Protein AF-0000000069191352 (afdb_homodimer)

Solvent-accessible surface area (backbone atoms only — not comparable to full-atom values): 46003 Å² total; per-residue (Å²): 134,83,78,73,75,72,73,71,71,72,74,67,69,62,39,78,64,33,40,38,35,41,29,18,27,32,41,30,40,26,79,56,65,76,61,71,48,66,62,44,46,73,69,69,47,54,69,43,33,56,36,33,32,7,31,19,14,20,19,50,44,14,37,54,47,25,45,49,37,32,68,68,60,55,70,42,68,84,43,92,49,77,64,37,48,47,40,39,20,44,74,44,62,28,20,36,32,21,47,52,27,17,47,41,25,46,36,31,74,66,47,24,52,56,31,57,81,83,41,64,68,75,58,40,45,30,69,40,91,68,84,87,71,89,67,74,42,38,18,38,80,64,18,43,47,79,73,56,60,43,26,35,40,68,77,70,25,40,44,65,36,22,76,34,45,72,48,16,49,44,39,54,57,49,34,55,49,31,68,66,27,72,65,42,52,48,52,42,61,72,36,44,66,57,46,45,52,53,18,61,61,71,73,48,67,43,91,76,55,52,63,69,50,50,37,42,46,50,48,16,48,50,27,30,56,53,63,57,42,85,70,81,82,65,55,69,69,56,53,54,51,50,54,45,46,35,38,35,50,54,38,29,38,73,26,66,45,67,67,48,19,16,54,38,31,26,50,35,53,49,48,54,51,48,52,51,52,32,47,76,66,65,71,48,65,57,34,34,38,41,37,27,29,37,50,68,44,53,50,32,47,37,34,55,63,64,34,26,49,41,66,49,31,46,20,55,68,69,71,44,82,58,83,60,87,68,52,57,71,69,62,72,49,54,38,24,35,40,34,46,34,36,29,38,43,59,97,42,86,93,39,46,30,34,37,41,24,53,36,79,40,78,39,54,74,49,92,70,26,54,71,18,44,40,69,58,47,52,49,54,50,55,68,48,31,53,90,55,49,51,68,73,22,59,61,63,54,66,56,58,51,44,48,48,48,46,48,51,49,52,50,51,51,50,51,50,52,52,51,52,49,52,50,49,52,49,50,51,51,52,51,49,50,52,50,50,52,49,53,53,53,52,55,55,68,75,97,136,84,80,74,74,72,72,70,72,71,73,68,70,63,40,78,64,34,39,36,36,40,30,19,28,31,40,30,40,28,79,53,66,76,60,69,49,65,63,44,46,74,70,69,46,54,68,44,34,55,37,34,34,6,32,19,12,22,20,49,44,13,38,53,48,25,46,50,37,31,68,69,61,56,70,45,68,85,43,92,49,78,64,36,46,47,40,39,19,44,74,43,61,29,19,36,31,20,47,52,26,16,47,40,26,46,36,33,74,67,48,24,51,56,32,59,80,85,41,64,68,74,57,40,44,31,70,39,91,68,86,87,71,88,67,74,43,39,19,36,79,64,19,42,48,79,72,55,60,43,28,35,39,69,78,71,26,40,45,66,36,21,76,35,46,71,48,16,51,44,38,54,57,47,34,55,48,31,69,67,27,71,63,42,52,49,52,42,61,73,36,43,66,58,46,46,52,51,17,61,62,71,72,48,68,44,90,78,52,52,62,69,51,50,38,41,45,49,48,16,49,50,27,30,58,51,63,57,43,86,71,79,83,67,54,68,67,56,52,54,51,49,54,43,46,34,37,35,49,55,36,28,39,75,25,65,42,68,67,49,19,17,54,37,31,25,49,35,54,50,49,55,52,49,52,51,50,32,49,75,67,65,72,49,64,56,33,35,37,40,38,26,30,38,51,67,43,52,49,31,47,36,34,54,62,65,35,26,47,42,64,48,34,47,20,56,67,71,71,44,83,57,84,60,86,67,51,56,69,68,61,73,48,53,38,25,35,40,35,46,34,36,30,38,44,58,96,41,87,92,38,44,30,34,37,41,25,52,37,80,39,78,38,55,72,48,93,69,26,54,71,18,45,39,69,57,47,53,48,54,51,55,68,48,32,54,87,56,48,52,67,72,21,57,61,63,53,64,57,59,50,44,49,48,48,45,49,50,48,52,50,52,51,50,51,49,51,51,50,52,49,51,50,49,51,50,52,52,50,52,51,49,50,52,50,51,53,48,54,53,53,53,56,55,68,77,96

Organism: Paramecium tetraurelia (NCBI:txid5888)

Nearest PDB structures (fold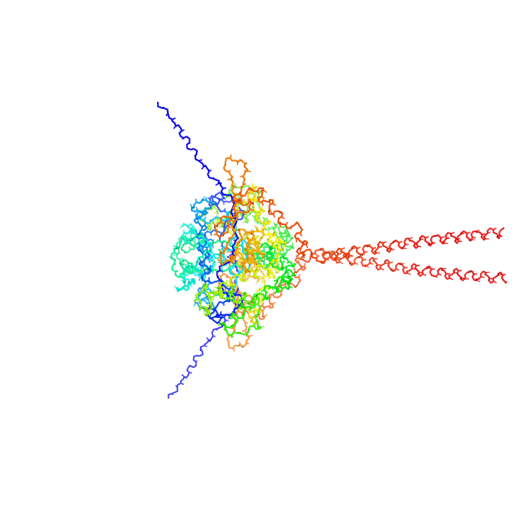seek):
  4e3w-assembly1_B  TM=8.559E-01  e=1.160E-23  Francisella tularensis subsp. holarctica LVS
  3it1-assembly1_A  TM=8.514E-01  e=1.098E-23  Francisella tularensis subsp. holarctica LVS
  3it2-assembly1_B  TM=8.575E-01  e=5.123E-23  Francisella tularensis subsp. holarctica LVS
  7doq-assembly2_D  TM=8.453E-01  e=2.372E-23  Legionella pneumophila
  7d2f-assembly1_B  TM=8.261E-01  e=2.141E-22  Legionella pneumophila subsp. pneumophila str. Philadelphia 1

Secondary structure (DSSP, 8-state):
--------------EEEEEEEEEE---B--SS--SSHHHHHHTTPPTT-B-HHHHHHHHHHHHHHIIIIIIIS--S-SS--TTTEEEEEESSHHHHHHHHHHHHHHS-TT-S-B--TTS-GGGGS-SS-------TTBSSTTT------EEE-GGG-TTT-TTSTTT-THHHHHHHHHHTSHHHHHHHHHTHHHHHHHHHHHT--GGG--HHHHHHHHHHHHHHHHTTPPPP---HHHHHHHHHHHHHHHHHHH-SSHHHHHHHHHHHHHHHHHHHHHHHTTS----EEEEEE-HHHHHHHHHHTTS--HHHHHHHHTTPPPS-TT---S---TT-EEEEEEEEPTTSTT-EEEEEEETTEEE-TBTTBSSEEHHHHHHHHHHHS-TTHHHHTT-S-HHHHHHHHHHHHHHHHHHHHHHHHHHHHHHHHHHHHHHHHHHHHHHHHH-/--------------EEEEEEEEEE---B--SS--SSHHHHHHTTPPTT-B-HHHHHHHHHHHHHHIIIIIIIS--S-SS--TTTEEEEEESSHHHHHHHHHHHHHHS-TT-S-B--TTS-GGGGS-SS-------TTBSSTTT------EEE-GGG-TTT-TTSTTT-THHHHHHHHHHTSHHHHHHHHHTHHHHHHHHHHHT--GGG--HHHHHHHHHHHHHHHHTTPPPP---HHHHHHHHHHHHHHHHHHH-SSHHHHHHHHHHHHHHHHHHHHHHHTTS----EEEEEE-HHHHHHHHHHTTS--HHHHHHHHTTPPPS-TT---S---TT-EEEEEEEEPTTSTT-EEEEEEETTEEE-TBTTBSSEEHHHHHHHHHHHS-TTHHHHTT-S-HHHHHHHHHHHHHHHHHHHHHHHHHHHHHHHHHHHHHHHHHHHHHHHH--

InterPro domains:
  IPR000560 Histidine phosphatase superfamily, clade-2 [PF00328] (20-359)
  IPR000560 Histidine phosphatase superfamily, clade-2 [cd07061] (15-359)
  IPR029033 Histidine phosphatase superfamily [G3DSA:3.40.50.1240] (11-392)
  IPR029033 Histidine phosphatase superfamily [SSF53254] (15-395)
  IPR033379 Histidine acid phosphatase active site [PS00778] (288-304)
  IPR050645 Histidine Acid Phosphatase [PTHR11567] (11-397)

Radius of gyration: 35.64 Å; Cα contacts (8 Å, |Δi|>4): 1510; chains: 2; bounding box: 113×83×125 Å

pLDDT: mean 89.22, std 13.15, range [33.28, 98.88]

Foldseek 3Di:
DPPPPPPPVPVPDWAFLFKEKEWAFFFFAAQDADPCVVVCVVVVGDHRHADPLRLVLLLVVLLVVLCPCCVPRVVDDLADDPQAEAAEEEPDNRLVSSVQSNVCNNQPQPRADWADQPDDCVVLDDPDDDDDDDPGGQNDPSNGHGDDYHYDYPLGPCAQPLLDCSNFVCNVVQLVDLCVDPVVVVVQVVCLVLLVQVCVQVVHDSVPDTLVNLLSVVSNVLSCVSVVHDDGDHDPVSNVLSQLSNQLVLQSSRPQDLLSLLLSNQVNLVVVVVVVVCSLVVVGNHRYYYYRHHLSSVSSVCVLLVLAHSVQSVCVSVVHDRPDPNHDRGRQHHGWMKMWIKTHDPPDPPWIWIWIDTNRHTAQRQVRDRTGTPVSVVVSSVVSHDPPSCVVSVVPPPVVVVVVVVVVVVVVVVVVVVVVVVVVVVVVVVVVVVVVVVVVVVVVVVD/DPPPPPPPPPVPDWAFLFKEKEWAFFFFAAQDADPCVVVCVVVVGDHRHADPLRLVLLLVVLLVCLCPCCVPRVVDDLADDPQAEAAEEEPDNRLVSSVQSNVCNNQPQPRADWADQPDDCVVLDDPDDDDDDDQGGQNDPSNGHGDDYHYDYPLGPCAQPLLDCSNFVCNVVQLVCLCVDPVVVVVQVVCLVLLVQVCVQVVHDSVVDTLVNLLSVVSNVLSCVSVVHDDGDHDPVSNVLSQLSNQLVLQSSRPQDLLSLLLSNQVNLVVVVVVVVCSLVVVGNHRYYYYRHHLSSVSSVCVLLVLAHSVQSVCVSVVHDRPDPNHDRGRQHHGWMKMWIKTHDPPDPPWIWIWIDTNRHTAQRQVRDRTGTPVSVVVSSVVSHDPPSCVVSVVPPPVVVVVVVVVVVVVVVVVVVVVVVVVVVVVVVVVVVVVVVVVVVVVVVVD

Structure (mmCIF, N/CA/C/O backbone):
data_AF-0000000069191352-model_v1
#
loop_
_entity.id
_entity.type
_entity.pdbx_description
1 polymer 'Chromosome undetermined scaffold_88, whole genome shotgun sequence'
#
loop_
_atom_site.group_PDB
_atom_site.id
_atom_site.type_symbol
_atom_site.label_atom_id
_atom_site.label_alt_id
_atom_site.label_comp_id
_atom_site.label_asym_id
_atom_site.label_entity_id
_atom_site.label_seq_id
_atom_site.pdbx_PDB_ins_code
_atom_site.Cartn_x
_atom_site.Cartn_y
_atom_site.Cartn_z
_atom_site.occupancy
_atom_site.B_iso_or_equiv
_atom_site.auth_seq_id
_atom_site.auth_comp_id
_atom_site.auth_asym_id
_atom_site.auth_atom_id
_atom_site.pdbx_PDB_model_num
ATOM 1 N N . MET A 1 1 ? -61.438 -8.773 -28.188 1 33.28 1 MET A N 1
ATOM 2 C CA . MET A 1 1 ? -60.031 -8.352 -28.188 1 33.28 1 MET A CA 1
ATOM 3 C C . MET A 1 1 ? -59.344 -8.711 -26.875 1 33.28 1 MET A C 1
ATOM 5 O O . MET A 1 1 ? -59.562 -8.047 -25.859 1 33.28 1 MET A O 1
ATOM 9 N N . LEU A 1 2 ? -59.062 -9.977 -26.562 1 36.97 2 LEU A N 1
ATOM 10 C CA . LEU A 1 2 ? -58.375 -10.57 -25.422 1 36.97 2 LEU A CA 1
ATOM 11 C C . LEU A 1 2 ? -56.938 -10.094 -25.344 1 36.97 2 LEU A C 1
ATOM 13 O O . LEU A 1 2 ? -56.156 -10.367 -26.25 1 36.97 2 LEU A O 1
ATOM 17 N N . PHE A 1 3 ? -56.688 -8.906 -24.781 1 38.25 3 PHE A N 1
ATOM 18 C CA . PHE A 1 3 ? -55.344 -8.461 -24.438 1 38.25 3 PHE A CA 1
ATOM 19 C C . PHE A 1 3 ? -54.594 -9.539 -23.656 1 38.25 3 PHE A C 1
ATOM 21 O O . PHE A 1 3 ? -54.938 -9.844 -22.516 1 38.25 3 PHE A O 1
ATOM 28 N N . LEU A 1 4 ? -54.062 -10.547 -24.312 1 37.28 4 LEU A N 1
ATOM 29 C CA . LEU A 1 4 ? -53.062 -11.406 -23.703 1 37.28 4 LEU A CA 1
ATOM 30 C C . LEU A 1 4 ? -51.969 -10.586 -23.047 1 37.28 4 LEU A C 1
ATOM 32 O O . LEU A 1 4 ? -51.219 -9.867 -23.719 1 37.28 4 LEU A O 1
ATOM 36 N N . LEU A 1 5 ? -52.188 -10.164 -21.828 1 36.25 5 LEU A N 1
ATOM 37 C CA . LEU A 1 5 ? -51.094 -9.703 -20.969 1 36.25 5 LEU A CA 1
ATOM 38 C C . LEU A 1 5 ? -49.906 -10.688 -21 1 36.25 5 LEU A C 1
ATOM 40 O O . LEU A 1 5 ? -50.031 -11.805 -20.484 1 36.25 5 LEU A O 1
ATOM 44 N N . ILE A 1 6 ? -49.219 -10.766 -22.125 1 38.78 6 ILE A N 1
ATOM 45 C CA . ILE A 1 6 ? -47.938 -11.422 -22.062 1 38.78 6 ILE A CA 1
ATOM 46 C C . ILE A 1 6 ? -47.156 -10.914 -20.844 1 38.78 6 ILE A C 1
ATOM 48 O O . ILE A 1 6 ? -46.781 -9.742 -20.781 1 38.78 6 ILE A O 1
ATOM 52 N N . LEU A 1 7 ? -47.531 -11.359 -19.672 1 36.91 7 LEU A N 1
ATOM 53 C CA . LEU A 1 7 ? -46.594 -11.242 -18.562 1 36.91 7 LEU A CA 1
ATOM 54 C C . LEU A 1 7 ? -45.188 -11.648 -19 1 36.91 7 LEU A C 1
ATOM 56 O O . LEU A 1 7 ? -44.938 -12.828 -19.266 1 36.91 7 LEU A O 1
ATOM 60 N N . ILE A 1 8 ? -44.562 -10.93 -19.875 1 38.09 8 ILE A N 1
ATOM 61 C CA . ILE A 1 8 ? -43.125 -11.102 -19.984 1 38.09 8 ILE A CA 1
ATOM 62 C C . ILE A 1 8 ? -42.531 -11.219 -18.594 1 38.09 8 ILE A C 1
ATOM 64 O O . ILE A 1 8 ? -42.562 -10.266 -17.812 1 38.09 8 ILE A O 1
ATOM 68 N N . SER A 1 9 ? -42.688 -12.328 -17.984 1 38.81 9 SER A N 1
ATOM 69 C CA . SER A 1 9 ? -41.812 -12.617 -16.844 1 38.81 9 SER A CA 1
ATOM 70 C C . SER A 1 9 ? -40.406 -12.109 -17.094 1 38.81 9 SER A C 1
ATOM 72 O O . SER A 1 9 ? -39.719 -12.602 -18 1 38.81 9 SER A O 1
ATOM 74 N N . GLN A 1 10 ? -40.156 -10.898 -17.156 1 39.78 10 GLN A N 1
ATOM 75 C CA . GLN A 1 10 ? -38.781 -10.453 -17.047 1 39.78 10 GLN A CA 1
ATOM 76 C C . GLN A 1 10 ? -38 -11.359 -16.094 1 39.78 10 GLN A C 1
ATOM 78 O O . GLN A 1 10 ? -38.281 -11.391 -14.891 1 39.78 10 GLN A O 1
ATOM 83 N N . ALA A 1 11 ? -37.688 -12.523 -16.344 1 43.91 11 ALA A N 1
ATOM 84 C CA . ALA A 1 11 ? -36.75 -13.375 -15.609 1 43.91 11 ALA A CA 1
ATOM 85 C C . ALA A 1 11 ? -35.656 -12.555 -14.953 1 43.91 11 ALA A C 1
ATOM 87 O O . ALA A 1 11 ? -34.844 -11.953 -15.648 1 43.91 11 ALA A O 1
ATOM 88 N N . PHE A 1 12 ? -35.938 -11.867 -13.984 1 59.47 12 PHE A N 1
ATOM 89 C CA . PHE A 1 12 ? -34.938 -11.141 -13.219 1 59.47 12 PHE A CA 1
ATOM 90 C C . PHE A 1 12 ? -33.75 -12.031 -12.906 1 59.47 12 PHE A C 1
ATOM 92 O O . PHE A 1 12 ? -33.906 -13.188 -12.516 1 59.47 12 PHE A O 1
ATOM 99 N N . ALA A 1 13 ? -32.5 -11.938 -13.57 1 78.62 13 ALA A N 1
ATOM 100 C CA . ALA A 1 13 ? -31.25 -12.641 -13.414 1 78.62 13 ALA A CA 1
ATOM 101 C C . ALA A 1 13 ? -30.734 -12.539 -11.984 1 78.62 13 ALA A C 1
ATOM 103 O O . ALA A 1 13 ? -31.062 -11.586 -11.266 1 78.62 13 ALA A O 1
ATOM 104 N N . ASP A 1 14 ? -30.203 -13.609 -11.398 1 92.44 14 ASP A N 1
ATOM 105 C CA . ASP A 1 14 ? -29.531 -13.602 -10.102 1 92.44 14 ASP A CA 1
ATOM 106 C C . ASP A 1 14 ? -28.625 -12.383 -9.953 1 92.44 14 ASP A C 1
ATOM 108 O O . ASP A 1 14 ? -28.125 -11.852 -10.945 1 92.44 14 ASP A O 1
ATOM 112 N N . GLN A 1 15 ? -28.656 -11.93 -8.812 1 94.25 15 GLN A N 1
ATOM 113 C CA . GLN A 1 15 ? -27.922 -10.688 -8.57 1 94.25 15 GLN A CA 1
ATOM 114 C C . GLN A 1 15 ? -26.578 -10.961 -7.898 1 94.25 15 GLN A C 1
ATOM 116 O O . GLN A 1 15 ? -26.516 -11.633 -6.863 1 94.25 15 GLN A O 1
ATOM 121 N N . LEU A 1 16 ? -25.5 -10.477 -8.484 1 97.38 16 LEU A N 1
ATOM 122 C CA . LEU A 1 16 ? -24.188 -10.547 -7.852 1 97.38 16 LEU A CA 1
ATOM 123 C C . LEU A 1 16 ? -24.109 -9.578 -6.68 1 97.38 16 LEU A C 1
ATOM 125 O O . LEU A 1 16 ? -24.359 -8.383 -6.836 1 97.38 16 LEU A O 1
ATOM 129 N N . VAL A 1 17 ? -23.703 -10.047 -5.449 1 97.12 17 VAL A N 1
ATOM 130 C CA . VAL A 1 17 ? -23.719 -9.156 -4.293 1 97.12 17 VAL A CA 1
ATOM 131 C C . VAL A 1 17 ? -22.312 -8.977 -3.754 1 97.12 17 VAL A C 1
ATOM 133 O O . VAL A 1 17 ? -22.031 -8.008 -3.045 1 97.12 17 VAL A O 1
ATOM 136 N N . LEU A 1 18 ? -21.406 -9.938 -4.078 1 98.62 18 LEU A N 1
ATOM 137 C CA . LEU A 1 18 ? -20.016 -9.844 -3.674 1 98.62 18 LEU A CA 1
ATOM 138 C C . LEU A 1 18 ? -19.109 -10.586 -4.652 1 98.62 18 LEU A C 1
ATOM 140 O O . LEU A 1 18 ? -19.453 -11.68 -5.105 1 98.62 18 LEU A O 1
ATOM 144 N N . SER A 1 19 ? -18.047 -9.977 -5 1 98.81 19 SER A N 1
ATOM 145 C CA . SER A 1 19 ? -17 -10.641 -5.758 1 98.81 19 SER A CA 1
ATOM 146 C C . SER A 1 19 ? -15.633 -10.422 -5.113 1 98.81 19 SER A C 1
ATOM 148 O O . SER A 1 19 ? -15.281 -9.297 -4.75 1 98.81 19 SER A O 1
ATOM 150 N N . GLN A 1 20 ? -14.922 -11.5 -4.887 1 98.69 20 GLN A N 1
ATOM 151 C CA . GLN A 1 20 ? -13.57 -11.469 -4.328 1 98.69 20 GLN A CA 1
ATOM 152 C C . GLN A 1 20 ? -12.578 -12.156 -5.258 1 98.69 20 GLN A C 1
ATOM 154 O O . GLN A 1 20 ? -12.727 -13.336 -5.574 1 98.69 20 GLN A O 1
ATOM 159 N N . ILE A 1 21 ? -11.562 -11.453 -5.641 1 98.88 21 ILE A N 1
ATOM 160 C CA . ILE A 1 21 ? -10.602 -12.031 -6.574 1 98.88 21 ILE A CA 1
ATOM 161 C C . ILE A 1 21 ? -9.227 -12.109 -5.914 1 98.88 21 ILE A C 1
ATOM 163 O O . ILE A 1 21 ? -8.773 -11.141 -5.289 1 98.88 21 ILE A O 1
ATOM 167 N N . LEU A 1 22 ? -8.602 -13.234 -5.949 1 98.81 22 LEU A N 1
ATOM 168 C CA . LEU A 1 22 ? -7.203 -13.484 -5.617 1 98.81 22 LEU A CA 1
ATOM 169 C C . LEU A 1 22 ? -6.379 -13.727 -6.879 1 98.81 22 LEU A C 1
ATOM 171 O O . LEU A 1 22 ? -6.754 -14.539 -7.727 1 98.81 22 LEU A O 1
ATOM 175 N N . TRP A 1 23 ? -5.273 -12.992 -7.02 1 98.88 23 TRP A N 1
ATOM 176 C CA . TRP A 1 23 ? -4.488 -13.266 -8.219 1 98.88 23 TRP A CA 1
ATOM 177 C C . TRP A 1 23 ? -3 -13.344 -7.887 1 98.88 23 TRP A C 1
ATOM 179 O O . TRP A 1 23 ? -2.564 -12.859 -6.84 1 98.88 23 TRP A O 1
ATOM 189 N N . ARG A 1 24 ? -2.262 -14.023 -8.766 1 98.81 24 ARG A N 1
ATOM 190 C CA . ARG A 1 24 ? -0.803 -13.992 -8.797 1 98.81 24 ARG A CA 1
ATOM 191 C C . ARG A 1 24 ? -0.297 -12.75 -9.516 1 98.81 24 ARG A C 1
ATOM 193 O O . ARG A 1 24 ? -0.925 -12.273 -10.469 1 98.81 24 ARG A O 1
ATOM 200 N N . HIS A 1 25 ? 0.764 -12.219 -9.117 1 98.88 25 HIS A N 1
ATOM 201 C CA . HIS A 1 25 ? 1.41 -11.117 -9.812 1 98.88 25 HIS A CA 1
ATOM 202 C C . HIS A 1 25 ? 1.716 -11.477 -11.266 1 98.88 25 HIS A C 1
ATOM 204 O O . HIS A 1 25 ? 1.586 -12.641 -11.656 1 98.88 25 HIS A O 1
ATOM 210 N N . GLY A 1 26 ? 2.088 -10.477 -12.094 1 98.75 26 GLY A N 1
ATOM 211 C CA . GLY A 1 26 ? 2.445 -10.664 -13.484 1 98.75 26 GLY A CA 1
ATOM 212 C C . GLY A 1 26 ? 3.877 -11.133 -13.68 1 98.75 26 GLY A C 1
ATOM 213 O O . GLY A 1 26 ? 4.574 -11.422 -12.703 1 98.75 26 GLY A O 1
ATOM 214 N N . ALA A 1 27 ? 4.254 -11.125 -14.93 1 98.56 27 ALA A N 1
ATOM 215 C CA . ALA A 1 27 ? 5.586 -11.594 -15.297 1 98.56 27 ALA A CA 1
ATOM 216 C C . ALA A 1 27 ? 6.668 -10.781 -14.594 1 98.56 27 ALA A C 1
ATOM 218 O O . ALA A 1 27 ? 6.551 -9.555 -14.477 1 98.56 27 ALA A O 1
ATOM 219 N N . ARG A 1 28 ? 7.668 -11.445 -14.18 1 97.69 28 ARG A N 1
ATOM 220 C CA . ARG A 1 28 ? 8.766 -10.844 -13.422 1 97.69 28 ARG A CA 1
ATOM 221 C C . ARG A 1 28 ? 10.109 -11.406 -13.875 1 97.69 28 ARG A C 1
ATOM 223 O O . ARG A 1 28 ? 10.164 -12.344 -14.672 1 97.69 28 ARG A O 1
ATOM 230 N N . THR A 1 29 ? 11.172 -10.797 -13.422 1 96.19 29 THR A N 1
ATOM 231 C CA . THR A 1 29 ? 12.508 -11.375 -13.57 1 96.19 29 THR A CA 1
ATOM 232 C C . THR A 1 29 ? 12.672 -12.602 -12.68 1 96.19 29 THR A C 1
ATOM 234 O O . THR A 1 29 ? 11.867 -12.82 -11.766 1 96.19 29 THR A O 1
ATOM 237 N N . PRO A 1 30 ? 13.664 -13.445 -12.992 1 95.06 30 PRO A N 1
ATOM 238 C CA . PRO A 1 30 ? 13.852 -14.656 -12.18 1 95.06 30 PRO A CA 1
ATOM 239 C C . PRO A 1 30 ? 14.141 -14.344 -10.719 1 95.06 30 PRO A C 1
ATOM 241 O O . PRO A 1 30 ? 14.789 -13.344 -10.414 1 95.06 30 PRO A O 1
ATOM 244 N N . LEU A 1 31 ? 13.625 -15.188 -9.836 1 93.25 31 LEU A N 1
ATOM 245 C CA . LEU A 1 31 ? 13.992 -15.07 -8.43 1 93.25 31 LEU A CA 1
ATOM 246 C C . LEU A 1 31 ? 15.445 -15.477 -8.211 1 93.25 31 LEU A C 1
ATOM 248 O O . LEU A 1 31 ? 16.172 -14.828 -7.449 1 93.25 31 LEU A O 1
ATOM 252 N N . HIS A 1 32 ? 15.758 -16.609 -8.766 1 91.44 32 HIS A N 1
ATOM 253 C CA . HIS A 1 32 ? 17.125 -17.094 -8.922 1 91.44 32 HIS A CA 1
ATOM 254 C C . HIS A 1 32 ? 17.5 -17.234 -10.391 1 91.44 32 HIS A C 1
ATOM 256 O O . HIS A 1 32 ? 16.969 -18.094 -11.094 1 91.44 32 HIS A O 1
ATOM 262 N N . CYS A 1 33 ? 18.469 -16.469 -10.812 1 91.75 33 CYS A N 1
ATOM 263 C CA . CYS A 1 33 ? 18.719 -16.375 -12.25 1 91.75 33 CYS A CA 1
ATOM 264 C C . CYS A 1 33 ? 19.812 -17.359 -12.672 1 91.75 33 CYS A C 1
ATOM 266 O O . CYS A 1 33 ? 20.922 -17.328 -12.156 1 91.75 33 CYS A O 1
ATOM 268 N N . ASN A 1 34 ? 19.484 -18.219 -13.617 1 91.62 34 ASN A N 1
ATOM 269 C CA . ASN A 1 34 ? 20.406 -19.234 -14.102 1 91.62 34 ASN A CA 1
ATOM 270 C C . ASN A 1 34 ? 20.688 -19.078 -15.594 1 91.62 34 ASN A C 1
ATOM 272 O O . ASN A 1 34 ? 21.547 -19.766 -16.141 1 91.62 34 ASN A O 1
ATOM 276 N N . TRP A 1 35 ? 20 -18.312 -16.219 1 89.25 35 TRP A N 1
ATOM 277 C CA . TRP A 1 35 ? 20.109 -18.094 -17.656 1 89.25 35 TRP A CA 1
ATOM 278 C C . TRP A 1 35 ? 19.812 -16.641 -18.016 1 89.25 35 TRP A C 1
ATOM 280 O O . TRP A 1 35 ? 18.812 -16.078 -17.562 1 89.25 35 TRP A O 1
ATOM 290 N N . LYS A 1 36 ? 20.703 -15.93 -18.844 1 90.19 36 LYS A N 1
ATOM 291 C CA . LYS A 1 36 ? 20.531 -14.555 -19.312 1 90.19 36 LYS A CA 1
ATOM 292 C C . LYS A 1 36 ? 20.516 -13.57 -18.141 1 90.19 36 LYS A C 1
ATOM 294 O O . LYS A 1 36 ? 19.75 -12.617 -18.141 1 90.19 36 LYS A O 1
ATOM 299 N N . CYS A 1 37 ? 21.172 -13.844 -17.109 1 88.75 37 CYS A N 1
ATOM 300 C CA . CYS A 1 37 ? 21.203 -13.047 -15.883 1 88.75 37 CYS A CA 1
ATOM 301 C C . CYS A 1 37 ? 21.766 -11.656 -16.156 1 88.75 37 CYS A C 1
ATOM 303 O O . CYS A 1 37 ? 21.25 -10.664 -15.633 1 88.75 37 CYS A O 1
ATOM 305 N N . GLU A 1 38 ? 22.781 -11.578 -16.984 1 89.69 38 GLU A N 1
ATOM 306 C CA . GLU A 1 38 ? 23.422 -10.312 -17.312 1 89.69 38 GLU A CA 1
ATOM 307 C C . GLU A 1 38 ? 22.469 -9.398 -18.078 1 89.69 38 GLU A C 1
ATOM 309 O O . GLU A 1 38 ? 22.5 -8.18 -17.906 1 89.69 38 GLU A O 1
ATOM 314 N N . GLU A 1 39 ? 21.719 -10.047 -18.969 1 88.44 39 GLU A N 1
ATOM 315 C CA . GLU A 1 39 ? 20.766 -9.266 -19.75 1 88.44 39 GLU A CA 1
ATOM 316 C C . GLU A 1 39 ? 19.734 -8.594 -18.828 1 88.44 39 GLU A C 1
ATOM 318 O O . GLU A 1 39 ? 19.406 -7.418 -19.016 1 88.44 39 GLU A O 1
ATOM 323 N N . PHE A 1 40 ? 19.234 -9.266 -17.844 1 87.5 40 PHE A N 1
ATOM 324 C CA . PHE A 1 40 ? 18.297 -8.688 -16.891 1 87.5 40 PHE A CA 1
ATOM 325 C C . PHE A 1 40 ? 18.969 -7.582 -16.078 1 87.5 40 PHE A C 1
ATOM 327 O O . PHE A 1 40 ? 18.375 -6.52 -15.867 1 87.5 40 PHE A O 1
ATOM 334 N N . LYS A 1 41 ? 20.141 -7.789 -15.688 1 85.19 41 LYS A N 1
ATOM 335 C CA . LYS A 1 41 ? 20.891 -6.828 -14.875 1 85.19 41 LYS A CA 1
ATOM 336 C C . LYS A 1 41 ? 21.156 -5.543 -15.656 1 85.19 41 LYS A C 1
ATOM 338 O O . LYS A 1 41 ? 21.062 -4.445 -15.102 1 85.19 41 LYS A O 1
ATOM 343 N N . GLN A 1 42 ? 21.469 -5.695 -16.891 1 84.56 42 GLN A N 1
ATOM 344 C CA . GLN A 1 42 ? 21.781 -4.551 -17.734 1 84.56 42 GLN A CA 1
ATOM 345 C C . GLN A 1 42 ? 20.562 -3.65 -17.906 1 84.56 42 GLN A C 1
ATOM 347 O O . GLN A 1 42 ? 20.688 -2.443 -18.125 1 84.56 42 GLN A O 1
ATOM 352 N N . GLN A 1 43 ? 19.469 -4.273 -17.812 1 80.56 43 GLN A N 1
ATOM 353 C CA . GLN A 1 43 ? 18.25 -3.492 -17.906 1 80.56 43 GLN A CA 1
ATOM 354 C C . GLN A 1 43 ? 17.859 -2.875 -16.578 1 80.56 43 GLN A C 1
ATOM 356 O O . GLN A 1 43 ? 16.812 -2.238 -16.453 1 80.56 43 GLN A O 1
ATOM 361 N N . GLY A 1 44 ? 18.719 -3.047 -15.602 1 76.25 44 GLY A N 1
ATOM 362 C CA . GLY A 1 44 ? 18.516 -2.451 -14.289 1 76.25 44 GLY A CA 1
ATOM 363 C C . GLY A 1 44 ? 17.422 -3.15 -13.492 1 76.25 44 GLY A C 1
ATOM 364 O O . GLY A 1 44 ? 16.844 -2.562 -12.578 1 76.25 44 GLY A O 1
ATOM 365 N N . MET A 1 45 ? 17.141 -4.316 -13.82 1 78.94 45 MET A N 1
ATOM 366 C CA . MET A 1 45 ? 1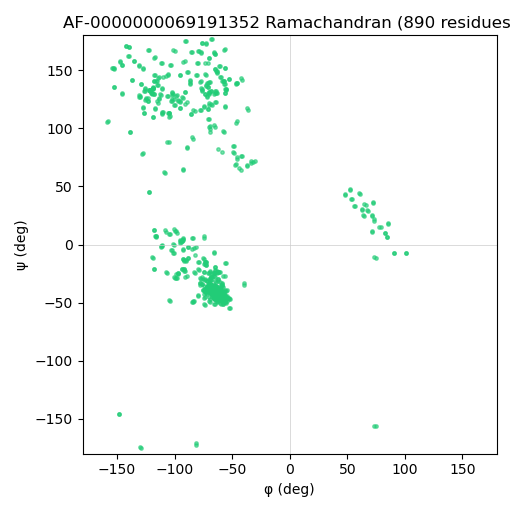6.062 -5.027 -13.148 1 78.94 45 MET A CA 1
ATOM 367 C C . MET A 1 45 ? 16.609 -5.949 -12.062 1 78.94 45 MET A C 1
ATOM 369 O O . MET A 1 45 ? 17.516 -6.742 -12.32 1 78.94 45 MET A O 1
ATOM 373 N N . LEU A 1 46 ? 16.047 -5.785 -10.914 1 80.69 46 LEU A N 1
ATOM 374 C CA . LEU A 1 46 ? 16.406 -6.66 -9.797 1 80.69 46 LEU A CA 1
ATOM 375 C C . LEU A 1 46 ? 15.688 -8 -9.914 1 80.69 46 LEU A C 1
ATOM 377 O O . LEU A 1 46 ? 14.734 -8.141 -10.688 1 80.69 46 LEU A O 1
ATOM 381 N N . ASN A 1 47 ? 16.125 -8.961 -9.141 1 88.19 47 ASN A N 1
ATOM 382 C CA . ASN A 1 47 ? 15.438 -10.25 -9.117 1 88.19 47 ASN A CA 1
ATOM 383 C C . ASN A 1 47 ? 14.008 -10.117 -8.594 1 88.19 47 ASN A C 1
ATOM 385 O O . ASN A 1 47 ? 13.773 -9.43 -7.602 1 88.19 47 ASN A O 1
ATOM 389 N N . GLY A 1 48 ? 13.102 -10.703 -9.359 1 92.56 48 GLY A N 1
ATOM 390 C CA . GLY A 1 48 ? 11.703 -10.695 -8.969 1 92.56 48 GLY A CA 1
ATOM 391 C C . GLY A 1 48 ? 10.977 -9.422 -9.352 1 92.56 48 GLY A C 1
ATOM 392 O O . GLY A 1 48 ? 9.836 -9.195 -8.938 1 92.56 48 GLY A O 1
ATOM 393 N N . TYR A 1 49 ? 11.602 -8.617 -10.125 1 92.19 49 TYR A N 1
ATOM 394 C CA . TYR A 1 49 ? 11.047 -7.344 -10.562 1 92.19 49 TYR A CA 1
ATOM 395 C C . TYR A 1 49 ? 9.898 -7.555 -11.547 1 92.19 49 TYR A C 1
ATOM 397 O O . TYR A 1 49 ? 10.023 -8.344 -12.492 1 92.19 49 TYR A O 1
ATOM 405 N N . LEU A 1 50 ? 8.75 -6.859 -11.258 1 97.62 50 LEU A N 1
ATOM 406 C CA . LEU A 1 50 ? 7.66 -6.906 -12.227 1 97.62 50 LEU A CA 1
ATOM 407 C C . LEU A 1 50 ? 8.078 -6.25 -13.539 1 97.62 50 LEU A C 1
ATOM 409 O O . LEU A 1 50 ? 8.383 -5.055 -13.57 1 97.62 50 LEU A O 1
ATOM 413 N N . THR A 1 51 ? 8.031 -6.934 -14.648 1 97.12 51 THR A N 1
ATOM 414 C CA . THR A 1 51 ? 8.477 -6.402 -15.938 1 97.12 51 THR A CA 1
ATOM 415 C C . THR A 1 51 ? 7.32 -5.723 -16.672 1 97.12 51 THR A C 1
ATOM 417 O O . THR A 1 51 ? 6.168 -5.805 -16.234 1 97.12 51 THR A O 1
ATOM 420 N N . ALA A 1 52 ? 7.645 -5.098 -17.828 1 97.31 52 ALA A N 1
ATOM 421 C CA . ALA A 1 52 ? 6.629 -4.469 -18.672 1 97.31 52 ALA A CA 1
ATOM 422 C C . ALA A 1 52 ? 5.566 -5.477 -19.094 1 97.31 52 ALA A C 1
ATOM 424 O O . ALA A 1 52 ? 4.383 -5.148 -19.172 1 97.31 52 ALA A O 1
ATOM 425 N N . THR A 1 53 ? 6.004 -6.691 -19.328 1 98 53 THR A N 1
ATOM 426 C CA . THR A 1 53 ? 5.082 -7.754 -19.703 1 98 53 THR A CA 1
ATOM 427 C C . THR A 1 53 ? 4.086 -8.031 -18.578 1 98 53 THR A C 1
ATOM 429 O O . THR A 1 53 ? 2.891 -8.195 -18.828 1 98 53 THR A O 1
ATOM 432 N N . GLY A 1 54 ? 4.609 -8.109 -17.391 1 98.62 54 GLY A N 1
ATOM 433 C CA . GLY A 1 54 ? 3.738 -8.32 -16.234 1 98.62 54 GLY A CA 1
ATOM 434 C C . GLY A 1 54 ? 2.727 -7.211 -16.047 1 98.62 54 GLY A C 1
ATOM 435 O O . GLY A 1 54 ? 1.569 -7.469 -15.703 1 98.62 54 GLY A O 1
ATOM 436 N N . MET A 1 55 ? 3.145 -5.992 -16.234 1 98.69 55 MET A N 1
ATOM 437 C CA . MET A 1 55 ? 2.234 -4.852 -16.156 1 98.69 55 MET A CA 1
ATOM 438 C C . MET A 1 55 ? 1.125 -4.973 -17.203 1 98.69 55 MET A C 1
ATOM 440 O O . MET A 1 55 ? -0.049 -4.766 -16.891 1 98.69 55 MET A O 1
ATOM 444 N N . ARG A 1 56 ? 1.516 -5.379 -18.391 1 98.31 56 ARG A N 1
ATOM 445 C CA . ARG A 1 56 ? 0.557 -5.523 -19.469 1 98.31 56 ARG A CA 1
ATOM 446 C C . ARG A 1 56 ? -0.452 -6.625 -19.172 1 98.31 56 ARG A C 1
ATOM 448 O O . ARG A 1 56 ? -1.65 -6.461 -19.406 1 98.31 56 ARG A O 1
ATOM 455 N N . GLN A 1 57 ? 0.031 -7.727 -18.719 1 98.38 57 GLN A N 1
ATOM 456 C CA . GLN A 1 57 ? -0.855 -8.828 -18.359 1 98.38 57 GLN A CA 1
ATOM 457 C C . GLN A 1 57 ? -1.944 -8.367 -17.391 1 98.38 57 GLN A C 1
ATOM 459 O O . GLN A 1 57 ? -3.119 -8.695 -17.578 1 98.38 57 GLN A O 1
ATOM 464 N N . HIS A 1 58 ? -1.549 -7.629 -16.406 1 98.81 58 HIS A N 1
ATOM 465 C CA . HIS A 1 58 ? -2.516 -7.199 -15.398 1 98.81 58 HIS A CA 1
ATOM 466 C C . HIS A 1 58 ? -3.391 -6.066 -15.922 1 98.81 58 HIS A C 1
ATOM 468 O O . HIS A 1 58 ? -4.562 -5.961 -15.562 1 98.81 58 HIS A O 1
ATOM 474 N N . PHE A 1 59 ? -2.836 -5.203 -16.75 1 98.62 59 PHE A N 1
ATOM 475 C CA . PHE A 1 59 ? -3.693 -4.219 -17.406 1 98.62 59 PHE A CA 1
ATOM 476 C C . PHE A 1 59 ? -4.824 -4.902 -18.156 1 98.62 59 PHE A C 1
ATOM 478 O O . PHE A 1 59 ? -5.988 -4.523 -18.031 1 98.62 59 PHE A O 1
ATOM 485 N N . VAL A 1 60 ? -4.477 -5.91 -18.906 1 98.25 60 VAL A N 1
ATOM 486 C CA . VAL A 1 60 ? -5.457 -6.629 -19.719 1 98.25 60 VAL A CA 1
ATOM 487 C C . VAL A 1 60 ? -6.438 -7.367 -18.812 1 98.25 60 VAL A C 1
ATOM 489 O O . VAL A 1 60 ? -7.637 -7.406 -19.078 1 98.25 60 VAL A O 1
ATOM 492 N N . LEU A 1 61 ? -5.914 -8 -17.75 1 98.56 61 LEU A N 1
ATOM 493 C CA . LEU A 1 61 ? -6.82 -8.617 -16.781 1 98.56 61 LEU A CA 1
ATOM 494 C C . LEU A 1 61 ? -7.785 -7.582 -16.219 1 98.56 61 LEU A C 1
ATOM 496 O O . LEU A 1 61 ? -8.961 -7.883 -15.977 1 98.56 61 LEU A O 1
ATOM 500 N N . GLY A 1 62 ? -7.27 -6.363 -15.938 1 98.5 62 GLY A N 1
ATOM 501 C CA . GLY A 1 62 ? -8.141 -5.281 -15.508 1 98.5 62 GLY A CA 1
ATOM 502 C C . GLY A 1 62 ? -9.234 -4.961 -16.5 1 98.5 62 GLY A C 1
ATOM 503 O O . GLY A 1 62 ? -10.383 -4.723 -16.125 1 98.5 62 GLY A O 1
ATOM 504 N N . GLN A 1 63 ? -8.891 -4.969 -17.781 1 97.81 63 GLN A N 1
ATOM 505 C CA . GLN A 1 63 ? -9.883 -4.746 -18.812 1 97.81 63 GLN A CA 1
ATOM 506 C C . GLN A 1 63 ? -10.945 -5.84 -18.812 1 97.81 63 GLN A C 1
ATOM 508 O O . GLN A 1 63 ? -12.133 -5.57 -19.016 1 97.81 63 GLN A O 1
ATOM 513 N N . TRP A 1 64 ? -10.469 -7.035 -18.609 1 97.94 64 TRP A N 1
ATOM 514 C CA . TRP A 1 64 ? -11.398 -8.156 -18.516 1 97.94 64 TRP A CA 1
ATOM 515 C C . TRP A 1 64 ? -12.375 -7.957 -17.359 1 97.94 64 TRP A C 1
ATOM 517 O O . TRP A 1 64 ? -13.57 -8.203 -17.5 1 97.94 64 TRP A O 1
ATOM 527 N N . LEU A 1 65 ? -11.883 -7.547 -16.25 1 98.25 65 LEU A N 1
ATOM 528 C CA . LEU A 1 65 ? -12.711 -7.293 -15.07 1 98.25 65 LEU A CA 1
ATOM 529 C C . LEU A 1 65 ? -13.68 -6.145 -15.328 1 98.25 65 LEU A C 1
ATOM 531 O O . LEU A 1 65 ? -14.828 -6.188 -14.891 1 98.25 65 LEU A O 1
ATOM 535 N N . ARG A 1 66 ? -13.188 -5.074 -15.938 1 97.88 66 ARG A N 1
ATOM 536 C CA . ARG A 1 66 ? -14.062 -3.953 -16.281 1 97.88 66 ARG A CA 1
ATOM 537 C C . ARG A 1 66 ? -15.234 -4.414 -17.141 1 97.88 66 ARG A C 1
ATOM 539 O O . ARG A 1 66 ? -16.391 -4.062 -16.859 1 97.88 66 ARG A O 1
ATOM 546 N N . LYS A 1 67 ? -14.945 -5.152 -18.172 1 96.88 67 LYS A N 1
ATOM 547 C CA . LYS A 1 67 ? -15.992 -5.656 -19.047 1 96.88 67 LYS A CA 1
ATOM 548 C C . LYS A 1 67 ? -17.016 -6.473 -18.281 1 96.88 67 LYS A C 1
ATOM 550 O O . LYS A 1 67 ? -18.234 -6.277 -18.438 1 96.88 67 LYS A O 1
ATOM 555 N N . ARG A 1 68 ? -16.594 -7.285 -17.438 1 96.75 68 ARG A N 1
ATOM 556 C CA . ARG A 1 68 ? -17.469 -8.211 -16.719 1 96.75 68 ARG A CA 1
ATOM 557 C C . ARG A 1 68 ? -18.281 -7.473 -15.664 1 96.75 68 ARG A C 1
ATOM 559 O O . ARG A 1 68 ? -19.516 -7.562 -15.648 1 96.75 68 ARG A O 1
ATOM 566 N N . TYR A 1 69 ? -17.641 -6.695 -14.797 1 98.12 69 TYR A N 1
ATOM 567 C CA . TYR A 1 69 ? -18.281 -6.23 -13.57 1 98.12 69 TYR A CA 1
ATOM 568 C C . TYR A 1 69 ? -18.844 -4.828 -13.75 1 98.12 69 TYR A C 1
ATOM 570 O O . TYR A 1 69 ? -19.719 -4.406 -13 1 98.12 69 TYR A O 1
ATOM 578 N N . ILE A 1 70 ? -18.297 -4.047 -14.695 1 97.69 70 ILE A N 1
ATOM 579 C CA . ILE A 1 70 ? -18.734 -2.666 -14.867 1 97.69 70 ILE A CA 1
ATOM 580 C C . ILE A 1 70 ? -19.625 -2.557 -16.094 1 97.69 70 ILE A C 1
ATOM 582 O O . ILE A 1 70 ? -20.75 -2.062 -16.016 1 97.69 70 ILE A O 1
ATOM 586 N N . GLU A 1 71 ? -19.234 -3.096 -17.219 1 96.75 71 GLU A N 1
ATOM 587 C CA . GLU A 1 71 ? -19.953 -2.918 -18.469 1 96.75 71 GLU A CA 1
ATOM 588 C C . GLU A 1 71 ? -21.094 -3.92 -18.594 1 96.75 71 GLU A C 1
ATOM 590 O O . GLU A 1 71 ? -22.234 -3.539 -18.875 1 96.75 71 GLU A O 1
ATOM 595 N N . ASP A 1 72 ? -20.812 -5.211 -18.344 1 95.38 72 ASP A N 1
ATOM 596 C CA . ASP A 1 72 ? -21.812 -6.258 -18.594 1 95.38 72 ASP A CA 1
ATOM 597 C C . ASP A 1 72 ? -22.766 -6.398 -17.422 1 95.38 72 ASP A C 1
ATOM 599 O O . ASP A 1 72 ? -23.984 -6.332 -17.594 1 95.38 72 ASP A O 1
ATOM 603 N N . GLN A 1 73 ? -22.234 -6.5 -16.219 1 95.56 73 GLN A N 1
ATOM 604 C CA . GLN A 1 73 ? -23.062 -6.824 -15.07 1 95.56 73 GLN A CA 1
ATOM 605 C C . GLN A 1 73 ? -23.547 -5.562 -14.367 1 95.56 73 GLN A C 1
ATOM 607 O O . GLN A 1 73 ? -24.484 -5.613 -13.562 1 95.56 73 GLN A O 1
ATOM 612 N N . LYS A 1 74 ? -22.844 -4.461 -14.594 1 96.38 74 LYS A N 1
ATOM 613 C CA . LYS A 1 74 ? -23.156 -3.199 -13.922 1 96.38 74 LYS A CA 1
ATOM 614 C C . LYS A 1 74 ? -23.141 -3.357 -12.406 1 96.38 74 LYS A C 1
ATOM 616 O O . LYS A 1 74 ? -24 -2.83 -11.711 1 96.38 74 LYS A O 1
ATOM 621 N N . PHE A 1 75 ? -22.297 -4.191 -11.992 1 97.56 75 PHE A N 1
ATOM 622 C CA . PHE A 1 75 ? -22.078 -4.504 -10.586 1 97.56 75 PHE A CA 1
ATOM 623 C C . PHE A 1 75 ? -21.344 -3.371 -9.883 1 97.56 75 PHE A C 1
ATOM 625 O O . PHE A 1 75 ? -21.672 -3.018 -8.75 1 97.56 75 PHE A O 1
ATOM 632 N N . LEU A 1 76 ? -20.359 -2.781 -10.539 1 97.94 76 LEU A N 1
ATOM 633 C CA . LEU A 1 76 ? -19.562 -1.671 -10.047 1 97.94 76 LEU A CA 1
ATOM 634 C C . LEU A 1 76 ? -19.859 -0.393 -10.82 1 97.94 76 LEU A C 1
ATOM 636 O O . LEU A 1 76 ? -20.312 -0.45 -11.961 1 97.94 76 LEU A O 1
ATOM 640 N N . SER A 1 77 ? -19.578 0.785 -10.164 1 95.75 77 SER A N 1
ATOM 641 C CA . SER A 1 77 ? -19.734 2.088 -10.805 1 95.75 77 SER A CA 1
ATOM 642 C C . SER A 1 77 ? -18.766 2.254 -11.969 1 95.75 77 SER A C 1
ATOM 644 O O . SER A 1 77 ? -17.672 1.677 -11.961 1 95.75 77 SER A O 1
ATOM 646 N N . GLN A 1 78 ? -19.156 3.029 -12.914 1 96.75 78 GLN A N 1
ATOM 647 C CA . GLN A 1 78 ? -18.344 3.281 -14.102 1 96.75 78 GLN A CA 1
ATOM 648 C C . GLN A 1 78 ? -17.016 3.953 -13.727 1 96.75 78 GLN A C 1
ATOM 650 O O . GLN A 1 78 ? -15.992 3.699 -14.352 1 96.75 78 GLN A O 1
ATOM 655 N N . ASN A 1 79 ? -17.109 4.883 -12.766 1 95.88 79 ASN A N 1
ATOM 656 C CA . ASN A 1 79 ? -15.922 5.512 -12.195 1 95.88 79 ASN A CA 1
ATOM 657 C C . ASN A 1 79 ? -15.594 4.945 -10.812 1 95.88 79 ASN A C 1
ATOM 659 O O . ASN A 1 79 ? -16.484 4.422 -10.133 1 95.88 79 ASN A O 1
ATOM 663 N N . TYR A 1 80 ? -14.375 5.043 -10.477 1 95.5 80 TYR A N 1
ATOM 664 C CA . TYR A 1 80 ? -13.922 4.477 -9.203 1 95.5 80 TYR A CA 1
ATOM 665 C C . TYR A 1 80 ? -14.727 5.047 -8.039 1 95.5 80 TYR A C 1
ATOM 667 O O . TYR A 1 80 ? -14.906 6.262 -7.941 1 95.5 80 TYR A O 1
ATOM 675 N N . ASN A 1 81 ? -15.211 4.199 -7.227 1 93.19 81 ASN A N 1
ATOM 676 C CA . ASN A 1 81 ? -15.906 4.5 -5.98 1 93.19 81 ASN A CA 1
ATOM 677 C C . ASN A 1 81 ? -15.289 3.758 -4.797 1 93.19 81 ASN A C 1
ATOM 679 O O . ASN A 1 81 ? -15.406 2.535 -4.699 1 93.19 81 ASN A O 1
ATOM 683 N N . GLU A 1 82 ? -14.695 4.5 -3.891 1 90.88 82 GLU A N 1
ATOM 684 C CA . GLU A 1 82 ? -13.938 3.9 -2.799 1 90.88 82 GLU A CA 1
ATOM 685 C C . GLU A 1 82 ? -14.844 3.094 -1.873 1 90.88 82 GLU A C 1
ATOM 687 O O . GLU A 1 82 ? -14.375 2.217 -1.146 1 90.88 82 GLU A O 1
ATOM 692 N N . ALA A 1 83 ? -16.094 3.357 -1.854 1 91.12 83 ALA A N 1
ATOM 693 C CA . ALA A 1 83 ? -17.031 2.648 -0.987 1 91.12 83 ALA A CA 1
ATOM 694 C C . ALA A 1 83 ? -17.297 1.24 -1.51 1 91.12 83 ALA A C 1
ATOM 696 O O . ALA A 1 83 ? -17.797 0.383 -0.773 1 91.12 83 ALA A O 1
ATOM 697 N N . GLU A 1 84 ? -16.969 0.946 -2.771 1 95.19 84 GLU A N 1
ATOM 698 C CA . GLU A 1 84 ? -17.344 -0.317 -3.398 1 95.19 84 GLU A CA 1
ATOM 699 C C . GLU A 1 84 ? -16.188 -1.305 -3.398 1 95.19 84 GLU A C 1
ATOM 701 O O . GLU A 1 84 ? -16.391 -2.52 -3.412 1 95.19 84 GLU A O 1
ATOM 706 N N . ILE A 1 85 ? -15 -0.805 -3.416 1 96.5 85 ILE A N 1
ATOM 707 C CA . ILE A 1 85 ? -13.852 -1.638 -3.754 1 96.5 85 ILE A CA 1
ATOM 708 C C . ILE A 1 85 ? -12.812 -1.552 -2.643 1 96.5 85 ILE A C 1
ATOM 710 O O . ILE A 1 85 ? -12.539 -0.468 -2.119 1 96.5 85 ILE A O 1
ATOM 714 N N . TYR A 1 86 ? -12.289 -2.641 -2.232 1 97 86 TYR A N 1
ATOM 715 C CA . TYR A 1 86 ? -11.172 -2.703 -1.292 1 97 86 TYR A CA 1
ATOM 716 C C . TYR A 1 86 ? -10.078 -3.623 -1.808 1 97 86 TYR A C 1
ATOM 718 O O . TYR A 1 86 ? -10.344 -4.773 -2.172 1 97 86 TYR A O 1
ATOM 726 N N . ILE A 1 87 ? -8.891 -3.131 -1.855 1 98 87 ILE A N 1
ATOM 727 C CA . ILE A 1 87 ? -7.777 -3.857 -2.461 1 98 87 ILE A CA 1
ATOM 728 C C . ILE A 1 87 ? -6.668 -4.055 -1.431 1 98 87 ILE A C 1
ATOM 730 O O . ILE A 1 87 ? -6.262 -3.105 -0.757 1 98 87 ILE A O 1
ATOM 734 N N . GLU A 1 88 ? -6.172 -5.242 -1.35 1 97.12 88 GLU A N 1
ATOM 735 C CA . GLU A 1 88 ? -5.047 -5.578 -0.48 1 97.12 88 GLU A CA 1
ATOM 736 C C . GLU A 1 88 ? -3.957 -6.316 -1.251 1 97.12 88 GLU A C 1
ATOM 738 O O . GLU A 1 88 ? -4.25 -7.18 -2.082 1 97.12 88 GLU A O 1
ATOM 743 N N . SER A 1 89 ? -2.725 -5.988 -1.011 1 97.88 89 SER A N 1
ATOM 744 C CA . SER A 1 89 ? -1.577 -6.645 -1.63 1 97.88 89 SER A CA 1
ATOM 745 C C . SER A 1 89 ? -0.579 -7.121 -0.579 1 97.88 89 SER A C 1
ATOM 747 O O . SER A 1 89 ? -0.516 -6.566 0.521 1 97.88 89 SER A O 1
ATOM 749 N N . THR A 1 90 ? 0.139 -8.172 -0.914 1 96.81 90 THR A N 1
ATOM 750 C CA . THR A 1 90 ? 1.327 -8.461 -0.12 1 96.81 90 THR A CA 1
ATOM 751 C C . THR A 1 90 ? 2.365 -7.355 -0.27 1 96.81 90 THR A C 1
ATOM 753 O O . THR A 1 90 ? 2.273 -6.531 -1.183 1 96.81 90 THR A O 1
ATOM 756 N N . ASP A 1 91 ? 3.318 -7.316 0.61 1 94.31 91 ASP A N 1
ATOM 757 C CA . ASP A 1 91 ? 4.273 -6.215 0.662 1 94.31 91 ASP A CA 1
ATOM 758 C C . ASP A 1 91 ? 5.516 -6.527 -0.171 1 94.31 91 ASP A C 1
ATOM 760 O O . ASP A 1 91 ? 6.621 -6.629 0.367 1 94.31 91 ASP A O 1
ATOM 764 N N . VAL A 1 92 ? 5.328 -6.648 -1.423 1 95.31 92 VAL A N 1
ATOM 765 C CA . VAL A 1 92 ? 6.367 -6.852 -2.43 1 95.31 92 VAL A CA 1
ATOM 766 C C . VAL A 1 92 ? 6.082 -5.969 -3.645 1 95.31 92 VAL A C 1
ATOM 768 O O . VAL A 1 92 ? 4.93 -5.828 -4.062 1 95.31 92 VAL A O 1
ATOM 771 N N . ASN A 1 93 ? 7.102 -5.383 -4.277 1 96.12 93 ASN A N 1
ATOM 772 C CA . ASN A 1 93 ? 6.934 -4.453 -5.391 1 96.12 93 ASN A CA 1
ATOM 773 C C . ASN A 1 93 ? 6.109 -5.07 -6.516 1 96.12 93 ASN A C 1
ATOM 775 O O . ASN A 1 93 ? 5.188 -4.438 -7.035 1 96.12 93 ASN A O 1
ATOM 779 N N . ARG A 1 94 ? 6.383 -6.293 -6.875 1 97.62 94 ARG A N 1
ATOM 780 C CA . ARG A 1 94 ? 5.746 -6.891 -8.047 1 97.62 94 ARG A CA 1
ATOM 781 C C . ARG A 1 94 ? 4.254 -7.102 -7.809 1 97.62 94 ARG A C 1
ATOM 783 O O . ARG A 1 94 ? 3.449 -6.977 -8.734 1 97.62 94 ARG A O 1
ATOM 790 N N . THR A 1 95 ? 3.834 -7.441 -6.539 1 98.5 95 THR A N 1
ATOM 791 C CA . THR A 1 95 ? 2.416 -7.629 -6.262 1 98.5 95 THR A CA 1
ATOM 792 C C . THR A 1 95 ? 1.693 -6.285 -6.207 1 98.5 95 THR A C 1
ATOM 794 O O . THR A 1 95 ? 0.576 -6.156 -6.711 1 98.5 95 THR A O 1
ATOM 797 N N . ILE A 1 96 ? 2.334 -5.281 -5.637 1 98.56 96 ILE A N 1
ATOM 798 C CA . ILE A 1 96 ? 1.758 -3.941 -5.57 1 98.56 96 ILE A CA 1
ATOM 799 C C . ILE A 1 96 ? 1.606 -3.373 -6.98 1 98.56 96 ILE A C 1
ATOM 801 O O . ILE A 1 96 ? 0.535 -2.887 -7.348 1 98.56 96 ILE A O 1
ATOM 805 N N . MET A 1 97 ? 2.637 -3.494 -7.758 1 98.56 97 MET A N 1
ATOM 806 C CA . MET A 1 97 ? 2.635 -2.955 -9.117 1 98.56 97 MET A CA 1
ATOM 807 C C . MET A 1 97 ? 1.633 -3.697 -9.992 1 98.56 97 MET A C 1
ATOM 809 O O . MET A 1 97 ? 1.021 -3.104 -10.883 1 98.56 97 MET A O 1
ATOM 813 N N . SER A 1 98 ? 1.507 -5 -9.758 1 98.88 98 SER A N 1
ATOM 814 C CA . SER A 1 98 ? 0.491 -5.762 -10.477 1 98.88 98 SER A CA 1
ATOM 815 C C . SER A 1 98 ? -0.909 -5.234 -10.18 1 98.88 98 SER A C 1
ATOM 817 O O . SER A 1 98 ? -1.72 -5.066 -11.094 1 98.88 98 SER A O 1
ATOM 819 N N . ALA A 1 99 ? -1.169 -4.98 -8.938 1 98.88 99 ALA A N 1
ATOM 820 C CA . ALA A 1 99 ? -2.467 -4.434 -8.555 1 98.88 99 ALA A CA 1
ATOM 821 C C . ALA A 1 99 ? -2.697 -3.07 -9.211 1 98.88 99 ALA A C 1
ATOM 823 O O . ALA A 1 99 ? -3.773 -2.811 -9.758 1 98.88 99 ALA A O 1
ATOM 824 N N . LEU A 1 100 ? -1.702 -2.234 -9.133 1 98.81 100 LEU A N 1
ATOM 825 C CA . LEU A 1 100 ? -1.813 -0.899 -9.711 1 98.81 100 LEU A CA 1
ATOM 826 C C . LEU A 1 100 ? -2.037 -0.978 -11.219 1 98.81 100 LEU A C 1
ATOM 828 O O . LEU A 1 100 ? -2.834 -0.216 -11.773 1 98.81 100 LEU A O 1
ATOM 832 N N . SER A 1 101 ? -1.328 -1.887 -11.883 1 98.88 101 SER A N 1
ATOM 833 C CA . SER A 1 101 ? -1.49 -2.078 -13.32 1 98.88 101 SER A CA 1
ATOM 834 C C . SER A 1 101 ? -2.898 -2.555 -13.664 1 98.88 101 SER A C 1
ATOM 836 O O . SER A 1 101 ? -3.506 -2.08 -14.625 1 98.88 101 SER A O 1
ATOM 838 N N . ASN A 1 102 ? -3.357 -3.488 -12.898 1 98.88 102 ASN A N 1
ATOM 839 C CA . ASN A 1 102 ? -4.703 -4.016 -13.086 1 98.88 102 ASN A CA 1
ATOM 840 C C . ASN A 1 102 ? -5.758 -2.916 -12.984 1 98.88 102 ASN A C 1
ATOM 842 O O . ASN A 1 102 ? -6.668 -2.846 -13.812 1 98.88 102 ASN A O 1
ATOM 846 N N . LEU A 1 103 ? -5.586 -2.066 -12.008 1 98.75 103 LEU A N 1
ATOM 847 C CA . LEU A 1 103 ? -6.566 -1.026 -11.711 1 98.75 103 LEU A CA 1
ATOM 848 C C . LEU A 1 103 ? -6.59 0.025 -12.812 1 98.75 103 LEU A C 1
ATOM 850 O O . LEU A 1 103 ? -7.605 0.688 -13.031 1 98.75 103 LEU A O 1
ATOM 854 N N . GLN A 1 104 ? -5.492 0.151 -13.562 1 98.5 104 GLN A N 1
ATOM 855 C CA . GLN A 1 104 ? -5.496 1.021 -14.734 1 98.5 104 GLN A CA 1
ATOM 856 C C . GLN A 1 104 ? -6.277 0.394 -15.891 1 98.5 104 GLN A C 1
ATOM 858 O O . GLN A 1 104 ? -6.711 1.094 -16.812 1 98.5 104 GLN A O 1
ATOM 863 N N . GLY A 1 105 ? -6.383 -0.917 -15.875 1 98.31 105 GLY A N 1
ATOM 864 C CA . GLY A 1 105 ? -7.277 -1.578 -16.812 1 98.31 105 GLY A CA 1
ATOM 865 C C . GLY A 1 105 ? -8.742 -1.446 -16.438 1 98.31 105 GLY A C 1
ATOM 866 O O . GLY A 1 105 ? -9.594 -1.239 -17.297 1 98.31 105 GLY A O 1
ATOM 867 N N . MET A 1 106 ? -9.047 -1.524 -15.164 1 98.44 106 MET A N 1
ATOM 868 C CA . MET A 1 106 ? -10.422 -1.424 -14.672 1 98.44 106 MET A CA 1
ATOM 869 C C . MET A 1 106 ? -10.945 0.001 -14.812 1 98.44 106 MET A C 1
ATOM 871 O O . MET A 1 106 ? -12.117 0.206 -15.117 1 98.44 106 MET A O 1
ATOM 875 N N . TYR A 1 107 ? -10.109 0.939 -14.531 1 98.5 107 TYR A N 1
ATOM 876 C CA . TYR A 1 107 ? -10.414 2.361 -14.633 1 98.5 107 TYR A CA 1
ATOM 877 C C . TYR A 1 107 ? -9.367 3.088 -15.469 1 98.5 107 TYR A C 1
ATOM 879 O O . TYR A 1 107 ? -8.523 3.809 -14.93 1 98.5 107 TYR A O 1
ATOM 887 N N . PRO A 1 108 ? -9.492 2.949 -16.766 1 97.88 108 PRO A N 1
ATOM 888 C CA . PRO A 1 108 ? -8.469 3.467 -17.672 1 97.88 108 PRO A CA 1
ATOM 889 C C . PRO A 1 108 ? -8.492 4.988 -17.781 1 97.88 108 PRO A C 1
ATOM 891 O O . PRO A 1 108 ? -9.352 5.641 -17.188 1 97.88 108 PRO A O 1
ATOM 894 N N . LEU A 1 109 ? -7.449 5.508 -18.5 1 97.94 109 LEU A N 1
ATOM 895 C CA . LEU A 1 109 ? -7.414 6.934 -18.812 1 97.94 109 LEU A CA 1
ATOM 896 C C . LEU A 1 109 ? -8.773 7.41 -19.312 1 97.94 109 LEU A C 1
ATOM 898 O O . LEU A 1 109 ? -9.453 6.699 -20.062 1 97.94 109 LEU A O 1
ATOM 902 N N . GLY A 1 110 ? -9.156 8.562 -18.859 1 97.75 110 GLY A N 1
ATOM 903 C CA . GLY A 1 110 ? -10.453 9.102 -19.234 1 97.75 110 GLY A CA 1
ATOM 904 C C . GLY A 1 110 ? -11.516 8.922 -18.156 1 97.75 110 GLY A C 1
ATOM 905 O O . GLY A 1 110 ? -12.57 9.562 -18.203 1 97.75 110 GLY A O 1
ATOM 906 N N . THR A 1 111 ? -11.203 8.195 -17.125 1 98 111 THR A N 1
ATOM 907 C CA . THR A 1 111 ? -12.234 7.879 -16.141 1 98 111 THR A CA 1
ATOM 908 C C . THR A 1 111 ? -11.969 8.602 -14.82 1 98 111 THR A C 1
ATOM 910 O O . THR A 1 111 ? -12.727 8.453 -13.859 1 98 111 THR A O 1
ATOM 913 N N . GLY A 1 112 ? -10.898 9.352 -14.727 1 97.31 112 GLY A N 1
ATOM 914 C CA . GLY A 1 112 ? -10.531 10.031 -13.492 1 97.31 112 GLY A CA 1
ATOM 915 C C . GLY A 1 112 ? -11.375 11.258 -13.211 1 97.31 112 GLY A C 1
ATOM 916 O O . GLY A 1 112 ? -12.156 11.688 -14.07 1 97.31 112 GLY A O 1
ATOM 917 N N . PRO A 1 113 ? -11.172 11.812 -12.07 1 96.5 113 PRO A N 1
ATOM 918 C CA . PRO A 1 113 ? -12.031 12.922 -11.656 1 96.5 113 PRO A CA 1
ATOM 919 C C . PRO A 1 113 ? -11.547 14.273 -12.188 1 96.5 113 PRO A C 1
ATOM 921 O O . PRO A 1 113 ? -10.422 14.383 -12.672 1 96.5 113 PRO A O 1
ATOM 924 N N . LYS A 1 114 ? -12.445 15.25 -12.094 1 96.5 114 LYS A N 1
ATOM 925 C CA . LYS A 1 114 ? -12.164 16.641 -12.469 1 96.5 114 LYS A CA 1
ATOM 926 C C . LYS A 1 114 ? -12.281 17.562 -11.266 1 96.5 114 LYS A C 1
ATOM 928 O O . LYS A 1 114 ? -13.086 17.328 -10.367 1 96.5 114 LYS A O 1
ATOM 933 N N . VAL A 1 115 ? -11.445 18.562 -11.273 1 95.88 115 VAL A N 1
ATOM 934 C CA . VAL A 1 115 ? -11.562 19.594 -10.25 1 95.88 115 VAL A CA 1
ATOM 935 C C . VAL A 1 115 ? -12.68 20.578 -10.617 1 95.88 115 VAL A C 1
ATOM 937 O O . VAL A 1 115 ? -13.086 20.656 -11.781 1 95.88 115 VAL A O 1
ATOM 940 N N . ASN A 1 116 ? -13.227 21.25 -9.594 1 93.12 116 ASN A N 1
ATOM 941 C CA . ASN A 1 116 ? -14.203 22.297 -9.844 1 93.12 116 ASN A CA 1
ATOM 942 C C . ASN A 1 116 ? -13.648 23.375 -10.781 1 93.12 116 ASN A C 1
ATOM 944 O O . ASN A 1 116 ? -12.664 24.047 -10.453 1 93.12 116 ASN A O 1
ATOM 948 N N . PRO A 1 117 ? -14.289 23.547 -11.938 1 92.5 117 PRO A N 1
ATOM 949 C CA . PRO A 1 117 ? -13.734 24.484 -12.914 1 92.5 117 PRO A CA 1
ATOM 950 C C . PRO A 1 117 ? -13.742 25.938 -12.414 1 92.5 117 PRO A C 1
ATOM 952 O O . PRO A 1 117 ? -13.008 26.781 -12.945 1 92.5 117 PRO A O 1
ATOM 955 N N . ASN A 1 118 ? -14.539 26.25 -11.422 1 91 118 ASN A N 1
ATOM 956 C CA . ASN A 1 118 ? -14.641 27.609 -10.906 1 91 118 ASN A CA 1
ATOM 957 C C . ASN A 1 118 ? -13.703 27.828 -9.719 1 91 118 ASN A C 1
ATOM 959 O O . ASN A 1 118 ? -13.672 28.922 -9.148 1 91 118 ASN A O 1
ATOM 963 N N . LEU A 1 119 ? -12.992 26.828 -9.461 1 93.75 119 LEU A N 1
ATOM 964 C CA . LEU A 1 119 ? -12.078 26.938 -8.328 1 93.75 119 LEU A CA 1
ATOM 965 C C . LEU A 1 119 ? -10.852 27.766 -8.695 1 93.75 119 LEU A C 1
ATOM 967 O O . LEU A 1 119 ? -10.305 27.625 -9.789 1 93.75 119 LEU A O 1
ATOM 971 N N . ASP A 1 120 ? -10.531 28.688 -7.746 1 92.5 120 ASP A N 1
ATOM 972 C CA . ASP A 1 120 ? -9.289 29.422 -7.938 1 92.5 120 ASP A CA 1
ATOM 973 C C . ASP A 1 120 ? -8.094 28.484 -8.062 1 92.5 120 ASP A C 1
ATOM 975 O O . ASP A 1 120 ? -7.977 27.516 -7.297 1 92.5 120 ASP A O 1
ATOM 979 N N . HIS A 1 121 ? -7.176 28.781 -8.938 1 91.81 121 HIS A N 1
ATOM 980 C CA . HIS A 1 121 ? -6.047 27.906 -9.242 1 91.81 121 HIS A CA 1
ATOM 981 C C . HIS A 1 121 ? -5.113 27.766 -8.047 1 91.81 121 HIS A C 1
ATOM 983 O O . HIS A 1 121 ? -4.395 26.781 -7.922 1 91.81 121 HIS A O 1
ATOM 989 N N . SER A 1 122 ? -5.117 28.734 -7.184 1 93.06 122 SER A N 1
ATOM 990 C CA . SER A 1 122 ? -4.219 28.703 -6.035 1 93.06 122 SER A CA 1
ATOM 991 C C . SER A 1 122 ? -4.527 27.516 -5.125 1 93.06 122 SER A C 1
ATOM 993 O O . SER A 1 122 ? -3.631 27 -4.453 1 93.06 122 SER A O 1
ATOM 995 N N . TYR A 1 123 ? -5.773 27 -5.164 1 94.94 123 TYR A N 1
ATOM 996 C CA . TYR A 1 123 ? -6.18 25.891 -4.312 1 94.94 123 TYR A CA 1
ATOM 997 C C . TYR A 1 123 ? -5.676 24.562 -4.867 1 94.94 123 TYR A C 1
ATOM 999 O O . TYR A 1 123 ? -5.68 23.547 -4.168 1 94.94 123 TYR A O 1
ATOM 1007 N N . LEU A 1 124 ? -5.266 24.625 -6.137 1 95.81 124 LEU A N 1
ATOM 1008 C CA . LEU A 1 124 ? -4.859 23.422 -6.836 1 95.81 124 LEU A CA 1
ATOM 1009 C C . LEU A 1 124 ? -3.354 23.203 -6.723 1 95.81 124 LEU A C 1
ATOM 1011 O O . LEU A 1 124 ? -2.811 22.25 -7.293 1 95.81 124 LEU A O 1
ATOM 1015 N N . LEU A 1 125 ? -2.654 24.047 -5.938 1 96.5 125 LEU A N 1
ATOM 1016 C CA . LEU A 1 125 ? -1.197 24.031 -5.855 1 96.5 125 LEU A CA 1
ATOM 1017 C C . LEU A 1 125 ? -0.737 23.594 -4.465 1 96.5 125 LEU A C 1
ATOM 1019 O O . LEU A 1 125 ? -1.416 23.875 -3.471 1 96.5 125 LEU A O 1
ATOM 1023 N N . PRO A 1 126 ? 0.397 22.828 -4.422 1 97 126 PRO A N 1
ATOM 1024 C CA . PRO A 1 126 ? 1.049 22.672 -3.121 1 97 126 PRO A CA 1
ATOM 1025 C C . PRO A 1 126 ? 1.627 23.984 -2.592 1 97 126 PRO A C 1
ATOM 1027 O O . PRO A 1 126 ? 1.7 24.969 -3.326 1 97 126 PRO A O 1
ATOM 1030 N N . PRO A 1 127 ? 1.965 24.047 -1.338 1 96.56 127 PRO A N 1
ATOM 1031 C CA . PRO A 1 127 ? 2.459 25.297 -0.783 1 96.56 127 PRO A CA 1
ATOM 1032 C C . PRO A 1 127 ? 3.893 25.609 -1.211 1 96.56 127 PRO A C 1
ATOM 1034 O O . PRO A 1 127 ? 4.434 26.672 -0.858 1 96.56 127 PRO A O 1
ATOM 1037 N N . ASN A 1 128 ? 4.512 24.938 -2.068 1 95.19 128 ASN A N 1
ATOM 1038 C CA . ASN A 1 128 ? 5.812 25.219 -2.666 1 95.19 128 ASN A CA 1
ATOM 1039 C C . ASN A 1 128 ? 5.723 26.375 -3.662 1 95.19 128 ASN A C 1
ATOM 1041 O O . ASN A 1 128 ? 4.633 26.719 -4.125 1 95.19 128 ASN A O 1
ATOM 1045 N N . GLU A 1 129 ? 6.848 27 -3.877 1 90.88 129 GLU A N 1
ATOM 1046 C CA . GLU A 1 129 ? 6.887 27.984 -4.953 1 90.88 129 GLU A CA 1
ATOM 1047 C C . GLU A 1 129 ? 6.82 27.312 -6.32 1 90.88 129 GLU A C 1
ATOM 1049 O O . GLU A 1 129 ? 7.781 26.672 -6.754 1 90.88 129 GLU A O 1
ATOM 1054 N N . ILE A 1 130 ? 5.711 27.469 -6.938 1 88.5 130 ILE A N 1
ATOM 1055 C CA . ILE A 1 130 ? 5.441 26.781 -8.195 1 88.5 130 ILE A CA 1
ATOM 1056 C C . ILE A 1 130 ? 5.129 27.812 -9.281 1 88.5 130 ILE A C 1
ATOM 1058 O O . ILE A 1 130 ? 4.426 28.797 -9.031 1 88.5 130 ILE A O 1
ATOM 1062 N N . THR A 1 131 ? 5.793 27.578 -10.406 1 83.31 131 THR A N 1
ATOM 1063 C CA . THR A 1 131 ? 5.305 28.312 -11.57 1 83.31 131 THR A CA 1
ATOM 1064 C C . THR A 1 131 ? 4.031 27.672 -12.117 1 83.31 131 THR A C 1
ATOM 1066 O O . THR A 1 131 ? 4.035 26.516 -12.523 1 83.31 131 THR A O 1
ATOM 1069 N N . PHE A 1 132 ? 2.998 28.422 -12.031 1 76.94 132 PHE A N 1
ATOM 1070 C CA . PHE A 1 132 ? 1.685 27.891 -12.375 1 76.94 132 PHE A CA 1
ATOM 1071 C C . PHE A 1 132 ? 1.618 27.516 -13.844 1 76.94 132 PHE A C 1
ATOM 1073 O O . PHE A 1 132 ? 2.068 28.281 -14.703 1 76.94 132 PHE A O 1
ATOM 1080 N N . GLU A 1 133 ? 1.152 26.422 -14.133 1 85.88 133 GLU A N 1
ATOM 1081 C CA . GLU A 1 133 ? 0.749 25.953 -15.453 1 85.88 133 GLU A CA 1
ATOM 1082 C C . GLU A 1 133 ? -0.702 25.469 -15.453 1 85.88 133 GLU A C 1
ATOM 1084 O O . GLU A 1 133 ? -1.116 24.719 -14.562 1 85.88 133 GLU A O 1
ATOM 1089 N N . ASP A 1 134 ? -1.46 26 -16.328 1 86.44 134 ASP A N 1
ATOM 1090 C CA . ASP A 1 134 ? -2.859 25.594 -16.406 1 86.44 134 ASP A CA 1
ATOM 1091 C C . ASP A 1 134 ? -2.986 24.172 -16.953 1 86.44 134 ASP A C 1
ATOM 1093 O O . ASP A 1 134 ? -2.717 23.938 -18.141 1 86.44 134 ASP A O 1
ATOM 1097 N N . LEU A 1 135 ? -3.451 23.375 -16.219 1 90.44 135 LEU A N 1
ATOM 1098 C CA . LEU A 1 135 ? -3.598 21.984 -16.609 1 90.44 135 LEU A CA 1
ATOM 1099 C C . LEU A 1 135 ? -5.062 21.641 -16.859 1 90.44 135 LEU A C 1
ATOM 1101 O O . LEU A 1 135 ? -5.434 20.453 -16.875 1 90.44 135 LEU A O 1
ATOM 1105 N N . GLY A 1 136 ? -5.859 22.672 -16.906 1 92.56 136 GLY A N 1
ATOM 1106 C CA . GLY A 1 136 ? -7.281 22.422 -17.094 1 92.56 136 GLY A CA 1
ATOM 1107 C C . GLY A 1 136 ? -7.965 21.906 -15.844 1 92.56 136 GLY A C 1
ATOM 1108 O O . GLY A 1 136 ? -7.547 22.219 -14.734 1 92.56 136 GLY A O 1
ATOM 1109 N N . ASN A 1 137 ? -9.133 21.188 -16.078 1 95 137 ASN A N 1
ATOM 1110 C CA . ASN A 1 137 ? -9.906 20.797 -14.898 1 95 137 ASN A CA 1
ATOM 1111 C C . ASN A 1 137 ? -9.742 19.312 -14.578 1 95 137 ASN A C 1
ATOM 1113 O O . ASN A 1 137 ? -10.461 18.781 -13.75 1 95 137 ASN A O 1
ATOM 1117 N N . GLU A 1 138 ? -8.805 18.703 -15.297 1 97.38 138 GLU A N 1
ATOM 1118 C CA . GLU A 1 138 ? -8.484 17.328 -14.938 1 97.38 138 GLU A CA 1
ATOM 1119 C C . GLU A 1 138 ? -7.676 17.266 -13.648 1 97.38 138 GLU A C 1
ATOM 1121 O O . GLU A 1 138 ? -6.703 18 -13.484 1 97.38 138 GLU A O 1
ATOM 1126 N N . ALA A 1 139 ? -8.055 16.453 -12.68 1 97.81 139 ALA A N 1
ATOM 1127 C CA . ALA A 1 139 ? -7.266 16.328 -11.461 1 97.81 139 ALA A CA 1
ATOM 1128 C C . ALA A 1 139 ? -5.832 15.914 -11.773 1 97.81 139 ALA A C 1
ATOM 1130 O O . ALA A 1 139 ? -4.879 16.5 -11.258 1 97.81 139 ALA A O 1
ATOM 1131 N N . ILE A 1 140 ? -5.711 14.891 -12.562 1 98.25 140 ILE A N 1
ATOM 1132 C CA . ILE A 1 140 ? -4.445 14.438 -13.133 1 98.25 140 ILE A CA 1
ATOM 1133 C C . ILE A 1 140 ? -4.57 14.336 -14.648 1 98.25 140 ILE A C 1
ATOM 1135 O O . ILE A 1 140 ? -5.566 13.82 -15.164 1 98.25 140 ILE A O 1
ATOM 1139 N N . PRO A 1 141 ? -3.637 14.867 -15.453 1 97.38 141 PRO A N 1
ATOM 1140 C CA . PRO A 1 141 ? -3.709 14.836 -16.906 1 97.38 141 PRO A CA 1
ATOM 1141 C C . PRO A 1 141 ? -4.09 13.461 -17.453 1 97.38 141 PRO A C 1
ATOM 1143 O O . PRO A 1 141 ? -3.629 12.438 -16.953 1 97.38 141 PRO A O 1
ATOM 1146 N N . GLY A 1 142 ? -5 13.438 -18.531 1 97.44 142 GLY A N 1
ATOM 1147 C CA . GLY A 1 142 ? -5.512 12.211 -19.109 1 97.44 142 GLY A CA 1
ATOM 1148 C C . GLY A 1 142 ? -6.703 11.641 -18.375 1 97.44 142 GLY A C 1
ATOM 1149 O O . GLY A 1 142 ? -7.133 10.523 -18.641 1 97.44 142 GLY A O 1
ATOM 1150 N N . LEU A 1 143 ? -7.172 12.469 -17.359 1 98.12 143 LEU A N 1
ATOM 1151 C CA . LEU A 1 143 ? -8.211 11.961 -16.469 1 98.12 143 LEU A CA 1
ATOM 1152 C C . LEU A 1 143 ? -7.805 10.609 -15.883 1 98.12 143 LEU A C 1
ATOM 1154 O O . LEU A 1 143 ? -8.562 9.641 -15.945 1 98.12 143 LEU A O 1
ATOM 1158 N N . LEU A 1 144 ? -6.586 10.602 -15.414 1 98.44 144 LEU A N 1
ATOM 1159 C CA . LEU A 1 144 ? -6.039 9.406 -14.797 1 98.44 144 LEU A CA 1
ATOM 1160 C C . LEU A 1 144 ? -6.684 9.148 -13.438 1 98.44 144 LEU A C 1
ATOM 1162 O O . LEU A 1 144 ? -6.883 10.086 -12.656 1 98.44 144 LEU A O 1
ATOM 1166 N N . GLN A 1 145 ? -7.043 7.949 -13.156 1 98 145 GLN A N 1
ATOM 1167 C CA . GLN A 1 145 ? -7.637 7.539 -11.883 1 98 145 GLN A CA 1
ATOM 1168 C C . GLN A 1 145 ? -6.633 6.773 -11.031 1 98 145 GLN A C 1
ATOM 1170 O O . GLN A 1 145 ? -6.191 5.684 -11.406 1 98 145 GLN A O 1
ATOM 1175 N N . VAL A 1 146 ? -6.238 7.344 -9.922 1 97.88 146 VAL A N 1
ATOM 1176 C CA . VAL A 1 146 ? -5.453 6.578 -8.961 1 97.88 146 VAL A CA 1
ATOM 1177 C C . VAL A 1 146 ? -6.387 5.816 -8.023 1 97.88 146 VAL A C 1
ATOM 1179 O O . VAL A 1 146 ? -7.438 6.332 -7.625 1 97.88 146 VAL A O 1
ATOM 1182 N N . VAL A 1 147 ? -6.059 4.594 -7.711 1 97.81 147 VAL A N 1
ATOM 1183 C CA . VAL A 1 147 ? -6.836 3.736 -6.824 1 97.81 147 VAL A CA 1
ATOM 1184 C C . VAL A 1 147 ? -5.945 3.221 -5.695 1 97.81 147 VAL A C 1
ATOM 1186 O O . VAL A 1 147 ? -4.871 2.666 -5.945 1 97.81 147 VAL A O 1
ATOM 1189 N N . PRO A 1 148 ? -6.34 3.453 -4.477 1 97.75 148 PRO A N 1
ATOM 1190 C CA . PRO A 1 148 ? -5.48 3.051 -3.359 1 97.75 148 PRO A CA 1
ATOM 1191 C C . PRO A 1 148 ? -5.367 1.535 -3.217 1 97.75 148 PRO A C 1
ATOM 1193 O O . PRO A 1 148 ? -6.379 0.828 -3.279 1 97.75 148 PRO A O 1
ATOM 1196 N N . VAL A 1 149 ? -4.164 1.057 -3.07 1 98.19 149 VAL A N 1
ATOM 1197 C CA . VAL A 1 149 ? -3.854 -0.338 -2.771 1 98.19 149 VAL A CA 1
ATOM 1198 C C . VAL A 1 149 ? -3.299 -0.45 -1.353 1 98.19 149 VAL A C 1
ATOM 1200 O O . VAL A 1 149 ? -2.217 0.065 -1.06 1 98.19 149 VAL A O 1
ATOM 1203 N N . HIS A 1 150 ? -4.031 -1.072 -0.517 1 96.88 150 HIS A N 1
ATOM 1204 C CA . HIS A 1 150 ? -3.539 -1.325 0.833 1 96.88 150 HIS A CA 1
ATOM 1205 C C . HIS A 1 150 ? -2.551 -2.486 0.849 1 96.88 150 HIS A C 1
ATOM 1207 O O . HIS A 1 150 ? -2.689 -3.438 0.074 1 96.88 150 HIS A O 1
ATOM 1213 N N . VAL A 1 151 ? -1.521 -2.363 1.61 1 95.38 151 VAL A N 1
ATOM 1214 C CA . VAL A 1 151 ? -0.439 -3.342 1.636 1 95.38 151 VAL A CA 1
ATOM 1215 C C . VAL A 1 151 ? -0.321 -3.945 3.033 1 95.38 151 VAL A C 1
ATOM 1217 O O . VAL A 1 151 ? -0.339 -3.225 4.031 1 95.38 151 VAL A O 1
ATOM 1220 N N . ARG A 1 152 ? -0.214 -5.18 3.074 1 88.81 152 ARG A N 1
ATOM 1221 C CA . ARG A 1 152 ? -0.06 -5.871 4.348 1 88.81 152 ARG A CA 1
ATOM 1222 C C . ARG A 1 152 ? 1.408 -6.172 4.633 1 88.81 152 ARG A C 1
ATOM 1224 O O . ARG A 1 152 ? 2.084 -6.812 3.828 1 88.81 152 ARG A O 1
ATOM 1231 N N . GLU A 1 153 ? 1.769 -5.676 5.77 1 84.56 153 GLU A N 1
ATOM 1232 C CA . GLU A 1 153 ? 3.145 -5.961 6.164 1 84.56 153 GLU A CA 1
ATOM 1233 C C . GLU A 1 153 ? 3.361 -7.457 6.367 1 84.56 153 GLU A C 1
ATOM 1235 O O . GLU A 1 153 ? 2.459 -8.164 6.82 1 84.56 153 GLU A O 1
ATOM 1240 N N . LYS A 1 154 ? 4.582 -7.867 6.102 1 76.62 154 LYS A N 1
ATOM 1241 C CA . LYS A 1 154 ? 4.91 -9.289 6.125 1 76.62 154 LYS A CA 1
ATOM 1242 C C . LYS A 1 154 ? 4.535 -9.922 7.465 1 76.62 154 LYS A C 1
ATOM 1244 O O . LYS A 1 154 ? 3.957 -11.008 7.504 1 76.62 154 LYS A O 1
ATOM 1249 N N . LYS A 1 155 ? 4.762 -9.219 8.508 1 74.19 155 LYS A N 1
ATOM 1250 C CA . LYS A 1 155 ? 4.555 -9.773 9.836 1 74.19 155 LYS A CA 1
ATOM 1251 C C . LYS A 1 155 ? 3.066 -9.906 10.156 1 74.19 155 LYS A C 1
ATOM 1253 O O . LYS A 1 155 ? 2.674 -10.719 10.992 1 74.19 155 LYS A O 1
ATOM 1258 N N . ALA A 1 156 ? 2.264 -9.219 9.406 1 74.88 156 ALA A N 1
ATOM 1259 C CA . ALA A 1 156 ? 0.832 -9.188 9.688 1 74.88 156 ALA A CA 1
ATOM 1260 C C . ALA A 1 156 ? 0.045 -9.906 8.594 1 74.88 156 ALA A C 1
ATOM 1262 O O . ALA A 1 156 ? -1.174 -10.07 8.703 1 74.88 156 ALA A O 1
ATOM 1263 N N . ASP A 1 157 ? 0.718 -10.359 7.629 1 80.75 157 ASP A N 1
ATOM 1264 C CA . ASP A 1 157 ? 0.047 -10.906 6.457 1 80.75 157 ASP A CA 1
ATOM 1265 C C . ASP A 1 157 ? -0.217 -12.406 6.625 1 80.75 157 ASP A C 1
ATOM 1267 O O . ASP A 1 157 ? 0.396 -13.227 5.945 1 80.75 157 ASP A O 1
ATOM 1271 N N . ILE A 1 158 ? -1.258 -12.766 7.273 1 83.75 158 ILE A N 1
ATOM 1272 C CA . ILE A 1 158 ? -1.503 -14.156 7.645 1 83.75 158 ILE A CA 1
ATOM 1273 C C . ILE A 1 158 ? -2.32 -14.844 6.551 1 83.75 158 ILE A C 1
ATOM 1275 O O . ILE A 1 158 ? -2.262 -16.062 6.398 1 83.75 158 ILE A O 1
ATOM 1279 N N . TYR A 1 159 ? -3.021 -14.047 5.785 1 89.62 159 TYR A N 1
ATOM 1280 C CA . TYR A 1 159 ? -3.916 -14.773 4.891 1 89.62 159 TYR A CA 1
ATOM 1281 C C . TYR A 1 159 ? -3.404 -14.742 3.459 1 89.62 159 TYR A C 1
ATOM 1283 O O . TYR A 1 159 ? -3.752 -15.602 2.645 1 89.62 159 TYR A O 1
ATOM 1291 N N . LEU A 1 160 ? -2.588 -13.742 3.072 1 94 160 LEU A N 1
ATOM 1292 C CA . LEU A 1 160 ? -2.064 -13.758 1.711 1 94 160 LEU A CA 1
ATOM 1293 C C . LEU A 1 160 ? -0.72 -14.477 1.653 1 94 160 LEU A C 1
ATOM 1295 O O . LEU A 1 160 ? -0.278 -14.891 0.579 1 94 160 LEU A O 1
ATOM 1299 N N . ARG A 1 161 ? -0.107 -14.539 2.826 1 92.5 161 ARG A N 1
ATOM 1300 C CA . ARG A 1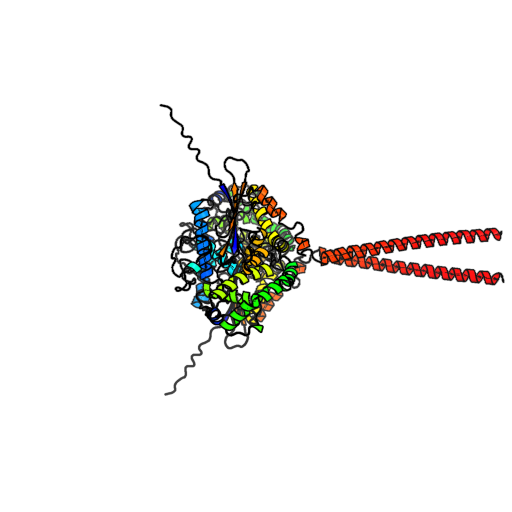 161 ? 1.167 -15.242 2.922 1 92.5 161 ARG A CA 1
ATOM 1301 C C . ARG A 1 161 ? 1.096 -16.359 3.953 1 92.5 161 ARG A C 1
ATOM 1303 O O . ARG A 1 161 ? 1.977 -16.484 4.805 1 92.5 161 ARG A O 1
ATOM 1310 N N . GLY A 1 162 ? 0.051 -17.109 3.904 1 87 162 GLY A N 1
ATOM 1311 C CA . GLY A 1 162 ? -0.134 -18.203 4.836 1 87 162 GLY A CA 1
ATOM 1312 C C . GLY A 1 162 ? 1.013 -19.203 4.824 1 87 162 GLY A C 1
ATOM 1313 O O . GLY A 1 162 ? 1.216 -19.938 5.789 1 87 162 GLY A O 1
ATOM 1314 N N . TYR A 1 163 ? 1.834 -19.156 3.814 1 88.19 163 TYR A N 1
ATOM 1315 C CA . TYR A 1 163 ? 2.947 -20.078 3.621 1 88.19 163 TYR A CA 1
ATOM 1316 C C . TYR A 1 163 ? 4.227 -19.516 4.234 1 88.19 163 TYR A C 1
ATOM 1318 O O . TYR A 1 163 ? 5.27 -20.172 4.211 1 88.19 163 TYR A O 1
ATOM 1326 N N . ASP A 1 164 ? 4.18 -18.359 4.719 1 87.75 164 ASP A N 1
ATOM 1327 C CA . ASP A 1 164 ? 5.359 -17.75 5.309 1 87.75 164 ASP A CA 1
ATOM 1328 C C . ASP A 1 164 ? 5.508 -18.125 6.777 1 87.75 164 ASP A C 1
ATOM 1330 O O . ASP A 1 164 ? 4.523 -18.172 7.52 1 87.75 164 ASP A O 1
ATOM 1334 N N . PRO A 1 165 ? 6.73 -18.359 7.219 1 85.5 165 PRO A N 1
ATOM 1335 C CA . PRO A 1 165 ? 6.945 -18.734 8.625 1 85.5 165 PRO A CA 1
ATOM 1336 C C . PRO A 1 165 ? 6.48 -17.641 9.594 1 85.5 165 PRO A C 1
ATOM 1338 O O . PRO A 1 165 ? 6.145 -17.953 10.742 1 85.5 165 PRO A O 1
ATOM 1341 N N . VAL A 1 166 ? 6.43 -16.484 9.156 1 80.38 166 VAL A N 1
ATOM 1342 C CA . VAL A 1 166 ? 5.965 -15.406 10.023 1 80.38 166 VAL A CA 1
ATOM 1343 C C . VAL A 1 166 ? 4.473 -15.578 10.312 1 80.38 166 VAL A C 1
ATOM 1345 O O . VAL A 1 166 ? 4.008 -15.297 11.414 1 80.38 166 VAL A O 1
ATOM 1348 N N . ALA A 1 167 ? 3.768 -16.031 9.367 1 81.31 167 ALA A N 1
ATOM 1349 C CA . ALA A 1 167 ? 2.336 -16.281 9.523 1 81.31 167 ALA A CA 1
ATOM 1350 C C . ALA A 1 167 ? 2.088 -17.594 10.25 1 81.31 167 ALA A C 1
ATOM 1352 O O . ALA A 1 167 ? 1.223 -17.688 11.125 1 81.31 167 ALA A O 1
ATOM 1353 N N . CYS A 1 168 ? 2.842 -18.562 9.828 1 88.38 168 CYS A N 1
ATOM 1354 C CA . CYS A 1 168 ? 2.744 -19.906 10.422 1 88.38 168 CYS A CA 1
ATOM 1355 C C . CYS A 1 168 ? 4.125 -20.516 10.617 1 88.38 168 CYS A C 1
ATOM 1357 O O . CYS A 1 168 ? 4.668 -21.141 9.711 1 88.38 168 CYS A O 1
ATOM 1359 N N . PRO A 1 169 ? 4.633 -20.391 11.773 1 88.38 169 PRO A N 1
ATOM 1360 C CA . PRO A 1 169 ? 5.992 -20.875 12.047 1 88.38 169 PRO A CA 1
ATOM 1361 C C . PRO A 1 169 ? 6.164 -22.359 11.727 1 88.38 169 PRO A C 1
ATOM 1363 O O . PRO A 1 169 ? 7.266 -22.797 11.375 1 88.38 169 PRO A O 1
ATOM 1366 N N . ARG A 1 170 ? 5.164 -23.109 11.789 1 90.19 170 ARG A N 1
ATOM 1367 C CA . ARG A 1 170 ? 5.223 -24.531 11.477 1 90.19 170 ARG A CA 1
ATOM 1368 C C . ARG A 1 170 ? 5.609 -24.766 10.023 1 90.19 170 ARG A C 1
ATOM 1370 O O . ARG A 1 170 ? 6.066 -25.844 9.656 1 90.19 170 ARG A O 1
ATOM 1377 N N . ASN A 1 171 ? 5.371 -23.797 9.234 1 90.88 171 ASN A N 1
ATOM 1378 C CA . ASN A 1 171 ? 5.621 -23.953 7.801 1 90.88 171 ASN A CA 1
ATOM 1379 C C . ASN A 1 171 ? 7.078 -24.297 7.52 1 90.88 171 ASN A C 1
ATOM 1381 O O . ASN A 1 171 ? 7.375 -25.016 6.562 1 90.88 171 ASN A O 1
ATOM 1385 N N . GLU A 1 172 ? 7.941 -23.797 8.273 1 89.94 172 GLU A N 1
ATOM 1386 C CA . GLU A 1 172 ? 9.352 -24.125 8.094 1 89.94 172 GLU A CA 1
ATOM 1387 C C . GLU A 1 172 ? 9.578 -25.625 8.234 1 89.94 172 GLU A C 1
ATOM 1389 O O . GLU A 1 172 ? 10.312 -26.234 7.445 1 89.94 172 GLU A O 1
ATOM 1394 N N . GLU A 1 173 ? 9.008 -26.109 9.234 1 90.75 173 GLU A N 1
ATOM 1395 C CA . GLU A 1 173 ? 9.094 -27.547 9.438 1 90.75 173 GLU A CA 1
ATOM 1396 C C . GLU A 1 173 ? 8.422 -28.297 8.297 1 90.75 173 GLU A C 1
ATOM 1398 O O . GLU A 1 173 ? 8.906 -29.359 7.867 1 90.75 173 GLU A O 1
ATOM 1403 N N . ILE A 1 174 ? 7.324 -27.859 7.836 1 92.06 174 ILE A N 1
ATOM 1404 C CA . ILE A 1 174 ? 6.559 -28.484 6.758 1 92.06 174 ILE A CA 1
ATOM 1405 C C . ILE A 1 174 ? 7.41 -28.547 5.492 1 92.06 174 ILE A C 1
ATOM 1407 O O . ILE A 1 174 ? 7.57 -29.609 4.895 1 92.06 174 ILE A O 1
ATOM 1411 N N . ILE A 1 175 ? 7.977 -27.438 5.109 1 92.88 175 ILE A N 1
ATOM 1412 C CA . ILE A 1 175 ? 8.773 -27.359 3.893 1 92.88 175 ILE A CA 1
ATOM 1413 C C . ILE A 1 175 ? 9.977 -28.297 4.012 1 92.88 175 ILE A C 1
ATOM 1415 O O . ILE A 1 175 ? 10.273 -29.062 3.088 1 92.88 175 ILE A O 1
ATOM 1419 N N . ASN A 1 176 ? 10.609 -28.25 5.145 1 92.5 176 ASN A N 1
ATOM 1420 C CA . ASN A 1 176 ? 11.781 -29.094 5.363 1 92.5 176 ASN A CA 1
ATOM 1421 C C . ASN A 1 176 ? 11.422 -30.578 5.297 1 92.5 176 ASN A C 1
ATOM 1423 O O . ASN A 1 176 ? 12.164 -31.375 4.727 1 92.5 176 ASN A O 1
ATOM 1427 N N . SER A 1 177 ? 10.383 -30.891 5.883 1 93.94 177 SER A N 1
ATOM 1428 C CA . SER A 1 177 ? 9.93 -32.281 5.863 1 93.94 177 SER A CA 1
ATOM 1429 C C . SER A 1 177 ? 9.555 -32.719 4.449 1 93.94 177 SER A C 1
ATOM 1431 O O . SER A 1 177 ? 9.859 -33.844 4.047 1 93.94 177 SER A O 1
ATOM 1433 N N . ASN A 1 178 ? 8.883 -31.859 3.721 1 95.69 178 ASN A N 1
ATOM 1434 C CA . ASN A 1 178 ? 8.422 -32.188 2.375 1 95.69 178 ASN A CA 1
ATOM 1435 C C . ASN A 1 178 ? 9.586 -32.438 1.423 1 95.69 178 ASN A C 1
ATOM 1437 O O . ASN A 1 178 ? 9.578 -33.406 0.652 1 95.69 178 ASN A O 1
ATOM 1441 N N . VAL A 1 179 ? 10.641 -31.641 1.496 1 94.56 179 VAL A N 1
ATOM 1442 C CA . VAL A 1 179 ? 11.75 -31.75 0.555 1 94.56 179 VAL A CA 1
ATOM 1443 C C . VAL A 1 179 ? 12.688 -32.875 0.997 1 94.56 179 VAL A C 1
ATOM 1445 O O . VAL A 1 179 ? 13.633 -33.219 0.285 1 94.56 179 VAL A O 1
ATOM 1448 N N . ASN A 1 180 ? 12.414 -33.5 2.1 1 94.31 180 ASN A N 1
ATOM 1449 C CA . ASN A 1 180 ? 13.164 -34.656 2.562 1 94.31 180 ASN A CA 1
ATOM 1450 C C . ASN A 1 180 ? 12.273 -35.906 2.654 1 94.31 180 ASN A C 1
ATOM 1452 O O . ASN A 1 180 ? 12.664 -36.906 3.244 1 94.31 180 ASN A O 1
ATOM 1456 N N . SER A 1 181 ? 11.195 -35.781 2.117 1 96.25 181 SER A N 1
ATOM 1457 C CA . SER A 1 181 ? 10.211 -36.875 2.195 1 96.25 181 SER A CA 1
ATOM 1458 C C . SER A 1 181 ? 10.57 -38 1.241 1 96.25 181 SER A C 1
ATOM 1460 O O . SER A 1 181 ? 11.375 -37.812 0.329 1 96.25 181 SER A O 1
ATOM 1462 N N . LYS A 1 182 ? 9.922 -39.125 1.472 1 95.69 182 LYS A N 1
ATOM 1463 C CA . LYS A 1 182 ? 10.062 -40.281 0.568 1 95.69 182 LYS A CA 1
ATOM 1464 C C . LYS A 1 182 ? 9.578 -39.938 -0.836 1 95.69 182 LYS A C 1
ATOM 1466 O O . LYS A 1 182 ? 10.188 -40.344 -1.827 1 95.69 182 LYS A O 1
ATOM 1471 N N . LEU A 1 183 ? 8.555 -39.188 -0.857 1 95.44 183 LEU A N 1
ATOM 1472 C CA . LEU A 1 183 ? 7.988 -38.812 -2.145 1 95.44 183 LEU A CA 1
ATOM 1473 C C . LEU A 1 183 ? 8.961 -37.938 -2.926 1 95.44 183 LEU A C 1
ATOM 1475 O O . LEU A 1 183 ? 9.133 -38.125 -4.133 1 95.44 183 LEU A O 1
ATOM 1479 N N . TYR A 1 184 ? 9.539 -36.938 -2.277 1 96.56 184 TYR A N 1
ATOM 1480 C CA . TYR A 1 184 ? 10.547 -36.094 -2.918 1 96.56 184 TYR A CA 1
ATOM 1481 C C . TYR A 1 184 ? 11.656 -36.938 -3.537 1 96.56 184 TYR A C 1
ATOM 1483 O O . TYR A 1 184 ? 12.023 -36.75 -4.695 1 96.56 184 TYR A O 1
ATOM 1491 N N . HIS A 1 185 ? 12.156 -37.906 -2.77 1 96.38 185 HIS A N 1
ATOM 1492 C CA . HIS A 1 185 ? 13.258 -38.75 -3.23 1 96.38 185 HIS A CA 1
ATOM 1493 C C . HIS A 1 185 ? 12.812 -39.656 -4.383 1 96.38 185 HIS A C 1
ATOM 1495 O O . HIS A 1 185 ? 13.586 -39.906 -5.312 1 96.38 185 HIS A O 1
ATOM 1501 N N . GLU A 1 186 ? 11.648 -40.062 -4.293 1 96.38 186 GLU A N 1
ATOM 1502 C CA . GLU A 1 186 ? 11.102 -40.875 -5.379 1 96.38 186 GLU A CA 1
ATOM 1503 C C . GLU A 1 186 ? 11.031 -40.094 -6.68 1 96.38 186 GLU A C 1
ATOM 1505 O O . GLU A 1 186 ? 11.445 -40.562 -7.734 1 96.38 186 GLU A O 1
ATOM 1510 N N . ILE A 1 187 ? 10.508 -38.875 -6.617 1 96.69 187 ILE A N 1
ATOM 1511 C CA . ILE A 1 187 ? 10.391 -38.031 -7.797 1 96.69 187 ILE A CA 1
ATOM 1512 C C . ILE A 1 187 ? 11.781 -37.688 -8.328 1 96.69 187 ILE A C 1
ATOM 1514 O O . ILE A 1 187 ? 12.008 -37.688 -9.539 1 96.69 187 ILE A O 1
ATOM 1518 N N . ASN A 1 188 ? 12.664 -37.375 -7.406 1 96.5 188 ASN A N 1
ATOM 1519 C CA . ASN A 1 188 ? 14.031 -37.062 -7.801 1 96.5 188 ASN A CA 1
ATOM 1520 C C . ASN A 1 188 ? 14.68 -38.25 -8.539 1 96.5 188 ASN A C 1
ATOM 1522 O O . ASN A 1 188 ? 15.344 -38.062 -9.555 1 96.5 188 ASN A O 1
ATOM 1526 N N . LEU A 1 189 ? 14.492 -39.406 -8.023 1 95.5 189 LEU A N 1
ATOM 1527 C CA . LEU A 1 189 ? 15.039 -40.625 -8.641 1 95.5 189 LEU A CA 1
ATOM 1528 C C . LEU A 1 189 ? 14.422 -40.844 -10.008 1 95.5 189 LEU A C 1
ATOM 1530 O O . LEU A 1 189 ? 15.125 -41.156 -10.969 1 95.5 189 LEU A O 1
ATOM 1534 N N . LYS A 1 190 ? 13.188 -40.688 -10.117 1 94.75 190 LYS A N 1
ATOM 1535 C CA . LYS A 1 190 ? 12.461 -40.938 -11.359 1 94.75 190 LYS A CA 1
ATOM 1536 C C . LYS A 1 190 ? 12.727 -39.844 -12.383 1 94.75 190 LYS A C 1
ATOM 1538 O O . LYS A 1 190 ? 12.453 -40.031 -13.57 1 94.75 190 LYS A O 1
ATOM 1543 N N . SER A 1 191 ? 13.266 -38.75 -11.945 1 96.75 191 SER A N 1
ATOM 1544 C CA . SER A 1 191 ? 13.523 -37.625 -12.828 1 96.75 191 SER A CA 1
ATOM 1545 C C . SER A 1 191 ? 14.984 -37.625 -13.281 1 96.75 191 SER A C 1
ATOM 1547 O O . SER A 1 191 ? 15.438 -36.625 -13.883 1 96.75 191 SER A O 1
ATOM 1549 N N . GLN A 1 192 ? 15.711 -38.625 -13.023 1 96.25 192 GLN A N 1
ATOM 1550 C CA . GLN A 1 192 ? 17.125 -38.688 -13.352 1 96.25 192 GLN A CA 1
ATOM 1551 C C . GLN A 1 192 ? 17.359 -38.531 -14.852 1 96.25 192 GLN A C 1
ATOM 1553 O O . GLN A 1 192 ? 18.312 -37.906 -15.281 1 96.25 192 GLN A O 1
ATOM 1558 N N . SER A 1 193 ? 16.562 -39.188 -15.609 1 95.75 193 SER A N 1
ATOM 1559 C CA . SER A 1 193 ? 16.688 -39.062 -17.062 1 95.75 193 SER A CA 1
ATOM 1560 C C . SER A 1 193 ? 16.5 -37.625 -17.5 1 95.75 193 SER A C 1
ATOM 1562 O O . SER A 1 193 ? 17.219 -37.156 -18.391 1 95.75 193 SER A O 1
ATOM 1564 N N . LEU A 1 194 ? 15.516 -36.969 -16.922 1 97.19 194 LEU A N 1
ATOM 1565 C CA . LEU A 1 194 ? 15.266 -35.562 -17.25 1 97.19 194 LEU A CA 1
ATOM 1566 C C . LEU A 1 194 ? 16.453 -34.688 -16.812 1 97.19 194 LEU A C 1
ATOM 1568 O O . LEU A 1 194 ? 16.844 -33.781 -17.547 1 97.19 194 LEU A O 1
ATOM 1572 N N . ILE A 1 195 ? 16.984 -34.969 -15.641 1 97.5 195 ILE A N 1
ATOM 1573 C CA . ILE A 1 195 ? 18.141 -34.219 -15.109 1 97.5 195 ILE A CA 1
ATOM 1574 C C . ILE A 1 195 ? 19.328 -34.375 -16.062 1 97.5 195 ILE A C 1
ATOM 1576 O O . ILE A 1 195 ? 19.969 -33.375 -16.422 1 97.5 195 ILE A O 1
ATOM 1580 N N . LEU A 1 196 ? 19.562 -35.562 -16.516 1 96.12 196 LEU A N 1
ATOM 1581 C CA . LEU A 1 196 ? 20.656 -35.844 -17.438 1 96.12 196 LEU A CA 1
ATOM 1582 C C . LEU A 1 196 ? 20.438 -35.125 -18.766 1 96.12 196 LEU A C 1
ATOM 1584 O O . LEU A 1 196 ? 21.359 -34.531 -19.328 1 96.12 196 LEU A O 1
ATOM 1588 N N . ASP A 1 197 ? 19.234 -35.25 -19.266 1 95.75 197 ASP A N 1
ATOM 1589 C CA . ASP A 1 197 ? 18.891 -34.625 -20.531 1 95.75 197 ASP A CA 1
ATOM 1590 C C . ASP A 1 197 ? 19.125 -33.094 -20.469 1 95.75 197 ASP A C 1
ATOM 1592 O O . ASP A 1 197 ? 19.734 -32.531 -21.375 1 95.75 197 ASP A O 1
ATOM 1596 N N . LEU A 1 198 ? 18.578 -32.438 -19.438 1 96.44 198 LEU A N 1
ATOM 1597 C CA . LEU A 1 198 ? 18.719 -31 -19.281 1 96.44 198 LEU A CA 1
ATOM 1598 C C . LEU A 1 198 ? 20.188 -30.609 -19.141 1 96.44 198 LEU A C 1
ATOM 1600 O O . LEU A 1 198 ? 20.641 -29.656 -19.766 1 96.44 198 LEU A O 1
ATOM 1604 N N . ALA A 1 199 ? 20.891 -31.312 -18.328 1 96.12 199 ALA A N 1
ATOM 1605 C CA . ALA A 1 199 ? 22.312 -31.047 -18.094 1 96.12 199 ALA A CA 1
ATOM 1606 C C . ALA A 1 199 ? 23.109 -31.109 -19.391 1 96.12 199 ALA A C 1
ATOM 1608 O O . ALA A 1 199 ? 23.953 -30.25 -19.656 1 96.12 199 ALA A O 1
ATOM 1609 N N . GLU A 1 200 ? 22.875 -32.094 -20.156 1 95.31 200 GLU A N 1
ATOM 1610 C CA . GLU A 1 200 ? 23.562 -32.25 -21.438 1 95.31 200 GLU A CA 1
ATOM 1611 C C . GLU A 1 200 ? 23.266 -31.109 -22.391 1 95.31 200 GLU A C 1
ATOM 1613 O O . GLU A 1 200 ? 24.172 -30.562 -23.016 1 95.31 200 GLU A O 1
ATOM 1618 N N . GLN A 1 201 ? 22.047 -30.797 -22.422 1 93.94 201 GLN A N 1
ATOM 1619 C CA . GLN A 1 201 ? 21.625 -29.75 -23.344 1 93.94 201 GLN A CA 1
ATOM 1620 C C . GLN A 1 201 ? 22.141 -28.391 -22.922 1 93.94 201 GLN A C 1
ATOM 1622 O O . GLN A 1 201 ? 22.375 -27.516 -23.766 1 93.94 201 GLN A O 1
ATOM 1627 N N . LEU A 1 202 ? 22.344 -28.125 -21.625 1 94.62 202 LEU A N 1
ATOM 1628 C CA . LEU A 1 202 ? 22.828 -26.859 -21.109 1 94.62 202 LEU A CA 1
ATOM 1629 C C . LEU A 1 202 ? 24.344 -26.875 -20.969 1 94.62 202 LEU A C 1
ATOM 1631 O O . LEU A 1 202 ? 24.969 -25.828 -20.75 1 94.62 202 LEU A O 1
ATOM 1635 N N . GLY A 1 203 ? 24.969 -28.031 -21.078 1 93.31 203 GLY A N 1
ATOM 1636 C CA . GLY A 1 203 ? 26.406 -28.156 -20.891 1 93.31 203 GLY A CA 1
ATOM 1637 C C . GLY A 1 203 ? 26.844 -28.016 -19.453 1 93.31 203 GLY A C 1
ATOM 1638 O O . GLY A 1 203 ? 27.844 -27.375 -19.156 1 93.31 203 GLY A O 1
ATOM 1639 N N . ILE A 1 204 ? 26.016 -28.516 -18.562 1 93.06 204 ILE A N 1
ATOM 1640 C CA . ILE A 1 204 ? 26.344 -28.453 -17.141 1 93.06 204 ILE A CA 1
ATOM 1641 C C . ILE A 1 204 ? 26.484 -29.859 -16.578 1 93.06 204 ILE A C 1
ATOM 1643 O O . ILE A 1 204 ? 26.031 -30.828 -17.188 1 93.06 204 ILE A O 1
ATOM 1647 N N . ASP A 1 205 ? 27.156 -29.938 -15.414 1 93.88 205 ASP A N 1
ATOM 1648 C CA . ASP A 1 205 ? 27.328 -31.219 -14.734 1 93.88 205 ASP A CA 1
ATOM 1649 C C . ASP A 1 205 ? 26.031 -31.672 -14.062 1 93.88 205 ASP A C 1
ATOM 1651 O O . ASP A 1 205 ? 25.547 -31 -13.148 1 93.88 205 ASP A O 1
ATOM 1655 N N . ALA A 1 206 ? 25.578 -32.781 -14.484 1 92.19 206 ALA A N 1
ATOM 1656 C CA . ALA A 1 206 ? 24.312 -33.312 -13.977 1 92.19 206 ALA A CA 1
ATOM 1657 C C . ALA A 1 206 ? 24.391 -33.594 -12.477 1 92.19 206 ALA A C 1
ATOM 1659 O O . ALA A 1 206 ? 23.375 -33.531 -11.781 1 92.19 206 ALA A O 1
ATOM 1660 N N . SER A 1 207 ? 25.531 -33.906 -11.992 1 92.31 207 SER A N 1
ATOM 1661 C CA . SER A 1 207 ? 25.719 -34.25 -10.586 1 92.31 207 SER A CA 1
ATOM 1662 C C . SER A 1 207 ? 25.438 -33.062 -9.688 1 92.31 207 SER A C 1
ATOM 1664 O O . SER A 1 207 ? 25.234 -33.219 -8.484 1 92.31 207 SER A O 1
ATOM 1666 N N . LEU A 1 208 ? 25.234 -31.969 -10.289 1 89.81 208 LEU A N 1
ATOM 1667 C CA . LEU A 1 208 ? 25.016 -30.734 -9.539 1 89.81 208 LEU A CA 1
ATOM 1668 C C . LEU A 1 208 ? 23.531 -30.391 -9.484 1 89.81 208 LEU A C 1
ATOM 1670 O O . LEU A 1 208 ? 23.141 -29.422 -8.844 1 89.81 208 LEU A O 1
ATOM 1674 N N . LEU A 1 209 ? 22.812 -31.266 -10.102 1 94.94 209 LEU A N 1
ATOM 1675 C CA . LEU A 1 209 ? 21.406 -30.891 -10.25 1 94.94 209 LEU A CA 1
ATOM 1676 C C . LEU A 1 209 ? 20.5 -31.891 -9.531 1 94.94 209 LEU A C 1
ATOM 1678 O O . LEU A 1 209 ? 20.781 -33.094 -9.484 1 94.94 209 LEU A O 1
ATOM 1682 N N . ASN A 1 210 ? 19.5 -31.438 -8.914 1 95.38 210 ASN A N 1
ATOM 1683 C CA . ASN A 1 210 ? 18.328 -32.188 -8.438 1 95.38 210 ASN A CA 1
ATOM 1684 C C . ASN A 1 210 ? 17.031 -31.516 -8.875 1 95.38 210 ASN A C 1
ATOM 1686 O O . ASN A 1 210 ? 17.047 -30.562 -9.664 1 95.38 210 ASN A O 1
ATOM 1690 N N . ILE A 1 211 ? 15.898 -32 -8.438 1 96.19 211 ILE A N 1
ATOM 1691 C CA . ILE A 1 211 ? 14.617 -31.516 -8.945 1 96.19 211 ILE A CA 1
ATOM 1692 C C . ILE A 1 211 ? 14.367 -30.094 -8.438 1 96.19 211 ILE A C 1
ATOM 1694 O O . ILE A 1 211 ? 13.656 -29.312 -9.078 1 96.19 211 ILE A O 1
ATOM 1698 N N . THR A 1 212 ? 14.969 -29.672 -7.297 1 95.5 212 THR A N 1
ATOM 1699 C CA . THR A 1 212 ? 14.891 -28.297 -6.824 1 95.5 212 THR A CA 1
ATOM 1700 C C . THR A 1 212 ? 15.586 -27.359 -7.805 1 95.5 212 THR A C 1
ATOM 1702 O O . THR A 1 212 ? 15.055 -26.297 -8.133 1 95.5 212 THR A O 1
ATOM 1705 N N . ASP A 1 213 ? 16.719 -27.781 -8.242 1 95.75 213 ASP A N 1
ATOM 1706 C CA . ASP A 1 213 ? 17.453 -26.984 -9.227 1 95.75 213 ASP A CA 1
ATOM 1707 C C . ASP A 1 213 ? 16.672 -26.859 -10.531 1 95.75 213 ASP A C 1
ATOM 1709 O O . ASP A 1 213 ? 16.672 -25.812 -11.172 1 95.75 213 ASP A O 1
ATOM 1713 N N . LEU A 1 214 ? 16.094 -27.984 -10.906 1 96.69 214 LEU A N 1
ATOM 1714 C CA . LEU A 1 214 ? 15.336 -27.969 -12.156 1 96.69 214 LEU A CA 1
ATOM 1715 C C . LEU A 1 214 ? 14.188 -26.969 -12.07 1 96.69 214 LEU A C 1
ATOM 1717 O O . LEU A 1 214 ? 13.875 -26.281 -13.055 1 96.69 214 LEU A O 1
ATOM 1721 N N . TYR A 1 215 ? 13.562 -26.906 -10.945 1 96.44 215 TYR A N 1
ATOM 1722 C CA . TYR A 1 215 ? 12.508 -25.906 -10.734 1 96.44 215 TYR A CA 1
ATOM 1723 C C . TYR A 1 215 ? 13.039 -24.5 -10.93 1 96.44 215 TYR A C 1
ATOM 1725 O O . TYR A 1 215 ? 12.398 -23.672 -11.57 1 96.44 215 TYR A O 1
ATOM 1733 N N . GLU A 1 216 ? 14.195 -24.188 -10.391 1 95.44 216 GLU A N 1
ATOM 1734 C CA . GLU A 1 216 ? 14.797 -22.875 -10.5 1 95.44 216 GLU A CA 1
ATOM 1735 C C . GLU A 1 216 ? 15.148 -22.531 -11.945 1 95.44 216 GLU A C 1
ATOM 1737 O O . GLU A 1 216 ? 14.977 -21.391 -12.383 1 95.44 216 GLU A O 1
ATOM 1742 N N . TYR A 1 217 ? 15.617 -23.547 -12.633 1 96.06 217 TYR A N 1
ATOM 1743 C CA . TYR A 1 217 ? 15.883 -23.344 -14.047 1 96.06 217 TYR A CA 1
ATOM 1744 C C . TYR A 1 217 ? 14.602 -23.047 -14.812 1 96.06 217 TYR A C 1
ATOM 1746 O O . TYR A 1 217 ? 14.57 -22.156 -15.664 1 96.06 217 TYR A O 1
ATOM 1754 N N . GLN A 1 218 ? 13.602 -23.812 -14.516 1 96.81 218 GLN A N 1
ATOM 1755 C CA . GLN A 1 218 ? 12.344 -23.594 -15.227 1 96.81 218 GLN A CA 1
ATOM 1756 C C . GLN A 1 218 ? 11.789 -22.203 -14.938 1 96.81 218 GLN A C 1
ATOM 1758 O O . GLN A 1 218 ? 11.242 -21.547 -15.828 1 96.81 218 GLN A O 1
ATOM 1763 N N . ASP A 1 219 ? 11.875 -21.766 -13.672 1 96.56 219 ASP A N 1
ATOM 1764 C CA . ASP A 1 219 ? 11.477 -20.406 -13.328 1 96.56 219 ASP A CA 1
ATOM 1765 C C . ASP A 1 219 ? 12.227 -19.375 -14.164 1 96.56 219 ASP A C 1
ATOM 1767 O O . ASP A 1 219 ? 11.641 -18.406 -14.648 1 96.56 219 ASP A O 1
ATOM 1771 N N . THR A 1 220 ? 13.516 -19.594 -14.281 1 96.5 220 THR A N 1
ATOM 1772 C CA . THR A 1 220 ? 14.352 -18.703 -15.086 1 96.5 220 THR A CA 1
ATOM 1773 C C . THR A 1 220 ? 13.922 -18.719 -16.547 1 96.5 220 THR A C 1
ATOM 1775 O O . THR A 1 220 ? 13.82 -17.672 -17.188 1 96.5 220 THR A O 1
ATOM 1778 N N . PHE A 1 221 ? 13.648 -19.922 -17.062 1 96.75 221 PHE A N 1
ATOM 1779 C CA . PHE A 1 221 ? 13.227 -20.062 -18.453 1 96.75 221 PHE A CA 1
ATOM 1780 C C . PHE A 1 221 ? 11.891 -19.359 -18.688 1 96.75 221 PHE A C 1
ATOM 1782 O O . PHE A 1 221 ? 11.719 -18.672 -19.688 1 96.75 221 PHE A O 1
ATOM 1789 N N . ASP A 1 222 ? 10.953 -19.531 -17.781 1 96.5 222 ASP A N 1
ATOM 1790 C CA . ASP A 1 222 ? 9.68 -18.828 -17.891 1 96.5 222 ASP A CA 1
ATOM 1791 C C . ASP A 1 222 ? 9.883 -17.328 -17.953 1 96.5 222 ASP A C 1
ATOM 1793 O O . ASP A 1 222 ? 9.305 -16.641 -18.812 1 96.5 222 ASP A O 1
ATOM 1797 N N . SER A 1 223 ? 10.68 -16.797 -17.016 1 96.44 223 SER A N 1
ATOM 1798 C CA . SER A 1 223 ? 10.961 -15.359 -16.984 1 96.44 223 SER A CA 1
ATOM 1799 C C . SER A 1 223 ? 11.555 -14.883 -18.312 1 96.44 223 SER A C 1
ATOM 1801 O O . SER A 1 223 ? 11.18 -13.828 -18.828 1 96.44 223 SER A O 1
ATOM 1803 N N . CYS A 1 224 ? 12.484 -15.664 -18.844 1 95.06 224 CYS A N 1
ATOM 1804 C CA . CYS A 1 224 ? 13.117 -15.328 -20.109 1 95.06 224 CYS A CA 1
ATOM 1805 C C . CYS A 1 224 ? 12.102 -15.32 -21.25 1 95.06 224 CYS A C 1
ATOM 1807 O O . CYS A 1 224 ? 12.031 -14.359 -22.016 1 95.06 224 CYS A O 1
ATOM 1809 N N . GLU A 1 225 ? 11.305 -16.359 -21.328 1 95.25 225 GLU A N 1
ATOM 1810 C CA . GLU A 1 225 ? 10.305 -16.469 -22.375 1 95.25 225 GLU A CA 1
ATOM 1811 C C . GLU A 1 225 ? 9.32 -15.312 -22.328 1 95.25 225 GLU A C 1
ATOM 1813 O O . GLU A 1 225 ? 9.008 -14.711 -23.359 1 95.25 225 GLU A O 1
ATOM 1818 N N . PHE A 1 226 ? 8.898 -14.977 -21.203 1 96.56 226 PHE A N 1
ATOM 1819 C CA . PHE A 1 226 ? 7.875 -13.953 -21.031 1 96.56 226 PHE A CA 1
ATOM 1820 C C . PHE A 1 226 ? 8.461 -12.562 -21.266 1 96.56 226 PHE A C 1
ATOM 1822 O O . PHE A 1 226 ? 7.723 -11.594 -21.406 1 96.56 226 PHE A O 1
ATOM 1829 N N . ASN A 1 227 ? 9.734 -12.43 -21.328 1 93.38 227 ASN A N 1
ATOM 1830 C CA . ASN A 1 227 ? 10.352 -11.125 -21.531 1 93.38 227 ASN A CA 1
ATOM 1831 C C . ASN A 1 227 ? 11.125 -11.07 -22.844 1 93.38 227 ASN A C 1
ATOM 1833 O O . ASN A 1 227 ? 11.875 -10.125 -23.094 1 93.38 227 ASN A O 1
ATOM 1837 N N . GLY A 1 228 ? 11.008 -12.109 -23.641 1 92.75 228 GLY A N 1
ATOM 1838 C CA . GLY A 1 228 ? 11.508 -12.102 -25 1 92.75 228 GLY A CA 1
ATOM 1839 C C . GLY A 1 228 ? 12.977 -12.469 -25.094 1 92.75 228 GLY A C 1
ATOM 1840 O O . GLY A 1 228 ? 13.641 -12.141 -26.078 1 92.75 228 GLY A O 1
ATOM 1841 N N . TYR A 1 229 ? 13.5 -13.055 -24.109 1 92.5 229 TYR A N 1
ATOM 1842 C CA . TYR A 1 229 ? 14.883 -13.516 -24.172 1 92.5 229 TYR A CA 1
ATOM 1843 C C . TYR A 1 229 ? 14.961 -14.93 -24.734 1 92.5 229 TYR A C 1
ATOM 1845 O O . TYR A 1 229 ? 14.055 -15.734 -24.547 1 92.5 229 TYR A O 1
ATOM 1853 N N . SER A 1 230 ? 16 -15.219 -25.406 1 92 230 SER A N 1
ATOM 1854 C CA . SER A 1 230 ? 16.188 -16.531 -26.031 1 92 230 SER A CA 1
ATOM 1855 C C . SER A 1 230 ? 16.438 -17.609 -24.984 1 92 230 SER A C 1
ATOM 1857 O O . SER A 1 230 ? 17.156 -17.375 -24 1 92 230 SER A O 1
ATOM 1859 N N . LEU A 1 231 ? 15.828 -18.734 -25.219 1 93 231 LEU A N 1
ATOM 1860 C CA . LEU A 1 231 ? 16.062 -19.906 -24.391 1 93 231 LEU A CA 1
ATOM 1861 C C . LEU A 1 231 ? 17.172 -20.781 -24.969 1 93 231 LEU A C 1
ATOM 1863 O O . LEU A 1 231 ? 17.484 -20.672 -26.156 1 93 231 LEU A O 1
ATOM 1867 N N . PRO A 1 232 ? 17.766 -21.562 -24.078 1 93.12 232 PRO A N 1
ATOM 1868 C CA . PRO A 1 232 ? 18.641 -22.578 -24.672 1 93.12 232 PRO A CA 1
ATOM 1869 C C . PRO A 1 232 ? 17.891 -23.531 -25.594 1 93.12 232 PRO A C 1
ATOM 1871 O O . PRO A 1 232 ? 16.672 -23.688 -25.484 1 93.12 232 PRO A O 1
ATOM 1874 N N . LYS A 1 233 ? 18.609 -24.094 -26.547 1 92.62 233 LYS A N 1
ATOM 1875 C CA . LYS A 1 233 ? 17.984 -25.078 -27.438 1 92.62 233 LYS A CA 1
ATOM 1876 C C . LYS A 1 233 ? 17.656 -26.359 -26.672 1 92.62 233 LYS A C 1
ATOM 1878 O O . LYS A 1 233 ? 18.531 -27.203 -26.469 1 92.62 233 LYS A O 1
ATOM 1883 N N . LEU A 1 234 ? 16.453 -26.531 -26.266 1 95.12 234 LEU A N 1
ATOM 1884 C CA . LEU A 1 234 ? 15.977 -27.719 -25.547 1 95.12 234 LEU A CA 1
ATOM 1885 C C . LEU A 1 234 ? 15.047 -28.547 -26.438 1 95.12 234 LEU A C 1
ATOM 1887 O O . LEU A 1 234 ? 14.25 -28 -27.188 1 95.12 234 LEU A O 1
ATOM 1891 N N . LYS A 1 235 ? 15.125 -29.797 -26.297 1 95.88 235 LYS A N 1
ATOM 1892 C CA . LYS A 1 235 ? 14.164 -30.688 -26.953 1 95.88 235 LYS A CA 1
ATOM 1893 C C . LYS A 1 235 ? 12.75 -30.453 -26.438 1 95.88 235 LYS A C 1
ATOM 1895 O O . LYS A 1 235 ? 12.555 -30.109 -25.266 1 95.88 235 LYS A O 1
ATOM 1900 N N . GLU A 1 236 ? 11.797 -30.656 -27.312 1 94.88 236 GLU A N 1
ATOM 1901 C CA . GLU A 1 236 ? 10.406 -30.438 -26.938 1 94.88 236 GLU A CA 1
ATOM 1902 C C . GLU A 1 236 ? 9.992 -31.359 -25.797 1 94.88 236 GLU A C 1
ATOM 1904 O O . GLU A 1 236 ? 9.211 -30.969 -24.922 1 94.88 236 GLU A O 1
ATOM 1909 N N . SER A 1 237 ? 10.523 -32.531 -25.859 1 94.31 237 SER A N 1
ATOM 1910 C CA . SER A 1 237 ? 10.211 -33.5 -24.797 1 94.31 237 SER A CA 1
ATOM 1911 C C . SER A 1 237 ? 10.742 -33.031 -23.453 1 94.31 237 SER A C 1
ATOM 1913 O O . SER A 1 237 ? 10.078 -33.188 -22.422 1 94.31 237 SER A O 1
ATOM 1915 N N . THR A 1 238 ? 11.898 -32.438 -23.469 1 95.94 238 THR A N 1
ATOM 1916 C CA . THR A 1 238 ? 12.5 -31.922 -22.25 1 95.94 238 THR A CA 1
ATOM 1917 C C . THR A 1 238 ? 11.688 -30.75 -21.719 1 95.94 238 THR A C 1
ATOM 1919 O O . THR A 1 238 ? 11.414 -30.688 -20.516 1 95.94 238 THR A O 1
ATOM 1922 N N . LYS A 1 239 ? 11.25 -29.906 -22.594 1 95.88 239 LYS A N 1
ATOM 1923 C CA . LYS A 1 239 ? 10.453 -28.75 -22.203 1 95.88 239 LYS A CA 1
ATOM 1924 C C . LYS A 1 239 ? 9.156 -29.188 -21.531 1 95.88 239 LYS A C 1
ATOM 1926 O O . LYS A 1 239 ? 8.773 -28.641 -20.484 1 95.88 239 LYS A O 1
ATOM 1931 N N . ALA A 1 240 ? 8.531 -30.125 -22.141 1 95.12 240 ALA A N 1
ATOM 1932 C CA . ALA A 1 240 ? 7.25 -30.609 -21.625 1 95.12 240 ALA A CA 1
ATOM 1933 C C . ALA A 1 240 ? 7.41 -31.219 -20.234 1 95.12 240 ALA A C 1
ATOM 1935 O O . ALA A 1 240 ? 6.598 -30.984 -19.344 1 95.12 240 ALA A O 1
ATOM 1936 N N . GLN A 1 241 ? 8.414 -32.031 -20.078 1 95.88 241 GLN A N 1
ATOM 1937 C CA . GLN A 1 241 ? 8.633 -32.688 -18.797 1 95.88 241 GLN A CA 1
ATOM 1938 C C . GLN A 1 241 ? 9.023 -31.672 -17.719 1 95.88 241 GLN A C 1
ATOM 1940 O O . GLN A 1 241 ? 8.656 -31.844 -16.547 1 95.88 241 GLN A O 1
ATOM 1945 N N . MET A 1 242 ? 9.766 -30.688 -18.125 1 97.31 242 MET A N 1
ATOM 1946 C CA . MET A 1 242 ? 10.164 -29.641 -17.188 1 97.31 242 MET A CA 1
ATOM 1947 C C . MET A 1 242 ? 8.938 -28.922 -16.641 1 97.31 242 MET A C 1
ATOM 1949 O O . MET A 1 242 ? 8.883 -28.625 -15.438 1 97.31 242 MET A O 1
ATOM 1953 N N . LYS A 1 243 ? 7.977 -28.641 -17.453 1 96.44 243 LYS A N 1
ATOM 1954 C CA . LYS A 1 243 ? 6.766 -27.938 -17.016 1 96.44 243 LYS A CA 1
ATOM 1955 C C . LYS A 1 243 ? 5.957 -28.797 -16.047 1 96.44 243 LYS A C 1
ATOM 1957 O O . LYS A 1 243 ? 5.434 -28.281 -15.055 1 96.44 243 LYS A O 1
ATOM 1962 N N . LEU A 1 244 ? 5.859 -30.062 -16.312 1 96.25 244 LEU A N 1
ATOM 1963 C CA . LEU A 1 244 ? 5.137 -30.969 -15.43 1 96.25 244 LEU A CA 1
ATOM 1964 C C . LEU A 1 244 ? 5.848 -31.109 -14.086 1 96.25 244 LEU A C 1
ATOM 1966 O O . LEU A 1 244 ? 5.203 -31.094 -13.039 1 96.25 244 LEU A O 1
ATOM 1970 N N . LEU A 1 245 ? 7.168 -31.188 -14.148 1 97.75 245 LEU A N 1
ATOM 1971 C CA . LEU A 1 245 ? 7.941 -31.297 -12.914 1 97.75 245 LEU A CA 1
ATOM 1972 C C . LEU A 1 245 ? 7.832 -30.031 -12.086 1 97.75 245 LEU A C 1
ATOM 1974 O O . LEU A 1 245 ? 7.809 -30.094 -10.852 1 97.75 245 LEU A O 1
ATOM 1978 N N . GLN A 1 246 ? 7.82 -28.906 -12.773 1 97.19 246 GLN A N 1
ATOM 1979 C CA . GLN A 1 246 ? 7.719 -27.625 -12.094 1 97.19 246 GLN A CA 1
ATOM 1980 C C . GLN A 1 246 ? 6.535 -27.609 -11.133 1 97.19 246 GLN A C 1
ATOM 1982 O O . GLN A 1 246 ? 6.688 -27.266 -9.953 1 97.19 246 GLN A O 1
ATOM 1987 N N . TYR A 1 247 ? 5.395 -27.906 -11.656 1 96.88 247 TYR A N 1
ATOM 1988 C CA . TYR A 1 247 ? 4.203 -27.812 -10.828 1 96.88 247 TYR A CA 1
ATOM 1989 C C . TYR A 1 247 ? 4.223 -28.875 -9.727 1 96.88 247 TYR A C 1
ATOM 1991 O O . TYR A 1 247 ? 3.855 -28.594 -8.586 1 96.88 247 TYR A O 1
ATOM 1999 N N . LEU A 1 248 ? 4.633 -30.078 -10.07 1 97.06 248 LEU A N 1
ATOM 2000 C CA . LEU A 1 248 ? 4.68 -31.172 -9.102 1 97.06 248 LEU A CA 1
ATOM 2001 C C . LEU A 1 248 ? 5.609 -30.812 -7.945 1 97.06 248 LEU A C 1
ATOM 2003 O O . LEU A 1 248 ? 5.234 -30.953 -6.777 1 97.06 248 LEU A O 1
ATOM 2007 N N . TYR A 1 249 ? 6.77 -30.359 -8.297 1 97 249 TYR A N 1
ATOM 2008 C CA . TYR A 1 249 ? 7.73 -30 -7.266 1 97 249 TYR A CA 1
ATOM 2009 C C . TYR A 1 249 ? 7.207 -28.844 -6.418 1 97 249 TYR A C 1
ATOM 2011 O O . TYR A 1 249 ? 7.316 -28.875 -5.188 1 97 249 TYR A O 1
ATOM 2019 N N . PHE A 1 250 ? 6.688 -27.844 -7.105 1 95.69 250 PHE A N 1
ATOM 2020 C CA . PHE A 1 250 ? 6.188 -26.641 -6.434 1 95.69 250 PHE A CA 1
ATOM 2021 C C . PHE A 1 250 ? 5.117 -27.016 -5.414 1 95.69 250 PHE A C 1
ATOM 2023 O O . PHE A 1 250 ? 5.16 -26.547 -4.27 1 95.69 250 PHE A O 1
ATOM 2030 N N . SER A 1 251 ? 4.23 -27.812 -5.809 1 95.56 251 SER A N 1
ATOM 2031 C CA . SER A 1 251 ? 3.16 -28.266 -4.922 1 95.56 251 SER A CA 1
ATOM 2032 C C . SER A 1 251 ? 3.711 -29.109 -3.773 1 95.56 251 SER A C 1
ATOM 2034 O O . SER A 1 251 ? 3.318 -28.922 -2.619 1 95.56 251 SER A O 1
ATOM 2036 N N . LEU A 1 252 ? 4.582 -30.016 -4.086 1 95.38 252 LEU A N 1
ATOM 2037 C CA . LEU A 1 252 ? 5.18 -30.891 -3.084 1 95.38 252 LEU A CA 1
ATOM 2038 C C . LEU A 1 252 ? 5.91 -30.078 -2.021 1 95.38 252 LEU A C 1
ATOM 2040 O O . LEU A 1 252 ? 5.801 -30.359 -0.827 1 95.38 252 LEU A O 1
ATOM 2044 N N . GLU A 1 253 ? 6.637 -29.094 -2.449 1 94.56 253 GLU A N 1
ATOM 2045 C CA . GLU A 1 253 ? 7.426 -28.266 -1.535 1 94.56 253 GLU A CA 1
ATOM 2046 C C . GLU A 1 253 ? 6.531 -27.562 -0.524 1 94.56 253 GLU A C 1
ATOM 2048 O O . GLU A 1 253 ? 6.855 -27.5 0.664 1 94.56 253 GLU A O 1
ATOM 2053 N N . HIS A 1 254 ? 5.398 -27.109 -0.969 1 91.88 254 HIS A N 1
ATOM 2054 C CA . HIS A 1 254 ? 4.598 -26.219 -0.137 1 91.88 254 HIS A CA 1
ATOM 2055 C C . HIS A 1 254 ? 3.494 -26.984 0.586 1 91.88 254 HIS A C 1
ATOM 2057 O O . HIS A 1 254 ? 3.029 -26.562 1.646 1 91.88 254 HIS A O 1
ATOM 2063 N N . ASN A 1 255 ? 3.047 -28.062 -0.017 1 88.19 255 ASN A N 1
ATOM 2064 C CA . ASN A 1 255 ? 1.998 -28.859 0.605 1 88.19 255 ASN A CA 1
ATOM 2065 C C . ASN A 1 255 ? 1.981 -30.297 0.059 1 88.19 255 ASN A C 1
ATOM 2067 O O . ASN A 1 255 ? 1.344 -30.562 -0.959 1 88.19 255 ASN A O 1
ATOM 2071 N N . ILE A 1 256 ? 2.445 -31.219 0.831 1 84.19 256 ILE A N 1
ATOM 2072 C CA . ILE A 1 256 ? 2.578 -32.594 0.35 1 84.19 256 ILE A CA 1
ATOM 2073 C C . ILE A 1 256 ? 1.234 -33.312 0.46 1 84.19 256 ILE A C 1
ATOM 2075 O O . ILE A 1 256 ? 0.973 -34.25 -0.273 1 84.19 256 ILE A O 1
ATOM 2079 N N . ASP A 1 257 ? 0.4 -32.781 1.402 1 85.44 257 ASP A N 1
ATOM 2080 C CA . ASP A 1 257 ? -0.911 -33.406 1.569 1 85.44 257 ASP A CA 1
ATOM 2081 C C . ASP A 1 257 ? -1.985 -32.344 1.837 1 85.44 257 ASP A C 1
ATOM 2083 O O . ASP A 1 257 ? -1.682 -31.156 1.963 1 85.44 257 ASP A O 1
ATOM 2087 N N . PHE A 1 258 ? -3.119 -32.875 1.795 1 84.19 258 PHE A N 1
ATOM 2088 C CA . PHE A 1 258 ? -4.301 -32.031 1.927 1 84.19 258 PHE A CA 1
ATOM 2089 C C . PHE A 1 258 ? -4.305 -31.312 3.275 1 84.19 258 PHE A C 1
ATOM 2091 O O . PHE A 1 258 ? -4.746 -30.172 3.373 1 84.19 258 PHE A O 1
ATOM 2098 N N . ASP A 1 259 ? -3.781 -31.906 4.285 1 86.31 259 ASP A N 1
ATOM 2099 C CA . ASP A 1 259 ? -3.771 -31.328 5.629 1 86.31 259 ASP A CA 1
ATOM 2100 C C . ASP A 1 259 ? -2.889 -30.078 5.684 1 86.31 259 ASP A C 1
ATOM 2102 O O . ASP A 1 259 ? -3.234 -29.109 6.344 1 86.31 259 ASP A O 1
ATOM 2106 N N . GLN A 1 260 ? -1.807 -30.203 5.031 1 90.06 260 GLN A N 1
ATOM 2107 C CA . GLN A 1 260 ? -0.908 -29.062 4.992 1 90.06 260 GLN A CA 1
ATOM 2108 C C . GLN A 1 260 ? -1.527 -27.906 4.211 1 90.06 260 GLN A C 1
ATOM 2110 O O . GLN A 1 260 ? -1.447 -26.75 4.637 1 90.06 260 GLN A O 1
ATOM 2115 N N . ALA A 1 261 ? -2.139 -28.219 3.078 1 89.19 261 ALA A N 1
ATOM 2116 C CA . ALA A 1 261 ? -2.787 -27.188 2.266 1 89.19 261 ALA A CA 1
ATOM 2117 C C . ALA A 1 261 ? -3.908 -26.516 3.041 1 89.19 261 ALA A C 1
ATOM 2119 O O . ALA A 1 261 ? -4.035 -25.281 3.008 1 89.19 261 ALA A O 1
ATOM 2120 N N . ARG A 1 262 ? -4.652 -27.297 3.729 1 89.44 262 ARG A N 1
ATOM 2121 C CA . ARG A 1 262 ? -5.773 -26.75 4.492 1 89.44 262 ARG A CA 1
ATOM 2122 C C . ARG A 1 262 ? -5.285 -25.844 5.617 1 89.44 262 ARG A C 1
ATOM 2124 O O . ARG A 1 262 ? -5.887 -24.812 5.891 1 89.44 262 ARG A O 1
ATOM 2131 N N . LEU A 1 263 ? -4.25 -26.266 6.254 1 91.19 263 LEU A N 1
ATOM 2132 C CA . LEU A 1 263 ? -3.682 -25.484 7.336 1 91.19 263 LEU A CA 1
ATOM 2133 C C . LEU A 1 263 ? -3.264 -24.094 6.84 1 91.19 263 LEU A C 1
ATOM 2135 O O . LEU A 1 263 ? -3.654 -23.078 7.414 1 91.19 263 LEU A O 1
ATOM 2139 N N . LEU A 1 264 ? -2.592 -24.109 5.746 1 92.19 264 LEU A N 1
ATOM 2140 C CA . LEU A 1 264 ? -1.98 -22.875 5.258 1 92.19 264 LEU A CA 1
ATOM 2141 C C . LEU A 1 264 ? -3.01 -22 4.555 1 92.19 264 LEU A C 1
ATOM 2143 O O . LEU A 1 264 ? -2.834 -20.781 4.461 1 92.19 264 LEU A O 1
ATOM 2147 N N . ALA A 1 265 ? -4.121 -22.562 4.098 1 93.38 265 ALA A N 1
ATOM 2148 C CA . ALA A 1 265 ? -5.16 -21.828 3.379 1 93.38 265 ALA A CA 1
ATOM 2149 C C . ALA A 1 265 ? -6.234 -21.312 4.336 1 93.38 265 ALA A C 1
ATOM 2151 O O . ALA A 1 265 ? -7.051 -20.469 3.967 1 93.38 265 ALA A O 1
ATOM 2152 N N . THR A 1 266 ? -6.273 -21.781 5.535 1 94.31 266 THR A N 1
ATOM 2153 C CA . THR A 1 266 ? -7.332 -21.516 6.504 1 94.31 266 THR A CA 1
ATOM 2154 C C . THR A 1 266 ? -7.527 -20 6.691 1 94.31 266 THR A C 1
ATOM 2156 O O . THR A 1 266 ? -8.656 -19.516 6.645 1 94.31 266 THR A O 1
ATOM 2159 N N . PRO A 1 267 ? -6.453 -19.281 6.895 1 93.62 267 PRO A N 1
ATOM 2160 C CA . PRO A 1 267 ? -6.68 -17.859 7.121 1 93.62 267 PRO A CA 1
ATOM 2161 C C . PRO A 1 267 ? -7.344 -17.172 5.93 1 93.62 267 PRO A C 1
ATOM 2163 O O . PRO A 1 267 ? -8.195 -16.297 6.117 1 93.62 267 PRO A O 1
ATOM 2166 N N . PHE A 1 268 ? -6.984 -17.484 4.758 1 96.31 268 PHE A N 1
ATOM 2167 C CA . PHE A 1 268 ? -7.57 -16.859 3.578 1 96.31 268 PHE A CA 1
ATOM 2168 C C . PHE A 1 268 ? -9.047 -17.219 3.451 1 96.31 268 PHE A C 1
ATOM 2170 O O . PHE A 1 268 ? -9.883 -16.359 3.191 1 96.31 268 PHE A O 1
ATOM 2177 N N . PHE A 1 269 ? -9.367 -18.484 3.633 1 96.19 269 PHE A N 1
ATOM 2178 C CA . PHE A 1 269 ? -10.75 -18.922 3.535 1 96.19 269 PHE A CA 1
ATOM 2179 C C . PHE A 1 269 ? -11.602 -18.281 4.625 1 96.19 269 PHE A C 1
ATOM 2181 O O . PHE A 1 269 ? -12.773 -17.969 4.402 1 96.19 269 PHE A O 1
ATOM 2188 N N . THR A 1 270 ? -10.984 -18.188 5.746 1 94.81 270 THR A N 1
ATOM 2189 C CA . THR A 1 270 ? -11.688 -17.469 6.812 1 94.81 270 THR A CA 1
ATOM 2190 C C . THR A 1 270 ? -12.023 -16.047 6.379 1 94.81 270 THR A C 1
ATOM 2192 O O . THR A 1 270 ? -13.141 -15.57 6.613 1 94.81 270 THR A O 1
ATOM 2195 N N . LYS A 1 271 ? -11.094 -15.398 5.773 1 95.81 271 LYS A N 1
ATOM 2196 C CA . LYS A 1 271 ? -11.305 -14.039 5.281 1 95.81 271 LYS A CA 1
ATOM 2197 C C . LYS A 1 271 ? -12.414 -14 4.234 1 95.81 271 LYS A C 1
ATOM 2199 O O . LYS A 1 271 ? -13.25 -13.094 4.238 1 95.81 271 LYS A O 1
ATOM 2204 N N . VAL A 1 272 ? -12.438 -14.914 3.326 1 97.44 272 VAL A N 1
ATOM 2205 C CA . VAL A 1 272 ? -13.445 -15.008 2.277 1 97.44 272 VAL A CA 1
ATOM 2206 C C . VAL A 1 272 ? -14.828 -15.125 2.902 1 97.44 272 VAL A C 1
ATOM 2208 O O . VAL A 1 272 ? -15.758 -14.406 2.518 1 97.44 272 VAL A O 1
ATOM 2211 N N . LEU A 1 273 ? -14.969 -16 3.865 1 97.19 273 LEU A N 1
ATOM 2212 C CA . LEU A 1 273 ? -16.25 -16.219 4.527 1 97.19 273 LEU A CA 1
ATOM 2213 C C . LEU A 1 273 ? -16.656 -14.984 5.336 1 97.19 273 LEU A C 1
ATOM 2215 O O . LEU A 1 273 ? -17.828 -14.602 5.344 1 97.19 273 LEU A O 1
ATOM 2219 N N . ASP A 1 274 ? -15.688 -14.414 6.039 1 96.69 274 ASP A N 1
ATOM 2220 C CA . ASP A 1 274 ? -15.961 -13.195 6.797 1 96.69 274 ASP A CA 1
ATOM 2221 C C . ASP A 1 274 ? -16.531 -12.102 5.895 1 96.69 274 ASP A C 1
ATOM 2223 O O . ASP A 1 274 ? -17.484 -11.414 6.262 1 96.69 274 ASP A O 1
ATOM 2227 N N . ASN A 1 275 ? -15.906 -11.938 4.777 1 97.81 275 ASN A N 1
ATOM 2228 C CA . ASN A 1 275 ? -16.359 -10.922 3.834 1 97.81 275 ASN A CA 1
ATOM 2229 C C . ASN A 1 275 ? -17.781 -11.203 3.361 1 97.81 275 ASN A C 1
ATOM 2231 O O . ASN A 1 275 ? -18.594 -10.281 3.223 1 97.81 275 ASN A O 1
ATOM 2235 N N . MET A 1 276 ? -18.109 -12.453 3.061 1 97.88 276 MET A N 1
ATOM 2236 C CA . MET A 1 276 ? -19.469 -12.82 2.646 1 97.88 276 MET A CA 1
ATOM 2237 C C . MET A 1 276 ? -20.484 -12.508 3.746 1 97.88 276 MET A C 1
ATOM 2239 O O . MET A 1 276 ? -21.516 -11.906 3.484 1 97.88 276 MET A O 1
ATOM 2243 N N . GLU A 1 277 ? -20.109 -12.875 4.938 1 96.94 277 GLU A N 1
ATOM 2244 C CA . GLU A 1 277 ? -21 -12.625 6.074 1 96.94 277 GLU A CA 1
ATOM 2245 C C . GLU A 1 277 ? -21.219 -11.133 6.285 1 96.94 277 GLU A C 1
ATOM 2247 O O . GLU A 1 277 ? -22.344 -10.703 6.559 1 96.94 277 GLU A O 1
ATOM 2252 N N . ASN A 1 278 ? -20.156 -10.406 6.195 1 97.5 278 ASN A N 1
ATOM 2253 C CA . ASN A 1 278 ? -20.234 -8.961 6.398 1 97.5 278 ASN A CA 1
ATOM 2254 C C . ASN A 1 278 ? -21.156 -8.305 5.363 1 97.5 278 ASN A C 1
ATOM 2256 O O . ASN A 1 278 ? -21.922 -7.402 5.691 1 97.5 278 ASN A O 1
ATOM 2260 N N . VAL A 1 279 ? -21.047 -8.719 4.113 1 96.56 279 VAL A N 1
ATOM 2261 C CA . VAL A 1 279 ? -21.891 -8.156 3.059 1 96.56 279 VAL A CA 1
ATOM 2262 C C . VAL A 1 279 ? -23.344 -8.562 3.273 1 96.56 279 VAL A C 1
ATOM 2264 O O . VAL A 1 279 ? -24.25 -7.742 3.137 1 96.56 279 VAL A O 1
ATOM 2267 N N . LEU A 1 280 ? -23.609 -9.805 3.629 1 95.12 280 LEU A N 1
ATOM 2268 C CA . LEU A 1 280 ? -24.953 -10.312 3.844 1 95.12 280 LEU A CA 1
ATOM 2269 C C . LEU A 1 280 ? -25.625 -9.602 5.023 1 95.12 280 LEU A C 1
ATOM 2271 O O . LEU A 1 280 ? -26.828 -9.375 5.016 1 95.12 280 LEU A O 1
ATOM 2275 N N . ASN A 1 281 ? -24.844 -9.219 5.988 1 95.38 281 ASN A N 1
ATOM 2276 C CA . ASN A 1 281 ? -25.359 -8.555 7.176 1 95.38 281 ASN A CA 1
ATOM 2277 C C . ASN A 1 281 ? -25.281 -7.035 7.043 1 95.38 281 ASN A C 1
ATOM 2279 O O . ASN A 1 281 ? -25.5 -6.312 8.016 1 95.38 281 ASN A O 1
ATOM 2283 N N . LYS A 1 282 ? -24.828 -6.527 5.922 1 94.44 282 LYS A N 1
ATOM 2284 C CA . LYS A 1 282 ? -24.766 -5.105 5.602 1 94.44 282 LYS A CA 1
ATOM 2285 C C . LYS A 1 282 ? -23.812 -4.367 6.535 1 94.44 282 LYS A C 1
ATOM 2287 O O . LYS A 1 282 ? -24.094 -3.25 6.965 1 94.44 282 LYS A O 1
ATOM 2292 N N . LEU A 1 283 ? -22.75 -5.094 6.887 1 94.56 283 LEU A N 1
ATOM 2293 C CA . LEU A 1 283 ? -21.734 -4.508 7.762 1 94.56 283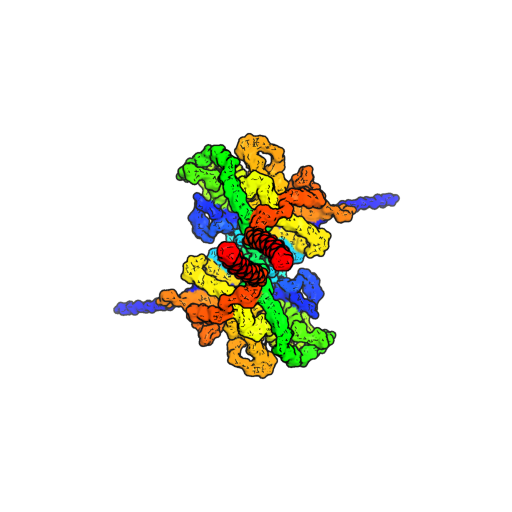 LEU A CA 1
ATOM 2294 C C . LEU A 1 283 ? -20.672 -3.787 6.949 1 94.56 283 LEU A C 1
ATOM 2296 O O . LEU A 1 283 ? -19.844 -3.061 7.508 1 94.56 283 LEU A O 1
ATOM 2300 N N . THR A 1 284 ? -20.641 -3.963 5.672 1 92.56 284 THR A N 1
ATOM 2301 C CA . THR A 1 284 ? -19.719 -3.287 4.77 1 92.56 284 THR A CA 1
ATOM 2302 C C . THR A 1 284 ? -20.375 -3.006 3.426 1 92.56 284 THR A C 1
ATOM 2304 O O . THR A 1 284 ? -21.344 -3.68 3.047 1 92.56 284 THR A O 1
ATOM 2307 N N . LYS A 1 285 ? -19.875 -2.004 2.791 1 90.69 285 LYS A N 1
ATOM 2308 C CA . LYS A 1 285 ? -20.344 -1.68 1.451 1 90.69 285 LYS A CA 1
ATOM 2309 C C . LYS A 1 285 ? -19.359 -2.145 0.385 1 90.69 285 LYS A C 1
ATOM 2311 O O . LYS A 1 285 ? -19.641 -2.037 -0.812 1 90.69 285 LYS A O 1
ATOM 2316 N N . HIS A 1 286 ? -18.25 -2.646 0.81 1 95 286 HIS A N 1
ATOM 2317 C CA . HIS A 1 286 ? -17.266 -3.17 -0.135 1 95 286 HIS A CA 1
ATOM 2318 C C . HIS A 1 286 ? -17.766 -4.453 -0.795 1 95 286 HIS A C 1
ATOM 2320 O O . HIS A 1 286 ? -17.656 -5.535 -0.22 1 95 286 HIS A O 1
ATOM 2326 N N . LYS A 1 287 ? -18.203 -4.336 -1.969 1 97.5 287 LYS A N 1
ATOM 2327 C CA . LYS A 1 287 ? -18.781 -5.492 -2.652 1 97.5 287 LYS A CA 1
ATOM 2328 C C . LYS A 1 287 ? -17.781 -6.098 -3.643 1 97.5 287 LYS A C 1
ATOM 2330 O O . LYS A 1 287 ? -18.062 -7.125 -4.262 1 97.5 287 LYS A O 1
ATOM 2335 N N . PHE A 1 288 ? -16.656 -5.453 -3.867 1 98.62 288 PHE A N 1
ATOM 2336 C CA . PHE A 1 288 ? -15.586 -5.984 -4.695 1 98.62 288 PHE A CA 1
ATOM 2337 C C . PHE A 1 288 ? -14.258 -5.965 -3.943 1 98.62 288 PHE A C 1
ATOM 2339 O O . PHE A 1 288 ? -13.773 -4.898 -3.564 1 98.62 288 PHE A O 1
ATOM 2346 N N . ARG A 1 289 ? -13.695 -7.105 -3.725 1 98.38 289 ARG A N 1
ATOM 2347 C CA . ARG A 1 289 ? -12.445 -7.238 -2.98 1 98.38 289 ARG A CA 1
ATOM 2348 C C . ARG A 1 289 ? -11.352 -7.852 -3.848 1 98.38 289 ARG A C 1
ATOM 2350 O O . ARG A 1 289 ? -11.594 -8.828 -4.562 1 98.38 289 ARG A O 1
ATOM 2357 N N . ILE A 1 290 ? -10.203 -7.262 -3.779 1 98.75 290 ILE A N 1
ATOM 2358 C CA . ILE A 1 290 ? -9.07 -7.734 -4.566 1 98.75 290 ILE A CA 1
ATOM 2359 C C . ILE A 1 290 ? -7.914 -8.102 -3.639 1 98.75 290 ILE A C 1
ATOM 2361 O O . ILE A 1 290 ? -7.555 -7.336 -2.744 1 98.75 290 ILE A O 1
ATOM 2365 N N . PHE A 1 291 ? -7.355 -9.258 -3.867 1 98.69 291 PHE A N 1
ATOM 2366 C CA . PHE A 1 291 ? -6.16 -9.734 -3.184 1 98.69 291 PHE A CA 1
ATOM 2367 C C . PHE A 1 291 ? -5.027 -9.984 -4.176 1 98.69 291 PHE A C 1
ATOM 2369 O O . PHE A 1 291 ? -5.102 -10.898 -4.996 1 98.69 291 PHE A O 1
ATOM 2376 N N . SER A 1 292 ? -3.994 -9.164 -4.152 1 98.75 292 SER A N 1
ATOM 2377 C CA . SER A 1 292 ? -2.826 -9.305 -5.02 1 98.75 292 SER A CA 1
ATOM 2378 C C . SER A 1 292 ? -1.708 -10.07 -4.32 1 98.75 292 SER A C 1
ATOM 2380 O O . SER A 1 292 ? -1.148 -9.594 -3.33 1 98.75 292 SER A O 1
ATOM 2382 N N . ALA A 1 293 ? -1.366 -11.203 -4.879 1 98.38 293 ALA A N 1
ATOM 2383 C CA . ALA A 1 293 ? -0.487 -12.102 -4.137 1 98.38 293 ALA A CA 1
ATOM 2384 C C . ALA A 1 293 ? 0.411 -12.891 -5.078 1 98.38 293 ALA A C 1
ATOM 2386 O O . ALA A 1 293 ? 0.925 -12.352 -6.059 1 98.38 293 ALA A O 1
ATOM 2387 N N . HIS A 1 294 ? 0.706 -14.125 -4.691 1 97.62 294 HIS A N 1
ATOM 2388 C CA . HIS A 1 294 ? 1.755 -14.906 -5.336 1 97.62 294 HIS A CA 1
ATOM 2389 C C . HIS A 1 294 ? 1.209 -16.219 -5.883 1 97.62 294 HIS A C 1
ATOM 2391 O O . HIS A 1 294 ? 0.064 -16.578 -5.605 1 97.62 294 HIS A O 1
ATOM 2397 N N . ASP A 1 295 ? 2.006 -16.844 -6.688 1 97.19 295 ASP A N 1
ATOM 2398 C CA . ASP A 1 295 ? 1.679 -18.172 -7.188 1 97.19 295 ASP A CA 1
ATOM 2399 C C . ASP A 1 295 ? 1.449 -19.141 -6.039 1 97.19 295 ASP A C 1
ATOM 2401 O O . ASP A 1 295 ? 0.517 -19.953 -6.078 1 97.19 295 ASP A O 1
ATOM 2405 N N . THR A 1 296 ? 2.266 -19.016 -5.012 1 95.56 296 THR A N 1
ATOM 2406 C CA . THR A 1 296 ? 2.135 -19.906 -3.859 1 95.56 296 THR A CA 1
ATOM 2407 C C . THR A 1 296 ? 0.755 -19.766 -3.223 1 95.56 296 THR A C 1
ATOM 2409 O O . THR A 1 296 ? 0.144 -20.766 -2.83 1 95.56 296 THR A O 1
ATOM 2412 N N . THR A 1 297 ? 0.236 -18.562 -3.113 1 96.31 297 THR A N 1
ATOM 24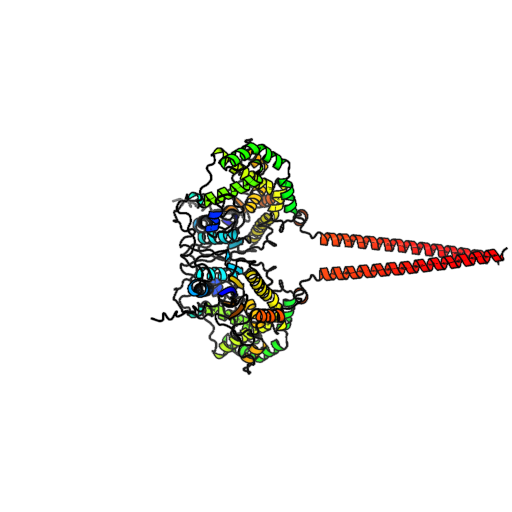13 C CA . THR A 1 297 ? -1.087 -18.328 -2.543 1 96.31 297 THR A CA 1
ATOM 2414 C C . THR A 1 297 ? -2.17 -18.969 -3.41 1 96.31 297 THR A C 1
ATOM 2416 O O . THR A 1 297 ? -3.045 -19.672 -2.904 1 96.31 297 THR A O 1
ATOM 2419 N N . VAL A 1 298 ? -2.072 -18.75 -4.691 1 97.44 298 VAL A N 1
ATOM 2420 C CA . VAL A 1 298 ? -3.053 -19.281 -5.633 1 97.44 298 VAL A CA 1
ATOM 2421 C C . VAL A 1 298 ? -3.031 -20.812 -5.586 1 97.44 298 VAL A C 1
ATOM 2423 O O . VAL A 1 298 ? -4.086 -21.453 -5.535 1 97.44 298 VAL A O 1
ATOM 2426 N N . GLU A 1 299 ? -1.845 -21.359 -5.602 1 95.69 299 GLU A N 1
ATOM 2427 C CA . GLU A 1 299 ? -1.684 -22.812 -5.586 1 95.69 299 GLU A CA 1
ATOM 2428 C C . GLU A 1 299 ? -2.279 -23.422 -4.32 1 95.69 299 GLU A C 1
ATOM 2430 O O . GLU A 1 299 ? -2.955 -24.438 -4.379 1 95.69 299 GLU A O 1
ATOM 2435 N N . LEU A 1 300 ? -2.014 -22.812 -3.193 1 93.69 300 LEU A N 1
ATOM 2436 C CA . LEU A 1 300 ? -2.527 -23.312 -1.92 1 93.69 300 LEU A CA 1
ATOM 2437 C C . LEU A 1 300 ? -4.051 -23.328 -1.92 1 93.69 300 LEU A C 1
ATOM 2439 O O . LEU A 1 300 ? -4.664 -24.281 -1.42 1 93.69 300 LEU A O 1
ATOM 2443 N N . ILE A 1 301 ? -4.629 -22.312 -2.463 1 95.19 301 ILE A N 1
ATOM 2444 C CA . ILE A 1 301 ? -6.082 -22.203 -2.482 1 95.19 301 ILE A CA 1
ATOM 2445 C C . ILE A 1 301 ? -6.66 -23.234 -3.453 1 95.19 301 ILE A C 1
ATOM 2447 O O . ILE A 1 301 ? -7.672 -23.875 -3.16 1 95.19 301 ILE A O 1
ATOM 2451 N N . LEU A 1 302 ? -6.031 -23.453 -4.59 1 94.81 302 LEU A N 1
ATOM 2452 C CA . LEU A 1 302 ? -6.469 -24.469 -5.539 1 94.81 302 LEU A CA 1
ATOM 2453 C C . LEU A 1 302 ? -6.426 -25.859 -4.902 1 94.81 302 LEU A C 1
ATOM 2455 O O . LEU A 1 302 ? -7.344 -26.656 -5.094 1 94.81 302 LEU A O 1
ATOM 2459 N N . ASN A 1 303 ? -5.348 -26.094 -4.188 1 92.44 303 ASN A N 1
ATOM 2460 C CA . ASN A 1 303 ? -5.207 -27.375 -3.518 1 92.44 303 ASN A CA 1
ATOM 2461 C C . ASN A 1 303 ? -6.27 -27.562 -2.438 1 92.44 303 ASN A C 1
ATOM 2463 O O . ASN A 1 303 ? -6.883 -28.625 -2.344 1 92.44 303 ASN A O 1
ATOM 2467 N N . ALA A 1 304 ? -6.469 -26.5 -1.671 1 90.81 304 ALA A N 1
ATOM 2468 C CA . ALA A 1 304 ? -7.445 -26.562 -0.587 1 90.81 304 ALA A CA 1
ATOM 2469 C C . ALA A 1 304 ? -8.859 -26.734 -1.132 1 90.81 304 ALA A C 1
ATOM 2471 O O . ALA A 1 304 ? -9.734 -27.281 -0.452 1 90.81 304 ALA A O 1
ATOM 2472 N N . LEU A 1 305 ? -9.109 -26.328 -2.363 1 90.75 305 LEU A N 1
ATOM 2473 C CA . LEU A 1 305 ? -10.406 -26.5 -3.014 1 90.75 305 LEU A CA 1
ATOM 2474 C C . LEU A 1 305 ? -10.484 -27.844 -3.734 1 90.75 305 LEU A C 1
ATOM 2476 O O . LEU A 1 305 ? -11.484 -28.141 -4.383 1 90.75 305 LEU A O 1
ATOM 2480 N N . ASN A 1 306 ? -9.445 -28.562 -3.705 1 88.81 306 ASN A N 1
ATOM 2481 C CA . ASN A 1 306 ? -9.328 -29.875 -4.32 1 88.81 306 ASN A CA 1
ATOM 2482 C C . ASN A 1 306 ? -9.391 -29.797 -5.844 1 88.81 306 ASN A C 1
ATOM 2484 O O . ASN A 1 306 ? -9.914 -30.688 -6.5 1 88.81 306 ASN A O 1
ATOM 2488 N N . LEU A 1 307 ? -8.953 -28.703 -6.359 1 92.19 307 LEU A N 1
ATOM 2489 C CA . LEU A 1 307 ? -8.883 -28.547 -7.805 1 92.19 307 LEU A CA 1
ATOM 2490 C C . LEU A 1 307 ? -7.531 -29.016 -8.336 1 92.19 307 LEU A C 1
ATOM 2492 O O . LEU A 1 307 ? -7.371 -29.219 -9.547 1 92.19 307 LEU A O 1
ATOM 2496 N N . THR A 1 308 ? -6.609 -29.203 -7.477 1 93.31 308 THR A N 1
ATOM 2497 C CA . THR A 1 308 ? -5.316 -29.828 -7.742 1 93.31 308 THR A CA 1
ATOM 2498 C C . THR A 1 308 ? -4.754 -30.469 -6.473 1 93.31 308 THR A C 1
ATOM 2500 O O . THR A 1 308 ? -5.152 -30.109 -5.363 1 93.31 308 THR A O 1
ATOM 2503 N N . THR A 1 309 ? -3.961 -31.484 -6.578 1 92.88 309 THR A N 1
ATOM 2504 C CA . THR A 1 309 ? -3.271 -32.156 -5.48 1 92.88 309 THR A CA 1
ATOM 2505 C C . THR A 1 309 ? -1.922 -32.688 -5.938 1 92.88 309 THR A C 1
ATOM 2507 O O . THR A 1 309 ? -1.707 -32.906 -7.133 1 92.88 309 THR A O 1
ATOM 2510 N N . VAL A 1 310 ? -1.09 -32.875 -4.941 1 94.56 310 VAL A N 1
ATOM 2511 C CA . VAL A 1 310 ? 0.199 -33.469 -5.254 1 94.56 310 VAL A CA 1
ATOM 2512 C C . VAL A 1 310 ? -0.018 -34.844 -5.879 1 94.56 310 VAL A C 1
ATOM 2514 O O . VAL A 1 310 ? 0.706 -35.25 -6.801 1 94.56 310 VAL A O 1
ATOM 2517 N N . GLU A 1 311 ? -1.019 -35.531 -5.441 1 93.19 311 GLU A N 1
ATOM 2518 C CA . GLU A 1 311 ? -1.314 -36.875 -5.945 1 93.19 311 GLU A CA 1
ATOM 2519 C C . GLU A 1 311 ? -1.688 -36.812 -7.426 1 93.19 311 GLU A C 1
ATOM 2521 O O . GLU A 1 311 ? -1.181 -37.625 -8.219 1 93.19 311 GLU A O 1
ATOM 2526 N N . CYS A 1 312 ? -2.6 -35.969 -7.734 1 94.69 312 CYS A N 1
ATOM 2527 C CA . CYS A 1 312 ? -3.016 -35.938 -9.133 1 94.69 312 CYS A CA 1
ATOM 2528 C C . CYS A 1 312 ? -1.878 -35.469 -10.023 1 94.69 312 CYS A C 1
ATOM 2530 O O . CYS A 1 312 ? -1.717 -35.938 -11.148 1 94.69 312 CYS A O 1
ATOM 2532 N N . LEU A 1 313 ? -1.058 -34.5 -9.531 1 96.19 313 LEU A N 1
ATOM 2533 C CA . LEU A 1 313 ? 0.099 -34.031 -10.289 1 96.19 313 LEU A CA 1
ATOM 2534 C C . LEU A 1 313 ? 1.115 -35.156 -10.484 1 96.19 313 LEU A C 1
ATOM 2536 O O . LEU A 1 313 ? 1.715 -35.25 -11.562 1 96.19 313 LEU A O 1
ATOM 2540 N N . LYS A 1 314 ? 1.288 -35.938 -9.453 1 95.69 314 LYS A N 1
ATOM 2541 C CA . LYS A 1 314 ? 2.172 -37.094 -9.539 1 95.69 314 LYS A CA 1
ATOM 2542 C C . LYS A 1 314 ? 1.671 -38.094 -10.586 1 95.69 314 LYS A C 1
ATOM 2544 O O . LYS A 1 314 ? 2.457 -38.594 -11.375 1 95.69 314 LYS A O 1
ATOM 2549 N N . GLN A 1 315 ? 0.389 -38.344 -10.594 1 96.31 315 GLN A N 1
ATOM 2550 C CA . GLN A 1 315 ? -0.215 -39.25 -11.555 1 96.31 315 GLN A CA 1
ATOM 2551 C C . GLN A 1 315 ? 0.015 -38.75 -12.984 1 96.31 315 GLN A C 1
ATOM 2553 O O . GLN A 1 315 ? 0.33 -39.562 -13.875 1 96.31 315 GLN A O 1
ATOM 2558 N N . VAL A 1 316 ? -0.134 -37.5 -13.172 1 95.69 316 VAL A N 1
ATOM 2559 C CA . VAL A 1 316 ? 0.091 -36.906 -14.492 1 95.69 316 VAL A CA 1
ATOM 2560 C C . VAL A 1 316 ? 1.564 -37.031 -14.867 1 95.69 316 VAL A C 1
ATOM 2562 O O . VAL A 1 316 ? 1.893 -37.469 -15.977 1 95.69 316 VAL A O 1
ATOM 2565 N N . TYR A 1 317 ? 2.467 -36.719 -13.938 1 95.56 317 TYR A N 1
ATOM 2566 C CA . TYR A 1 317 ? 3.902 -36.75 -14.203 1 95.56 317 TYR A CA 1
ATOM 2567 C C . TYR A 1 317 ? 4.387 -38.156 -14.516 1 95.56 317 TYR A C 1
ATOM 2569 O O . TYR A 1 317 ? 5.23 -38.344 -15.391 1 95.56 317 TYR A O 1
ATOM 2577 N N . PHE A 1 318 ? 3.842 -39.125 -13.891 1 94.94 318 PHE A N 1
ATOM 2578 C CA . PHE A 1 318 ? 4.266 -40.531 -14.055 1 94.94 318 PHE A CA 1
ATOM 2579 C C . PHE A 1 318 ? 3.432 -41.219 -15.117 1 94.94 318 PHE A C 1
ATOM 2581 O O . PHE A 1 318 ? 3.557 -42.438 -15.312 1 94.94 318 PHE A O 1
ATOM 2588 N N . LYS A 1 319 ? 2.547 -40.5 -15.766 1 94.31 319 LYS A N 1
ATOM 2589 C CA . LYS A 1 319 ? 1.705 -41.031 -16.844 1 94.31 319 LYS A CA 1
ATOM 2590 C C . LYS A 1 319 ? 0.81 -42.156 -16.344 1 94.31 319 LYS A C 1
ATOM 2592 O O . LYS A 1 319 ? 0.719 -43.219 -16.984 1 94.31 319 LYS A O 1
ATOM 2597 N N . GLN A 1 320 ? 0.27 -41.875 -15.188 1 95.12 320 GLN A N 1
ATOM 2598 C CA . GLN A 1 320 ? -0.717 -42.781 -14.594 1 95.12 320 GLN A CA 1
ATOM 2599 C C . GLN A 1 320 ? -2.133 -42.25 -14.797 1 95.12 320 GLN A C 1
ATOM 2601 O O . GLN A 1 320 ? -2.32 -41.094 -15.227 1 95.12 320 GLN A O 1
ATOM 2606 N N . GLU A 1 321 ? -3.061 -43.062 -14.555 1 94.88 321 GLU A N 1
ATOM 2607 C CA . GLU A 1 321 ? -4.453 -42.625 -14.602 1 94.88 321 GLU A CA 1
ATOM 2608 C C . GLU A 1 321 ? -4.742 -41.594 -13.508 1 94.88 321 GLU A C 1
ATOM 2610 O O . GLU A 1 321 ? -4.383 -41.812 -12.352 1 94.88 321 GLU A O 1
ATOM 2615 N N . VAL A 1 322 ? -5.332 -40.562 -13.945 1 92.94 322 VAL A N 1
ATOM 2616 C CA . VAL A 1 322 ? -5.66 -39.5 -13 1 92.94 322 VAL A CA 1
ATOM 2617 C C . VAL A 1 322 ? -7.051 -39.719 -12.414 1 92.94 322 VAL A C 1
ATOM 2619 O O . VAL A 1 322 ? -8.039 -39.75 -13.156 1 92.94 322 VAL A O 1
ATOM 2622 N N . SER A 1 323 ? -7.227 -39.844 -11.164 1 89.75 323 SER A N 1
ATOM 2623 C CA . SER A 1 323 ? -8.477 -40.156 -10.484 1 89.75 323 SER A CA 1
ATOM 2624 C C . SER A 1 323 ? -9.422 -38.969 -10.477 1 89.75 323 SER A C 1
ATOM 2626 O O . SER A 1 323 ? -10.617 -39.094 -10.727 1 89.75 323 SER A O 1
ATOM 2628 N N . ASN A 1 324 ? -8.914 -37.812 -10.18 1 88.19 324 ASN A N 1
ATOM 2629 C CA . ASN A 1 324 ? -9.703 -36.594 -10.172 1 88.19 324 ASN A CA 1
ATOM 2630 C C . ASN A 1 324 ? -9.781 -35.969 -11.562 1 88.19 324 ASN A C 1
ATOM 2632 O O . ASN A 1 324 ? -8.812 -35.344 -12.016 1 88.19 324 ASN A O 1
ATOM 2636 N N . LYS A 1 325 ? -10.922 -35.969 -12.156 1 86.31 325 LYS A N 1
ATOM 2637 C CA . LYS A 1 325 ? -11.094 -35.5 -13.523 1 86.31 325 LYS A CA 1
ATOM 2638 C C . LYS A 1 325 ? -11 -33.969 -13.602 1 86.31 325 LYS A C 1
ATOM 2640 O O . LYS A 1 325 ? -10.742 -33.406 -14.664 1 86.31 325 LYS A O 1
ATOM 2645 N N . ASN A 1 326 ? -11.094 -33.344 -12.531 1 87.19 326 ASN A N 1
ATOM 2646 C CA . ASN A 1 326 ? -11.055 -31.891 -12.5 1 87.19 326 ASN A CA 1
ATOM 2647 C C . ASN A 1 326 ? -9.68 -31.375 -12.102 1 87.19 326 ASN A C 1
ATOM 2649 O O . ASN A 1 326 ? -9.508 -30.172 -11.875 1 87.19 326 ASN A O 1
ATOM 2653 N N . CYS A 1 327 ? -8.68 -32.219 -12.078 1 92.81 327 CYS A N 1
ATOM 2654 C CA . CYS A 1 327 ? -7.348 -31.828 -11.625 1 92.81 327 CYS A CA 1
ATOM 2655 C C . CYS A 1 327 ? -6.707 -30.844 -12.578 1 92.81 327 CYS A C 1
ATOM 2657 O O . CYS A 1 327 ? -6.555 -31.125 -13.766 1 92.81 327 CYS A O 1
ATOM 2659 N N . ILE A 1 328 ? -6.395 -29.688 -12.047 1 94.88 328 ILE A N 1
ATOM 2660 C CA . ILE A 1 328 ? -5.633 -28.688 -12.781 1 94.88 328 ILE A CA 1
ATOM 2661 C C . ILE A 1 328 ? -4.141 -29 -12.688 1 94.88 328 ILE A C 1
ATOM 2663 O O . ILE A 1 328 ? -3.559 -28.953 -11.602 1 94.88 328 ILE A O 1
ATOM 2667 N N . TYR A 1 329 ? -3.529 -29.312 -13.766 1 94.38 329 TYR A N 1
ATOM 2668 C CA . TYR A 1 329 ? -2.131 -29.719 -13.703 1 94.38 329 TYR A CA 1
ATOM 2669 C C . TYR A 1 329 ? -1.238 -28.734 -14.445 1 94.38 329 TYR A C 1
ATOM 2671 O O . TYR A 1 329 ? -0.063 -29 -14.695 1 94.38 329 TYR A O 1
ATOM 2679 N N . THR A 1 330 ? -1.805 -27.641 -14.867 1 93.62 330 THR A N 1
ATOM 2680 C CA . THR A 1 330 ? -1.02 -26.531 -15.391 1 93.62 330 THR A CA 1
ATOM 2681 C C . THR A 1 330 ? -0.652 -25.547 -14.273 1 93.62 330 THR A C 1
ATOM 2683 O O . THR A 1 330 ? -1.518 -25.109 -13.516 1 93.62 330 THR A O 1
ATOM 2686 N N . PHE A 1 331 ? 0.609 -25.234 -14.266 1 96.44 331 PHE A N 1
ATOM 2687 C CA . PHE A 1 331 ? 1.128 -24.312 -13.258 1 96.44 331 PHE A CA 1
ATOM 2688 C C . PHE A 1 331 ? 0.358 -23 -13.273 1 96.44 331 PHE A C 1
ATOM 2690 O O . PHE A 1 331 ? 0.022 -22.484 -14.336 1 96.44 331 PHE A O 1
ATOM 2697 N N . PRO A 1 332 ? -0.061 -22.5 -12.078 1 96.94 332 PRO A N 1
ATOM 2698 C CA . PRO A 1 332 ? -0.671 -21.156 -12.086 1 96.94 332 PRO A CA 1
ATOM 2699 C C . PRO A 1 332 ? 0.249 -20.094 -12.672 1 96.94 332 PRO A C 1
ATOM 2701 O O . PRO A 1 332 ? 1.099 -19.547 -11.969 1 96.94 332 PRO A O 1
ATOM 2704 N N . GLY A 1 333 ? 0.08 -19.797 -13.875 1 96.5 333 GLY A N 1
ATOM 2705 C CA . GLY A 1 333 ? 0.932 -18.859 -14.586 1 96.5 333 GLY A CA 1
ATOM 2706 C C . GLY A 1 333 ? 0.781 -17.438 -14.094 1 96.5 333 GLY A C 1
ATOM 2707 O O . GLY A 1 333 ? 0.003 -17.172 -13.18 1 96.5 333 GLY A O 1
ATOM 2708 N N . TYR A 1 334 ? 1.571 -16.578 -14.664 1 98.5 334 TYR A N 1
ATOM 2709 C CA . TYR A 1 334 ? 1.494 -15.156 -14.328 1 98.5 334 TYR A CA 1
ATOM 2710 C C . TYR A 1 334 ? 0.085 -14.625 -14.539 1 98.5 334 TYR A C 1
ATOM 2712 O O . TYR A 1 334 ? -0.567 -14.953 -15.531 1 98.5 334 TYR A O 1
ATOM 2720 N N . ALA A 1 335 ? -0.445 -13.859 -13.547 1 98.75 335 ALA A N 1
ATOM 2721 C CA . ALA A 1 335 ? -1.745 -13.188 -13.547 1 98.75 335 ALA A CA 1
ATOM 2722 C C . ALA A 1 335 ? -2.881 -14.203 -13.422 1 98.75 335 ALA A C 1
ATOM 2724 O O . ALA A 1 335 ? -4.039 -13.883 -13.703 1 98.75 335 ALA A O 1
ATOM 2725 N N . SER A 1 336 ? -2.551 -15.477 -13.094 1 98.75 336 SER A N 1
ATOM 2726 C CA . SER A 1 336 ? -3.615 -16.422 -12.75 1 98.75 336 SER A CA 1
ATOM 2727 C C . SER A 1 336 ? -4.473 -15.898 -11.609 1 98.75 336 SER A C 1
ATOM 2729 O O . SER A 1 336 ? -3.998 -15.117 -10.773 1 98.75 336 SER A O 1
ATOM 2731 N N . ASN A 1 337 ? -5.715 -16.312 -11.586 1 98.81 337 ASN A N 1
ATOM 2732 C CA . ASN A 1 337 ? -6.598 -15.727 -10.586 1 98.81 337 ASN A CA 1
ATOM 2733 C C . ASN A 1 337 ? -7.73 -16.688 -10.211 1 98.81 337 ASN A C 1
ATOM 2735 O O . ASN A 1 337 ? -8.102 -17.547 -11 1 98.81 337 ASN A O 1
ATOM 2739 N N . ILE A 1 338 ? -8.188 -16.578 -9.031 1 98.62 338 ILE A N 1
ATOM 2740 C CA . ILE A 1 338 ? -9.367 -17.25 -8.492 1 98.62 338 ILE A CA 1
ATOM 2741 C C . ILE A 1 338 ? -10.398 -16.203 -8.047 1 98.62 338 ILE A C 1
ATOM 2743 O O . ILE A 1 338 ? -10.062 -15.258 -7.34 1 98.62 338 ILE A O 1
ATOM 2747 N N . ILE A 1 339 ? -11.641 -16.375 -8.469 1 98.81 339 ILE A N 1
ATOM 2748 C CA . ILE A 1 339 ? -12.695 -15.438 -8.094 1 98.81 339 ILE A CA 1
ATOM 2749 C C . ILE A 1 339 ? -13.789 -16.172 -7.328 1 98.81 339 ILE A C 1
ATOM 2751 O O . ILE A 1 339 ? -14.242 -17.25 -7.75 1 98.81 339 ILE A O 1
ATOM 2755 N N . PHE A 1 340 ? -14.188 -15.68 -6.203 1 98.56 340 PHE A N 1
ATOM 2756 C CA . PHE A 1 340 ? -15.344 -16.125 -5.43 1 98.56 340 PHE A CA 1
ATOM 2757 C C . PHE A 1 340 ? -16.5 -15.133 -5.574 1 98.56 340 PHE A C 1
ATOM 2759 O O . PHE A 1 340 ? -16.438 -14.016 -5.062 1 98.56 340 PHE A O 1
ATOM 2766 N N . GLU A 1 341 ? -17.562 -15.57 -6.207 1 98.56 341 GLU A N 1
ATOM 2767 C CA . GLU A 1 341 ? -18.719 -14.703 -6.426 1 98.56 341 GLU A CA 1
ATOM 2768 C C . GLU A 1 341 ? -19.922 -15.18 -5.617 1 98.56 341 GLU A C 1
ATOM 2770 O O . GLU A 1 341 ? -20.266 -16.359 -5.637 1 98.56 341 GLU A O 1
ATOM 2775 N N . LEU A 1 342 ? -20.5 -14.281 -4.887 1 98.31 342 LEU A N 1
ATOM 2776 C CA . LEU A 1 342 ? -21.719 -14.531 -4.137 1 98.31 342 LEU A CA 1
ATOM 2777 C C . LEU A 1 342 ? -22.938 -13.93 -4.844 1 98.31 342 LEU A C 1
ATOM 2779 O O . LEU A 1 342 ? -22.969 -12.727 -5.098 1 98.31 342 LEU A O 1
ATOM 2783 N N . TYR A 1 343 ? -23.953 -14.805 -5.129 1 97.19 343 TYR A N 1
ATOM 2784 C CA . TYR A 1 343 ? -25.156 -14.383 -5.84 1 97.19 343 TYR A CA 1
ATOM 2785 C C . TYR A 1 343 ? -26.391 -14.516 -4.953 1 97.19 343 TYR A C 1
ATOM 2787 O O . TYR A 1 343 ? -26.516 -15.477 -4.188 1 97.19 343 TYR A O 1
ATOM 2795 N N . LYS A 1 344 ? -27.234 -13.562 -5.082 1 95.88 344 LYS A N 1
ATOM 2796 C CA . LYS A 1 344 ? -28.578 -13.664 -4.527 1 95.88 344 LYS A CA 1
ATOM 2797 C C . LYS A 1 344 ? -29.562 -14.203 -5.559 1 95.88 344 LYS A C 1
ATOM 2799 O O . LYS A 1 344 ? -29.656 -13.672 -6.668 1 95.88 344 LYS A O 1
ATOM 2804 N N . LYS A 1 345 ? -30.266 -15.266 -5.168 1 92.75 345 LYS A N 1
ATOM 2805 C CA . LYS A 1 345 ? -31.266 -15.836 -6.074 1 92.75 345 LYS A CA 1
ATOM 2806 C C . LYS A 1 345 ? -32.5 -14.93 -6.188 1 92.75 345 LYS A C 1
ATOM 2808 O O . LYS A 1 345 ? -32.969 -14.391 -5.188 1 92.75 345 LYS A O 1
ATOM 2813 N N . GLN A 1 346 ? -32.875 -14.82 -7.348 1 87.19 346 GLN A N 1
ATOM 2814 C CA . GLN A 1 346 ? -34.031 -13.984 -7.578 1 87.19 346 GLN A CA 1
ATOM 2815 C C . GLN A 1 346 ? -35.312 -14.664 -7.09 1 87.19 346 GLN A C 1
ATOM 2817 O O . GLN A 1 346 ? -35.5 -15.867 -7.309 1 87.19 346 GLN A O 1
ATOM 2822 N N . GLY A 1 347 ? -36.219 -13.914 -6.605 1 80.25 347 GLY A N 1
ATOM 2823 C CA . GLY A 1 347 ? -37.531 -14.375 -6.238 1 80.25 347 GLY A CA 1
ATOM 2824 C C . GLY A 1 347 ? -37.562 -15.18 -4.949 1 80.25 347 GLY A C 1
ATOM 2825 O O . GLY A 1 347 ? -38.625 -15.562 -4.469 1 80.25 347 GLY A O 1
ATOM 2826 N N . LEU A 1 348 ? -36.406 -15.523 -4.512 1 75.81 348 LEU A N 1
ATOM 2827 C CA . LEU A 1 348 ? -36.312 -16.281 -3.27 1 75.81 348 LEU A CA 1
ATOM 2828 C C . LEU A 1 348 ? -35.625 -15.469 -2.178 1 75.81 348 LEU A C 1
ATOM 2830 O O . LEU A 1 348 ? -34.594 -14.875 -2.414 1 75.81 348 LEU A O 1
ATOM 2834 N N . GLU A 1 349 ? -36.344 -15.32 -1.138 1 78.5 349 GLU A N 1
ATOM 2835 C CA . GLU A 1 349 ? -35.844 -14.484 -0.064 1 78.5 349 GLU A CA 1
ATOM 2836 C C . GLU A 1 349 ? -34.656 -15.164 0.646 1 78.5 349 GLU A C 1
ATOM 2838 O O . GLU A 1 349 ? -34.75 -16.328 1.021 1 78.5 349 GLU A O 1
ATOM 2843 N N . ASP A 1 350 ? -33.562 -14.555 0.633 1 84.19 350 ASP A N 1
ATOM 2844 C CA . ASP A 1 350 ? -32.406 -14.883 1.458 1 84.19 350 ASP A CA 1
ATOM 2845 C C . ASP A 1 350 ? -31.75 -16.172 0.99 1 84.19 350 ASP A C 1
ATOM 2847 O O . ASP A 1 350 ? -31.359 -17.016 1.809 1 84.19 350 ASP A O 1
ATOM 2851 N N . GLN A 1 351 ? -31.922 -16.516 -0.265 1 93.12 351 GLN A N 1
ATOM 2852 C CA . GLN A 1 351 ? -31.203 -17.656 -0.838 1 93.12 351 GLN A CA 1
ATOM 2853 C C . GLN A 1 351 ? -30.016 -17.172 -1.679 1 93.12 351 GLN A C 1
ATOM 2855 O O . GLN A 1 351 ? -30.156 -16.266 -2.494 1 93.12 351 GLN A O 1
ATOM 2860 N N . TYR A 1 352 ? -28.891 -17.781 -1.36 1 96.62 352 TYR A N 1
ATOM 2861 C CA . TYR A 1 352 ? -27.656 -17.375 -1.999 1 96.62 352 TYR A CA 1
ATOM 2862 C C . TYR A 1 352 ? -26.891 -18.578 -2.52 1 96.62 352 TYR A C 1
ATOM 2864 O O . TYR A 1 352 ? -27.109 -19.703 -2.064 1 96.62 352 TYR A O 1
ATOM 2872 N N . TYR A 1 353 ? -26.094 -18.344 -3.5 1 96.75 353 TYR A N 1
ATOM 2873 C CA . TYR A 1 353 ? -25.156 -19.375 -3.941 1 96.75 353 TYR A CA 1
ATOM 2874 C C . TYR A 1 353 ? -23.812 -18.75 -4.305 1 96.75 353 TYR A C 1
ATOM 2876 O O . TYR A 1 353 ? -23.703 -17.531 -4.453 1 96.75 353 TYR A O 1
ATOM 2884 N N . VAL A 1 354 ? -22.797 -19.594 -4.355 1 97.81 354 VAL A N 1
ATOM 2885 C CA . VAL A 1 354 ? -21.438 -19.156 -4.633 1 97.81 354 VAL A CA 1
ATOM 2886 C C . VAL A 1 354 ? -20.938 -19.812 -5.91 1 97.81 354 VAL A C 1
ATOM 2888 O O . VAL A 1 354 ? -21.188 -21 -6.148 1 97.81 354 VAL A O 1
ATOM 2891 N N . GLN A 1 355 ? -20.312 -19.031 -6.754 1 97.81 355 GLN A N 1
ATOM 2892 C CA . GLN A 1 355 ? -19.547 -19.547 -7.883 1 97.81 355 GLN A CA 1
ATOM 2893 C C . GLN A 1 355 ? -18.062 -19.219 -7.727 1 97.81 355 GLN A C 1
ATOM 2895 O O . GLN A 1 355 ? -17.703 -18.141 -7.258 1 97.81 355 GLN A O 1
ATOM 2900 N N . VAL A 1 356 ? -17.266 -20.219 -8.039 1 97.44 356 VAL A N 1
ATOM 2901 C CA . VAL A 1 356 ? -15.82 -20.031 -8.008 1 97.44 356 VAL A CA 1
ATOM 2902 C C . VAL A 1 356 ? -15.258 -20.141 -9.422 1 97.44 356 VAL A C 1
ATOM 2904 O O . VAL A 1 356 ? -15.531 -21.109 -10.141 1 97.44 356 VAL A O 1
ATOM 2907 N N . LEU A 1 357 ? -14.531 -19.125 -9.805 1 98.12 357 LEU A N 1
ATOM 2908 C CA . LEU A 1 357 ? -13.898 -19.125 -11.125 1 98.12 357 LEU A CA 1
ATOM 2909 C C . LEU A 1 357 ? -12.383 -19.234 -11 1 98.12 357 LEU A C 1
ATOM 2911 O O . LEU A 1 357 ? -11.773 -18.625 -10.125 1 98.12 357 LEU A O 1
ATOM 2915 N N . TYR A 1 358 ? -11.773 -20.094 -11.789 1 98 358 TYR A N 1
ATOM 2916 C CA . TYR A 1 358 ? -10.328 -20.125 -12 1 98 358 TYR A CA 1
ATOM 2917 C C . TYR A 1 358 ? -9.977 -19.672 -13.414 1 98 358 TYR A C 1
ATOM 2919 O O . TYR A 1 358 ? -10.375 -20.312 -14.391 1 98 358 TYR A O 1
ATOM 2927 N N . ASN A 1 359 ? -9.289 -18.531 -13.5 1 98.25 359 ASN A N 1
ATOM 2928 C CA . ASN A 1 359 ? -8.914 -17.922 -14.773 1 98.25 359 ASN A CA 1
ATOM 2929 C C . ASN A 1 359 ? -10.125 -17.734 -15.68 1 98.25 359 ASN A C 1
ATOM 2931 O O . ASN A 1 359 ? -10.062 -18.031 -16.875 1 98.25 359 ASN A O 1
ATOM 2935 N N . GLY A 1 360 ? -11.227 -17.344 -15.031 1 96.94 360 GLY A N 1
ATOM 2936 C CA . GLY A 1 360 ? -12.43 -16.984 -15.781 1 96.94 360 GLY A CA 1
ATOM 2937 C C . GLY A 1 360 ? -13.352 -18.172 -16.016 1 96.94 360 GLY A C 1
ATOM 2938 O O . GLY A 1 360 ? -14.484 -17.984 -16.469 1 96.94 360 GLY A O 1
ATOM 2939 N N . THR A 1 361 ? -12.922 -19.375 -15.664 1 96.06 361 THR A N 1
ATOM 2940 C CA . THR A 1 361 ? -13.727 -20.562 -15.875 1 96.06 361 THR A CA 1
ATOM 2941 C C . THR A 1 361 ? -14.375 -21.016 -14.57 1 96.06 361 THR A C 1
ATOM 2943 O O . THR A 1 361 ? -13.695 -21.188 -13.555 1 96.06 361 THR A O 1
ATOM 2946 N N . VAL A 1 362 ? -15.703 -21.266 -14.609 1 96.5 362 VAL A N 1
ATOM 2947 C CA . VAL A 1 362 ? -16.422 -21.703 -13.422 1 96.5 362 VAL A CA 1
ATOM 2948 C C . VAL A 1 362 ? -16.016 -23.125 -13.062 1 96.5 362 VAL A C 1
ATOM 2950 O O . VAL A 1 362 ? -15.953 -24 -13.93 1 96.5 362 VAL A O 1
ATOM 2953 N N . MET A 1 363 ? -15.695 -23.344 -11.82 1 95.31 363 MET A N 1
ATOM 2954 C CA . MET A 1 363 ? -15.211 -24.625 -11.344 1 95.31 363 MET A CA 1
ATOM 2955 C C . MET A 1 363 ? -16.281 -25.359 -10.539 1 95.31 363 MET A C 1
ATOM 2957 O O . MET A 1 363 ? -17.078 -24.719 -9.836 1 95.31 363 MET A O 1
ATOM 2961 N N . PRO A 1 364 ? -16.312 -26.625 -10.609 1 92.44 364 PRO A N 1
ATOM 2962 C CA . PRO A 1 364 ? -17.281 -27.406 -9.844 1 92.44 364 PRO A CA 1
ATOM 2963 C C . PRO A 1 364 ? -16.812 -27.688 -8.414 1 92.44 364 PRO A C 1
ATOM 2965 O O . PRO A 1 364 ? -16.234 -28.734 -8.148 1 92.44 364 PRO A O 1
ATOM 2968 N N . ILE A 1 365 ? -17.156 -26.875 -7.457 1 88.75 365 ILE A N 1
ATOM 2969 C CA . ILE A 1 365 ? -16.562 -26.984 -6.129 1 88.75 365 ILE A CA 1
ATOM 2970 C C . ILE A 1 365 ? -17.516 -27.75 -5.207 1 88.75 365 ILE A C 1
ATOM 2972 O O . ILE A 1 365 ? -17.094 -28.281 -4.18 1 88.75 365 ILE A O 1
ATOM 2976 N N . CYS A 1 366 ? -18.844 -27.75 -5.484 1 89.69 366 CYS A N 1
ATOM 2977 C CA . CYS A 1 366 ? -19.828 -28.422 -4.633 1 89.69 366 CYS A CA 1
ATOM 2978 C C . CYS A 1 366 ? -20.312 -29.719 -5.277 1 89.69 366 CYS A C 1
ATOM 2980 O O . CYS A 1 366 ? -21.375 -29.734 -5.906 1 89.69 366 CYS A O 1
ATOM 2982 N N . ASN A 1 367 ? -19.594 -30.844 -5.023 1 83.19 367 ASN A N 1
ATOM 2983 C CA . ASN A 1 367 ? -19.984 -32.125 -5.562 1 83.19 367 ASN A CA 1
ATOM 2984 C C . ASN A 1 367 ? -20.297 -32.062 -7.055 1 83.19 367 ASN A C 1
ATOM 2986 O O . ASN A 1 367 ? -21.391 -32.438 -7.484 1 83.19 367 ASN A O 1
ATOM 2990 N N . ASN A 1 368 ? -19.5 -31.375 -7.746 1 82.69 368 ASN A N 1
ATOM 2991 C CA . ASN A 1 368 ? -19.5 -31.266 -9.203 1 82.69 368 ASN A CA 1
ATOM 2992 C C . ASN A 1 368 ? -20.578 -30.297 -9.68 1 82.69 368 ASN A C 1
ATOM 2994 O O . ASN A 1 368 ? -20.938 -30.312 -10.859 1 82.69 368 ASN A O 1
ATOM 2998 N N . LYS A 1 369 ? -21.094 -29.516 -8.805 1 89 369 LYS A N 1
ATOM 2999 C CA . LYS A 1 369 ? -22.016 -28.438 -9.18 1 89 369 LYS A CA 1
ATOM 3000 C C . LYS A 1 369 ? -21.281 -27.109 -9.344 1 89 369 LYS A C 1
ATOM 3002 O O . LYS A 1 369 ? -20.328 -26.844 -8.602 1 89 369 LYS A O 1
ATOM 3007 N N . TYR A 1 370 ? -21.781 -26.344 -10.281 1 91.38 370 TYR A N 1
ATOM 3008 C CA . TYR A 1 370 ? -21.141 -25.078 -10.586 1 91.38 370 TYR A CA 1
ATOM 3009 C C . TYR A 1 370 ? -21.75 -23.953 -9.742 1 91.38 370 TYR A C 1
ATOM 3011 O O . TYR A 1 370 ? -21.094 -22.938 -9.492 1 91.38 370 TYR A O 1
ATOM 3019 N N . LYS A 1 371 ? -22.953 -24.125 -9.383 1 93.75 371 LYS A N 1
ATOM 3020 C CA . LYS A 1 371 ? -23.594 -23.266 -8.398 1 93.75 371 LYS A CA 1
ATOM 3021 C C . LYS A 1 371 ? -23.703 -23.953 -7.039 1 93.75 371 LYS A C 1
ATOM 3023 O O . LYS A 1 371 ? -24.422 -24.938 -6.891 1 93.75 371 LYS A O 1
ATOM 3028 N N . CYS A 1 372 ? -22.906 -23.391 -6.172 1 95.06 372 CYS A N 1
ATOM 3029 C CA . CYS A 1 372 ? -22.859 -23.984 -4.84 1 95.06 372 CYS A CA 1
ATOM 3030 C C . CYS A 1 372 ? -23.719 -23.188 -3.859 1 95.06 372 CYS A C 1
ATOM 3032 O O . CYS A 1 372 ? -23.422 -22.031 -3.574 1 95.06 372 CYS A O 1
ATOM 3034 N N . ASP A 1 373 ? -24.703 -23.891 -3.309 1 95.06 373 ASP A N 1
ATOM 3035 C CA . ASP A 1 373 ? -25.5 -23.188 -2.295 1 95.06 373 ASP A CA 1
ATOM 3036 C C . ASP A 1 373 ? -24.594 -22.594 -1.218 1 95.06 373 ASP A C 1
ATOM 3038 O O . ASP A 1 373 ? -23.625 -23.234 -0.788 1 95.06 373 ASP A O 1
ATOM 3042 N N . TYR A 1 374 ? -24.938 -21.453 -0.771 1 95.88 374 TYR A N 1
ATOM 3043 C CA . TYR A 1 374 ? -24.094 -20.703 0.165 1 95.88 374 TYR A CA 1
ATOM 3044 C C . TYR A 1 374 ? -23.812 -21.531 1.413 1 95.88 374 TYR A C 1
ATOM 3046 O O . TYR A 1 374 ? -22.672 -21.609 1.871 1 95.88 374 TYR A O 1
ATOM 3054 N N . GLU A 1 375 ? -24.812 -22.172 1.98 1 94.25 375 GLU A N 1
ATOM 3055 C CA . GLU A 1 375 ? -24.641 -22.984 3.184 1 94.25 375 GLU A CA 1
ATOM 3056 C C . GLU A 1 375 ? -23.734 -24.172 2.92 1 94.25 375 GLU A C 1
ATOM 3058 O O . GLU A 1 375 ? -22.922 -24.547 3.77 1 94.25 375 GLU A O 1
ATOM 3063 N N . GLU A 1 376 ? -23.953 -24.719 1.781 1 94.62 376 GLU A N 1
ATOM 3064 C CA . GLU A 1 376 ? -23.109 -25.844 1.408 1 94.62 376 GLU A CA 1
ATOM 3065 C C . GLU A 1 376 ? -21.656 -25.406 1.239 1 94.62 376 GLU A C 1
ATOM 3067 O O . GLU A 1 376 ? -20.734 -26.078 1.709 1 94.62 376 GLU A O 1
ATOM 3072 N N . PHE A 1 377 ? -21.453 -24.344 0.549 1 95.62 377 PHE A N 1
ATOM 3073 C CA . PHE A 1 377 ? -20.125 -23.797 0.348 1 95.62 377 PHE A CA 1
ATOM 3074 C C . PHE A 1 377 ? -19.438 -23.516 1.684 1 95.62 377 PHE A C 1
ATOM 3076 O O . PHE A 1 377 ? -18.281 -23.906 1.893 1 95.62 377 PHE A O 1
ATOM 3083 N N . THR A 1 378 ? -20.156 -22.859 2.576 1 95.06 378 THR A N 1
ATOM 3084 C CA . THR A 1 378 ? -19.625 -22.516 3.893 1 95.06 378 THR A CA 1
ATOM 3085 C C . THR A 1 378 ? -19.25 -23.781 4.656 1 95.06 378 THR A C 1
ATOM 3087 O O . THR A 1 378 ? -18.203 -23.828 5.312 1 95.06 378 THR A O 1
ATOM 3090 N N . SER A 1 379 ? -20.031 -24.766 4.508 1 92.62 379 SER A N 1
ATOM 3091 C CA . SER A 1 379 ? -19.766 -26.031 5.188 1 92.62 379 SER A CA 1
ATOM 3092 C C . SER A 1 379 ? -18.5 -26.688 4.645 1 92.62 379 SER A C 1
ATOM 3094 O O . SER A 1 379 ? -17.703 -27.234 5.406 1 92.62 379 SER A O 1
ATOM 3096 N N . ILE A 1 380 ? -18.375 -26.641 3.41 1 89.81 380 ILE A N 1
ATOM 3097 C CA . ILE A 1 380 ? -17.203 -27.234 2.762 1 89.81 380 ILE A CA 1
ATOM 3098 C C . ILE A 1 380 ? -15.938 -26.531 3.24 1 89.81 380 ILE A C 1
ATOM 3100 O O . ILE A 1 380 ? -14.961 -27.172 3.621 1 89.81 380 ILE A O 1
ATOM 3104 N N . ILE A 1 381 ? -15.977 -25.219 3.275 1 91.12 381 ILE A N 1
ATOM 3105 C CA . ILE A 1 381 ? -14.805 -24.438 3.662 1 91.12 381 ILE A CA 1
ATOM 3106 C C . ILE A 1 381 ? -14.523 -24.641 5.148 1 91.12 381 ILE A C 1
ATOM 3108 O O . ILE A 1 381 ? -13.367 -24.766 5.559 1 91.12 381 ILE A O 1
ATOM 3112 N N . GLN A 1 382 ? -15.531 -24.688 5.895 1 88.06 382 GLN A N 1
ATOM 3113 C CA . GLN A 1 382 ? -15.359 -24.859 7.332 1 88.06 382 GLN A CA 1
ATOM 3114 C C . GLN A 1 382 ? -14.781 -26.234 7.66 1 88.06 382 GLN A C 1
ATOM 3116 O O . GLN A 1 382 ? -14.008 -26.375 8.609 1 88.06 382 GLN A O 1
ATOM 3121 N N . LEU A 1 383 ? -15.188 -27.141 6.898 1 83 383 LEU A N 1
ATOM 3122 C CA . LEU A 1 383 ? -14.656 -28.484 7.082 1 83 383 LEU A CA 1
ATOM 3123 C C . LEU A 1 383 ? -13.18 -28.547 6.695 1 83 383 LEU A C 1
ATOM 3125 O O . LEU A 1 383 ? -12.406 -29.297 7.285 1 83 383 LEU A O 1
ATOM 3129 N N . GLN A 1 384 ? -12.867 -27.75 5.797 1 83.19 384 GLN A N 1
ATOM 3130 C CA . GLN A 1 384 ? -11.492 -27.688 5.332 1 83.19 384 GLN A CA 1
ATOM 3131 C C . GLN A 1 384 ? -10.609 -26.906 6.301 1 83.19 384 GLN A C 1
ATOM 3133 O O . GLN A 1 384 ? -9.422 -27.188 6.445 1 83.19 384 GLN A O 1
ATOM 3138 N N . ASN A 1 385 ? -11.172 -25.891 6.953 1 87.44 385 ASN A N 1
ATOM 3139 C CA . ASN A 1 385 ? -10.422 -25.047 7.875 1 87.44 385 ASN A CA 1
ATOM 3140 C C . ASN A 1 385 ? -10.031 -25.812 9.141 1 87.44 385 ASN A C 1
ATOM 3142 O O . ASN A 1 385 ? -10.805 -26.625 9.648 1 87.44 385 ASN A O 1
ATOM 3146 N N . VAL A 1 386 ? -8.828 -25.516 9.516 1 89.12 386 VAL A N 1
ATOM 3147 C CA . VAL A 1 386 ? -8.383 -26.094 10.773 1 89.12 386 VAL A CA 1
ATOM 3148 C C . VAL A 1 386 ? -9.023 -25.344 11.945 1 89.12 386 VAL A C 1
ATOM 3150 O O . VAL A 1 386 ? -9.086 -24.109 11.93 1 89.12 386 VAL A O 1
ATOM 3153 N N . LYS A 1 387 ? -9.562 -26.031 12.898 1 84.25 387 LYS A N 1
ATOM 3154 C CA . LYS A 1 387 ? -10.289 -25.438 14.016 1 84.25 387 LYS A CA 1
ATOM 3155 C C . LYS A 1 387 ? -9.328 -24.719 14.969 1 84.25 387 LYS A C 1
ATOM 3157 O O . LYS A 1 387 ? -9.633 -23.641 15.461 1 84.25 387 LYS A O 1
ATOM 3162 N N . ASN A 1 388 ? -8.203 -25.297 15.203 1 86.88 388 ASN A N 1
ATOM 3163 C CA . ASN A 1 388 ? -7.203 -24.703 16.094 1 86.88 388 ASN A CA 1
ATOM 3164 C C . ASN A 1 388 ? -5.992 -24.203 15.32 1 86.88 388 ASN A C 1
ATOM 3166 O O . ASN A 1 388 ? -4.859 -24.609 15.594 1 86.88 388 ASN A O 1
ATOM 3170 N N . TYR A 1 389 ? -6.207 -23.297 14.484 1 89.06 389 TYR A N 1
ATOM 3171 C CA . TYR A 1 389 ? -5.176 -22.797 13.578 1 89.06 389 TYR A CA 1
ATOM 3172 C C . TYR A 1 389 ? -3.967 -22.281 14.352 1 89.06 389 TYR A C 1
ATOM 3174 O O . TYR A 1 389 ? -2.824 -22.594 14.008 1 89.06 389 TYR A O 1
ATOM 3182 N N . GLU A 1 390 ? -4.156 -21.438 15.414 1 85.94 390 GLU A N 1
ATOM 3183 C CA . GLU A 1 390 ? -3.066 -20.859 16.188 1 85.94 390 GLU A CA 1
ATOM 3184 C C . GLU A 1 390 ? -2.186 -21.938 16.812 1 85.94 390 GLU A C 1
ATOM 3186 O O . GLU A 1 390 ? -0.96 -21.812 16.828 1 85.94 390 GLU A O 1
ATOM 3191 N N . GLU A 1 391 ? -2.84 -22.938 17.297 1 86.81 391 GLU A N 1
ATOM 3192 C CA . GLU A 1 391 ? -2.107 -24.031 17.906 1 86.81 391 GLU A CA 1
ATOM 3193 C C . GLU A 1 391 ? -1.341 -24.844 16.859 1 86.81 391 GLU A C 1
ATOM 3195 O O . GLU A 1 391 ? -0.167 -25.156 17.047 1 86.81 391 GLU A O 1
ATOM 3200 N N . GLU A 1 392 ? -2.02 -25.125 15.812 1 88.94 392 GLU A N 1
ATOM 3201 C CA . GLU A 1 392 ? -1.405 -25.953 14.781 1 88.94 392 GLU A CA 1
ATOM 3202 C C . GLU A 1 392 ? -0.265 -25.203 14.086 1 88.94 392 GLU A C 1
ATOM 3204 O O . GLU A 1 392 ? 0.686 -25.828 13.609 1 88.94 392 GLU A O 1
ATOM 3209 N N . CYS A 1 393 ? -0.354 -23.875 14.055 1 89.19 393 CYS A N 1
ATOM 3210 C CA . CYS A 1 393 ? 0.682 -23.062 13.422 1 89.19 393 CYS A CA 1
ATOM 3211 C C . CYS A 1 393 ? 1.689 -22.578 14.453 1 89.19 393 CYS A C 1
ATOM 3213 O O . CYS A 1 393 ? 2.574 -21.781 14.133 1 89.19 393 CYS A O 1
ATOM 3215 N N . TRP A 1 394 ? 1.534 -22.984 15.656 1 83.62 394 TRP A N 1
ATOM 3216 C CA . TRP A 1 394 ? 2.479 -22.719 16.734 1 83.62 394 TRP A CA 1
ATOM 3217 C C . TRP A 1 394 ? 2.562 -21.234 17.031 1 83.62 394 TRP A C 1
ATOM 3219 O O . TRP A 1 394 ? 3.646 -20.703 17.281 1 83.62 394 TRP A O 1
ATOM 3229 N N . LEU A 1 395 ? 1.593 -20.375 16.766 1 77.44 395 LEU A N 1
ATOM 3230 C CA . LEU A 1 395 ? 1.576 -18.938 17.031 1 77.44 395 LEU A CA 1
ATOM 3231 C C . LEU A 1 395 ? 1.512 -18.656 18.531 1 77.44 395 LEU A C 1
ATOM 3233 O O . LEU A 1 395 ? 1.931 -17.594 18.984 1 77.44 395 LEU A O 1
ATOM 3237 N N . THR A 1 396 ? 0.959 -19.281 19.375 1 65 396 THR A N 1
ATOM 3238 C CA . THR A 1 396 ? 0.916 -19.047 20.812 1 65 396 THR A CA 1
ATOM 3239 C C . THR A 1 396 ? 2.303 -19.203 21.438 1 65 396 THR A C 1
ATOM 3241 O O . THR A 1 396 ? 2.955 -20.234 21.25 1 65 396 THR A O 1
ATOM 3244 N N . PRO A 1 397 ? 2.93 -17.984 21.703 1 55.5 397 PRO A N 1
ATOM 3245 C CA . PRO A 1 397 ? 4.309 -18 22.203 1 55.5 397 PRO A CA 1
ATOM 3246 C C . PRO A 1 397 ? 4.578 -19.156 23.156 1 55.5 397 PRO A C 1
ATOM 3248 O O . PRO A 1 397 ? 3.754 -19.453 24.031 1 55.5 397 PRO A O 1
ATOM 3251 N N . LYS A 1 398 ? 5.496 -19.984 22.625 1 49.78 398 LYS A N 1
ATOM 3252 C CA . LYS A 1 398 ? 6.047 -21.016 23.5 1 49.78 398 LYS A CA 1
ATOM 3253 C C . LYS A 1 398 ? 6.281 -20.469 24.906 1 49.78 398 LYS A C 1
ATOM 3255 O O . LYS A 1 398 ? 6.055 -21.172 25.891 1 49.78 398 LYS A O 1
ATOM 3260 N N . ILE A 1 399 ? 6.613 -19.203 24.906 1 50.62 399 ILE A N 1
ATOM 3261 C CA . ILE A 1 399 ? 6.992 -18.625 26.188 1 50.62 399 ILE A CA 1
ATOM 3262 C C . ILE A 1 399 ? 5.754 -18.484 27.062 1 50.62 399 ILE A C 1
ATOM 3264 O O . ILE A 1 399 ? 5.805 -18.766 28.266 1 50.62 399 ILE A O 1
ATOM 3268 N N . GLN A 1 400 ? 4.703 -18.062 26.531 1 51.5 400 GLN A N 1
ATOM 3269 C CA . GLN A 1 400 ? 3.52 -17.922 27.375 1 51.5 400 GLN A CA 1
ATOM 3270 C C . GLN A 1 400 ? 3.072 -19.281 27.922 1 51.5 400 GLN A C 1
ATOM 3272 O O . GLN A 1 400 ? 2.689 -19.375 29.094 1 51.5 400 GLN A O 1
ATOM 3277 N N . LYS A 1 401 ? 3.268 -20.188 26.984 1 52.22 401 LYS A N 1
ATOM 3278 C CA . LYS A 1 401 ? 3.002 -21.547 27.453 1 52.22 401 LYS A CA 1
ATOM 3279 C C . LYS A 1 401 ? 4.055 -22 28.469 1 52.22 401 LYS A C 1
ATOM 3281 O O . LYS A 1 401 ? 3.729 -22.641 29.453 1 52.22 401 LYS A O 1
ATOM 3286 N N . GLU A 1 402 ? 5.285 -21.547 28.109 1 55.31 402 GLU A N 1
ATOM 3287 C CA . GLU A 1 402 ? 6.363 -21.891 29.031 1 55.31 402 GLU A CA 1
ATOM 3288 C C . GLU A 1 402 ? 6.172 -21.188 30.375 1 55.31 402 GLU A C 1
ATOM 3290 O O . GLU A 1 402 ? 6.355 -21.797 31.438 1 55.31 402 GLU A O 1
ATOM 3295 N N . ILE A 1 403 ? 5.762 -19.969 30.281 1 55.75 403 ILE A N 1
ATOM 3296 C CA . ILE A 1 403 ? 5.52 -19.219 31.516 1 55.75 403 ILE A CA 1
ATOM 3297 C C . ILE A 1 403 ? 4.34 -19.828 32.25 1 55.75 403 ILE A C 1
ATOM 3299 O O . ILE A 1 403 ? 4.398 -20.016 33.469 1 55.75 403 ILE A O 1
ATOM 3303 N N . ALA A 1 404 ? 3.387 -20.156 31.5 1 57.25 404 ALA A N 1
ATOM 3304 C CA . ALA A 1 404 ? 2.238 -20.797 32.125 1 57.25 404 ALA A CA 1
ATOM 3305 C C . ALA A 1 404 ? 2.631 -22.141 32.75 1 57.25 404 ALA A C 1
ATOM 3307 O O . ALA A 1 404 ? 2.232 -22.469 33.844 1 57.25 404 ALA A O 1
ATOM 3308 N N . THR A 1 405 ? 3.416 -22.781 31.984 1 58.78 405 THR A N 1
ATOM 3309 C CA . THR A 1 405 ? 3.91 -24.062 32.469 1 58.78 405 THR A CA 1
ATOM 3310 C C . THR A 1 405 ? 4.797 -23.859 33.719 1 58.78 405 THR A C 1
ATOM 3312 O O . THR A 1 405 ? 4.672 -24.594 34.688 1 58.78 405 THR A O 1
ATOM 3315 N N . TRP A 1 406 ? 5.531 -22.828 33.562 1 59.25 406 TRP A N 1
ATOM 3316 C CA . TRP A 1 406 ? 6.418 -22.562 34.688 1 59.25 406 TRP A CA 1
ATOM 3317 C C . TRP A 1 406 ? 5.625 -22.062 35.906 1 59.25 406 TRP A C 1
ATOM 3319 O O . TRP A 1 406 ? 5.922 -22.438 37.031 1 59.25 406 TRP A O 1
ATOM 3329 N N . LEU A 1 407 ? 4.641 -21.328 35.625 1 61.22 407 LEU A N 1
ATOM 3330 C CA . LEU A 1 407 ? 3.771 -20.875 36.688 1 61.22 407 LEU A CA 1
ATOM 3331 C C . LEU A 1 407 ? 3.061 -22.047 37.344 1 61.22 407 LEU A C 1
ATOM 3333 O O . LEU A 1 407 ? 2.967 -22.109 38.594 1 61.22 407 LEU A O 1
ATOM 3337 N N . VAL A 1 408 ? 2.717 -22.969 36.625 1 60.5 408 VAL A N 1
ATOM 3338 C CA . VAL A 1 408 ? 2.062 -24.172 37.156 1 60.5 408 VAL A CA 1
ATOM 3339 C C . VAL A 1 408 ? 3.062 -24.984 37.969 1 60.5 408 VAL A C 1
ATOM 3341 O O . VAL A 1 408 ? 2.74 -25.484 39.031 1 60.5 408 VAL A O 1
ATOM 3344 N N . VAL A 1 409 ? 4.242 -25.016 37.469 1 61.56 409 VAL A N 1
ATOM 3345 C CA . VAL A 1 409 ? 5.281 -25.766 38.188 1 61.56 409 VAL A CA 1
ATOM 3346 C C . VAL A 1 409 ? 5.625 -25.078 39.5 1 61.56 409 VAL A C 1
ATOM 3348 O O . VAL A 1 409 ? 5.719 -25.734 40.531 1 61.56 409 VAL A O 1
ATOM 3351 N N . VAL A 1 410 ? 5.711 -23.828 39.5 1 62.34 410 VAL A N 1
ATOM 3352 C CA . VAL A 1 410 ? 6.074 -23.078 40.688 1 62.34 410 VAL A CA 1
ATOM 3353 C C . VAL A 1 410 ? 4.957 -23.156 41.719 1 62.34 410 VAL A C 1
ATOM 3355 O O . VAL A 1 410 ? 5.215 -23.375 42.906 1 62.34 410 VAL A O 1
ATOM 3358 N N . ILE A 1 411 ? 3.793 -23.125 41.25 1 67.69 411 ILE A N 1
ATOM 3359 C CA . ILE A 1 411 ? 2.645 -23.234 42.125 1 67.69 411 ILE A CA 1
ATOM 3360 C C . ILE A 1 411 ? 2.576 -24.641 42.719 1 67.69 411 ILE A C 1
ATOM 3362 O O . ILE A 1 411 ? 2.34 -24.812 43.906 1 67.69 411 ILE A O 1
ATOM 3366 N N . SER A 1 412 ? 2.852 -25.562 41.906 1 67.94 412 SER A N 1
ATOM 3367 C CA . SER A 1 412 ? 2.836 -26.938 42.375 1 67.94 412 SER A CA 1
ATOM 3368 C C . SER A 1 412 ? 3.941 -27.203 43.406 1 67.94 412 SER A C 1
ATOM 3370 O O . SER A 1 412 ? 3.715 -27.875 44.406 1 67.94 412 SER A O 1
ATOM 3372 N N . VAL A 1 413 ? 5.035 -26.641 43.156 1 69.38 413 VAL A N 1
ATOM 3373 C CA . VAL A 1 413 ? 6.156 -26.797 44.094 1 69.38 413 VAL A CA 1
ATOM 3374 C C . VAL A 1 413 ? 5.859 -26.062 45.375 1 69.38 413 VAL A C 1
ATOM 3376 O O . VAL A 1 413 ? 6.113 -26.578 46.469 1 69.38 413 VAL A O 1
ATOM 3379 N N . ALA A 1 414 ? 5.273 -24.969 45.312 1 70.75 414 ALA A N 1
ATOM 3380 C CA . ALA A 1 414 ? 4.895 -24.188 46.5 1 70.75 414 ALA A CA 1
ATOM 3381 C C . ALA A 1 414 ? 3.848 -24.922 47.344 1 70.75 414 ALA A C 1
ATOM 3383 O O . ALA A 1 414 ? 3.947 -24.969 48.562 1 70.75 414 ALA A O 1
ATOM 3384 N N . LEU A 1 415 ? 2.979 -25.516 46.688 1 73.25 415 LEU A N 1
ATOM 3385 C CA . LEU A 1 415 ? 1.935 -26.266 47.375 1 73.25 415 LEU A CA 1
ATOM 3386 C C . LEU A 1 415 ? 2.51 -27.516 48.031 1 73.25 415 LEU A C 1
ATOM 3388 O O . LEU A 1 415 ? 2.115 -27.875 49.125 1 73.25 415 LEU A O 1
ATOM 3392 N N . THR A 1 416 ? 3.395 -28.094 47.438 1 75.44 416 THR A N 1
ATOM 3393 C CA . THR A 1 416 ? 4.066 -29.25 48 1 75.44 416 THR A CA 1
ATOM 3394 C C . THR A 1 416 ? 4.887 -28.859 49.219 1 75.44 416 THR A C 1
ATOM 3396 O O . THR A 1 416 ? 4.883 -29.578 50.25 1 75.44 416 THR A O 1
ATOM 3399 N N . LEU A 1 417 ? 5.492 -27.75 49.125 1 71.81 417 LEU A N 1
ATOM 3400 C CA . LEU A 1 417 ? 6.285 -27.266 50.25 1 71.81 417 LEU A CA 1
ATOM 3401 C C . LEU A 1 417 ? 5.391 -26.875 51.406 1 71.81 417 LEU A C 1
ATOM 3403 O O . LEU A 1 417 ? 5.711 -27.172 52.562 1 71.81 417 LEU A O 1
ATOM 3407 N N . LEU A 1 418 ? 4.324 -26.328 51.125 1 75 418 LEU A N 1
ATOM 3408 C CA . LEU A 1 418 ? 3.338 -26 52.156 1 75 418 LEU A CA 1
ATOM 3409 C C . LEU A 1 418 ? 2.779 -27.266 52.812 1 75 418 LEU A C 1
ATOM 3411 O O . LEU A 1 418 ? 2.566 -27.297 54 1 75 418 LEU A O 1
ATOM 3415 N N . PHE A 1 419 ? 2.607 -28.234 52.031 1 78.94 419 PHE A N 1
ATOM 3416 C CA . PHE A 1 419 ? 2.121 -29.531 52.531 1 78.94 419 PHE A CA 1
ATOM 3417 C C . PHE A 1 419 ? 3.158 -30.188 53.406 1 78.94 419 PHE A C 1
ATOM 3419 O O . PHE A 1 419 ? 2.828 -30.688 54.5 1 78.94 419 PHE A O 1
ATOM 3426 N N . VAL A 1 420 ? 4.328 -30.141 53.062 1 76.12 420 VAL A N 1
ATOM 3427 C CA . VAL A 1 420 ? 5.414 -30.719 53.844 1 76.12 420 VAL A CA 1
ATOM 3428 C C . VAL A 1 420 ? 5.57 -29.938 55.156 1 76.12 420 VAL A C 1
ATOM 3430 O O . VAL A 1 420 ? 5.75 -30.547 56.219 1 76.12 420 VAL A O 1
ATOM 3433 N N . PHE A 1 421 ? 5.363 -28.734 55.062 1 74.56 421 PHE A N 1
ATOM 3434 C CA . PHE A 1 421 ? 5.434 -27.859 56.219 1 74.56 421 PHE A CA 1
ATOM 3435 C C . PHE A 1 421 ? 4.301 -28.172 57.188 1 74.56 421 PHE A C 1
ATOM 3437 O O . PHE A 1 421 ? 4.52 -28.25 58.406 1 74.56 421 PHE A O 1
ATOM 3444 N N . SER A 1 422 ? 3.264 -28.438 56.719 1 78.19 422 SER A N 1
ATOM 3445 C CA . SER A 1 422 ? 2.109 -28.781 57.562 1 78.19 422 SER A CA 1
ATOM 3446 C C . SER A 1 422 ? 2.316 -30.125 58.25 1 78.19 422 SER A C 1
ATOM 3448 O O . SER A 1 422 ? 1.975 -30.281 59.406 1 78.19 422 SER A O 1
ATOM 3450 N N . ILE A 1 423 ? 2.939 -31 57.594 1 78.19 423 ILE A N 1
ATOM 3451 C CA . ILE A 1 423 ? 3.227 -32.312 58.156 1 78.19 423 ILE A CA 1
ATOM 3452 C C . ILE A 1 423 ? 4.273 -32.188 59.25 1 78.19 423 ILE A C 1
ATOM 3454 O O . ILE A 1 423 ? 4.152 -32.812 60.312 1 78.19 423 ILE A O 1
ATOM 3458 N N . CYS A 1 424 ? 5.188 -31.297 59.031 1 74.81 424 CYS A N 1
ATOM 3459 C CA . CYS A 1 424 ? 6.238 -31.078 60.031 1 74.81 424 CYS A CA 1
ATOM 3460 C C . CYS A 1 424 ? 5.68 -30.438 61.281 1 74.81 424 CYS A C 1
ATOM 3462 O O . CYS A 1 424 ? 6.027 -30.828 62.406 1 74.81 424 CYS A O 1
ATOM 3464 N N . ILE A 1 425 ? 4.762 -29.641 61.156 1 75.38 425 ILE A N 1
ATOM 3465 C CA . ILE A 1 425 ? 4.117 -28.969 62.25 1 75.38 425 ILE A CA 1
ATOM 3466 C C . ILE A 1 425 ? 3.27 -29.969 63.062 1 75.38 425 ILE A C 1
ATOM 3468 O O . ILE A 1 425 ? 3.293 -29.984 64.25 1 75.38 425 ILE A O 1
ATOM 3472 N N . ILE A 1 426 ? 2.691 -30.766 62.344 1 78.81 426 ILE A N 1
ATOM 3473 C CA . ILE A 1 426 ? 1.864 -31.781 62.969 1 78.81 426 ILE A CA 1
ATOM 3474 C C . ILE A 1 426 ? 2.75 -32.781 63.719 1 78.81 426 ILE A C 1
ATOM 3476 O O . ILE A 1 426 ? 2.455 -33.125 64.875 1 78.81 426 ILE A O 1
ATOM 3480 N N . TYR A 1 427 ? 3.816 -33.094 63.156 1 75.69 427 TYR A N 1
ATOM 3481 C CA . TYR A 1 427 ? 4.762 -34.031 63.781 1 75.69 427 TYR A CA 1
ATOM 3482 C C . TYR A 1 427 ? 5.348 -33.406 65.062 1 75.69 427 TYR A C 1
ATOM 3484 O O . TYR A 1 427 ? 5.402 -34.094 66.062 1 75.69 427 TYR A O 1
ATOM 3492 N N . LEU A 1 428 ? 5.602 -32.188 65 1 73.62 428 LEU A N 1
ATOM 3493 C CA . LEU A 1 428 ? 6.176 -31.484 66.188 1 73.62 428 LEU A CA 1
ATOM 3494 C C . LEU A 1 428 ? 5.129 -31.297 67.25 1 73.62 428 LEU A C 1
ATOM 3496 O O . LEU A 1 428 ? 5.434 -31.422 68.438 1 73.62 428 LEU A O 1
ATOM 3500 N N . SER A 1 429 ? 3.988 -31.172 66.812 1 79.06 429 SER A N 1
ATOM 3501 C CA . SER A 1 429 ? 2.889 -31 67.812 1 79.06 429 SER A CA 1
ATOM 3502 C C . SER A 1 429 ? 2.576 -32.312 68.5 1 79.06 429 SER A C 1
ATOM 3504 O O . SER A 1 429 ? 2.355 -32.344 69.688 1 79.06 429 SER A O 1
ATOM 3506 N N . VAL A 1 430 ? 2.686 -33.344 67.688 1 79.44 430 VAL A N 1
ATOM 3507 C CA . VAL A 1 430 ? 2.445 -34.688 68.25 1 79.44 430 VAL A CA 1
ATOM 3508 C C . VAL A 1 430 ? 3.586 -35.062 69.188 1 79.44 430 VAL A C 1
ATOM 3510 O O . VAL A 1 430 ? 3.35 -35.594 70.312 1 79.44 430 VAL A O 1
ATOM 3513 N N . ARG A 1 431 ? 4.738 -34.688 68.812 1 74.31 431 ARG A N 1
ATOM 3514 C CA . ARG A 1 431 ? 5.91 -35 69.625 1 74.31 431 ARG A CA 1
ATOM 3515 C C . ARG A 1 431 ? 5.895 -34.188 70.938 1 74.31 431 ARG A C 1
ATOM 3517 O O . ARG A 1 431 ? 6.227 -34.719 72 1 74.31 431 ARG A O 1
ATOM 3524 N N . GLN A 1 432 ? 5.441 -33.031 70.875 1 74.75 432 GLN A N 1
ATOM 3525 C CA . GLN A 1 432 ? 5.324 -32.156 72.062 1 74.75 432 GLN A CA 1
ATOM 3526 C C . GLN A 1 432 ? 4.242 -32.688 73 1 74.75 432 GLN A C 1
ATOM 3528 O O . GLN A 1 432 ? 4.426 -32.688 74.188 1 74.75 432 GLN A O 1
ATOM 3533 N N . LYS A 1 433 ? 3.273 -33.156 72.438 1 76.5 433 LYS A N 1
ATOM 3534 C CA . LYS A 1 433 ? 2.195 -33.719 73.25 1 76.5 433 LYS A CA 1
ATOM 3535 C C . LYS A 1 433 ? 2.645 -35 73.938 1 76.5 433 LYS A C 1
ATOM 3537 O O . LYS A 1 433 ? 2.307 -35.219 75.125 1 76.5 433 LYS A O 1
ATOM 3542 N N . ARG A 1 434 ? 3.4 -35.781 73.312 1 72.88 434 ARG A N 1
ATOM 3543 C CA . ARG A 1 434 ? 3.922 -37 73.875 1 72.88 434 ARG A CA 1
ATOM 3544 C C . ARG A 1 434 ? 4.926 -36.719 75 1 72.88 434 ARG A C 1
ATOM 3546 O O . ARG A 1 434 ? 4.934 -37.375 76 1 72.88 434 ARG A O 1
ATOM 3553 N N . LEU A 1 435 ? 5.656 -35.656 74.812 1 72.12 435 LEU A N 1
ATOM 3554 C CA . LEU A 1 435 ? 6.617 -35.219 75.812 1 72.12 435 LEU A CA 1
ATOM 3555 C C . LEU A 1 435 ? 5.91 -34.656 77.062 1 72.12 435 LEU A C 1
ATOM 3557 O O . LEU A 1 435 ? 6.305 -34.938 78.188 1 72.12 435 LEU A O 1
ATOM 3561 N N . ASP A 1 436 ? 4.871 -34.031 76.75 1 73.75 436 ASP A N 1
ATOM 3562 C CA . ASP A 1 436 ? 4.082 -33.469 77.875 1 73.75 436 ASP A CA 1
ATOM 3563 C C . ASP A 1 436 ? 3.393 -34.562 78.688 1 73.75 436 ASP A C 1
ATOM 3565 O O . ASP A 1 436 ? 3.338 -34.531 79.875 1 73.75 436 ASP A O 1
ATOM 3569 N N . GLN A 1 437 ? 3.004 -35.594 78 1 74.44 437 GLN A N 1
ATOM 3570 C CA . GLN A 1 437 ? 2.373 -36.719 78.625 1 74.44 437 GLN A CA 1
ATOM 3571 C C . GLN A 1 437 ? 3.393 -37.531 79.438 1 74.44 437 GLN A C 1
ATOM 3573 O O . GLN A 1 437 ? 3.086 -38 80.562 1 74.44 437 GLN A O 1
ATOM 3578 N N . TYR A 1 438 ? 4.566 -37.531 79 1 67.62 438 TYR A N 1
ATOM 3579 C CA . TYR A 1 438 ? 5.645 -38.219 79.688 1 67.62 438 TYR A CA 1
ATOM 3580 C C . TYR A 1 438 ? 6.059 -37.438 80.938 1 67.62 438 TYR A C 1
ATOM 3582 O O . TYR A 1 438 ? 6.25 -38.031 82 1 67.62 438 TYR A O 1
ATOM 3590 N N . VAL A 1 439 ? 6.156 -36.188 80.875 1 65.5 439 VAL A N 1
ATOM 3591 C CA . VAL A 1 439 ? 6.531 -35.344 82 1 65.5 439 VAL A CA 1
ATOM 3592 C C . VAL A 1 439 ? 5.422 -35.344 83.062 1 65.5 439 VAL A C 1
ATOM 3594 O O . VAL A 1 439 ? 5.691 -35.438 84.25 1 65.5 439 VAL A O 1
ATOM 3597 N N . LYS A 1 440 ? 4.301 -35.344 82.562 1 71.12 440 LYS A N 1
ATOM 3598 C CA . LYS A 1 440 ? 3.18 -35.438 83.5 1 71.12 440 LYS A CA 1
ATOM 3599 C C . LYS A 1 440 ? 3.148 -36.812 84.188 1 71.12 440 LYS A C 1
ATOM 3601 O O . LYS A 1 440 ? 2.844 -36.906 85.375 1 71.12 440 LYS A O 1
ATOM 3606 N N . GLY A 1 441 ? 3.447 -37.812 83.5 1 62.97 441 GLY A N 1
ATOM 3607 C CA . GLY A 1 441 ? 3.535 -39.188 84 1 62.97 441 GLY A CA 1
ATOM 3608 C C . GLY A 1 441 ? 4.66 -39.344 85 1 62.97 441 GLY A C 1
ATOM 3609 O O . GLY A 1 441 ? 4.48 -39.969 86.062 1 62.97 441 GLY A O 1
ATOM 3610 N N . VAL A 1 442 ? 5.676 -38.719 84.875 1 66.69 442 VAL A N 1
ATOM 3611 C CA . VAL A 1 442 ? 6.805 -38.812 85.812 1 66.69 442 VAL A CA 1
ATOM 3612 C C . VAL A 1 442 ? 6.496 -38 87.062 1 66.69 442 VAL A C 1
ATOM 3614 O O . VAL A 1 442 ? 6.809 -38.438 88.188 1 66.69 442 VAL A O 1
ATOM 3617 N N . GLN A 1 443 ? 5.875 -37 87 1 65.38 443 GLN A N 1
ATOM 3618 C CA . GLN A 1 443 ? 5.508 -36.219 88.188 1 65.38 443 GLN A CA 1
ATOM 3619 C C . GLN A 1 443 ? 4.484 -36.938 89.062 1 65.38 443 GLN A C 1
ATOM 3621 O O . GLN A 1 443 ? 4.512 -36.844 90.25 1 65.38 443 GLN A O 1
ATOM 3626 N N . GLN A 1 444 ? 3.711 -37.75 88.562 1 64.69 444 GLN A N 1
ATOM 3627 C CA . GLN A 1 444 ? 2.746 -38.531 89.312 1 64.69 444 GLN A CA 1
ATOM 3628 C C . GLN A 1 444 ? 3.426 -39.656 90.062 1 64.69 444 GLN A C 1
ATOM 3630 O O . GLN A 1 444 ? 2.988 -40.062 91.125 1 64.69 444 GLN A O 1
ATOM 3635 N N . PHE A 1 445 ? 4.426 -40.156 89.625 1 59.91 445 PHE A N 1
ATOM 3636 C CA . PHE A 1 445 ? 5.172 -41.219 90.312 1 59.91 445 PHE A CA 1
ATOM 3637 C C . PHE A 1 445 ? 6.004 -40.625 91.438 1 59.91 445 PHE A C 1
ATOM 3639 O O . PHE A 1 445 ? 6.285 -41.281 92.438 1 59.91 445 PHE A O 1
ATOM 3646 N N . GLU A 1 446 ? 6.438 -39.531 91.438 1 50.72 446 GLU A N 1
ATOM 3647 C CA . GLU A 1 446 ? 7.191 -38.906 92.562 1 50.72 446 GLU A CA 1
ATOM 3648 C C . GLU A 1 446 ? 6.258 -38.312 93.562 1 50.72 446 GLU A C 1
ATOM 3650 O O . GLU A 1 446 ? 6.684 -38.031 94.688 1 50.72 446 GLU A O 1
ATOM 3655 N N . ALA A 1 447 ? 5.113 -38.281 93.438 1 41.81 447 ALA A N 1
ATOM 3656 C CA . ALA A 1 447 ? 4.176 -37.938 94.5 1 41.81 447 ALA A CA 1
ATOM 3657 C C . ALA A 1 447 ? 3.578 -39.156 95.125 1 41.81 447 ALA A C 1
ATOM 3659 O O . ALA A 1 447 ? 3.232 -40.125 94.438 1 41.81 447 ALA A O 1
ATOM 3660 N N . MET B 1 1 ? 54.281 33.688 -25.5 1 33.84 1 MET B N 1
ATOM 3661 C CA . MET B 1 1 ? 52.875 33.312 -25.484 1 33.84 1 MET B CA 1
ATOM 3662 C C . MET B 1 1 ? 52.531 32.438 -24.281 1 33.84 1 MET B C 1
ATOM 3664 O O . MET B 1 1 ? 52.938 31.281 -24.219 1 33.84 1 MET B O 1
ATOM 3668 N N . LEU B 1 2 ? 52.438 33 -23.047 1 36.28 2 LEU B N 1
ATOM 3669 C CA . LEU B 1 2 ? 52.062 32.469 -21.75 1 36.28 2 LEU B CA 1
ATOM 3670 C C . LEU B 1 2 ? 50.656 31.891 -21.781 1 36.28 2 LEU B C 1
ATOM 3672 O O . LEU B 1 2 ? 49.688 32.656 -21.984 1 36.28 2 LEU B O 1
ATOM 3676 N N . PHE B 1 3 ? 50.438 30.672 -22.281 1 38.56 3 PHE B N 1
ATOM 3677 C CA . PHE B 1 3 ? 49.188 29.938 -22.125 1 38.56 3 PHE B CA 1
ATOM 3678 C C . PHE 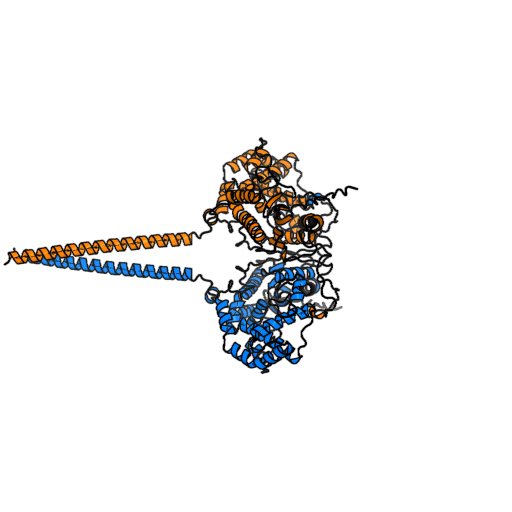B 1 3 ? 48.719 29.953 -20.672 1 38.56 3 PHE B C 1
ATOM 3680 O O . PHE B 1 3 ? 49.375 29.344 -19.797 1 38.56 3 PHE B O 1
ATOM 3687 N N . LEU B 1 4 ? 48.125 31.062 -20.234 1 37.41 4 LEU B N 1
ATOM 3688 C CA . LEU B 1 4 ? 47.375 31.047 -18.984 1 37.41 4 LEU B CA 1
ATOM 3689 C C . LEU B 1 4 ? 46.406 29.875 -18.953 1 37.41 4 LEU B C 1
ATOM 3691 O O . LEU B 1 4 ? 45.469 29.797 -19.766 1 37.41 4 LEU B O 1
ATOM 3695 N N . LEU B 1 5 ? 46.875 28.734 -18.562 1 36.75 5 LEU B N 1
ATOM 3696 C CA . LEU B 1 5 ? 46 27.656 -18.141 1 36.75 5 LEU B CA 1
ATOM 3697 C C . LEU B 1 5 ? 44.938 28.156 -17.156 1 36.75 5 LEU B C 1
ATOM 3699 O O . LEU B 1 5 ? 45.25 28.516 -16.016 1 36.75 5 LEU B O 1
ATOM 3703 N N . ILE B 1 6 ? 44.031 28.969 -17.656 1 38.88 6 ILE B N 1
ATOM 3704 C CA . ILE B 1 6 ? 42.844 29.172 -16.828 1 38.88 6 ILE B CA 1
ATOM 3705 C C . ILE B 1 6 ? 42.344 27.828 -16.297 1 38.88 6 ILE B C 1
ATOM 3707 O O . ILE B 1 6 ? 41.875 26.984 -17.062 1 38.88 6 ILE B O 1
ATOM 3711 N N . LEU B 1 7 ? 43.062 27.297 -15.344 1 36.19 7 LEU B N 1
ATOM 3712 C CA . LEU B 1 7 ? 42.406 26.281 -14.523 1 36.19 7 LEU B CA 1
ATOM 3713 C C . LEU B 1 7 ? 40.969 26.703 -14.164 1 36.19 7 LEU B C 1
ATOM 3715 O O . LEU B 1 7 ? 40.781 27.641 -13.383 1 36.19 7 LEU B O 1
ATOM 3719 N N . ILE B 1 8 ? 40.125 26.828 -15.109 1 37.84 8 ILE B N 1
ATOM 3720 C CA . ILE B 1 8 ? 38.719 26.859 -14.719 1 37.84 8 ILE B CA 1
ATOM 3721 C C . ILE B 1 8 ? 38.469 25.797 -13.648 1 37.84 8 ILE B C 1
ATOM 3723 O O . ILE B 1 8 ? 38.594 24.594 -13.898 1 37.84 8 ILE B O 1
ATOM 3727 N N . SER B 1 9 ? 38.875 26.078 -12.469 1 39.16 9 SER B N 1
ATOM 3728 C CA . SER B 1 9 ? 38.312 25.312 -11.359 1 39.16 9 SER B CA 1
ATOM 3729 C C . SER B 1 9 ? 36.844 25.016 -11.586 1 39.16 9 SER B C 1
ATOM 3731 O O . SER B 1 9 ? 36 25.922 -11.602 1 39.16 9 SER B O 1
ATOM 3733 N N . GLN B 1 10 ? 36.469 24.219 -12.508 1 39 10 GLN B N 1
ATOM 3734 C CA . GLN B 1 10 ? 35.125 23.656 -12.461 1 39 10 GLN B CA 1
ATOM 3735 C C . GLN B 1 10 ? 34.688 23.422 -11.023 1 39 10 GLN B C 1
ATOM 3737 O O . GLN B 1 10 ? 35.25 22.578 -10.32 1 39 10 GLN B O 1
ATOM 3742 N N . ALA B 1 11 ? 34.406 24.312 -10.289 1 43.62 11 ALA B N 1
ATOM 3743 C CA . ALA B 1 11 ? 33.75 24.219 -8.984 1 43.62 11 ALA B CA 1
ATOM 3744 C C . ALA B 1 11 ? 32.781 23.062 -8.938 1 43.62 11 ALA B C 1
ATOM 3746 O O . ALA B 1 11 ? 31.75 23.078 -9.617 1 43.62 11 ALA B O 1
ATOM 3747 N N . PHE B 1 12 ? 33.25 21.922 -8.914 1 59.31 12 PHE B N 1
ATOM 3748 C CA . PHE B 1 12 ? 32.375 20.766 -8.734 1 59.31 12 PHE B CA 1
ATOM 3749 C C . PHE B 1 12 ? 31.375 21 -7.602 1 59.31 12 PHE B C 1
ATOM 3751 O O . PHE B 1 12 ? 31.75 21.484 -6.531 1 59.31 12 PHE B O 1
ATOM 3758 N N . ALA B 1 13 ? 30 21.266 -7.77 1 78.12 13 ALA B N 1
ATOM 3759 C CA . ALA B 1 13 ? 28.891 21.484 -6.848 1 78.12 13 ALA B CA 1
ATOM 3760 C C . ALA B 1 13 ? 28.719 20.312 -5.895 1 78.12 13 ALA B C 1
ATOM 3762 O O . ALA B 1 13 ? 29.125 19.188 -6.211 1 78.12 13 ALA B O 1
ATOM 3763 N N . ASP B 1 14 ? 28.453 20.547 -4.605 1 92.44 14 ASP B N 1
ATOM 3764 C CA . ASP B 1 14 ? 28.125 19.516 -3.627 1 92.44 14 ASP B CA 1
ATOM 3765 C C . ASP B 1 14 ? 27.156 18.484 -4.211 1 92.44 14 ASP B C 1
ATOM 3767 O O . ASP B 1 14 ? 26.375 18.812 -5.109 1 92.44 14 ASP B O 1
ATOM 3771 N N . GLN B 1 15 ? 27.391 17.359 -3.816 1 94.19 15 GLN B N 1
ATOM 3772 C CA . GLN B 1 15 ? 26.609 16.266 -4.402 1 94.19 15 GLN B CA 1
ATOM 3773 C C . GLN B 1 15 ? 25.5 15.812 -3.453 1 94.19 15 GLN B C 1
ATOM 3775 O O . GLN B 1 15 ? 25.766 15.5 -2.291 1 94.19 15 GLN B O 1
ATOM 3780 N N . LEU B 1 16 ? 24.266 15.805 -3.936 1 97.38 16 LEU B N 1
ATOM 3781 C CA . LEU B 1 16 ? 23.156 15.242 -3.17 1 97.38 16 LEU B CA 1
ATOM 3782 C C . LEU B 1 16 ? 23.25 13.719 -3.119 1 97.38 16 LEU B C 1
ATOM 3784 O O . LEU B 1 16 ? 23.344 13.062 -4.16 1 97.38 16 LEU B O 1
ATOM 3788 N N . VAL B 1 17 ? 23.203 13.086 -1.891 1 97.12 17 VAL B N 1
ATOM 3789 C CA . VAL B 1 17 ? 23.406 11.641 -1.818 1 97.12 17 VAL B CA 1
ATOM 3790 C C . VAL B 1 17 ? 22.156 10.969 -1.271 1 97.12 17 VAL B C 1
ATOM 3792 O O . VAL B 1 17 ? 21.938 9.773 -1.467 1 97.12 17 VAL B O 1
ATOM 3795 N N . LEU B 1 18 ? 21.297 11.758 -0.559 1 98.62 18 LEU B N 1
ATOM 3796 C CA . LEU B 1 18 ? 20.047 11.242 -0.038 1 98.62 18 LEU B CA 1
ATOM 3797 C C . LEU B 1 18 ? 19.016 12.367 0.1 1 98.62 18 LEU B C 1
ATOM 3799 O O . LEU B 1 18 ? 19.359 13.469 0.536 1 98.62 18 LEU B O 1
ATOM 3803 N N . SER B 1 19 ? 17.859 12.102 -0.304 1 98.81 19 SER B N 1
ATOM 3804 C CA . SER B 1 19 ? 16.734 12.992 -0.048 1 98.81 19 SER B CA 1
ATOM 3805 C C . SER B 1 19 ? 15.539 12.227 0.524 1 98.81 19 SER B C 1
ATOM 3807 O O . SER B 1 19 ? 15.18 11.164 0.014 1 98.81 19 SER B O 1
ATOM 3809 N N . GLN B 1 20 ? 15.016 12.711 1.626 1 98.69 20 GLN B N 1
ATOM 3810 C CA . GLN B 1 20 ? 13.844 12.133 2.277 1 98.69 20 GLN B CA 1
ATOM 3811 C C . GLN B 1 20 ? 12.734 13.164 2.43 1 98.69 20 GLN B C 1
ATOM 3813 O O . GLN B 1 20 ? 12.93 14.203 3.059 1 98.69 20 GLN B O 1
ATOM 3818 N N . ILE B 1 21 ? 11.586 12.859 1.914 1 98.88 21 ILE B N 1
ATOM 3819 C CA . ILE B 1 21 ? 10.5 13.828 1.979 1 98.88 21 ILE B CA 1
ATOM 3820 C C . ILE B 1 21 ? 9.336 13.25 2.781 1 98.88 21 ILE B C 1
ATOM 3822 O O . ILE B 1 21 ? 8.953 12.094 2.58 1 98.88 21 ILE B O 1
ATOM 3826 N N . LEU B 1 22 ? 8.844 13.969 3.73 1 98.81 22 LEU B N 1
ATOM 3827 C CA . LEU B 1 22 ? 7.602 13.742 4.461 1 98.81 22 LEU B CA 1
ATOM 3828 C C . LEU B 1 22 ? 6.531 14.742 4.035 1 98.81 22 LEU B C 1
ATOM 3830 O O . LEU B 1 22 ? 6.781 15.953 4 1 98.81 22 LEU B O 1
ATOM 3834 N N . TRP B 1 23 ? 5.355 14.234 3.66 1 98.88 23 TRP B N 1
ATOM 3835 C CA . TRP B 1 23 ? 4.34 15.219 3.287 1 98.88 23 TRP B CA 1
ATOM 3836 C C . TRP B 1 23 ? 2.99 14.867 3.902 1 98.88 23 TRP B C 1
ATOM 3838 O O . TRP B 1 23 ? 2.766 13.727 4.312 1 98.88 23 TRP B O 1
ATOM 3848 N N . ARG B 1 24 ? 2.143 15.891 4.023 1 98.81 24 ARG B N 1
ATOM 3849 C CA . ARG B 1 24 ? 0.724 15.742 4.332 1 98.81 24 ARG B CA 1
ATOM 3850 C C . ARG B 1 24 ? -0.071 15.375 3.08 1 98.81 24 ARG B C 1
ATOM 3852 O O . ARG B 1 24 ? 0.259 15.82 1.979 1 98.81 24 ARG B O 1
ATOM 3859 N N . HIS B 1 25 ? -1.059 14.617 3.201 1 98.88 25 HIS B N 1
ATOM 3860 C CA . HIS B 1 25 ? -1.97 14.312 2.102 1 98.88 25 HIS B CA 1
ATOM 3861 C C . HIS B 1 25 ? -2.572 15.594 1.522 1 98.88 25 HIS B C 1
ATOM 3863 O O . HIS B 1 25 ? -2.418 16.672 2.098 1 98.88 25 HIS B O 1
ATOM 3869 N N . GLY B 1 26 ? -3.229 15.484 0.339 1 98.75 26 GLY B N 1
ATOM 3870 C CA . GLY B 1 26 ? -3.891 16.594 -0.323 1 98.75 26 GLY B CA 1
ATOM 3871 C C . GLY B 1 26 ? -5.27 16.891 0.238 1 98.75 26 GLY B C 1
ATOM 3872 O O . GLY B 1 26 ? -5.68 16.297 1.232 1 98.75 26 GLY B O 1
ATOM 3873 N N . ALA B 1 27 ? -5.922 17.781 -0.465 1 98.56 27 ALA B N 1
ATOM 3874 C CA . ALA B 1 27 ? -7.25 18.219 -0.036 1 98.56 27 ALA B CA 1
ATOM 3875 C C . ALA B 1 27 ? -8.211 17.031 0.059 1 98.56 27 ALA B C 1
ATOM 3877 O O . ALA B 1 27 ? -8.195 16.141 -0.792 1 98.56 27 ALA B O 1
ATOM 3878 N N . ARG B 1 28 ? -9.016 17.062 1.052 1 97.69 28 ARG B N 1
ATOM 3879 C CA . ARG B 1 28 ? -9.961 15.992 1.343 1 97.69 28 ARG B CA 1
ATOM 3880 C C . ARG B 1 28 ? -11.305 16.547 1.794 1 97.69 28 ARG B C 1
ATOM 3882 O O . ARG B 1 28 ? -11.445 17.75 1.992 1 97.69 28 ARG B O 1
ATOM 3889 N N . THR B 1 29 ? -12.281 15.695 1.884 1 96.12 29 THR B N 1
ATOM 3890 C CA . THR B 1 29 ? -13.547 16.047 2.523 1 96.12 29 THR B CA 1
ATOM 3891 C C . THR B 1 29 ? -13.367 16.188 4.031 1 96.12 29 THR B C 1
ATOM 3893 O O . THR B 1 29 ? -12.359 15.758 4.586 1 96.12 29 THR B O 1
ATOM 3896 N N . PRO B 1 30 ? -14.312 16.891 4.691 1 95 30 PRO B N 1
ATOM 3897 C CA . PRO B 1 30 ? -14.172 17.094 6.137 1 95 30 PRO B CA 1
ATOM 3898 C C . PRO B 1 30 ? -14.141 15.773 6.91 1 95 30 PRO B C 1
ATOM 3900 O O . PRO B 1 30 ? -14.812 14.812 6.527 1 95 30 PRO B O 1
ATOM 3903 N N . LEU B 1 31 ? -13.344 15.742 7.957 1 93.19 31 LEU B N 1
ATOM 3904 C CA . LEU B 1 31 ? -13.367 14.602 8.859 1 93.19 31 LEU B CA 1
ATOM 3905 C C . LEU B 1 31 ? -14.68 14.555 9.641 1 93.19 31 LEU B C 1
ATOM 3907 O O . LEU B 1 31 ? -15.266 13.484 9.828 1 93.19 31 LEU B O 1
ATOM 3911 N N . HIS B 1 32 ? -14.992 15.703 10.203 1 91.25 32 HIS B N 1
ATOM 3912 C CA . HIS B 1 32 ? -16.297 16 10.781 1 91.25 32 HIS B CA 1
ATOM 3913 C C . HIS B 1 32 ? -16.984 17.141 10.031 1 91.25 32 HIS B C 1
ATOM 3915 O O . HIS B 1 32 ? -16.516 18.281 10.062 1 91.25 32 HIS B O 1
ATOM 3921 N N . CYS B 1 33 ? -18.125 16.828 9.438 1 91.69 33 CYS B N 1
ATOM 3922 C CA . CYS B 1 33 ? -18.719 17.781 8.523 1 91.69 33 CYS B CA 1
ATOM 3923 C C . CYS B 1 33 ? -19.766 18.641 9.234 1 91.69 33 CYS B C 1
ATOM 3925 O O . CYS B 1 33 ? -20.719 18.125 9.805 1 91.69 33 CYS B O 1
ATOM 3927 N N . ASN B 1 34 ? -19.578 19.953 9.195 1 91.56 34 ASN B N 1
ATOM 3928 C CA . ASN B 1 34 ? -20.469 20.891 9.852 1 91.56 34 ASN B CA 1
ATOM 3929 C C . ASN B 1 34 ? -21.125 21.844 8.859 1 91.56 34 ASN B C 1
ATOM 3931 O O . ASN B 1 34 ? -22 22.625 9.219 1 91.56 34 ASN B O 1
ATOM 3935 N N . TRP B 1 35 ? -20.688 21.875 7.715 1 89.25 35 TRP B N 1
ATOM 3936 C CA . TRP B 1 35 ? -21.156 22.766 6.668 1 89.25 35 TRP B CA 1
ATOM 3937 C C . TRP B 1 35 ? -21.109 22.094 5.301 1 89.25 35 TRP B C 1
ATOM 3939 O O . TRP B 1 35 ? -20.094 21.484 4.941 1 89.25 35 TRP B O 1
ATOM 3949 N N . LYS B 1 36 ? -22.234 22.125 4.473 1 90.19 36 LYS B N 1
ATOM 3950 C CA . LYS B 1 36 ? -22.344 21.578 3.127 1 90.19 36 LYS B CA 1
ATOM 3951 C C . LYS B 1 36 ? -22.156 20.062 3.141 1 90.19 36 LYS B C 1
ATOM 3953 O O . LYS B 1 36 ? -21.516 19.5 2.248 1 90.19 36 LYS B O 1
ATOM 3958 N N . CYS B 1 37 ? -22.516 19.406 4.152 1 88.88 37 CYS B N 1
ATOM 3959 C CA . CYS B 1 37 ? -22.328 17.984 4.348 1 88.88 37 CYS B CA 1
ATOM 3960 C C . CYS B 1 37 ? -23.094 17.188 3.297 1 88.88 37 CYS B C 1
ATOM 3962 O O . CYS B 1 37 ? -22.578 16.188 2.771 1 88.88 37 CYS B O 1
ATOM 3964 N N . GLU B 1 38 ? -24.266 17.641 2.953 1 89.62 38 GLU B N 1
ATOM 3965 C CA . GLU B 1 38 ? -25.109 16.953 1.965 1 89.62 38 GLU B CA 1
ATOM 3966 C C . GLU B 1 38 ? -24.469 17 0.579 1 89.62 38 GLU B C 1
ATOM 3968 O O . GLU B 1 38 ? -24.594 16.047 -0.199 1 89.62 38 GLU B O 1
ATOM 3973 N N . GLU B 1 39 ? -23.891 18.156 0.304 1 88.5 39 GLU B N 1
ATOM 3974 C CA . GLU B 1 39 ? -23.219 18.297 -0.984 1 88.5 39 GLU B CA 1
ATOM 3975 C C . GLU B 1 39 ? -22.078 17.281 -1.133 1 88.5 39 GLU B C 1
ATOM 3977 O O . GLU B 1 39 ? -21.938 16.656 -2.186 1 88.5 39 GLU B O 1
ATOM 3982 N N . PHE B 1 40 ? -21.297 17.062 -0.13 1 87.44 40 PHE B N 1
ATOM 3983 C CA . PHE B 1 40 ? -20.219 16.078 -0.159 1 87.44 40 PHE B CA 1
ATOM 3984 C C . PHE B 1 40 ? -20.797 14.664 -0.295 1 87.44 40 PHE B C 1
ATOM 3986 O O . PHE B 1 40 ? -20.281 13.859 -1.078 1 87.44 40 PHE B O 1
ATOM 3993 N N . LYS B 1 41 ? -21.828 14.406 0.38 1 85.19 41 LYS B N 1
ATOM 3994 C CA . LYS B 1 41 ? -22.453 13.086 0.364 1 85.19 41 LYS B CA 1
ATOM 3995 C C . LYS B 1 41 ? -23.031 12.766 -1.016 1 85.19 41 LYS B C 1
ATOM 3997 O O . LYS B 1 41 ? -22.938 11.633 -1.486 1 85.19 41 LYS B O 1
ATOM 4002 N N . GLN B 1 42 ? -23.594 13.742 -1.613 1 84.5 42 GLN B N 1
ATOM 4003 C CA . GLN B 1 42 ? -24.219 13.562 -2.922 1 84.5 42 GLN B CA 1
ATOM 4004 C C . GLN B 1 42 ? -23.172 13.219 -3.982 1 84.5 42 GLN B C 1
ATOM 4006 O O . GLN B 1 42 ? -23.484 12.547 -4.973 1 84.5 42 GLN B O 1
ATOM 4011 N N . GLN B 1 43 ? -22.031 13.672 -3.709 1 80.56 43 GLN B N 1
ATOM 4012 C CA . GLN B 1 43 ? -20.953 13.352 -4.641 1 80.56 43 GLN B CA 1
ATOM 4013 C C . GLN B 1 43 ? -20.344 11.992 -4.328 1 80.56 43 GLN B C 1
ATOM 4015 O O . GLN B 1 43 ? -19.375 11.578 -4.969 1 80.56 43 GLN B O 1
ATOM 4020 N N . GLY B 1 44 ? -20.938 11.305 -3.381 1 76.38 44 GLY B N 1
ATOM 4021 C CA . GLY B 1 44 ? -20.484 9.969 -3.039 1 76.38 44 GLY B CA 1
ATOM 4022 C C . GLY B 1 44 ? -19.172 9.953 -2.277 1 76.38 44 GLY B C 1
ATOM 4023 O O . GLY B 1 44 ? -18.469 8.945 -2.26 1 76.38 44 GLY B O 1
ATOM 4024 N N . MET B 1 45 ? -18.844 11.008 -1.708 1 78.5 45 MET B N 1
ATOM 4025 C CA . MET B 1 45 ? -17.562 11.094 -1.018 1 78.5 45 MET B CA 1
ATOM 4026 C C . MET B 1 45 ? -17.719 10.852 0.479 1 78.5 45 MET B C 1
ATOM 4028 O O . MET B 1 45 ? -18.578 11.477 1.12 1 78.5 45 MET B O 1
ATOM 4032 N N . LEU B 1 46 ? -16.922 9.961 0.951 1 80.25 46 LEU B N 1
ATOM 4033 C CA . LEU B 1 46 ? -16.906 9.688 2.385 1 80.25 46 LEU B CA 1
ATOM 4034 C C . LEU B 1 46 ? -16.109 10.75 3.129 1 80.25 46 LEU B C 1
ATOM 4036 O O . LEU B 1 46 ? -15.359 11.516 2.514 1 80.25 46 LEU B O 1
ATOM 4040 N N . ASN B 1 47 ? -16.234 10.781 4.43 1 87.88 47 ASN B N 1
ATOM 4041 C CA . ASN B 1 47 ? -15.43 11.703 5.23 1 87.88 47 ASN B CA 1
ATOM 4042 C C . ASN B 1 47 ? -13.945 11.383 5.117 1 87.88 47 ASN B C 1
ATOM 4044 O O . ASN B 1 47 ? -13.547 10.219 5.191 1 87.88 47 ASN B O 1
ATOM 4048 N N . GLY B 1 48 ? -13.195 12.445 4.844 1 92.62 48 GLY B N 1
ATOM 4049 C CA . GLY B 1 48 ? -11.75 12.305 4.754 1 92.62 48 GLY B CA 1
ATOM 4050 C C . GLY B 1 48 ? -11.281 11.812 3.4 1 92.62 48 GLY B C 1
ATOM 4051 O O . GLY B 1 48 ? -10.102 11.492 3.227 1 92.62 48 GLY B O 1
ATOM 4052 N N . TYR B 1 49 ? -12.148 11.773 2.471 1 92.25 49 TYR B N 1
ATOM 4053 C CA . TYR B 1 49 ? -11.859 11.305 1.121 1 92.25 49 TYR B CA 1
ATOM 4054 C C . TYR B 1 49 ? -10.961 12.297 0.384 1 92.25 49 TYR B C 1
ATOM 4056 O O . TYR B 1 49 ? -11.219 13.5 0.397 1 92.25 49 TYR B O 1
ATOM 4064 N N . LEU B 1 50 ? -9.852 11.734 -0.213 1 97.62 50 LEU B N 1
ATOM 4065 C CA . LEU B 1 50 ? -9.023 12.602 -1.052 1 97.62 50 LEU B CA 1
ATOM 4066 C C . LEU B 1 50 ? -9.805 13.078 -2.273 1 97.62 50 LEU B C 1
ATOM 4068 O O . LEU B 1 50 ? -10.227 12.266 -3.102 1 97.62 50 LEU B O 1
ATOM 4072 N N . THR B 1 51 ? -9.953 14.352 -2.48 1 97.12 51 THR B N 1
ATOM 4073 C CA . THR B 1 51 ? -10.742 14.891 -3.582 1 97.12 51 THR B CA 1
ATOM 4074 C C . THR B 1 51 ? -9.867 15.102 -4.816 1 97.12 51 THR B C 1
ATOM 4076 O O . THR B 1 51 ? -8.648 14.953 -4.754 1 97.12 51 THR B O 1
ATOM 4079 N N . ALA B 1 52 ? -10.531 15.508 -5.941 1 97.31 52 ALA B N 1
ATOM 4080 C CA . ALA B 1 52 ? -9.812 15.812 -7.18 1 97.31 52 ALA B CA 1
ATOM 4081 C C . ALA B 1 52 ? -8.781 16.922 -6.961 1 97.31 52 ALA B C 1
ATOM 4083 O O . ALA B 1 52 ? -7.691 16.875 -7.531 1 97.31 52 ALA B O 1
ATOM 4084 N N . THR B 1 53 ? -9.125 17.859 -6.117 1 97.94 53 THR B N 1
ATOM 4085 C CA . THR B 1 53 ? -8.211 18.938 -5.793 1 97.94 53 THR B CA 1
ATOM 4086 C C . THR B 1 53 ? -6.957 18.406 -5.109 1 97.94 53 THR B C 1
ATOM 4088 O O . THR B 1 53 ? -5.844 18.828 -5.426 1 97.94 53 THR B O 1
ATOM 4091 N N . GLY B 1 54 ? -7.168 17.516 -4.156 1 98.56 54 GLY B N 1
ATOM 4092 C CA . GLY B 1 54 ? -6.031 16.906 -3.482 1 98.56 54 GLY B CA 1
ATOM 4093 C C . GLY B 1 54 ? -5.125 16.141 -4.418 1 98.56 54 GLY B C 1
ATOM 4094 O O . GLY B 1 54 ? -3.902 16.172 -4.285 1 98.56 54 GLY B O 1
ATOM 4095 N N . MET B 1 55 ? -5.711 15.422 -5.34 1 98.69 55 MET B N 1
ATOM 4096 C CA . MET B 1 55 ? -4.938 14.695 -6.348 1 98.69 55 MET B CA 1
ATOM 4097 C C . MET B 1 55 ? -4.098 15.664 -7.184 1 98.69 55 MET B C 1
ATOM 4099 O O . MET B 1 55 ? -2.912 15.422 -7.414 1 98.69 55 MET B O 1
ATOM 4103 N N . ARG B 1 56 ? -4.707 16.75 -7.543 1 98.25 56 ARG B N 1
ATOM 4104 C CA . ARG B 1 56 ? -4.027 17.75 -8.359 1 98.25 56 ARG B CA 1
ATOM 4105 C C . ARG B 1 56 ? -2.865 18.391 -7.594 1 98.25 56 ARG B C 1
ATOM 4107 O O . ARG B 1 56 ? -1.783 18.578 -8.156 1 98.25 56 ARG B O 1
ATOM 4114 N N . GLN B 1 57 ? -3.107 18.734 -6.375 1 98.38 57 GLN B N 1
ATOM 4115 C CA . GLN B 1 57 ? -2.051 19.312 -5.547 1 98.38 57 GLN B CA 1
ATOM 4116 C C . GLN B 1 57 ? -0.817 18.406 -5.535 1 98.38 57 GLN B C 1
ATOM 4118 O O . GLN B 1 57 ? 0.308 18.891 -5.688 1 98.38 57 GLN B O 1
ATOM 4123 N N . HIS B 1 58 ? -1.041 17.141 -5.355 1 98.75 58 HIS B N 1
ATOM 4124 C CA . HIS B 1 58 ? 0.087 16.219 -5.262 1 98.75 58 HIS B CA 1
ATOM 4125 C C . HIS B 1 58 ? 0.684 15.938 -6.637 1 98.75 58 HIS B C 1
ATOM 4127 O O . HIS B 1 58 ? 1.893 15.734 -6.762 1 98.75 58 HIS B O 1
ATOM 4133 N N . PHE B 1 59 ? -0.141 15.914 -7.664 1 98.56 59 PHE B N 1
ATOM 4134 C CA . PHE B 1 59 ? 0.425 15.82 -9.008 1 98.56 59 PHE B CA 1
ATOM 4135 C C . PHE B 1 59 ? 1.41 16.953 -9.25 1 98.56 59 PHE B C 1
ATOM 4137 O O . PHE B 1 59 ? 2.527 16.734 -9.719 1 98.56 59 PHE B O 1
ATOM 4144 N N . VAL B 1 60 ? 1.006 18.156 -8.914 1 98.19 60 VAL B N 1
ATOM 4145 C CA . VAL B 1 60 ? 1.838 19.328 -9.133 1 98.19 60 VAL B CA 1
ATOM 4146 C C . VAL B 1 60 ? 3.078 19.266 -8.242 1 98.19 60 VAL B C 1
ATOM 4148 O O . VAL B 1 60 ? 4.18 19.609 -8.672 1 98.19 60 VAL B O 1
ATOM 4151 N N . LEU B 1 61 ? 2.895 18.844 -6.98 1 98.5 61 LEU B N 1
ATOM 4152 C CA . LEU B 1 61 ? 4.066 18.641 -6.133 1 98.5 61 LEU B CA 1
ATOM 4153 C C . LEU B 1 61 ? 5.023 17.641 -6.758 1 98.5 61 LEU B C 1
ATOM 4155 O O . LEU B 1 61 ? 6.242 17.797 -6.66 1 98.5 61 LEU B O 1
ATOM 4159 N N . GLY B 1 62 ? 4.461 16.562 -7.352 1 98.44 62 GLY B N 1
ATOM 4160 C CA . GLY B 1 62 ? 5.285 15.609 -8.086 1 98.44 62 GLY B CA 1
ATOM 4161 C C . GLY B 1 62 ? 6.07 16.25 -9.211 1 98.44 62 GLY B C 1
ATOM 4162 O O . GLY B 1 62 ? 7.242 15.93 -9.422 1 98.44 62 GLY B O 1
ATOM 4163 N N . GLN B 1 63 ? 5.434 17.156 -9.93 1 97.75 63 GLN B N 1
ATOM 4164 C CA . GLN B 1 63 ? 6.125 17.875 -10.992 1 97.75 63 GLN B CA 1
ATOM 4165 C C . GLN B 1 63 ? 7.27 18.719 -10.438 1 97.75 63 GLN B C 1
ATOM 4167 O O . GLN B 1 63 ? 8.328 18.812 -11.047 1 97.75 63 GLN B O 1
ATOM 4172 N N . TRP B 1 64 ? 6.984 19.312 -9.312 1 97.81 64 TRP B N 1
ATOM 4173 C CA . TRP B 1 64 ? 8.023 20.094 -8.648 1 97.81 64 TRP B CA 1
ATOM 4174 C C . TRP B 1 64 ? 9.219 19.219 -8.289 1 97.81 64 TRP B C 1
ATOM 4176 O O . TRP B 1 64 ? 10.367 19.625 -8.484 1 97.81 64 TRP B O 1
ATOM 4186 N N . LEU B 1 65 ? 8.977 18.078 -7.777 1 98.25 65 LEU B N 1
ATOM 4187 C CA . LEU B 1 65 ? 10.023 17.125 -7.41 1 98.25 65 LEU B CA 1
ATOM 4188 C C . LEU B 1 65 ? 10.773 16.656 -8.648 1 98.25 65 LEU B C 1
ATOM 4190 O O . LEU B 1 65 ? 12 16.484 -8.609 1 98.25 65 LEU B O 1
ATOM 4194 N N . ARG B 1 66 ? 10.039 16.328 -9.703 1 97.81 66 ARG B N 1
ATOM 4195 C CA . ARG B 1 66 ? 10.68 15.93 -10.953 1 97.81 66 ARG B CA 1
ATOM 4196 C C . ARG B 1 66 ? 11.656 17 -11.438 1 97.81 66 ARG B C 1
ATOM 4198 O O . ARG B 1 66 ? 12.789 16.688 -11.797 1 97.81 66 ARG B O 1
ATOM 4205 N N . LYS B 1 67 ? 11.211 18.219 -11.492 1 96.81 67 LYS B N 1
ATOM 4206 C CA . LYS B 1 67 ? 12.062 19.312 -11.93 1 96.81 67 LYS B CA 1
ATOM 4207 C C . LYS B 1 67 ? 13.328 19.406 -11.078 1 96.81 67 LYS B C 1
ATOM 4209 O O . LYS B 1 67 ? 14.438 19.516 -11.609 1 96.81 67 LYS B O 1
ATOM 4214 N N . ARG B 1 68 ? 13.203 19.281 -9.844 1 96.62 68 ARG B N 1
ATOM 4215 C CA . ARG B 1 68 ? 14.32 19.469 -8.922 1 96.62 68 ARG B CA 1
ATOM 4216 C C . ARG B 1 68 ? 15.281 18.281 -8.984 1 96.62 68 ARG B C 1
ATOM 4218 O O . ARG B 1 68 ? 16.484 18.469 -9.195 1 96.62 68 ARG B O 1
ATOM 4225 N N . TYR B 1 69 ? 14.781 17.047 -8.852 1 98.12 69 TYR B N 1
ATOM 4226 C CA . TYR B 1 69 ? 15.641 15.906 -8.562 1 98.12 69 TYR B CA 1
ATOM 4227 C C . TYR B 1 69 ? 15.992 15.156 -9.844 1 98.12 69 TYR B C 1
ATOM 4229 O O . TYR B 1 69 ? 16.969 14.422 -9.883 1 98.12 69 TYR B O 1
ATOM 4237 N N . ILE B 1 70 ? 15.164 15.266 -10.891 1 97.69 70 ILE B N 1
ATOM 4238 C CA . ILE B 1 70 ? 15.391 14.516 -12.117 1 97.69 70 ILE B CA 1
ATOM 4239 C C . ILE B 1 70 ? 15.945 15.445 -13.195 1 97.69 70 ILE B C 1
ATOM 4241 O O . ILE B 1 70 ? 17 15.172 -13.773 1 97.69 70 ILE B O 1
ATOM 4245 N N . GLU B 1 71 ? 15.359 16.594 -13.406 1 96.75 71 GLU B N 1
ATOM 4246 C CA . GLU B 1 71 ? 15.734 17.469 -14.508 1 96.75 71 GLU B CA 1
ATOM 4247 C C . GLU B 1 71 ? 16.922 18.359 -14.117 1 96.75 71 GLU B C 1
ATOM 4249 O O . GLU B 1 71 ? 17.906 18.438 -14.852 1 96.75 71 GLU B O 1
ATOM 4254 N N . ASP B 1 72 ? 16.844 19.016 -12.945 1 95.25 72 ASP B N 1
ATOM 4255 C CA . ASP B 1 72 ? 17.859 20 -12.57 1 95.25 72 ASP B CA 1
ATOM 4256 C C . ASP B 1 72 ? 19.078 19.344 -11.945 1 95.25 72 ASP B C 1
ATOM 4258 O O . ASP B 1 72 ? 20.203 19.547 -12.398 1 95.25 72 ASP B O 1
ATOM 4262 N N . GLN B 1 73 ? 18.859 18.469 -10.984 1 95.5 73 GLN B N 1
ATOM 4263 C CA . GLN B 1 73 ? 19.969 17.922 -10.211 1 95.5 73 GLN B CA 1
ATOM 4264 C C . GLN B 1 73 ? 20.469 16.609 -10.805 1 95.5 73 GLN B C 1
ATOM 4266 O O . GLN B 1 73 ? 21.562 16.156 -10.477 1 95.5 73 GLN B O 1
ATOM 4271 N N . LYS B 1 74 ? 19.609 15.961 -11.586 1 96.25 74 LYS B N 1
ATOM 4272 C CA . LYS B 1 74 ? 19.938 14.656 -12.164 1 96.25 74 LYS B CA 1
ATOM 4273 C C . LYS B 1 74 ? 20.297 13.648 -11.078 1 96.25 74 LYS B C 1
ATOM 4275 O O . LYS B 1 74 ? 21.234 12.875 -11.227 1 96.25 74 LYS B O 1
ATOM 4280 N N . PHE B 1 75 ? 19.688 13.805 -10.008 1 97.56 75 PHE B N 1
ATOM 4281 C CA . PHE B 1 75 ? 19.844 12.961 -8.828 1 97.56 75 PHE B CA 1
ATOM 4282 C C . PHE B 1 75 ? 19.172 11.609 -9.039 1 97.56 75 PHE B C 1
ATOM 4284 O O . PHE B 1 75 ? 19.719 10.57 -8.656 1 97.56 75 PHE B O 1
ATOM 4291 N N . LEU B 1 76 ? 18 11.594 -9.664 1 97.94 76 LEU B N 1
ATOM 4292 C CA . LEU B 1 76 ? 17.219 10.398 -9.969 1 97.94 76 LEU B CA 1
ATOM 4293 C C . LEU B 1 76 ? 17.188 10.141 -11.477 1 97.94 76 LEU B C 1
ATOM 4295 O O . LEU B 1 76 ? 17.375 11.062 -12.266 1 97.94 76 LEU B O 1
ATOM 4299 N N . SER B 1 77 ? 16.953 8.852 -11.859 1 95.75 77 SER B N 1
ATOM 4300 C CA . SER B 1 77 ? 16.812 8.461 -13.258 1 95.75 77 SER B CA 1
ATOM 4301 C C . SER B 1 77 ? 15.578 9.102 -13.891 1 95.75 77 SER B C 1
ATOM 4303 O O . SER B 1 77 ? 14.586 9.359 -13.203 1 95.75 77 SER B O 1
ATOM 4305 N N . GLN B 1 78 ? 15.641 9.32 -15.156 1 96.75 78 GLN B N 1
ATOM 4306 C CA . GLN B 1 78 ? 14.547 9.93 -15.898 1 96.75 78 GLN B CA 1
ATOM 4307 C C . GLN B 1 78 ? 13.297 9.062 -15.844 1 96.75 78 GLN B C 1
ATOM 4309 O O . GLN B 1 78 ? 12.18 9.578 -15.812 1 96.75 78 GLN B O 1
ATOM 4314 N N . ASN B 1 79 ? 13.508 7.738 -15.93 1 95.88 79 ASN B N 1
ATOM 4315 C CA . ASN B 1 79 ? 12.438 6.77 -15.75 1 95.88 79 ASN B CA 1
ATOM 4316 C C . ASN B 1 79 ? 12.516 6.098 -14.383 1 95.88 79 ASN B C 1
ATOM 4318 O O . ASN B 1 79 ? 13.586 6.039 -13.773 1 95.88 79 ASN B O 1
ATOM 4322 N N . TYR B 1 80 ? 11.406 5.652 -13.945 1 95.5 80 TYR B N 1
ATOM 4323 C CA . TYR B 1 80 ? 11.336 5.059 -12.617 1 95.5 80 TYR B CA 1
ATOM 4324 C C . TYR B 1 80 ? 12.328 3.904 -12.484 1 95.5 80 TYR B C 1
ATOM 4326 O O . TYR B 1 80 ? 12.398 3.035 -13.352 1 95.5 80 TYR B O 1
ATOM 4334 N N . ASN B 1 81 ? 13.07 3.934 -11.453 1 93.19 81 ASN B N 1
ATOM 4335 C CA . ASN B 1 81 ? 14.008 2.895 -11.047 1 93.19 81 ASN B CA 1
ATOM 4336 C C . ASN B 1 81 ? 13.773 2.453 -9.609 1 93.19 81 ASN B C 1
ATOM 4338 O O . ASN B 1 81 ? 14.031 3.215 -8.672 1 93.19 81 ASN B O 1
ATOM 4342 N N . GLU B 1 82 ? 13.336 1.225 -9.445 1 90.81 82 GLU B N 1
ATOM 4343 C CA . GLU B 1 82 ? 12.93 0.739 -8.125 1 90.81 82 GLU B CA 1
ATOM 4344 C C . GLU B 1 82 ? 14.109 0.699 -7.164 1 90.81 82 GLU B C 1
ATOM 4346 O O . GLU B 1 82 ? 13.922 0.704 -5.945 1 90.81 82 GLU B O 1
ATOM 4351 N N . ALA B 1 83 ? 15.289 0.642 -7.633 1 91 83 ALA B N 1
ATOM 4352 C CA . ALA B 1 83 ? 16.484 0.582 -6.785 1 91 83 ALA B CA 1
ATOM 4353 C C . ALA B 1 83 ? 16.766 1.938 -6.148 1 91 83 ALA B C 1
ATOM 4355 O O . ALA B 1 83 ? 17.516 2.025 -5.172 1 91 83 ALA B O 1
ATOM 4356 N N . GLU B 1 84 ? 16.172 3.029 -6.66 1 95.19 84 GLU B N 1
ATOM 4357 C CA . GLU B 1 84 ? 16.531 4.375 -6.223 1 95.19 84 GLU B CA 1
ATOM 4358 C C . GLU B 1 84 ? 15.516 4.914 -5.219 1 95.19 84 GLU B C 1
ATOM 4360 O O . GLU B 1 84 ? 15.844 5.762 -4.387 1 95.19 84 GLU B O 1
ATOM 4365 N N . ILE B 1 85 ? 14.312 4.465 -5.312 1 96.5 85 ILE B N 1
ATOM 4366 C CA . ILE B 1 85 ? 13.219 5.148 -4.637 1 96.5 85 ILE B CA 1
ATOM 4367 C C . ILE B 1 85 ? 12.461 4.16 -3.752 1 96.5 85 ILE B C 1
ATOM 4369 O O . ILE B 1 85 ? 12.211 3.02 -4.152 1 96.5 85 ILE B O 1
ATOM 4373 N N . TYR B 1 86 ? 12.164 4.531 -2.562 1 97 86 TYR B N 1
ATOM 4374 C CA . TYR B 1 86 ? 11.32 3.764 -1.657 1 97 86 TYR B CA 1
ATOM 4375 C C . TYR B 1 86 ? 10.234 4.641 -1.047 1 97 86 TYR B C 1
ATOM 4377 O O . TYR B 1 86 ? 10.531 5.703 -0.492 1 97 86 TYR B O 1
ATOM 4385 N N . ILE B 1 87 ? 9.023 4.223 -1.16 1 98 87 ILE B N 1
ATOM 4386 C CA . ILE B 1 87 ? 7.887 5.035 -0.747 1 98 87 ILE B CA 1
ATOM 4387 C C . ILE B 1 87 ? 7.078 4.293 0.316 1 98 87 ILE B C 1
ATOM 4389 O O . ILE B 1 87 ? 6.746 3.117 0.143 1 98 87 ILE B O 1
ATOM 4393 N N . GLU B 1 88 ? 6.75 4.977 1.356 1 97.12 88 GLU B N 1
ATOM 4394 C CA . GLU B 1 88 ? 5.906 4.445 2.424 1 97.12 88 GLU B CA 1
ATOM 4395 C C . GLU B 1 88 ? 4.75 5.391 2.734 1 97.12 88 GLU B C 1
ATOM 4397 O O . GLU B 1 88 ? 4.926 6.609 2.77 1 97.12 88 GLU B O 1
ATOM 4402 N N . SER B 1 89 ? 3.582 4.859 2.938 1 97.88 89 SER B N 1
ATOM 4403 C CA . SER B 1 89 ? 2.396 5.629 3.299 1 97.88 89 SER B CA 1
ATOM 4404 C C . SER B 1 89 ? 1.734 5.066 4.551 1 97.88 89 SER B C 1
ATOM 4406 O O . SER B 1 89 ? 1.881 3.883 4.859 1 97.88 89 SER B O 1
ATOM 4408 N N . THR B 1 90 ? 1.078 5.953 5.289 1 96.81 90 THR B N 1
ATOM 4409 C CA . THR B 1 90 ? 0.152 5.438 6.289 1 96.81 90 THR B CA 1
ATOM 4410 C C . THR B 1 90 ? -1.005 4.695 5.625 1 96.81 90 THR B C 1
ATOM 4412 O O . THR B 1 90 ? -1.222 4.824 4.418 1 96.81 90 THR B O 1
ATOM 4415 N N . ASP B 1 91 ? -1.729 3.916 6.383 1 94.38 91 ASP B N 1
ATOM 4416 C CA . ASP B 1 91 ? -2.756 3.033 5.836 1 94.38 91 ASP B CA 1
ATOM 4417 C C . ASP B 1 91 ? -4.121 3.719 5.828 1 94.38 91 ASP B C 1
ATOM 4419 O O . ASP B 1 91 ? -5.047 3.277 6.512 1 94.38 91 ASP B O 1
ATOM 4423 N N . VAL B 1 92 ? -4.227 4.742 5.078 1 95.31 92 VAL B N 1
ATOM 4424 C CA . VAL B 1 92 ? -5.449 5.504 4.828 1 95.31 92 VAL B CA 1
ATOM 4425 C C . VAL B 1 92 ? -5.559 5.836 3.344 1 95.31 92 VAL B C 1
ATOM 4427 O O . VAL B 1 92 ? -4.559 6.176 2.703 1 95.31 92 VAL B O 1
ATOM 4430 N N . ASN B 1 93 ? -6.754 5.797 2.746 1 96.12 93 ASN B N 1
ATOM 4431 C CA . ASN B 1 93 ? -6.957 6.012 1.317 1 96.12 93 ASN B CA 1
ATOM 4432 C C . ASN B 1 93 ? -6.363 7.344 0.862 1 96.12 93 ASN B C 1
ATOM 4434 O O . ASN B 1 93 ? -5.664 7.402 -0.152 1 96.12 93 ASN B O 1
ATOM 4438 N N . ARG B 1 94 ? -6.574 8.398 1.602 1 97.62 94 ARG B N 1
ATOM 4439 C CA . ARG B 1 94 ? -6.18 9.727 1.146 1 97.62 94 ARG B CA 1
ATOM 4440 C C . ARG B 1 94 ? -4.66 9.852 1.096 1 97.62 94 ARG B C 1
ATOM 4442 O O . ARG B 1 94 ? -4.117 10.539 0.227 1 97.62 94 ARG B O 1
ATOM 4449 N N . THR B 1 95 ? -3.916 9.195 2.057 1 98.5 95 THR B N 1
ATOM 4450 C CA . THR B 1 95 ? -2.459 9.266 2.033 1 98.5 95 THR B CA 1
ATOM 4451 C C . THR B 1 95 ? -1.892 8.406 0.909 1 98.5 95 THR B C 1
ATOM 4453 O O . THR B 1 95 ? -0.949 8.805 0.225 1 98.5 95 THR B O 1
ATOM 4456 N N . ILE B 1 96 ? -2.484 7.246 0.678 1 98.56 96 ILE B N 1
ATOM 4457 C CA . ILE B 1 96 ? -2.053 6.359 -0.4 1 98.56 96 ILE B CA 1
ATOM 4458 C C . ILE B 1 96 ? -2.305 7.031 -1.749 1 98.56 96 ILE B C 1
ATOM 4460 O O . ILE B 1 96 ? -1.409 7.09 -2.596 1 98.56 96 ILE B O 1
ATOM 4464 N N . MET B 1 97 ? -3.473 7.566 -1.905 1 98.56 97 MET B N 1
ATOM 4465 C CA . MET B 1 97 ? -3.852 8.203 -3.164 1 98.56 97 MET B CA 1
ATOM 4466 C C . MET B 1 97 ? -3.016 9.453 -3.416 1 98.56 97 MET B C 1
ATOM 4468 O O . MET B 1 97 ? -2.699 9.773 -4.562 1 98.56 97 MET B O 1
ATOM 4472 N N . SER B 1 98 ? -2.697 10.172 -2.34 1 98.88 98 SER B N 1
ATOM 4473 C CA . SER B 1 98 ? -1.809 11.32 -2.479 1 98.88 98 SER B CA 1
ATOM 4474 C C . SER B 1 98 ? -0.442 10.906 -3.01 1 98.88 98 SER B C 1
ATOM 4476 O O . SER B 1 98 ? 0.105 11.547 -3.906 1 98.88 98 SER B O 1
ATOM 4478 N N . ALA B 1 99 ? 0.078 9.844 -2.471 1 98.88 99 ALA B N 1
ATOM 4479 C CA . ALA B 1 99 ? 1.364 9.336 -2.941 1 98.88 99 ALA B CA 1
ATOM 4480 C C . ALA B 1 99 ? 1.288 8.93 -4.406 1 98.88 99 ALA B C 1
ATOM 4482 O O . ALA B 1 99 ? 2.168 9.273 -5.203 1 98.88 99 ALA B O 1
ATOM 4483 N N . LEU B 1 100 ? 0.251 8.203 -4.738 1 98.81 100 LEU B N 1
ATOM 4484 C CA . LEU B 1 100 ? 0.078 7.746 -6.113 1 98.81 100 LEU B CA 1
ATOM 4485 C C . LEU B 1 100 ? -0.054 8.93 -7.062 1 98.81 100 LEU B C 1
ATOM 4487 O O . LEU B 1 100 ? 0.506 8.914 -8.164 1 98.81 100 LEU B O 1
ATOM 4491 N N . SER B 1 101 ? -0.796 9.953 -6.652 1 98.88 101 SER B N 1
ATOM 4492 C CA . SER B 1 101 ? -0.96 11.148 -7.465 1 98.88 101 SER B CA 1
ATOM 4493 C C . SER B 1 101 ? 0.37 11.867 -7.664 1 98.88 101 SER B C 1
ATOM 4495 O O . SER B 1 101 ? 0.675 12.328 -8.766 1 98.88 101 SER B O 1
ATOM 4497 N N . ASN B 1 102 ? 1.101 11.984 -6.594 1 98.88 102 ASN B N 1
ATOM 4498 C CA . ASN B 1 102 ? 2.412 12.625 -6.648 1 98.88 102 ASN B CA 1
ATOM 4499 C C . ASN B 1 102 ? 3.334 11.922 -7.641 1 98.88 102 ASN B C 1
ATOM 4501 O O . ASN B 1 102 ? 4.012 12.578 -8.43 1 98.88 102 ASN B O 1
ATOM 4505 N N . LEU B 1 103 ? 3.316 10.617 -7.602 1 98.75 103 LEU B N 1
ATOM 4506 C CA . LEU B 1 103 ? 4.219 9.812 -8.406 1 98.75 103 LEU B CA 1
ATOM 4507 C C . LEU B 1 103 ? 3.867 9.914 -9.891 1 98.75 103 LEU B C 1
ATOM 4509 O O . LEU B 1 103 ? 4.73 9.734 -10.75 1 98.75 103 LEU B O 1
ATOM 4513 N N . GLN B 1 104 ? 2.613 10.266 -10.211 1 98.5 104 GLN B N 1
ATOM 4514 C CA . GLN B 1 104 ? 2.248 10.539 -11.594 1 98.5 104 GLN B CA 1
ATOM 4515 C C . GLN B 1 104 ? 2.797 11.891 -12.047 1 98.5 104 GLN B C 1
ATOM 4517 O O . GLN B 1 104 ? 2.918 12.141 -13.25 1 98.5 104 GLN B O 1
ATOM 4522 N N . GLY B 1 105 ? 3.047 12.766 -11.102 1 98.25 105 GLY B N 1
ATOM 4523 C CA . GLY B 1 105 ? 3.754 14 -11.422 1 98.25 105 GLY B CA 1
ATOM 4524 C C . GLY B 1 105 ? 5.242 13.789 -11.633 1 98.25 105 GLY B C 1
ATOM 4525 O O . GLY B 1 105 ? 5.836 14.375 -12.539 1 98.25 105 GLY B O 1
ATOM 4526 N N . MET B 1 106 ? 5.852 12.938 -10.836 1 98.44 106 MET B N 1
ATOM 4527 C CA . MET B 1 106 ? 7.281 12.656 -10.922 1 98.44 106 MET B CA 1
ATOM 4528 C C . MET B 1 106 ? 7.602 11.859 -12.188 1 98.44 106 MET B C 1
ATOM 4530 O O . MET B 1 106 ? 8.641 12.07 -12.812 1 98.44 106 MET B O 1
ATOM 4534 N N . TYR B 1 107 ? 6.758 10.938 -12.5 1 98.5 107 TYR B N 1
ATOM 4535 C CA . TYR B 1 107 ? 6.879 10.086 -13.672 1 98.5 107 TYR B CA 1
ATOM 4536 C C . TYR B 1 107 ? 5.59 10.102 -14.492 1 98.5 107 TYR B C 1
ATOM 4538 O O . TYR B 1 107 ? 4.828 9.133 -14.477 1 98.5 107 TYR B O 1
ATOM 4546 N N . PRO B 1 108 ? 5.414 11.148 -15.234 1 97.88 108 PRO B N 1
ATOM 4547 C CA . PRO B 1 108 ? 4.156 11.367 -15.953 1 97.88 108 PRO B CA 1
ATOM 4548 C C . PRO B 1 108 ? 3.988 10.43 -17.141 1 97.88 108 PRO B C 1
ATOM 4550 O O . PRO B 1 108 ? 4.887 9.641 -17.453 1 97.88 108 PRO B O 1
ATOM 4553 N N . LEU B 1 109 ? 2.75 10.508 -17.75 1 97.94 109 LEU B N 1
ATOM 4554 C CA . LEU B 1 109 ? 2.494 9.773 -18.984 1 97.94 109 LEU B CA 1
ATOM 4555 C C . LEU B 1 109 ? 3.637 9.961 -19.969 1 97.94 109 LEU B C 1
ATOM 4557 O O . LEU B 1 109 ? 4.191 11.062 -20.094 1 97.94 109 LEU B O 1
ATOM 4561 N N . GLY B 1 110 ? 3.994 8.891 -20.609 1 97.75 110 GLY B N 1
ATOM 4562 C CA . GLY B 1 110 ? 5.098 8.938 -21.562 1 97.75 110 GLY B CA 1
ATOM 4563 C C . GLY B 1 110 ? 6.395 8.391 -21 1 97.75 110 GLY B C 1
ATOM 4564 O O . GLY B 1 110 ? 7.332 8.109 -21.75 1 97.75 110 GLY B O 1
ATOM 4565 N N . THR B 1 111 ? 6.422 8.078 -19.719 1 98 111 THR B N 1
ATOM 4566 C CA . THR B 1 111 ? 7.684 7.68 -19.109 1 98 111 THR B CA 1
ATOM 4567 C C . THR B 1 111 ? 7.664 6.203 -18.734 1 98 111 THR B C 1
ATOM 4569 O O . THR B 1 111 ? 8.641 5.676 -18.203 1 98 111 THR B O 1
ATOM 4572 N N . GLY B 1 112 ? 6.57 5.512 -18.984 1 97.38 112 GLY B N 1
ATOM 4573 C CA . GLY B 1 112 ? 6.434 4.113 -18.609 1 97.38 112 GLY B CA 1
ATOM 4574 C C . GLY B 1 112 ? 7.191 3.178 -19.531 1 97.38 112 GLY B C 1
ATOM 4575 O O . GLY B 1 112 ? 7.695 3.6 -20.578 1 97.38 112 GLY B O 1
ATOM 4576 N N . PRO B 1 113 ? 7.215 1.95 -19.172 1 96.56 113 PRO B N 1
ATOM 4577 C CA . PRO B 1 113 ? 8.023 0.993 -19.922 1 96.56 113 PRO B CA 1
ATOM 4578 C C . PRO B 1 113 ? 7.281 0.424 -21.141 1 96.56 113 PRO B C 1
ATOM 4580 O O . PRO B 1 113 ? 6.062 0.586 -21.25 1 96.56 113 PRO B O 1
ATOM 4583 N N . LYS B 1 114 ? 8.062 -0.214 -22.016 1 96.56 114 LYS B N 1
ATOM 4584 C CA . LYS B 1 114 ? 7.555 -0.893 -23.203 1 96.56 114 LYS B CA 1
ATOM 4585 C C . LYS B 1 114 ? 7.852 -2.389 -23.156 1 96.56 114 LYS B C 1
ATOM 4587 O O . LYS B 1 114 ? 8.867 -2.807 -22.594 1 96.56 114 LYS B O 1
ATOM 4592 N N . VAL B 1 115 ? 6.934 -3.141 -23.703 1 95.94 115 VAL B N 1
ATOM 4593 C CA . VAL B 1 115 ? 7.172 -4.574 -23.828 1 95.94 115 VAL B CA 1
ATOM 4594 C C . VAL B 1 115 ? 8.062 -4.836 -25.047 1 95.94 115 VAL B C 1
ATOM 4596 O O . VAL B 1 115 ? 8.164 -3.992 -25.938 1 95.94 115 VAL B O 1
ATOM 4599 N N . ASN B 1 116 ? 8.758 -5.98 -25.016 1 93.25 116 ASN B N 1
ATOM 4600 C CA . ASN B 1 116 ? 9.523 -6.395 -26.188 1 93.25 116 ASN B CA 1
ATOM 4601 C C . ASN B 1 116 ? 8.648 -6.488 -27.438 1 93.25 116 ASN B C 1
ATOM 4603 O O . ASN B 1 116 ? 7.707 -7.281 -27.484 1 93.25 116 ASN B O 1
ATOM 4607 N N . PRO B 1 117 ? 8.984 -5.691 -28.453 1 92.5 117 PRO B N 1
ATOM 4608 C CA . PRO B 1 117 ? 8.125 -5.66 -29.625 1 92.5 117 PRO B CA 1
ATOM 4609 C C . PRO B 1 117 ? 8.094 -6.996 -30.375 1 92.5 117 PRO B C 1
ATOM 4611 O O . PRO B 1 117 ? 7.168 -7.25 -31.156 1 92.5 117 PRO B O 1
ATOM 4614 N N . ASN B 1 118 ? 9.062 -7.844 -30.172 1 91.19 118 ASN B N 1
ATOM 4615 C CA . ASN B 1 118 ? 9.141 -9.125 -30.859 1 91.19 118 ASN B CA 1
ATOM 4616 C C . ASN B 1 118 ? 8.492 -10.242 -30.047 1 91.19 118 ASN B C 1
ATOM 4618 O O . ASN B 1 118 ? 8.477 -11.398 -30.484 1 91.19 118 ASN B O 1
ATOM 4622 N N . LEU B 1 119 ? 7.973 -9.844 -28.984 1 93.88 119 LEU B N 1
ATOM 4623 C CA . LEU B 1 119 ? 7.344 -10.836 -28.125 1 93.88 119 LEU B CA 1
ATOM 4624 C C . LEU B 1 119 ? 5.988 -11.258 -28.672 1 93.88 119 LEU B C 1
ATOM 4626 O O . LEU B 1 119 ? 5.211 -10.422 -29.141 1 93.88 119 LEU B O 1
ATOM 4630 N N . ASP B 1 120 ? 5.809 -12.609 -28.656 1 92.75 120 ASP B N 1
ATOM 4631 C CA . ASP B 1 120 ? 4.484 -13.094 -29.031 1 92.75 120 ASP B CA 1
ATOM 4632 C C . ASP B 1 120 ? 3.406 -12.5 -28.141 1 92.75 120 ASP B C 1
ATOM 4634 O O . ASP B 1 120 ? 3.576 -12.422 -26.922 1 92.75 120 ASP B O 1
ATOM 4638 N N . HIS B 1 121 ? 2.271 -12.148 -28.688 1 91.94 121 HIS B N 1
ATOM 4639 C CA . HIS B 1 121 ? 1.207 -11.461 -27.969 1 91.94 121 HIS B CA 1
ATOM 4640 C C . HIS B 1 121 ? 0.598 -12.352 -26.891 1 91.94 121 HIS B C 1
ATOM 4642 O O . HIS B 1 121 ? 0.037 -11.852 -25.922 1 91.94 121 HIS B O 1
ATOM 4648 N N . SER B 1 122 ? 0.701 -13.633 -27.062 1 93.31 122 SER B N 1
ATOM 4649 C CA . SER B 1 122 ? 0.111 -14.555 -26.094 1 93.31 122 SER B CA 1
ATOM 4650 C C . SER B 1 122 ? 0.75 -14.398 -24.719 1 93.31 122 SER B C 1
ATOM 4652 O O . SER B 1 122 ? 0.102 -14.641 -23.688 1 93.31 122 SER B O 1
ATOM 4654 N N . TYR B 1 123 ? 2.002 -13.875 -24.656 1 95.12 123 TYR B N 1
ATOM 4655 C CA . TYR B 1 123 ? 2.715 -13.719 -23.391 1 95.12 123 TYR B CA 1
ATOM 4656 C C . TYR B 1 123 ? 2.236 -12.469 -22.656 1 95.12 123 TYR B C 1
ATOM 4658 O O . TYR B 1 123 ? 2.52 -12.297 -21.469 1 95.12 123 TYR B O 1
ATOM 4666 N N . LEU B 1 124 ? 1.523 -11.617 -23.422 1 95.94 124 LEU B N 1
ATOM 4667 C CA . LEU B 1 124 ? 1.093 -10.336 -22.875 1 95.94 124 LEU B CA 1
ATOM 4668 C C . LEU B 1 124 ? -0.312 -10.445 -22.281 1 95.94 124 LEU B C 1
ATOM 4670 O O . LEU B 1 124 ? -0.867 -9.445 -21.812 1 95.94 124 LEU B O 1
ATOM 4674 N N . LEU B 1 125 ? -0.881 -11.656 -22.234 1 96.62 125 LEU B N 1
ATOM 4675 C CA . LEU B 1 125 ? -2.266 -11.859 -21.828 1 96.62 125 LEU B CA 1
ATOM 4676 C C . LEU B 1 125 ? -2.334 -12.641 -20.516 1 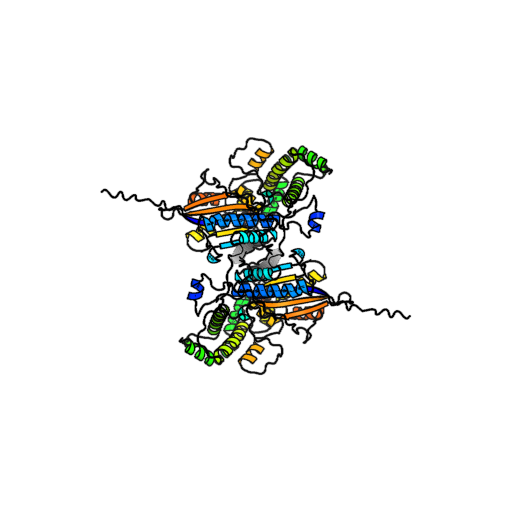96.62 125 LEU B C 1
ATOM 4678 O O . LEU B 1 125 ? -1.471 -13.477 -20.25 1 96.62 125 LEU B O 1
ATOM 4682 N N . PRO B 1 126 ? -3.34 -12.281 -19.641 1 97.12 126 PRO B N 1
ATOM 4683 C CA . PRO B 1 126 ? -3.643 -13.203 -18.547 1 97.12 126 PRO B CA 1
ATOM 4684 C C . PRO B 1 126 ? -4.219 -14.531 -19.047 1 97.12 126 PRO B C 1
ATOM 4686 O O . PRO B 1 126 ? -4.566 -14.664 -20.219 1 97.12 126 PRO B O 1
ATOM 4689 N N . PRO B 1 127 ? -4.254 -15.516 -18.203 1 96.62 127 PRO B N 1
ATOM 4690 C CA . PRO B 1 127 ? -4.734 -16.828 -18.656 1 96.62 127 PRO B CA 1
ATOM 4691 C C . PRO B 1 127 ? -6.25 -16.859 -18.828 1 96.62 127 PRO B C 1
ATOM 4693 O O . PRO B 1 127 ? -6.801 -17.891 -19.25 1 96.62 127 PRO B O 1
ATOM 4696 N N . ASN B 1 128 ? -6.984 -15.859 -18.703 1 95.5 128 ASN B N 1
ATOM 4697 C CA . ASN B 1 128 ? -8.414 -15.75 -19 1 95.5 128 ASN B CA 1
ATOM 4698 C C . ASN B 1 128 ? -8.68 -15.781 -20.5 1 95.5 128 ASN B C 1
ATOM 4700 O O . ASN B 1 128 ? -7.777 -15.555 -21.297 1 95.5 128 ASN B O 1
ATOM 4704 N N . GLU B 1 129 ? -9.883 -16.172 -20.828 1 91.12 129 GLU B N 1
ATOM 4705 C CA . GLU B 1 129 ? -10.281 -16.031 -22.234 1 91.12 129 GLU B CA 1
ATOM 4706 C C . GLU B 1 129 ? -10.477 -14.578 -22.625 1 91.12 129 GLU B C 1
ATOM 4708 O O . GLU B 1 129 ? -11.438 -13.938 -22.203 1 91.12 129 GLU B O 1
ATOM 4713 N N . ILE B 1 130 ? -9.57 -14.102 -23.391 1 88.88 130 ILE B N 1
ATOM 4714 C CA . ILE B 1 130 ? -9.539 -12.695 -23.75 1 88.88 130 ILE B CA 1
ATOM 4715 C C . ILE B 1 130 ? -9.586 -12.555 -25.281 1 88.88 130 ILE B C 1
ATOM 4717 O O . ILE B 1 130 ? -8.938 -13.312 -26 1 88.88 130 ILE B O 1
ATOM 4721 N N . THR B 1 131 ? -10.477 -11.641 -25.641 1 83.75 131 THR B N 1
ATOM 4722 C CA . THR B 1 131 ? -10.352 -11.227 -27.031 1 83.75 131 THR B CA 1
ATOM 4723 C C . THR B 1 131 ? -9.188 -10.258 -27.203 1 83.75 131 THR B C 1
ATOM 4725 O O . THR B 1 131 ? -9.18 -9.172 -26.609 1 83.75 131 THR B O 1
ATOM 4728 N N . PHE B 1 132 ? -8.234 -10.711 -27.953 1 77.81 132 PHE B N 1
ATOM 4729 C CA . PHE B 1 132 ? -6.996 -9.961 -28.078 1 77.81 132 PHE B CA 1
ATOM 4730 C C . PHE B 1 132 ? -7.246 -8.617 -28.766 1 77.81 132 PHE B C 1
ATOM 4732 O O . PHE B 1 132 ? -7.961 -8.547 -29.766 1 77.81 132 PHE B O 1
ATOM 4739 N N . GLU B 1 133 ? -6.758 -7.609 -28.234 1 86.25 133 GLU B N 1
ATOM 4740 C CA . GLU B 1 133 ? -6.641 -6.277 -28.812 1 86.25 133 GLU B CA 1
ATOM 4741 C C . GLU B 1 133 ? -5.188 -5.805 -28.812 1 86.25 133 GLU B C 1
ATOM 4743 O O . GLU B 1 133 ? -4.492 -5.91 -27.812 1 86.25 133 GLU B O 1
ATOM 4748 N N . ASP B 1 134 ? -4.73 -5.434 -29.953 1 86.94 134 ASP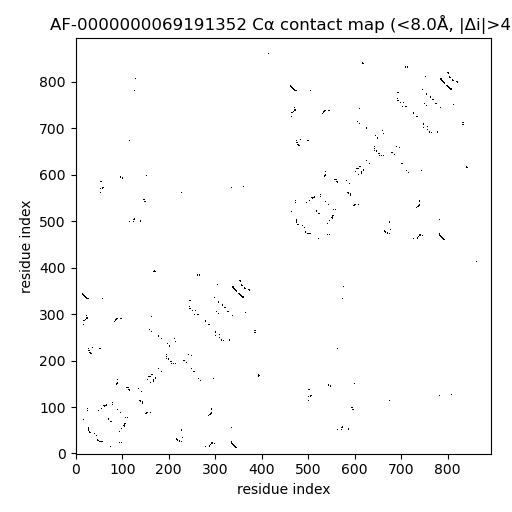 B N 1
ATOM 4749 C CA . ASP B 1 134 ? -3.354 -4.953 -30.031 1 86.94 134 ASP B CA 1
ATOM 4750 C C . ASP B 1 134 ? -3.205 -3.584 -29.375 1 86.94 134 ASP B C 1
ATOM 4752 O O . ASP B 1 134 ? -3.723 -2.586 -29.875 1 86.94 134 ASP B O 1
ATOM 4756 N N . LEU B 1 135 ? -2.496 -3.541 -28.438 1 90.75 135 LEU B N 1
ATOM 4757 C CA . LEU B 1 135 ? -2.293 -2.303 -27.688 1 90.75 135 LEU B CA 1
ATOM 4758 C C . LEU B 1 135 ? -0.897 -1.741 -27.938 1 90.75 135 LEU B C 1
ATOM 4760 O O . LEU B 1 135 ? -0.408 -0.913 -27.172 1 90.75 135 LEU B O 1
ATOM 4764 N N . GLY B 1 136 ? -0.259 -2.297 -28.938 1 92.75 136 GLY B N 1
ATOM 4765 C CA . GLY B 1 136 ? 1.098 -1.852 -29.219 1 92.75 136 GLY B CA 1
ATOM 4766 C C . GLY B 1 136 ? 2.109 -2.354 -28.203 1 92.75 136 GLY B C 1
ATOM 4767 O O . GLY B 1 136 ? 1.938 -3.43 -27.625 1 92.75 136 GLY B O 1
ATOM 4768 N N . ASN B 1 137 ? 3.264 -1.585 -28.109 1 95.12 137 ASN B N 1
ATOM 4769 C CA . ASN B 1 137 ? 4.336 -2.105 -27.266 1 95.12 137 ASN B CA 1
ATOM 4770 C C . ASN B 1 137 ? 4.41 -1.369 -25.938 1 95.12 137 ASN B C 1
ATOM 4772 O O . ASN B 1 137 ? 5.363 -1.544 -25.172 1 95.12 137 ASN B O 1
ATOM 4776 N N . GLU B 1 138 ? 3.408 -0.536 -25.703 1 97.44 138 GLU B N 1
ATOM 4777 C CA . GLU B 1 138 ? 3.33 0.089 -24.391 1 97.44 138 GLU B CA 1
ATOM 4778 C C . GLU B 1 138 ? 2.863 -0.907 -23.328 1 97.44 138 GLU B C 1
ATOM 4780 O O . GLU B 1 138 ? 1.875 -1.617 -23.531 1 97.44 138 GLU B O 1
ATOM 4785 N N . ALA B 1 139 ? 3.553 -1.039 -22.219 1 97.88 139 ALA B N 1
ATOM 4786 C CA . ALA B 1 139 ? 3.094 -1.941 -21.156 1 97.88 139 ALA B CA 1
ATOM 4787 C C . ALA B 1 139 ? 1.68 -1.585 -20.703 1 97.88 139 ALA B C 1
ATOM 4789 O O . ALA B 1 139 ? 0.82 -2.461 -20.594 1 97.88 139 ALA B O 1
ATOM 4790 N N . ILE B 1 140 ? 1.479 -0.338 -20.422 1 98.31 140 ILE B N 1
ATOM 4791 C CA . ILE B 1 140 ? 0.172 0.249 -20.156 1 98.31 140 ILE B CA 1
ATOM 4792 C C . ILE B 1 140 ? -0.058 1.442 -21.078 1 98.31 140 ILE B C 1
ATOM 4794 O O . ILE B 1 140 ? 0.833 2.273 -21.266 1 98.31 140 ILE B O 1
ATOM 4798 N N . PRO B 1 141 ? -1.202 1.577 -21.75 1 97.38 141 PRO B N 1
ATOM 4799 C CA . PRO B 1 141 ? -1.478 2.676 -22.688 1 97.38 141 PRO B CA 1
ATOM 4800 C C . PRO B 1 141 ? -1.091 4.039 -22.109 1 97.38 141 PRO B C 1
ATOM 4802 O O . PRO B 1 141 ? -1.308 4.301 -20.938 1 97.38 141 PRO B O 1
ATOM 4805 N N . GLY B 1 142 ? -0.463 4.93 -23 1 97.44 142 GLY B N 1
ATOM 4806 C CA . GLY B 1 142 ? 0.019 6.242 -22.594 1 97.44 142 GLY B CA 1
ATOM 4807 C C . GLY B 1 142 ? 1.407 6.207 -21.984 1 97.44 142 GLY B C 1
ATOM 4808 O O . GLY B 1 142 ? 1.88 7.211 -21.453 1 97.44 142 GLY B O 1
ATOM 4809 N N . LEU B 1 143 ? 2.02 4.965 -22.062 1 98.12 143 LEU B N 1
ATOM 4810 C CA . LEU B 1 143 ? 3.287 4.77 -21.375 1 98.12 143 LEU B CA 1
ATOM 4811 C C . LEU B 1 143 ? 3.178 5.195 -19.906 1 98.12 143 LEU B C 1
ATOM 4813 O O . LEU B 1 143 ? 4 5.98 -19.422 1 98.12 143 LEU B O 1
ATOM 4817 N N . LEU B 1 144 ? 2.113 4.73 -19.328 1 98.44 144 LEU B N 1
ATOM 4818 C CA . LEU B 1 144 ? 1.862 5.02 -17.906 1 98.44 144 LEU B CA 1
ATOM 4819 C C . LEU B 1 144 ? 2.836 4.262 -17.016 1 98.44 144 LEU B C 1
ATOM 4821 O O . LEU B 1 144 ? 3.119 3.084 -17.266 1 98.44 144 LEU B O 1
ATOM 4825 N N . GLN B 1 145 ? 3.377 4.895 -16.047 1 98.06 145 GLN B N 1
ATOM 4826 C CA . GLN B 1 145 ? 4.293 4.305 -15.07 1 98.06 145 GLN B CA 1
ATOM 4827 C C . GLN B 1 145 ? 3.609 4.086 -13.727 1 98.06 145 GLN B C 1
ATOM 4829 O O . GLN B 1 145 ? 3.209 5.047 -13.062 1 98.06 145 GLN B O 1
ATOM 4834 N N . VAL B 1 146 ? 3.43 2.84 -13.344 1 97.88 146 VAL B N 1
ATOM 4835 C CA . VAL B 1 146 ? 2.982 2.568 -11.984 1 97.88 146 VAL B CA 1
ATOM 4836 C C . VAL B 1 146 ? 4.188 2.484 -11.047 1 97.88 146 VAL B C 1
ATOM 4838 O O . VAL B 1 146 ? 5.238 1.959 -11.43 1 97.88 146 VAL B O 1
ATOM 4841 N N . VAL B 1 147 ? 4.078 3.047 -9.883 1 97.88 147 VAL B N 1
ATOM 4842 C CA . VAL B 1 147 ? 5.133 3.049 -8.867 1 97.88 147 VAL B CA 1
ATOM 4843 C C . VAL B 1 147 ? 4.594 2.471 -7.562 1 97.88 147 VAL B C 1
ATOM 4845 O O . VAL B 1 147 ? 3.562 2.916 -7.059 1 97.88 147 VAL B O 1
ATOM 4848 N N . PRO B 1 148 ? 5.246 1.469 -7.051 1 97.75 148 PRO B N 1
ATOM 4849 C CA . PRO B 1 148 ? 4.723 0.825 -5.84 1 97.75 148 PRO B CA 1
ATOM 4850 C C . PRO B 1 148 ? 4.809 1.725 -4.609 1 97.75 148 PRO B C 1
ATOM 4852 O O . PRO B 1 148 ? 5.84 2.355 -4.371 1 97.75 148 PRO B O 1
ATOM 4855 N N . VAL B 1 149 ? 3.732 1.811 -3.877 1 98.19 149 VAL B N 1
ATOM 4856 C CA . VAL B 1 149 ? 3.652 2.49 -2.59 1 98.19 149 VAL B CA 1
ATOM 4857 C C . VAL B 1 149 ? 3.465 1.466 -1.474 1 98.19 149 VAL B C 1
ATOM 4859 O O . VAL B 1 149 ? 2.434 0.793 -1.406 1 98.19 149 VAL B O 1
ATOM 4862 N N . HIS B 1 150 ? 4.441 1.345 -0.667 1 96.88 150 HIS B N 1
ATOM 4863 C CA . HIS B 1 150 ? 4.312 0.471 0.493 1 96.88 150 HIS B CA 1
ATOM 4864 C C . HIS B 1 150 ? 3.482 1.131 1.59 1 96.88 150 HIS B C 1
ATOM 4866 O O . HIS B 1 150 ? 3.525 2.352 1.756 1 96.88 150 HIS B O 1
ATOM 4872 N N . VAL B 1 151 ? 2.662 0.369 2.234 1 95.38 151 VAL B N 1
ATOM 4873 C CA . VAL B 1 151 ? 1.727 0.89 3.227 1 95.38 151 VAL B CA 1
ATOM 4874 C C . VAL B 1 151 ? 2.01 0.257 4.586 1 95.38 151 VAL B C 1
ATOM 4876 O O . VAL B 1 151 ? 2.191 -0.958 4.688 1 95.38 151 VAL B O 1
ATOM 4879 N N . ARG B 1 152 ? 2.047 1.047 5.543 1 88.81 152 ARG B N 1
ATOM 4880 C CA . ARG B 1 152 ? 2.27 0.558 6.902 1 88.81 152 ARG B CA 1
ATOM 4881 C C . ARG B 1 152 ? 0.95 0.394 7.648 1 88.81 152 ARG B C 1
ATOM 4883 O O . ARG B 1 152 ? 0.176 1.347 7.77 1 88.81 152 ARG B O 1
ATOM 4890 N N . GLU B 1 153 ? 0.814 -0.815 8.078 1 84.81 153 GLU B N 1
ATOM 4891 C CA . GLU B 1 153 ? -0.392 -1.057 8.867 1 84.81 153 GLU B CA 1
ATOM 4892 C C . GLU B 1 153 ? -0.393 -0.226 10.148 1 84.81 153 GLU B C 1
ATOM 4894 O O . GLU B 1 153 ? 0.662 0.007 10.742 1 84.81 153 GLU B O 1
ATOM 4899 N N . LYS B 1 154 ? -1.594 0.119 10.562 1 76.44 154 LYS B N 1
ATOM 4900 C CA . LYS B 1 154 ? -1.751 1.019 11.703 1 76.44 154 LYS B CA 1
ATOM 4901 C C . LYS B 1 154 ? -1.008 0.49 12.93 1 76.44 154 LYS B C 1
ATOM 4903 O O . LYS B 1 154 ? -0.32 1.246 13.617 1 76.44 154 LYS B O 1
ATOM 4908 N N . LYS B 1 155 ? -1.056 -0.763 13.125 1 74.12 155 LYS B N 1
ATOM 4909 C CA . LYS B 1 155 ? -0.484 -1.355 14.328 1 74.12 155 LYS B CA 1
ATOM 4910 C C . LYS B 1 155 ? 1.041 -1.346 14.273 1 74.12 155 LYS B C 1
ATOM 4912 O O . LYS B 1 155 ? 1.703 -1.38 15.312 1 74.12 155 LYS B O 1
ATOM 4917 N N . ALA B 1 156 ? 1.569 -1.167 13.102 1 74.81 156 ALA B N 1
ATOM 4918 C CA . ALA B 1 156 ? 3.018 -1.239 12.93 1 74.81 156 ALA B CA 1
ATOM 4919 C C . ALA B 1 156 ? 3.596 0.13 12.578 1 74.81 156 ALA B C 1
ATOM 4921 O O . ALA B 1 156 ? 4.816 0.288 12.477 1 74.81 156 ALA B O 1
ATOM 4922 N N . ASP B 1 157 ? 2.768 1.069 12.461 1 81 157 ASP B N 1
ATOM 4923 C CA . ASP B 1 157 ? 3.197 2.371 11.961 1 81 157 ASP B CA 1
ATOM 4924 C C . ASP B 1 157 ? 3.658 3.273 13.102 1 81 157 ASP B C 1
ATOM 4926 O O . ASP B 1 157 ? 2.994 4.262 13.43 1 81 157 ASP B O 1
ATOM 4930 N N . ILE B 1 158 ? 4.855 3.16 13.531 1 83.81 158 ILE B N 1
ATOM 4931 C CA . ILE B 1 158 ? 5.332 3.844 14.727 1 83.81 158 ILE B CA 1
ATOM 4932 C C . ILE B 1 158 ? 5.934 5.195 14.344 1 83.81 158 ILE B C 1
ATOM 4934 O O . ILE B 1 158 ? 5.965 6.121 15.156 1 83.81 158 ILE B O 1
ATOM 4938 N N . TYR B 1 159 ? 6.336 5.297 13.109 1 89.69 159 TYR B N 1
ATOM 4939 C CA . TYR B 1 159 ? 7.066 6.535 12.867 1 89.69 159 TYR B CA 1
ATOM 4940 C C . TYR B 1 159 ? 6.227 7.512 12.047 1 89.69 159 TYR B C 1
ATOM 4942 O O . TYR B 1 159 ? 6.465 8.719 12.07 1 89.69 159 TYR B O 1
ATOM 4950 N N . LEU B 1 160 ? 5.238 7.035 11.266 1 94 160 LEU B N 1
ATOM 4951 C CA . LEU B 1 160 ? 4.414 7.992 10.531 1 94 160 LEU B CA 1
ATOM 4952 C C . LEU B 1 160 ? 3.18 8.375 11.344 1 94 160 LEU B C 1
ATOM 4954 O O . LEU B 1 160 ? 2.543 9.398 11.07 1 94 160 LEU B O 1
ATOM 4958 N N . ARG B 1 161 ? 2.871 7.492 12.281 1 92.56 161 ARG B N 1
ATOM 4959 C CA . ARG B 1 161 ? 1.74 7.766 13.164 1 92.56 161 ARG B CA 1
ATOM 4960 C C . ARG B 1 161 ? 2.174 7.766 14.625 1 92.56 161 ARG B C 1
ATOM 4962 O O . ARG B 1 161 ? 1.538 7.129 15.469 1 92.56 161 ARG B O 1
ATOM 4969 N N . GLY B 1 162 ? 3.256 8.398 14.883 1 87 162 GLY B N 1
ATOM 4970 C CA . GLY B 1 162 ? 3.775 8.469 16.234 1 87 162 GLY B CA 1
ATOM 4971 C C . GLY B 1 162 ? 2.771 9.023 17.234 1 87 162 GLY B C 1
ATOM 4972 O O . GLY B 1 162 ? 2.885 8.781 18.438 1 87 162 GLY B O 1
ATOM 4973 N N . TYR B 1 163 ? 1.733 9.648 16.75 1 88.06 163 TYR B N 1
ATOM 4974 C CA . TYR B 1 163 ? 0.711 10.289 17.578 1 88.06 163 TYR B CA 1
ATOM 4975 C C . TYR B 1 163 ? -0.439 9.328 17.859 1 88.06 163 TYR B C 1
ATOM 4977 O O . TYR B 1 163 ? -1.386 9.68 18.562 1 88.06 163 TYR B O 1
ATOM 4985 N N . ASP B 1 164 ? -0.395 8.203 17.312 1 87.75 164 ASP B N 1
ATOM 4986 C CA . ASP B 1 164 ? -1.458 7.223 17.516 1 87.75 164 ASP B CA 1
ATOM 4987 C C . ASP B 1 164 ? -1.212 6.387 18.766 1 87.75 164 ASP B C 1
ATOM 4989 O O . ASP B 1 164 ? -0.081 5.977 19.031 1 87.75 164 ASP B O 1
ATOM 4993 N N . PRO B 1 165 ? -2.266 6.086 19.516 1 85.56 165 PRO B N 1
ATOM 4994 C CA . PRO B 1 165 ? -2.1 5.281 20.719 1 85.56 165 PRO B CA 1
ATOM 4995 C C . PRO B 1 165 ? -1.533 3.893 20.438 1 85.56 165 PRO B C 1
ATOM 4997 O O . PRO B 1 165 ? -0.914 3.281 21.312 1 85.56 165 PRO B O 1
ATOM 5000 N N . VAL B 1 166 ? -1.709 3.434 19.281 1 80.5 166 VAL B N 1
ATOM 5001 C CA . VAL B 1 166 ? -1.165 2.125 18.938 1 80.5 166 VAL B CA 1
ATOM 5002 C C . VAL B 1 166 ? 0.36 2.197 18.891 1 80.5 166 VAL B C 1
ATOM 5004 O O . VAL B 1 166 ? 1.044 1.251 19.281 1 80.5 166 VAL B O 1
ATOM 5007 N N . ALA B 1 167 ? 0.854 3.268 18.453 1 81.5 167 ALA B N 1
ATOM 5008 C CA . ALA B 1 167 ? 2.299 3.471 18.391 1 81.5 167 ALA B CA 1
ATOM 5009 C C . ALA B 1 167 ? 2.852 3.85 19.766 1 81.5 167 ALA B C 1
ATOM 5011 O O . ALA B 1 167 ? 3.904 3.357 20.172 1 81.5 167 ALA B O 1
ATOM 5012 N N . CYS B 1 168 ? 2.123 4.727 20.391 1 88.44 168 CYS B N 1
ATOM 5013 C CA . CYS B 1 168 ? 2.496 5.191 21.719 1 88.44 168 CYS B CA 1
ATOM 5014 C C . CYS B 1 168 ? 1.273 5.301 22.625 1 88.44 168 CYS B C 1
ATOM 5016 O O . CYS B 1 168 ? 0.595 6.328 22.641 1 88.44 168 CYS B O 1
ATOM 5018 N N . PRO B 1 169 ? 1.048 4.324 23.391 1 88.44 169 PRO B N 1
ATOM 5019 C CA . PRO B 1 169 ? -0.144 4.297 24.234 1 88.44 169 PRO B CA 1
ATOM 5020 C C . PRO B 1 169 ? -0.229 5.508 25.172 1 88.44 169 PRO B C 1
ATOM 5022 O O . PRO B 1 169 ? -1.328 5.934 25.531 1 88.44 169 PRO B O 1
ATOM 5025 N N . ARG B 1 170 ? 0.841 6.07 25.531 1 90.25 170 ARG B N 1
ATOM 5026 C CA . ARG B 1 170 ? 0.864 7.25 26.391 1 90.25 170 ARG B CA 1
ATOM 5027 C C . ARG B 1 170 ? 0.163 8.43 25.719 1 90.25 170 ARG B C 1
ATOM 5029 O O . ARG B 1 170 ? -0.254 9.375 26.406 1 90.25 170 ARG B O 1
ATOM 5036 N N . ASN B 1 171 ? 0.101 8.391 24.453 1 90.81 171 ASN B N 1
ATOM 5037 C CA . ASN B 1 171 ? -0.465 9.508 23.719 1 90.81 171 ASN B CA 1
ATOM 5038 C C . ASN B 1 171 ? -1.903 9.789 24.141 1 90.81 171 ASN B C 1
ATOM 5040 O O . ASN B 1 171 ? -2.346 10.945 24.125 1 90.81 171 ASN B O 1
ATOM 5044 N N . GLU B 1 172 ? -2.613 8.805 24.453 1 90.06 172 GLU B N 1
ATOM 5045 C CA . GLU B 1 172 ? -3.98 9.016 24.922 1 90.06 172 GLU B CA 1
ATOM 5046 C C . GLU B 1 172 ? -4.008 9.891 26.172 1 90.06 172 GLU B C 1
ATOM 5048 O O . GLU B 1 172 ? -4.84 10.797 26.281 1 90.06 172 GLU B O 1
ATOM 5053 N N . GLU B 1 173 ? -3.174 9.547 27.016 1 90.62 173 GLU B N 1
ATOM 5054 C CA . GLU B 1 173 ? -3.055 10.359 28.219 1 90.62 173 GLU B CA 1
ATOM 5055 C C . GLU B 1 173 ? -2.598 11.781 27.891 1 90.62 173 GLU B C 1
ATOM 5057 O O . GLU B 1 173 ? -3.057 12.742 28.5 1 90.62 173 GLU B O 1
ATOM 5062 N N . ILE B 1 174 ? -1.695 11.93 27 1 91.94 174 ILE B N 1
ATOM 5063 C CA . ILE B 1 174 ? -1.151 13.219 26.594 1 91.94 174 ILE B CA 1
ATOM 5064 C C . ILE B 1 174 ? -2.27 14.094 26.031 1 91.94 174 ILE B C 1
ATOM 5066 O O . ILE B 1 174 ? -2.453 15.234 26.469 1 91.94 174 ILE B O 1
ATOM 5070 N N . ILE B 1 175 ? -3.021 13.57 25.125 1 92.75 175 ILE B N 1
ATOM 5071 C CA . ILE B 1 175 ? -4.094 14.328 24.484 1 92.75 175 ILE B CA 1
ATOM 5072 C C . ILE B 1 175 ? -5.125 14.742 25.531 1 92.75 175 ILE B C 1
ATOM 5074 O O . ILE B 1 175 ? -5.551 15.898 25.578 1 92.75 175 ILE B O 1
ATOM 5078 N N . ASN B 1 176 ? -5.465 13.812 26.375 1 92.31 176 ASN B N 1
ATOM 5079 C CA . ASN B 1 176 ? -6.453 14.086 27.406 1 92.31 176 ASN B CA 1
ATOM 5080 C C . ASN B 1 176 ? -5.961 15.172 28.375 1 92.31 176 ASN B C 1
ATOM 5082 O O . ASN B 1 176 ? -6.73 16.047 28.781 1 92.31 176 ASN B O 1
ATOM 5086 N N . SER B 1 177 ? -4.785 15.07 28.734 1 93.81 177 SER B N 1
ATOM 5087 C CA . SER B 1 177 ? -4.207 16.062 29.625 1 93.81 177 SER B CA 1
ATOM 5088 C C . SER B 1 177 ? -4.141 17.438 28.969 1 93.81 177 SER B C 1
ATOM 5090 O O . SER B 1 177 ? -4.406 18.453 29.609 1 93.81 177 SER B O 1
ATOM 5092 N N . ASN B 1 178 ? -3.76 17.469 27.719 1 95.62 178 ASN B N 1
ATOM 5093 C CA . ASN B 1 178 ? -3.6 18.719 26.984 1 95.62 178 ASN B CA 1
ATOM 5094 C C . ASN B 1 178 ? -4.926 19.453 26.828 1 95.62 178 ASN B C 1
ATOM 5096 O O . ASN B 1 178 ? -4.996 20.656 27.047 1 95.62 178 ASN B O 1
ATOM 5100 N N . VAL B 1 179 ? -6.012 18.766 26.562 1 94.44 179 VAL B N 1
ATOM 5101 C CA . VAL B 1 179 ? -7.293 19.406 26.312 1 94.44 179 VAL B CA 1
ATOM 5102 C C . VAL B 1 179 ? -7.973 19.734 27.641 1 94.44 179 VAL B C 1
ATOM 5104 O O . VAL B 1 179 ? -9.016 20.391 27.672 1 94.44 179 VAL B O 1
ATOM 5107 N N . ASN B 1 180 ? -7.383 19.375 28.719 1 94.19 180 ASN B N 1
ATOM 5108 C CA . ASN B 1 180 ? -7.871 19.734 30.047 1 94.19 180 ASN B CA 1
ATOM 5109 C C . ASN B 1 180 ? -6.859 20.594 30.797 1 94.19 180 ASN B C 1
ATOM 5111 O O . ASN B 1 180 ? -6.992 20.797 32 1 94.19 180 ASN B O 1
ATOM 5115 N N . SER B 1 181 ? -5.949 21.031 30.125 1 96.12 181 SER B N 1
ATOM 5116 C CA . SER B 1 181 ? -4.871 21.797 30.734 1 96.12 181 SER B CA 1
ATOM 5117 C C . SER B 1 181 ? -5.32 23.219 31.047 1 96.12 181 SER B C 1
ATOM 5119 O O . SER B 1 181 ? -6.336 23.688 30.516 1 96.12 181 SER B O 1
ATOM 5121 N N . LYS B 1 182 ? -4.52 23.891 31.875 1 95.69 182 LYS B N 1
ATOM 5122 C CA . LYS B 1 182 ? -4.754 25.297 32.156 1 95.69 182 LYS B CA 1
ATOM 5123 C C . LYS B 1 182 ? -4.66 26.141 30.906 1 95.69 182 LYS B C 1
ATOM 5125 O O . LYS B 1 182 ? -5.438 27.094 30.719 1 95.69 182 LYS B O 1
ATOM 5130 N N . LEU B 1 183 ? -3.744 25.781 30.109 1 95.44 183 LEU B N 1
ATOM 5131 C CA . LEU B 1 183 ? -3.549 26.531 28.875 1 95.44 183 LEU B CA 1
ATOM 5132 C C . LEU B 1 183 ? -4.77 26.406 27.969 1 95.44 183 LEU B C 1
ATOM 5134 O O . LEU B 1 183 ? -5.199 27.406 27.375 1 95.44 183 LEU B O 1
ATOM 5138 N N . TYR B 1 184 ? -5.285 25.219 27.797 1 96.5 184 TYR B N 1
ATOM 5139 C CA . TYR B 1 184 ? -6.496 25.016 27 1 96.5 184 TYR B CA 1
ATOM 5140 C C . TYR B 1 184 ? -7.621 25.922 27.484 1 96.5 184 TYR B C 1
ATOM 5142 O O . TYR B 1 184 ? -8.273 26.594 26.688 1 96.5 184 TYR B O 1
ATOM 5150 N N . HIS B 1 185 ? -7.824 25.953 28.812 1 96.31 185 HIS B N 1
ATOM 5151 C CA . HIS B 1 185 ? -8.906 26.75 29.391 1 96.31 185 HIS B CA 1
ATOM 5152 C C . HIS B 1 185 ? -8.656 28.234 29.219 1 96.31 185 HIS B C 1
ATOM 5154 O O . HIS B 1 185 ? -9.594 29 28.984 1 96.31 185 HIS B O 1
ATOM 5160 N N . GLU B 1 186 ? -7.469 28.578 29.297 1 96.38 186 GLU B N 1
ATOM 5161 C CA . GLU B 1 186 ? -7.105 29.969 29.062 1 96.38 186 GLU B CA 1
ATOM 5162 C C . GLU B 1 186 ? -7.434 30.406 27.641 1 96.38 186 GLU B C 1
ATOM 5164 O O . GLU B 1 186 ? -8.031 31.453 27.422 1 96.38 186 GLU B O 1
ATOM 5169 N N . ILE B 1 187 ? -7.031 29.609 26.672 1 96.62 187 ILE B N 1
ATOM 5170 C CA . ILE B 1 187 ? -7.289 29.906 25.281 1 96.62 187 ILE B CA 1
ATOM 5171 C C . ILE B 1 187 ? -8.797 29.922 25.016 1 96.62 187 ILE B C 1
ATOM 5173 O O . ILE B 1 187 ? -9.297 30.781 24.297 1 96.62 187 ILE B O 1
ATOM 5177 N N . ASN B 1 188 ? -9.461 28.938 25.594 1 96.5 188 ASN B N 1
ATOM 5178 C CA . ASN B 1 188 ? -10.914 28.891 25.438 1 96.5 188 ASN B CA 1
ATOM 5179 C C . ASN B 1 188 ? -11.586 30.141 25.969 1 96.5 188 ASN B C 1
ATOM 5181 O O . ASN B 1 188 ? -12.492 30.688 25.344 1 96.5 188 ASN B O 1
ATOM 5185 N N . LEU B 1 189 ? -11.156 30.562 27.109 1 95.5 189 LEU B N 1
ATOM 5186 C CA . LEU B 1 189 ? -11.703 31.766 27.719 1 95.5 189 LEU B CA 1
ATOM 5187 C C . LEU B 1 189 ? -11.398 33 26.875 1 95.5 189 LEU B C 1
ATOM 5189 O O . LEU B 1 189 ? -12.281 33.844 26.656 1 95.5 189 LEU B O 1
ATOM 5193 N N . LYS B 1 190 ? -10.242 33.094 26.406 1 94.81 190 LYS B N 1
ATOM 5194 C CA . LYS B 1 190 ? -9.812 34.25 25.625 1 94.81 190 LYS B CA 1
ATOM 5195 C C . LYS B 1 190 ? -10.438 34.25 24.234 1 94.81 190 LYS B C 1
ATOM 5197 O O . LYS B 1 190 ? -10.438 35.25 23.531 1 94.81 190 LYS B O 1
ATOM 5202 N N . SER B 1 191 ? -10.977 33.125 23.844 1 96.75 191 SER B N 1
ATOM 5203 C CA . SER B 1 191 ? -11.562 33 22.516 1 96.75 191 SER B CA 1
ATOM 5204 C C . SER B 1 191 ? -13.078 33.156 22.562 1 96.75 191 SER B C 1
ATOM 5206 O O . SER B 1 191 ? -13.766 32.906 21.562 1 96.75 191 SER B O 1
ATOM 5208 N N . GLN B 1 192 ? -13.602 33.594 23.656 1 96.31 192 GLN B N 1
ATOM 5209 C CA . GLN B 1 192 ? -15.047 33.719 23.828 1 96.31 192 GLN B CA 1
ATOM 5210 C C . GLN B 1 192 ? -15.633 34.688 22.812 1 96.31 192 GLN B C 1
ATOM 5212 O O . GLN B 1 192 ? -16.734 34.469 22.297 1 96.31 192 GLN B O 1
ATOM 5217 N N . SER B 1 193 ? -14.977 35.781 22.641 1 95.75 193 SER B N 1
ATOM 5218 C CA . SER B 1 193 ? -15.453 36.75 21.656 1 95.75 193 SER B CA 1
ATOM 5219 C C . SER B 1 193 ? -15.531 36.125 20.266 1 95.75 193 SER B C 1
ATOM 5221 O O . SER B 1 193 ? -16.484 36.375 19.516 1 95.75 193 SER B O 1
ATOM 5223 N N . LEU B 1 194 ? -14.508 35.344 19.906 1 97.25 194 LEU B N 1
ATOM 5224 C CA . LEU B 1 194 ? -14.5 34.688 18.625 1 97.25 194 LEU B CA 1
ATOM 5225 C C . LEU B 1 194 ? -15.633 33.656 18.531 1 97.25 194 LEU B C 1
ATOM 5227 O O . LEU B 1 194 ? -16.281 33.531 17.5 1 97.25 194 LEU B O 1
ATOM 5231 N N . ILE B 1 195 ? -15.852 32.906 19.594 1 97.56 195 ILE B N 1
ATOM 5232 C CA . ILE B 1 195 ? -16.922 31.906 19.672 1 97.56 195 ILE B CA 1
ATOM 5233 C C . ILE B 1 195 ? -18.266 32.594 19.453 1 97.56 195 ILE B C 1
ATOM 5235 O O . ILE B 1 195 ? -19.078 32.125 18.656 1 97.56 195 ILE B O 1
ATOM 5239 N N . LEU B 1 196 ? -18.484 33.688 20.094 1 96.12 196 LEU B N 1
ATOM 5240 C CA . LEU B 1 196 ? -19.734 34.438 19.969 1 96.12 196 LEU B CA 1
ATOM 5241 C C . LEU B 1 196 ? -19.906 34.969 18.562 1 96.12 196 LEU B C 1
ATOM 5243 O O . LEU B 1 196 ? -21 34.875 17.984 1 96.12 196 LEU B O 1
ATOM 5247 N N . ASP B 1 197 ? -18.859 35.531 18.047 1 95.81 197 ASP B N 1
ATOM 5248 C CA . ASP B 1 197 ? -18.891 36.062 16.688 1 95.81 197 ASP B CA 1
ATOM 5249 C C . ASP B 1 197 ? -19.25 35 15.672 1 95.81 197 ASP B C 1
ATOM 5251 O O . ASP B 1 197 ? -20.109 35.219 14.82 1 95.81 197 ASP B O 1
ATOM 5255 N N . LEU B 1 198 ? -18.547 33.844 15.711 1 96.44 198 LEU B N 1
ATOM 5256 C CA . LEU B 1 198 ? -18.812 32.75 14.781 1 96.44 198 LEU B CA 1
ATOM 5257 C C . LEU B 1 198 ? -20.234 32.219 14.938 1 96.44 198 LEU B C 1
ATOM 5259 O O . LEU B 1 198 ? -20.922 32 13.938 1 96.44 198 LEU B O 1
ATOM 5263 N N . ALA B 1 199 ? -20.656 32.031 16.141 1 96.19 199 ALA B N 1
ATOM 5264 C CA . ALA B 1 199 ? -22 31.531 16.422 1 96.19 199 ALA B CA 1
ATOM 5265 C C . ALA B 1 199 ? -23.062 32.438 15.836 1 96.19 199 ALA B C 1
ATOM 5267 O O . ALA B 1 199 ? -24.031 31.969 15.242 1 96.19 199 ALA B O 1
ATOM 5268 N N . GLU B 1 200 ? -22.922 33.688 16.016 1 95.31 200 GLU B N 1
ATOM 5269 C CA . GLU B 1 200 ? -23.859 34.656 15.492 1 95.31 200 GLU B CA 1
ATOM 5270 C C . GLU B 1 200 ? -23.922 34.625 13.969 1 95.31 200 GLU B C 1
ATOM 5272 O O . GLU B 1 200 ? -25.016 34.625 13.391 1 95.31 200 GLU B O 1
ATOM 5277 N N . GLN B 1 201 ? -22.797 34.562 13.422 1 93.94 201 GLN B N 1
ATOM 5278 C CA . GLN B 1 201 ? -22.719 34.594 11.969 1 93.94 201 GLN B CA 1
ATOM 5279 C C . GLN B 1 201 ? -23.266 33.312 11.359 1 93.94 201 GLN B C 1
ATOM 5281 O O . GLN B 1 201 ? -23.781 33.312 10.234 1 93.94 201 GLN B O 1
ATOM 5286 N N . LEU B 1 202 ? -23.172 32.188 12.039 1 94.62 202 LEU B N 1
ATOM 5287 C CA . LEU B 1 202 ? -23.656 30.891 11.555 1 94.62 202 LEU B CA 1
ATOM 5288 C C . LEU B 1 202 ? -25.094 30.625 12.016 1 94.62 202 LEU B C 1
ATOM 5290 O O . LEU B 1 202 ? -25.75 29.703 11.539 1 94.62 202 LEU B O 1
ATOM 5294 N N . GLY B 1 203 ? -25.578 31.422 12.945 1 93.25 203 GLY B N 1
ATOM 5295 C CA . GLY B 1 203 ? -26.906 31.219 13.5 1 93.25 203 GLY B CA 1
ATOM 5296 C C . GLY B 1 203 ? -27 30.016 14.414 1 93.25 203 GLY B C 1
ATOM 5297 O O . GLY B 1 203 ? -27.969 29.266 14.359 1 93.25 203 GLY B O 1
ATOM 5298 N N . ILE B 1 204 ? -25.953 29.797 15.156 1 93.06 204 ILE B N 1
ATOM 5299 C CA . ILE B 1 204 ? -25.922 28.672 16.094 1 93.06 204 ILE B CA 1
ATOM 5300 C C . ILE B 1 204 ? -25.781 29.188 17.516 1 93.06 204 ILE B C 1
ATOM 5302 O O . ILE B 1 204 ? -25.406 30.328 17.734 1 93.06 204 ILE B O 1
ATOM 5306 N N . ASP B 1 205 ? -26.141 28.312 18.469 1 93.88 205 ASP B N 1
ATOM 5307 C CA . ASP B 1 205 ? -26.016 28.641 19.891 1 93.88 205 ASP B CA 1
ATOM 5308 C C . ASP B 1 205 ? -24.562 28.594 20.344 1 93.88 205 ASP B C 1
ATOM 5310 O O . ASP B 1 205 ? -23.938 27.516 20.312 1 93.88 205 ASP B O 1
ATOM 5314 N N . ALA B 1 206 ? -24.109 29.703 20.781 1 92.19 206 ALA B N 1
ATOM 5315 C CA . ALA B 1 206 ? -22.703 29.812 21.188 1 92.19 206 ALA B CA 1
ATOM 5316 C C . ALA B 1 206 ? -22.391 28.891 22.359 1 92.19 206 ALA B C 1
ATOM 5318 O O . ALA B 1 206 ? -21.25 28.438 22.516 1 92.19 206 ALA B O 1
ATOM 5319 N N . SER B 1 207 ? -23.359 28.641 23.172 1 92.31 207 SER B N 1
ATOM 5320 C CA . SER B 1 207 ? -23.156 27.812 24.359 1 92.31 207 SER B CA 1
ATOM 5321 C C . SER B 1 207 ? -22.812 26.375 23.984 1 92.31 207 SER B C 1
ATOM 5323 O O . SER B 1 207 ? -22.312 25.625 24.828 1 92.31 207 SER B O 1
ATOM 5325 N N . LEU B 1 208 ? -22.875 26.094 22.766 1 89.94 208 LEU B N 1
ATOM 5326 C CA . LEU B 1 208 ? -22.625 24.75 22.281 1 89.94 208 LEU B CA 1
ATOM 5327 C C . LEU B 1 208 ? -21.203 24.641 21.719 1 89.94 208 LEU B C 1
ATOM 5329 O O . LEU B 1 208 ? -20.781 23.547 21.312 1 89.94 208 LEU B O 1
ATOM 5333 N N . LEU B 1 209 ? -20.547 25.75 21.797 1 94.94 209 LEU B N 1
ATOM 5334 C CA . LEU B 1 209 ? -19.281 25.766 21.094 1 94.94 209 LEU B CA 1
ATOM 5335 C C . LEU B 1 209 ? -18.125 25.984 22.062 1 94.94 209 LEU B C 1
ATOM 5337 O O . LEU B 1 209 ? -18.266 26.719 23.047 1 94.94 209 LEU B O 1
ATOM 5341 N N . ASN B 1 210 ? -17.062 25.344 21.891 1 95.38 210 ASN B N 1
ATOM 5342 C CA . ASN B 1 210 ? -15.742 25.609 22.453 1 95.38 210 ASN B CA 1
ATOM 5343 C C . ASN B 1 210 ? -14.656 25.625 21.375 1 95.38 210 ASN B C 1
ATOM 5345 O O . ASN B 1 210 ? -14.961 25.562 20.188 1 95.38 210 ASN B O 1
ATOM 5349 N N . ILE B 1 211 ? -13.406 25.75 21.75 1 96.06 211 ILE B N 1
ATOM 5350 C CA . ILE B 1 211 ? -12.344 25.922 20.766 1 96.06 211 ILE B CA 1
ATOM 5351 C C . ILE B 1 211 ? -12.141 24.625 19.984 1 96.06 211 ILE B C 1
ATOM 5353 O O . ILE B 1 211 ? -11.688 24.656 18.828 1 96.06 211 ILE B O 1
ATOM 5357 N N . THR B 1 212 ? -12.5 23.453 20.547 1 95.44 212 THR B N 1
ATOM 5358 C CA . THR B 1 212 ? -12.461 22.188 19.812 1 95.44 212 THR B CA 1
ATOM 5359 C C . THR B 1 212 ? -13.461 22.203 18.656 1 95.44 212 THR B C 1
ATOM 5361 O O . THR B 1 212 ? -13.141 21.781 17.547 1 95.44 212 THR B O 1
ATOM 5364 N N . ASP B 1 213 ? -14.609 22.688 18.969 1 95.69 213 ASP B N 1
ATOM 5365 C CA . ASP B 1 213 ? -15.641 22.797 17.938 1 95.69 213 ASP B CA 1
ATOM 5366 C C . ASP B 1 213 ? -15.211 23.766 16.828 1 95.69 213 ASP B C 1
ATOM 5368 O O . ASP B 1 213 ? -15.477 23.516 15.656 1 95.69 213 ASP B O 1
ATOM 5372 N N . LEU B 1 214 ? -14.625 24.859 17.281 1 96.69 214 LEU B N 1
ATOM 5373 C CA . LEU B 1 214 ? -14.188 25.828 16.297 1 96.69 214 LEU B CA 1
ATOM 5374 C C . LEU B 1 214 ? -13.164 25.234 15.344 1 96.69 214 LEU B C 1
ATOM 5376 O O . LEU B 1 214 ? -13.164 25.531 14.148 1 96.69 214 LEU B O 1
ATOM 5380 N N . TYR B 1 215 ? -12.297 24.422 15.859 1 96.38 215 TYR B N 1
ATOM 5381 C CA . TYR B 1 215 ? -11.336 23.719 15.016 1 96.38 215 TYR B CA 1
ATOM 5382 C C . TYR B 1 215 ? -12.055 22.844 13.984 1 96.38 215 TYR B C 1
ATOM 5384 O O . TYR B 1 215 ? -11.672 22.828 12.812 1 96.38 215 TYR B O 1
ATOM 5392 N N . GLU B 1 216 ? -13.07 22.125 14.367 1 95.31 216 GLU B N 1
ATOM 5393 C CA . GLU B 1 216 ? -13.82 21.25 13.469 1 95.31 216 GLU B CA 1
ATOM 5394 C C . GLU B 1 216 ? -14.531 22.062 12.391 1 95.31 216 GLU B C 1
ATOM 5396 O O . GLU B 1 216 ? -14.594 21.625 11.234 1 95.31 216 GLU B O 1
ATOM 5401 N N . TYR B 1 217 ? -15.039 23.188 12.805 1 96 217 TYR B N 1
ATOM 5402 C CA . TYR B 1 217 ? -15.656 24.062 11.82 1 96 217 TYR B CA 1
ATOM 5403 C C . TYR B 1 217 ? -14.633 24.562 10.812 1 96 217 TYR B C 1
ATOM 5405 O O . TYR B 1 217 ? -14.898 24.594 9.609 1 96 217 TYR B O 1
ATOM 5413 N N . GLN B 1 218 ? -13.508 24.969 11.32 1 96.75 218 GLN B N 1
ATOM 5414 C CA . GLN B 1 218 ? -12.484 25.469 10.414 1 96.75 218 GLN B CA 1
ATOM 5415 C C . GLN B 1 218 ? -12.023 24.391 9.445 1 96.75 218 GLN B C 1
ATOM 5417 O O . GLN B 1 218 ? -11.781 24.656 8.266 1 96.75 218 GLN B O 1
ATOM 5422 N N . ASP B 1 219 ? -11.859 23.172 9.953 1 96.38 219 ASP B N 1
ATOM 5423 C CA . ASP B 1 219 ? -11.539 22.047 9.078 1 96.38 219 ASP B CA 1
ATOM 5424 C C . ASP B 1 219 ? -12.57 21.891 7.969 1 96.38 219 ASP B C 1
ATOM 5426 O O . ASP B 1 219 ? -12.227 21.656 6.809 1 96.38 219 ASP B O 1
ATOM 5430 N N . THR B 1 220 ? -13.828 21.984 8.352 1 96.44 220 THR B N 1
ATOM 5431 C CA . THR B 1 220 ? -14.914 21.875 7.395 1 96.44 220 THR B CA 1
ATOM 5432 C C . THR B 1 220 ? -14.844 23.016 6.375 1 96.44 220 THR B C 1
ATOM 5434 O O . THR B 1 220 ? -15.008 22.797 5.176 1 96.44 220 THR B O 1
ATOM 5437 N N . PHE B 1 221 ? -14.578 24.219 6.871 1 96.75 221 PHE B N 1
ATOM 5438 C CA . PHE B 1 221 ? -14.484 25.375 5.988 1 96.75 221 PHE B CA 1
ATOM 5439 C C . PHE B 1 221 ? -13.328 25.219 5.008 1 96.75 221 PHE B C 1
ATOM 5441 O O . PHE B 1 221 ? -13.469 25.531 3.822 1 96.75 221 PHE B O 1
ATOM 5448 N N . ASP B 1 222 ? -12.18 24.781 5.477 1 96.44 222 ASP B N 1
ATOM 5449 C CA . ASP B 1 222 ? -11.047 24.531 4.59 1 96.44 222 ASP B CA 1
ATOM 5450 C C . ASP B 1 222 ? -11.422 23.531 3.492 1 96.44 222 ASP B C 1
ATOM 5452 O O . ASP B 1 222 ? -11.141 23.766 2.316 1 96.44 222 ASP B O 1
ATOM 5456 N N . SER B 1 223 ? -12.031 22.422 3.891 1 96.38 223 SER B N 1
ATOM 5457 C CA . SER B 1 223 ? -12.445 21.406 2.926 1 96.38 223 SER B CA 1
ATOM 5458 C C . SER B 1 223 ? -13.383 21.984 1.878 1 96.38 223 SER B C 1
ATOM 5460 O O . SER B 1 223 ? -13.258 21.703 0.687 1 96.38 223 SER B O 1
ATOM 5462 N N . CYS B 1 224 ? -14.32 22.812 2.332 1 95.06 224 CYS B N 1
ATOM 5463 C CA . CYS B 1 224 ? -15.266 23.453 1.426 1 95.06 224 CYS B CA 1
ATOM 5464 C C . CYS B 1 224 ? -14.547 24.375 0.456 1 95.06 224 CYS B C 1
ATOM 5466 O O . CYS B 1 224 ? -14.773 24.312 -0.754 1 95.06 224 CYS B O 1
ATOM 5468 N N . GLU B 1 225 ? -13.688 25.219 0.984 1 95.19 225 GLU B N 1
ATOM 5469 C CA . GLU B 1 225 ? -12.961 26.188 0.157 1 95.19 225 GLU B CA 1
ATOM 5470 C C . GLU B 1 225 ? -12.125 25.469 -0.903 1 95.19 225 GLU B C 1
ATOM 5472 O O . GLU B 1 225 ? -12.133 25.859 -2.072 1 95.19 225 GLU B O 1
ATOM 5477 N N . PHE B 1 226 ? -11.492 24.453 -0.523 1 96.5 226 PHE B N 1
ATOM 5478 C CA . PHE B 1 226 ? -10.578 23.766 -1.419 1 96.5 226 PHE B CA 1
ATOM 5479 C C . PHE B 1 226 ? -11.352 22.938 -2.441 1 96.5 226 PHE B C 1
ATOM 5481 O O . PHE B 1 226 ? -10.773 22.453 -3.426 1 96.5 226 PHE B O 1
ATOM 5488 N N . ASN B 1 227 ? -12.609 22.75 -2.281 1 93.31 227 ASN B N 1
ATOM 5489 C CA . ASN B 1 227 ? -13.391 21.953 -3.223 1 93.31 227 ASN B CA 1
ATOM 5490 C C . ASN B 1 227 ? -14.453 22.812 -3.918 1 93.31 227 ASN B C 1
ATOM 5492 O O . ASN B 1 227 ? -15.344 22.266 -4.586 1 93.31 227 ASN B O 1
ATOM 5496 N N . GLY B 1 228 ? -14.422 24.094 -3.684 1 92.69 228 GLY B N 1
ATOM 5497 C CA . GLY B 1 228 ? -15.227 25.047 -4.438 1 92.69 228 GLY B CA 1
ATOM 5498 C C . GLY B 1 228 ? -16.625 25.203 -3.879 1 92.69 228 GLY B C 1
ATOM 5499 O O . GLY B 1 228 ? -17.531 25.641 -4.586 1 92.69 228 GLY B O 1
ATOM 5500 N N . TYR B 1 229 ? -16.828 24.828 -2.695 1 92.5 229 TYR B N 1
ATOM 5501 C CA . TYR B 1 229 ? -18.141 25.031 -2.066 1 92.5 229 TYR B CA 1
ATOM 5502 C C . TYR B 1 229 ? -18.188 26.391 -1.37 1 92.5 229 TYR B C 1
ATOM 5504 O O . TYR B 1 229 ? -17.188 26.875 -0.863 1 92.5 229 TYR B O 1
ATOM 5512 N N . SER B 1 230 ? -19.328 26.969 -1.339 1 91.94 230 SER B N 1
ATOM 5513 C CA . SER B 1 230 ? -19.5 28.297 -0.731 1 91.94 230 SER B CA 1
ATOM 5514 C C . SER B 1 230 ? -19.391 28.219 0.788 1 91.94 230 SER B C 1
ATOM 5516 O O . SER B 1 230 ? -19.891 27.266 1.407 1 91.94 230 SER B O 1
ATOM 5518 N N . LEU B 1 231 ? -18.719 29.188 1.305 1 92.94 231 LEU B N 1
ATOM 5519 C CA . LEU B 1 231 ? -18.641 29.344 2.754 1 92.94 231 LEU B CA 1
ATOM 5520 C C . LEU B 1 231 ? -19.75 30.234 3.277 1 92.94 231 LEU B C 1
ATOM 5522 O O . LEU B 1 231 ? -20.344 31 2.514 1 92.94 231 LEU B O 1
ATOM 5526 N N . PRO B 1 232 ? -20.031 30.062 4.57 1 93.06 232 PRO B N 1
ATOM 5527 C CA . PRO B 1 232 ? -20.906 31.078 5.145 1 93.06 232 PRO B CA 1
ATOM 5528 C C . PRO B 1 232 ? -20.297 32.469 5.09 1 93.06 232 PRO B C 1
ATOM 5530 O O . PRO B 1 232 ? -19.078 32.625 4.988 1 93.06 232 PRO B O 1
ATOM 5533 N N . LYS B 1 233 ? -21.156 33.469 5.062 1 92.62 233 LYS B N 1
ATOM 5534 C CA . LYS B 1 233 ? -20.656 34.844 5.07 1 92.62 233 LYS B CA 1
ATOM 5535 C C . LYS B 1 233 ? -20.016 35.219 6.414 1 92.62 233 LYS B C 1
ATOM 5537 O O . LYS B 1 233 ? -20.719 35.562 7.367 1 92.62 233 LYS B O 1
ATOM 5542 N N . LEU B 1 234 ? -18.734 35.125 6.527 1 95.19 234 LEU B N 1
ATOM 5543 C CA . LEU B 1 234 ? -18 35.438 7.738 1 95.19 234 LEU B CA 1
ATOM 5544 C C . LEU B 1 234 ? -17.219 36.75 7.566 1 95.19 234 LEU B C 1
ATOM 5546 O O . LEU B 1 234 ? -16.688 37.031 6.484 1 95.19 234 LEU B O 1
ATOM 5550 N N . LYS B 1 235 ? -17.125 37.469 8.586 1 95.94 235 LYS B N 1
ATOM 5551 C CA . LYS B 1 235 ? -16.266 38.656 8.594 1 95.94 235 LYS B CA 1
ATOM 5552 C C . LYS B 1 235 ? -14.797 38.281 8.406 1 95.94 235 LYS B C 1
ATOM 5554 O O . LYS B 1 235 ? -14.367 37.219 8.859 1 95.94 235 LYS B O 1
ATOM 5559 N N . GLU B 1 236 ? -14.07 39.125 7.777 1 94.88 236 GLU B N 1
ATOM 5560 C CA . GLU B 1 236 ? -12.656 38.875 7.527 1 94.88 236 GLU B CA 1
ATOM 5561 C C . GLU B 1 236 ? -11.891 38.688 8.836 1 94.88 236 GLU B C 1
ATOM 5563 O O . GLU B 1 236 ? -10.969 37.875 8.914 1 94.88 236 GLU B O 1
ATOM 5568 N N . SER B 1 237 ? -12.289 39.469 9.781 1 94.38 237 SER B N 1
ATOM 5569 C CA . SER B 1 237 ? -11.625 39.375 11.078 1 94.38 237 SER B CA 1
ATOM 5570 C C . SER B 1 237 ? -11.875 38 11.719 1 94.38 237 SER B C 1
ATOM 5572 O O . SER B 1 237 ? -10.977 37.438 12.328 1 94.38 237 SER B O 1
ATOM 5574 N N . THR B 1 238 ? -13.062 37.5 11.562 1 96.06 238 THR B N 1
ATOM 5575 C CA . THR B 1 238 ? -13.414 36.188 12.094 1 96.06 238 THR B CA 1
ATOM 5576 C C . THR B 1 238 ? -12.617 35.094 11.391 1 96.06 238 THR B C 1
ATOM 5578 O O . THR B 1 238 ? -12.078 34.188 12.039 1 96.06 238 THR B O 1
ATOM 5581 N N . LYS B 1 239 ? -12.508 35.219 10.094 1 95.88 239 LYS B N 1
ATOM 5582 C CA . LYS B 1 239 ? -11.758 34.25 9.312 1 95.88 239 LYS B CA 1
ATOM 5583 C C . LYS B 1 239 ? -10.297 34.188 9.758 1 95.88 239 LYS B C 1
ATOM 5585 O O . LYS B 1 239 ? -9.742 33.094 9.938 1 95.88 239 LYS B O 1
ATOM 5590 N N . ALA B 1 240 ? -9.742 35.312 9.906 1 95.12 240 ALA B N 1
ATOM 5591 C CA . ALA B 1 240 ? -8.336 35.406 10.281 1 95.12 240 ALA B CA 1
ATOM 5592 C C . ALA B 1 240 ? -8.094 34.781 11.656 1 95.12 240 ALA B C 1
ATOM 5594 O O . ALA B 1 240 ? -7.121 34.062 11.852 1 95.12 240 ALA B O 1
ATOM 5595 N N . GLN B 1 241 ? -8.938 35.094 12.586 1 95.94 241 GLN B N 1
ATOM 5596 C CA . GLN B 1 241 ? -8.781 34.594 13.945 1 95.94 241 GLN B CA 1
ATOM 5597 C C . GLN B 1 241 ? -9 33.062 13.984 1 95.94 241 GLN B C 1
ATOM 5599 O O . GLN B 1 241 ? -8.359 32.375 14.766 1 95.94 241 GLN B O 1
ATOM 5604 N N . MET B 1 242 ? -9.922 32.625 13.172 1 97.31 242 MET B N 1
ATOM 5605 C CA . MET B 1 242 ? -10.195 31.203 13.086 1 97.31 242 MET B CA 1
ATOM 5606 C C . MET B 1 242 ? -8.961 30.438 12.625 1 97.31 242 MET B C 1
ATOM 5608 O O . MET B 1 242 ? -8.648 29.375 13.156 1 97.31 242 MET B O 1
ATOM 5612 N N . LYS B 1 243 ? -8.25 30.953 11.672 1 96.44 243 LYS B N 1
ATOM 5613 C CA . LYS B 1 243 ? -7.051 30.297 11.141 1 96.44 243 LYS B CA 1
ATOM 5614 C C . LYS B 1 243 ? -5.949 30.234 12.195 1 96.44 243 LYS B C 1
ATOM 5616 O O . LYS B 1 243 ? -5.262 29.219 12.328 1 96.44 243 LYS B O 1
ATOM 5621 N N . LEU B 1 244 ? -5.781 31.312 12.945 1 96.31 244 LEU B N 1
ATOM 5622 C CA . LEU B 1 244 ? -4.781 31.344 14 1 96.31 244 LEU B CA 1
ATOM 5623 C C . LEU B 1 244 ? -5.133 30.375 15.117 1 96.31 244 LEU B C 1
ATOM 5625 O O . LEU B 1 244 ? -4.262 29.656 15.625 1 96.31 244 LEU B O 1
ATOM 5629 N N . LEU B 1 245 ? -6.418 30.328 15.445 1 97.75 245 LEU B N 1
ATOM 5630 C CA . LEU B 1 245 ? -6.859 29.406 16.5 1 97.75 245 LEU B CA 1
ATOM 5631 C C . LEU B 1 245 ? -6.688 27.953 16.062 1 97.75 245 LEU B C 1
ATOM 5633 O O . LEU B 1 245 ? -6.371 27.094 16.891 1 97.75 245 LEU B O 1
ATOM 5637 N N . GLN B 1 246 ? -6.949 27.719 14.805 1 97.19 246 GLN B N 1
ATOM 5638 C CA . GLN B 1 246 ? -6.828 26.375 14.266 1 97.19 246 GLN B CA 1
ATOM 5639 C C . GLN B 1 246 ? -5.457 25.766 14.578 1 97.19 246 GLN B C 1
ATOM 5641 O O . GLN B 1 246 ? -5.363 24.672 15.117 1 97.19 246 GLN B O 1
ATOM 5646 N N . TYR B 1 247 ? -4.453 26.484 14.195 1 96.81 247 TYR B N 1
ATOM 5647 C CA . TYR B 1 247 ? -3.113 25.938 14.383 1 96.81 247 TYR B CA 1
ATOM 5648 C C . TYR B 1 247 ? -2.764 25.828 15.859 1 96.81 247 TYR B C 1
ATOM 5650 O O . TYR B 1 247 ? -2.166 24.844 16.297 1 96.81 247 TYR B O 1
ATOM 5658 N N . LEU B 1 248 ? -3.113 26.859 16.625 1 97 248 LEU B N 1
ATOM 5659 C CA . LEU B 1 248 ? -2.814 26.859 18.047 1 97 248 LEU B CA 1
ATOM 5660 C C . LEU B 1 248 ? -3.477 25.688 18.75 1 97 248 LEU B C 1
ATOM 5662 O O . LEU B 1 248 ? -2.824 24.953 19.5 1 97 248 LEU B O 1
ATOM 5666 N N . TYR B 1 249 ? -4.734 25.516 18.469 1 96.94 249 TYR B N 1
ATOM 5667 C CA . TYR B 1 249 ? -5.457 24.406 19.078 1 96.94 249 TYR B CA 1
ATOM 5668 C C . TYR B 1 249 ? -4.871 23.062 18.656 1 96.94 249 TYR B C 1
ATOM 5670 O O . TYR B 1 249 ? -4.684 22.172 19.484 1 96.94 249 TYR B O 1
ATOM 5678 N N . PHE B 1 250 ? -4.648 22.953 17.359 1 95.5 250 PHE B N 1
ATOM 5679 C CA . PHE B 1 250 ? -4.129 21.703 16.781 1 95.5 250 PHE B CA 1
ATOM 5680 C C . PHE B 1 250 ? -2.814 21.312 17.453 1 95.5 250 PHE B C 1
ATOM 5682 O O . PHE B 1 250 ? -2.635 20.172 17.859 1 95.5 250 PHE B O 1
ATOM 5689 N N . SER B 1 251 ? -1.965 22.25 17.578 1 95.5 251 SER B N 1
ATOM 5690 C CA . SER B 1 251 ? -0.675 22.016 18.219 1 95.5 251 SER B CA 1
ATOM 5691 C C . SER B 1 251 ? -0.843 21.672 19.688 1 95.5 251 SER B C 1
ATOM 5693 O O . SER B 1 251 ? -0.206 20.75 20.203 1 95.5 251 SER B O 1
ATOM 5695 N N . LEU B 1 252 ? -1.664 22.422 20.375 1 95.25 252 LEU B N 1
ATOM 5696 C CA . LEU B 1 252 ? -1.909 22.203 21.797 1 95.25 252 LEU B CA 1
ATOM 5697 C C . LEU B 1 252 ? -2.451 20.797 22.047 1 95.25 252 LEU B C 1
ATOM 5699 O O . LEU B 1 252 ? -2.031 20.125 22.984 1 95.25 252 LEU B O 1
ATOM 5703 N N . GLU B 1 253 ? -3.357 20.391 21.219 1 94.44 253 GLU B N 1
ATOM 5704 C CA . GLU B 1 253 ? -3.988 19.078 21.375 1 94.44 253 GLU B CA 1
ATOM 5705 C C . GLU B 1 253 ? -2.963 17.953 21.281 1 94.44 253 GLU B C 1
ATOM 5707 O O . GLU B 1 253 ? -2.998 17.016 22.078 1 94.44 253 GLU B O 1
ATOM 5712 N N . HIS B 1 254 ? -2.018 18.094 20.406 1 91.75 254 HIS B N 1
ATOM 5713 C CA . HIS B 1 254 ? -1.14 16.969 20.094 1 91.75 254 HIS B CA 1
ATOM 5714 C C . HIS B 1 254 ? 0.178 17.078 20.859 1 91.75 254 HIS B C 1
ATOM 5716 O O . HIS B 1 254 ? 0.833 16.062 21.109 1 91.75 254 HIS B O 1
ATOM 5722 N N . ASN B 1 255 ? 0.575 18.297 21.156 1 87.94 255 ASN B N 1
ATOM 5723 C CA . ASN B 1 255 ? 1.819 18.5 21.891 1 87.94 255 ASN B CA 1
ATOM 5724 C C . ASN B 1 255 ? 1.852 19.859 22.594 1 87.94 255 ASN B C 1
ATOM 5726 O O . ASN B 1 255 ? 2.232 20.859 21.984 1 87.94 255 ASN B O 1
ATOM 5730 N N . ILE B 1 256 ? 1.701 19.844 23.875 1 84.06 256 ILE B N 1
ATOM 5731 C CA . ILE B 1 256 ? 1.605 21.109 24.609 1 84.06 256 ILE B CA 1
ATOM 5732 C C . ILE B 1 256 ? 3.006 21.656 24.891 1 84.06 256 ILE B C 1
ATOM 5734 O O . ILE B 1 256 ? 3.188 22.859 25.047 1 84.06 256 ILE B O 1
ATOM 5738 N N . ASP B 1 257 ? 3.977 20.703 24.891 1 85.12 257 ASP B N 1
ATOM 5739 C CA . ASP B 1 257 ? 5.348 21.125 25.141 1 85.12 257 ASP B CA 1
ATOM 5740 C C . ASP B 1 257 ? 6.336 20.344 24.281 1 85.12 257 ASP B C 1
ATOM 5742 O O . ASP B 1 257 ? 5.945 19.422 23.562 1 85.12 257 ASP B O 1
ATOM 5746 N N . PHE B 1 258 ? 7.477 20.844 24.375 1 83.94 258 PHE B N 1
ATOM 5747 C CA . PHE B 1 258 ? 8.555 20.312 23.547 1 83.94 258 PHE B CA 1
ATOM 5748 C C . PHE B 1 258 ? 8.812 18.844 23.891 1 83.94 258 PHE B C 1
ATOM 5750 O O . PHE B 1 258 ? 9.141 18.047 23 1 83.94 258 PHE B O 1
ATOM 5757 N N . ASP B 1 259 ? 8.609 18.438 25.094 1 86.38 259 ASP B N 1
ATOM 5758 C CA . ASP B 1 259 ? 8.859 17.062 25.531 1 86.38 259 ASP B CA 1
ATOM 5759 C C . ASP B 1 259 ? 7.887 16.094 24.859 1 86.38 259 ASP B C 1
ATOM 5761 O O . ASP B 1 259 ? 8.273 14.992 24.469 1 86.38 259 ASP B O 1
ATOM 5765 N N . GLN B 1 260 ? 6.695 16.531 24.781 1 90.12 260 GLN B N 1
ATOM 5766 C CA . GLN B 1 260 ? 5.695 15.695 24.125 1 90.12 260 GLN B CA 1
ATOM 5767 C C . GLN B 1 260 ? 5.984 15.562 22.641 1 90.12 260 GLN B C 1
ATOM 5769 O O . GLN B 1 260 ? 5.887 14.469 22.078 1 90.12 260 GLN B O 1
ATOM 5774 N N . ALA B 1 261 ? 6.34 16.672 22 1 89.25 261 ALA B N 1
ATOM 5775 C CA . ALA B 1 261 ? 6.66 16.656 20.578 1 89.25 261 ALA B CA 1
ATOM 5776 C C . ALA B 1 261 ? 7.855 15.742 20.297 1 89.25 261 ALA B C 1
ATOM 5778 O O . ALA B 1 261 ? 7.836 14.961 19.344 1 89.25 261 ALA B O 1
ATOM 5779 N N . ARG B 1 262 ? 8.828 15.859 21.141 1 89.56 262 ARG B N 1
ATOM 5780 C CA . ARG B 1 262 ? 10.031 15.062 20.953 1 89.56 262 ARG B CA 1
ATOM 5781 C C . ARG B 1 262 ? 9.734 13.57 21.125 1 89.56 262 ARG B C 1
ATOM 5783 O O . ARG B 1 262 ? 10.273 12.742 20.391 1 89.56 262 ARG B O 1
ATOM 5790 N N . LEU B 1 263 ? 8.938 13.273 22.078 1 91.25 263 LEU B N 1
ATOM 5791 C CA . LEU B 1 263 ? 8.562 11.883 22.312 1 91.25 263 LEU B CA 1
ATOM 5792 C C . LEU B 1 263 ? 7.895 11.281 21.094 1 91.25 263 LEU B C 1
ATOM 5794 O O . LEU B 1 263 ? 8.297 10.219 20.609 1 91.25 263 LEU B O 1
ATOM 5798 N N . LEU B 1 264 ? 6.984 12 20.578 1 92.19 264 LEU B N 1
ATOM 5799 C CA . LEU B 1 264 ? 6.148 11.469 19.5 1 92.19 264 LEU B CA 1
ATOM 5800 C C . LEU B 1 264 ? 6.883 11.508 18.172 1 92.19 264 LEU B C 1
ATOM 5802 O O . LEU B 1 264 ? 6.566 10.742 17.25 1 92.19 264 LEU B O 1
ATOM 5806 N N . ALA B 1 265 ? 7.898 12.352 18.031 1 93.44 265 ALA B N 1
ATOM 5807 C CA . ALA B 1 265 ? 8.656 12.5 16.781 1 93.44 265 ALA B CA 1
ATOM 5808 C C . ALA B 1 265 ? 9.867 11.578 16.766 1 93.44 265 ALA B C 1
ATOM 5810 O O . ALA B 1 265 ? 10.477 11.367 15.711 1 93.44 265 ALA B O 1
ATOM 5811 N N . THR B 1 266 ? 10.242 11 17.859 1 94.38 266 THR B N 1
ATOM 5812 C CA . THR B 1 266 ? 11.461 10.227 18.016 1 94.38 266 THR B CA 1
ATOM 5813 C C . THR B 1 266 ? 11.539 9.102 17 1 94.38 266 THR B C 1
ATOM 5815 O O . THR B 1 266 ? 12.562 8.93 16.328 1 94.38 266 THR B O 1
ATOM 5818 N N . PRO B 1 267 ? 10.469 8.359 16.844 1 93.69 267 PRO B N 1
ATOM 5819 C CA . PRO B 1 267 ? 10.594 7.258 15.883 1 93.69 267 PRO B CA 1
ATOM 5820 C C . PRO B 1 267 ? 10.875 7.742 14.461 1 93.69 267 PRO B C 1
ATOM 5822 O O . PRO B 1 267 ? 11.648 7.113 13.734 1 93.69 267 PRO B O 1
ATOM 5825 N N . PHE B 1 268 ? 10.289 8.773 14.039 1 96.31 268 PHE B N 1
ATOM 5826 C CA . PHE B 1 268 ? 10.5 9.281 12.695 1 96.31 268 PHE B CA 1
ATOM 5827 C C . PHE B 1 268 ? 11.938 9.773 12.523 1 96.31 268 PHE B C 1
ATOM 5829 O O . PHE B 1 268 ? 12.586 9.477 11.523 1 96.31 268 PHE B O 1
ATOM 5836 N N . PHE B 1 269 ? 12.422 10.539 13.492 1 96.25 269 PHE B N 1
ATOM 5837 C CA . PHE B 1 269 ? 13.781 11.055 13.422 1 96.25 269 PHE B CA 1
ATOM 5838 C C . PHE B 1 269 ? 14.797 9.914 13.438 1 96.25 269 PHE B C 1
ATOM 5840 O O . PHE B 1 269 ? 15.836 10 12.789 1 96.25 269 PHE B O 1
ATOM 5847 N N . THR B 1 270 ? 14.461 8.945 14.227 1 94.88 270 THR B N 1
ATOM 5848 C CA . THR B 1 270 ? 15.312 7.762 14.211 1 94.88 270 THR B CA 1
ATOM 5849 C C . THR B 1 270 ? 15.391 7.164 12.812 1 94.88 270 THR B C 1
ATOM 5851 O O . THR B 1 270 ? 16.469 6.793 12.344 1 94.88 270 THR B O 1
ATOM 5854 N N . LYS B 1 271 ? 14.273 7.082 12.172 1 95.88 271 LYS B N 1
ATOM 5855 C CA . LYS B 1 271 ? 14.219 6.555 10.812 1 95.88 271 LYS B CA 1
ATOM 5856 C C . LYS B 1 271 ? 15.031 7.418 9.852 1 95.88 271 LYS B C 1
ATOM 5858 O O . LYS B 1 271 ? 15.742 6.895 8.992 1 95.88 271 LYS B O 1
ATOM 5863 N N . VAL B 1 272 ? 14.93 8.695 9.945 1 97.44 272 VAL B N 1
ATOM 5864 C CA . VAL B 1 272 ? 15.664 9.641 9.102 1 97.44 272 VAL B CA 1
ATOM 5865 C C . VAL B 1 272 ? 17.172 9.406 9.25 1 97.44 272 VAL B C 1
ATOM 5867 O O . VAL B 1 272 ? 17.891 9.305 8.258 1 97.44 272 VAL B O 1
ATOM 5870 N N . LEU B 1 273 ? 17.625 9.305 10.477 1 97.19 273 LEU B N 1
ATOM 5871 C CA . LEU B 1 273 ? 19.047 9.102 10.75 1 97.19 273 LEU B CA 1
ATOM 5872 C C . LEU B 1 273 ? 19.5 7.73 10.273 1 97.19 273 LEU B C 1
ATOM 5874 O O . LEU B 1 273 ? 20.594 7.59 9.719 1 97.19 273 LEU B O 1
ATOM 5878 N N . ASP B 1 274 ? 18.672 6.719 10.531 1 96.69 274 ASP B N 1
ATOM 5879 C CA . ASP B 1 274 ? 18.984 5.375 10.055 1 96.69 274 ASP B CA 1
ATOM 5880 C C . ASP B 1 274 ? 19.203 5.363 8.547 1 96.69 274 ASP B C 1
ATOM 5882 O O . ASP B 1 274 ? 20.141 4.734 8.047 1 96.69 274 ASP B O 1
ATOM 5886 N N . ASN B 1 275 ? 18.312 6.008 7.859 1 97.81 275 ASN B N 1
ATOM 5887 C CA . ASN B 1 275 ? 18.422 6.07 6.406 1 97.81 275 ASN B CA 1
ATOM 5888 C C . ASN B 1 275 ? 19.719 6.762 5.973 1 97.81 275 ASN B C 1
ATOM 5890 O O . ASN B 1 275 ? 20.359 6.332 5.016 1 97.81 275 ASN B O 1
ATOM 5894 N N . MET B 1 276 ? 20.094 7.848 6.617 1 97.88 276 MET B N 1
ATOM 5895 C CA . MET B 1 276 ? 21.344 8.547 6.309 1 97.88 276 MET B CA 1
ATOM 5896 C C . MET B 1 276 ? 22.547 7.641 6.535 1 97.88 276 MET B C 1
ATOM 5898 O O . MET B 1 276 ? 23.422 7.539 5.68 1 97.88 276 MET B O 1
ATOM 5902 N N . GLU B 1 277 ? 22.516 6.965 7.648 1 96.94 277 GLU B N 1
ATOM 5903 C CA . GLU B 1 277 ? 23.609 6.062 7.98 1 96.94 277 GLU B CA 1
ATOM 5904 C C . GLU B 1 277 ? 23.719 4.926 6.965 1 96.94 277 GLU B C 1
ATOM 5906 O O . GLU B 1 277 ? 24.812 4.555 6.555 1 96.94 277 GLU B O 1
ATOM 5911 N N . ASN B 1 278 ? 22.578 4.391 6.629 1 97.5 278 ASN B N 1
ATOM 5912 C CA . ASN B 1 278 ? 22.562 3.285 5.676 1 97.5 278 ASN B CA 1
ATOM 5913 C C . ASN B 1 278 ? 23.125 3.705 4.32 1 97.5 278 ASN B C 1
ATOM 5915 O O . ASN B 1 278 ? 23.859 2.939 3.682 1 97.5 278 ASN B O 1
ATOM 5919 N N . VAL B 1 279 ? 22.781 4.887 3.846 1 96.56 279 VAL B N 1
ATOM 5920 C CA . VAL B 1 279 ? 23.281 5.371 2.561 1 96.56 279 VAL B CA 1
ATOM 5921 C C . VAL B 1 279 ? 24.781 5.645 2.65 1 96.56 279 VAL B C 1
ATOM 5923 O O . VAL B 1 279 ? 25.531 5.289 1.745 1 96.56 279 VAL B O 1
ATOM 5926 N N . LEU B 1 280 ? 25.25 6.242 3.73 1 95.12 280 LEU B N 1
ATOM 5927 C CA . LEU B 1 280 ? 26.656 6.566 3.918 1 95.12 280 LEU B CA 1
ATOM 5928 C C . LEU B 1 280 ? 27.5 5.301 3.992 1 95.12 280 LEU B C 1
ATOM 5930 O O . LEU B 1 280 ? 28.641 5.281 3.531 1 95.12 280 LEU B O 1
ATOM 5934 N N . ASN B 1 281 ? 26.938 4.25 4.508 1 95.38 281 ASN B N 1
ATOM 5935 C CA . ASN B 1 281 ? 27.656 2.988 4.648 1 95.38 281 ASN B CA 1
ATOM 5936 C C . ASN B 1 281 ? 27.391 2.061 3.469 1 95.38 281 ASN B C 1
ATOM 5938 O O . ASN B 1 281 ? 27.734 0.879 3.51 1 95.38 281 ASN B O 1
ATOM 5942 N N . LYS B 1 282 ? 26.609 2.494 2.504 1 94.5 282 LYS B N 1
ATOM 5943 C CA . LYS B 1 282 ? 26.344 1.766 1.269 1 94.5 282 LYS B CA 1
ATOM 5944 C C . LYS B 1 282 ? 25.562 0.485 1.55 1 94.5 282 LYS B C 1
ATOM 5946 O O . LYS B 1 282 ? 25.812 -0.553 0.939 1 94.5 282 LYS B O 1
ATOM 5951 N N . LEU B 1 283 ? 24.703 0.597 2.553 1 94.62 283 LEU B N 1
ATOM 5952 C CA . LEU B 1 283 ? 23.859 -0.544 2.918 1 94.62 283 LEU B CA 1
ATOM 5953 C C . LEU B 1 283 ? 22.562 -0.543 2.123 1 94.62 283 LEU B C 1
ATOM 5955 O O . LEU B 1 283 ? 21.828 -1.53 2.135 1 94.62 283 LEU B O 1
ATOM 5959 N N . THR B 1 284 ? 22.25 0.508 1.441 1 92.56 284 THR B N 1
ATOM 5960 C CA . THR B 1 284 ? 21.078 0.619 0.592 1 92.56 284 THR B CA 1
ATOM 5961 C C . THR B 1 284 ? 21.359 1.489 -0.627 1 92.56 284 THR B C 1
ATOM 5963 O O . THR B 1 284 ? 22.266 2.326 -0.597 1 92.56 284 THR B O 1
ATOM 5966 N N . LYS B 1 285 ? 20.625 1.241 -1.648 1 90.62 285 LYS B N 1
ATOM 5967 C CA . LYS B 1 285 ? 20.734 2.059 -2.854 1 90.62 285 LYS B CA 1
ATOM 5968 C C . LYS B 1 285 ? 19.578 3.047 -2.957 1 90.62 285 LYS B C 1
ATOM 5970 O O . LYS B 1 285 ? 19.547 3.881 -3.863 1 90.62 285 LYS B O 1
ATOM 5975 N N . HIS B 1 286 ? 18.656 2.955 -2.045 1 94.88 286 HIS B N 1
ATOM 5976 C CA . HIS B 1 286 ? 17.531 3.893 -2.029 1 94.88 286 HIS B CA 1
ATOM 5977 C C . HIS B 1 286 ? 17.984 5.289 -1.628 1 94.88 286 HIS B C 1
ATOM 5979 O O . HIS B 1 286 ? 18.125 5.586 -0.439 1 94.88 286 HIS B O 1
ATOM 5985 N N . LYS B 1 287 ? 18.125 6.117 -2.566 1 97.44 287 LYS B N 1
ATOM 5986 C CA . LYS B 1 287 ? 18.641 7.457 -2.291 1 97.44 287 LYS B CA 1
ATOM 5987 C C . LYS B 1 287 ? 17.516 8.484 -2.236 1 97.44 287 LYS B C 1
ATOM 5989 O O . LYS B 1 287 ? 17.75 9.656 -1.943 1 97.44 287 LYS B O 1
ATOM 5994 N N . PHE B 1 288 ? 16.297 8.094 -2.574 1 98.62 288 PHE B N 1
ATOM 5995 C CA . PHE B 1 288 ? 15.125 8.938 -2.449 1 98.62 288 PHE B CA 1
ATOM 5996 C C . PHE B 1 288 ? 14.023 8.227 -1.672 1 98.62 288 PHE B C 1
ATOM 5998 O O . PHE B 1 288 ? 13.531 7.184 -2.1 1 98.62 288 PHE B O 1
ATOM 6005 N N . ARG B 1 289 ? 13.648 8.773 -0.566 1 98.38 289 ARG B N 1
ATOM 6006 C CA . ARG B 1 289 ? 12.641 8.18 0.3 1 98.38 289 ARG B CA 1
ATOM 6007 C C . ARG B 1 289 ? 11.438 9.109 0.458 1 98.38 289 ARG B C 1
ATOM 6009 O O . ARG B 1 289 ? 11.609 10.312 0.656 1 98.38 289 ARG B O 1
ATOM 6016 N N . ILE B 1 290 ? 10.273 8.547 0.343 1 98.69 290 ILE B N 1
ATOM 6017 C CA . ILE B 1 290 ? 9.047 9.32 0.457 1 98.69 290 ILE B CA 1
ATOM 6018 C C . ILE B 1 290 ? 8.188 8.758 1.592 1 98.69 290 ILE B C 1
ATOM 6020 O O . ILE B 1 290 ? 7.973 7.547 1.678 1 98.69 290 ILE B O 1
ATOM 6024 N N . PHE B 1 291 ? 7.715 9.648 2.428 1 98.69 291 PHE B N 1
ATOM 6025 C CA . PHE B 1 291 ? 6.777 9.336 3.498 1 98.69 291 PHE B CA 1
ATOM 6026 C C . PHE B 1 291 ? 5.473 10.102 3.318 1 98.69 291 PHE B C 1
ATOM 6028 O O . PHE B 1 291 ? 5.445 11.328 3.459 1 98.69 291 PHE B O 1
ATOM 6035 N N . SER B 1 292 ? 4.398 9.43 2.977 1 98.75 292 SER B N 1
ATOM 6036 C CA . SER B 1 292 ? 3.078 10.031 2.803 1 98.75 292 SER B CA 1
ATOM 6037 C C . SER B 1 292 ? 2.246 9.914 4.074 1 98.75 292 SER B C 1
ATOM 6039 O O . SER B 1 292 ? 1.896 8.805 4.492 1 98.75 292 SER B O 1
ATOM 6041 N N . ALA B 1 293 ? 1.899 11.047 4.637 1 98.38 293 ALA B N 1
ATOM 6042 C CA . ALA B 1 293 ? 1.324 11.008 5.977 1 98.38 293 ALA B CA 1
ATOM 6043 C C . ALA B 1 293 ? 0.317 12.141 6.176 1 98.38 293 ALA B C 1
ATOM 6045 O O . ALA B 1 293 ? -0.472 12.438 5.277 1 98.38 293 ALA B O 1
ATOM 6046 N N . HIS B 1 294 ? 0.262 12.656 7.395 1 97.62 294 HIS B N 1
ATOM 6047 C CA . HIS B 1 294 ? -0.823 13.539 7.809 1 97.62 294 HIS B CA 1
ATOM 6048 C C . HIS B 1 294 ? -0.288 14.883 8.297 1 97.62 294 HIS B C 1
ATOM 6050 O O . HIS B 1 294 ? 0.922 15.047 8.469 1 97.62 294 HIS B O 1
ATOM 6056 N N . ASP B 1 295 ? -1.189 15.797 8.43 1 97.19 295 ASP B N 1
ATOM 6057 C CA . ASP B 1 295 ? -0.854 17.094 9.016 1 97.19 295 ASP B CA 1
ATOM 6058 C C . ASP B 1 295 ? -0.254 16.922 10.406 1 97.19 295 ASP B C 1
ATOM 6060 O O . ASP B 1 295 ? 0.722 17.594 10.75 1 97.19 295 ASP B O 1
ATOM 6064 N N . THR B 1 296 ? -0.802 15.992 11.156 1 95.62 296 THR B N 1
ATOM 6065 C CA . THR B 1 296 ? -0.307 15.758 12.508 1 95.62 296 THR B CA 1
ATOM 6066 C C . THR B 1 296 ? 1.161 15.344 12.477 1 95.62 296 THR B C 1
ATOM 6068 O O . THR B 1 296 ? 1.951 15.781 13.312 1 95.62 296 THR B O 1
ATOM 6071 N N . THR B 1 297 ? 1.554 14.508 11.531 1 96.38 297 THR B N 1
ATOM 6072 C CA . THR B 1 297 ? 2.941 14.07 11.406 1 96.38 297 THR B CA 1
ATOM 6073 C C . THR B 1 297 ? 3.848 15.25 11.062 1 96.38 297 THR B C 1
ATOM 6075 O O . THR B 1 297 ? 4.887 15.445 11.695 1 96.38 297 THR B O 1
ATOM 6078 N N . VAL B 1 298 ? 3.426 16.047 10.117 1 97.5 298 VAL B N 1
ATOM 6079 C CA . VAL B 1 298 ? 4.207 17.203 9.68 1 97.5 298 VAL B CA 1
ATOM 6080 C C . VAL B 1 298 ? 4.359 18.188 10.836 1 97.5 298 VAL B C 1
ATOM 6082 O O . VAL B 1 298 ? 5.457 18.688 11.094 1 97.5 298 VAL B O 1
ATOM 6085 N N . GLU B 1 299 ? 3.271 18.438 11.508 1 95.75 299 GLU B N 1
ATOM 6086 C CA . GLU B 1 299 ? 3.273 19.391 12.617 1 95.75 299 GLU B CA 1
ATOM 6087 C C . GLU B 1 299 ? 4.215 18.922 13.734 1 95.75 299 GLU B C 1
ATOM 6089 O O . GLU B 1 299 ? 4.961 19.734 14.297 1 95.75 299 GLU B O 1
ATOM 6094 N N . LEU B 1 300 ? 4.164 17.672 14.062 1 93.75 300 LEU B N 1
ATOM 6095 C CA . LEU B 1 300 ? 5.012 17.125 15.109 1 93.75 300 LEU B CA 1
ATOM 6096 C C . LEU B 1 300 ? 6.488 17.297 14.766 1 93.75 300 LEU B C 1
ATOM 6098 O O . LEU B 1 300 ? 7.297 17.625 15.641 1 93.75 300 LEU B O 1
ATOM 6102 N N . ILE B 1 301 ? 6.797 17.062 13.539 1 95.25 301 ILE B N 1
ATOM 6103 C CA . ILE B 1 301 ? 8.188 17.156 13.102 1 95.25 301 ILE B CA 1
ATOM 6104 C C . ILE B 1 301 ? 8.625 18.625 13.102 1 95.25 301 ILE B C 1
ATOM 6106 O O . ILE B 1 301 ? 9.742 18.938 13.516 1 95.25 301 ILE B O 1
ATOM 6110 N N . LEU B 1 302 ? 7.777 19.547 12.695 1 94.88 302 LEU B N 1
ATOM 6111 C CA . LEU B 1 302 ? 8.086 20.969 12.734 1 94.88 302 LEU B CA 1
ATOM 6112 C C . LEU B 1 302 ? 8.344 21.422 14.172 1 94.88 302 LEU B C 1
ATOM 6114 O O . LEU B 1 302 ? 9.266 22.203 14.422 1 94.88 302 LEU B O 1
ATOM 6118 N N . ASN B 1 303 ? 7.488 20.938 15.039 1 92.5 303 ASN B N 1
ATOM 6119 C CA . ASN B 1 303 ? 7.648 21.297 16.453 1 92.5 303 ASN B CA 1
ATOM 6120 C C . ASN B 1 303 ? 8.945 20.734 17.016 1 92.5 303 ASN B C 1
ATOM 6122 O O . ASN B 1 303 ? 9.68 21.453 17.719 1 92.5 303 ASN B O 1
ATOM 6126 N N . ALA B 1 304 ? 9.211 19.484 16.688 1 90.88 304 ALA B N 1
ATOM 6127 C CA . ALA B 1 304 ? 10.414 18.828 17.188 1 90.88 304 ALA B CA 1
ATOM 6128 C C . ALA B 1 304 ? 11.672 19.5 16.625 1 90.88 304 ALA B C 1
ATOM 6130 O O . ALA B 1 304 ? 12.734 19.453 17.25 1 90.88 304 ALA B O 1
ATOM 6131 N N . LEU B 1 305 ? 11.578 20.156 15.492 1 90.75 305 LEU B N 1
ATOM 6132 C CA . LEU B 1 305 ? 12.695 20.891 14.898 1 90.75 305 LEU B CA 1
ATOM 6133 C C . LEU B 1 305 ? 12.742 22.312 15.406 1 90.75 305 LEU B C 1
ATOM 6135 O O . LEU B 1 305 ? 13.578 23.109 14.969 1 90.75 305 LEU B O 1
ATOM 6139 N N . ASN B 1 306 ? 11.828 22.672 16.203 1 88.81 306 ASN B N 1
ATOM 6140 C CA . ASN B 1 306 ? 11.719 24 16.812 1 88.81 306 ASN B CA 1
ATOM 6141 C C . ASN B 1 306 ? 11.398 25.062 15.773 1 88.81 306 ASN B C 1
ATOM 6143 O O . ASN B 1 306 ? 11.844 26.203 15.898 1 88.81 306 ASN B O 1
ATOM 6147 N N . LEU B 1 307 ? 10.734 24.672 14.75 1 92.12 307 LEU B N 1
ATOM 6148 C CA . LEU B 1 307 ? 10.305 25.609 13.734 1 92.12 307 LEU B CA 1
ATOM 6149 C C . LEU B 1 307 ? 8.922 26.172 14.062 1 92.12 307 LEU B C 1
ATOM 6151 O O . LEU B 1 307 ? 8.492 27.156 13.469 1 92.12 307 LEU B O 1
ATOM 6155 N N . THR B 1 308 ? 8.266 25.562 14.969 1 93.25 308 THR B N 1
ATOM 6156 C CA . THR B 1 308 ? 7.02 26.031 15.562 1 93.25 308 THR B CA 1
ATOM 6157 C C . THR B 1 308 ? 6.844 25.469 16.969 1 93.25 308 THR B C 1
ATOM 6159 O O . THR B 1 308 ? 7.469 24.469 17.328 1 93.25 308 THR B O 1
ATOM 6162 N N . THR B 1 309 ? 6.156 26.156 17.844 1 92.88 309 THR B N 1
ATOM 6163 C CA . THR B 1 309 ? 5.82 25.719 19.188 1 92.88 309 THR B CA 1
ATOM 6164 C C . THR B 1 309 ? 4.469 26.266 19.625 1 92.88 309 THR B C 1
ATOM 6166 O O . THR B 1 309 ? 4 27.266 19.078 1 92.88 309 THR B O 1
ATOM 6169 N N . VAL B 1 310 ? 3.914 25.562 20.578 1 94.44 310 VAL B N 1
ATOM 6170 C CA . VAL B 1 310 ? 2.66 26.062 21.125 1 94.44 310 VAL B CA 1
ATOM 6171 C C . VAL B 1 310 ? 2.867 27.469 21.703 1 94.44 310 VAL B C 1
ATOM 6173 O O . VAL B 1 310 ? 1.994 28.328 21.578 1 94.44 310 VAL B O 1
ATOM 6176 N N . GLU B 1 311 ? 4.02 27.703 22.219 1 93.12 311 GLU B N 1
ATOM 6177 C CA . GLU B 1 311 ? 4.332 29 22.812 1 93.12 311 GLU B CA 1
ATOM 6178 C C . GLU B 1 311 ? 4.336 30.094 21.766 1 93.12 311 GLU B C 1
ATOM 6180 O O . GLU B 1 311 ? 3.738 31.156 21.953 1 93.12 311 GLU B O 1
ATOM 6185 N N . CYS B 1 312 ? 5.051 29.859 20.734 1 94.62 312 CYS B N 1
ATOM 6186 C CA . CYS B 1 312 ? 5.113 30.906 19.703 1 94.62 312 CYS B CA 1
ATOM 6187 C C . CYS B 1 312 ? 3.752 31.125 19.062 1 94.62 312 CYS B C 1
ATOM 6189 O O . CYS B 1 312 ? 3.383 32.25 18.75 1 94.62 312 CYS B O 1
ATOM 6191 N N . LEU B 1 313 ? 2.969 30.031 18.875 1 96.19 313 LEU B N 1
ATOM 6192 C CA . LEU B 1 313 ? 1.622 30.141 18.328 1 96.19 313 LEU B CA 1
ATOM 6193 C C . LEU B 1 313 ? 0.713 30.922 19.266 1 96.19 313 LEU B C 1
ATOM 6195 O O . LEU B 1 313 ? -0.109 31.719 18.812 1 96.19 313 LEU B O 1
ATOM 6199 N N . LYS B 1 314 ? 0.88 30.672 20.531 1 95.62 314 LYS B N 1
ATOM 6200 C CA . LYS B 1 314 ? 0.131 31.422 21.531 1 95.62 314 LYS B CA 1
ATOM 6201 C C . LYS B 1 314 ? 0.472 32.906 21.484 1 95.62 314 LYS B C 1
ATOM 6203 O O . LYS B 1 314 ? -0.418 33.75 21.562 1 95.62 314 LYS B O 1
ATOM 6208 N N . GLN B 1 315 ? 1.741 33.219 21.359 1 96.25 315 GLN B N 1
ATOM 6209 C CA . GLN B 1 315 ? 2.191 34.625 21.266 1 96.25 315 GLN B CA 1
ATOM 6210 C C . GLN B 1 315 ? 1.574 35.312 20.062 1 96.25 315 GLN B C 1
ATOM 6212 O O . GLN B 1 315 ? 1.142 36.469 20.172 1 96.25 315 GLN B O 1
ATOM 6217 N N . VAL B 1 316 ? 1.525 34.625 18.984 1 95.69 316 VAL B N 1
ATOM 6218 C CA . VAL B 1 316 ? 0.933 35.188 17.766 1 95.69 316 VAL B CA 1
ATOM 6219 C C . VAL B 1 316 ? -0.566 35.375 17.984 1 95.69 316 VAL B C 1
ATOM 6221 O O . VAL B 1 316 ? -1.101 36.438 17.656 1 95.69 316 VAL B O 1
ATOM 6224 N N . TYR B 1 317 ? -1.246 34.375 18.547 1 95.56 317 TYR B N 1
ATOM 6225 C CA . TYR B 1 317 ? -2.691 34.438 18.734 1 95.56 317 TYR B CA 1
ATOM 6226 C C . TYR B 1 317 ? -3.078 35.562 19.688 1 95.56 317 TYR B C 1
ATOM 6228 O O . TYR B 1 317 ? -4.082 36.25 19.484 1 95.56 317 TYR B O 1
ATOM 6236 N N . PHE B 1 318 ? -2.299 35.812 20.688 1 94.88 318 PHE B N 1
ATOM 6237 C CA . PHE B 1 318 ? -2.596 36.812 21.703 1 94.88 318 PHE B CA 1
ATOM 6238 C C . PHE B 1 318 ? -1.975 38.156 21.344 1 94.88 318 PHE B C 1
ATOM 6240 O O . PHE B 1 318 ? -2.014 39.094 22.141 1 94.88 318 PHE B O 1
ATOM 6247 N N . LYS B 1 319 ? -1.355 38.25 20.188 1 94.31 319 LYS B N 1
ATOM 6248 C CA . LYS B 1 319 ? -0.746 39.469 19.688 1 94.31 319 LYS B CA 1
ATOM 6249 C C . LYS B 1 319 ? 0.361 39.969 20.625 1 94.31 319 LYS B C 1
ATOM 6251 O O . LYS B 1 319 ? 0.409 41.156 20.984 1 94.31 319 LYS B O 1
ATOM 6256 N N . GLN B 1 320 ? 1.131 39 21.031 1 95.06 320 GLN B N 1
ATOM 6257 C CA . GLN B 1 320 ? 2.32 39.25 21.828 1 95.06 320 GLN B CA 1
ATOM 6258 C C . GLN B 1 320 ? 3.584 39.219 20.969 1 95.06 320 GLN B C 1
ATOM 6260 O O . GLN B 1 320 ? 3.537 38.781 19.812 1 95.06 320 GLN B O 1
ATOM 6265 N N . GLU B 1 321 ? 4.625 39.688 21.516 1 94.75 321 GLU B N 1
ATOM 6266 C CA . GLU B 1 321 ? 5.91 39.562 20.828 1 94.75 321 GLU B CA 1
ATOM 6267 C C . GLU B 1 321 ? 6.344 38.125 20.703 1 94.75 321 GLU B C 1
ATOM 6269 O O . GLU B 1 321 ? 6.293 37.344 21.672 1 94.75 321 GLU B O 1
ATOM 6274 N N . VAL B 1 322 ? 6.688 37.781 19.5 1 92.88 322 VAL B N 1
ATOM 6275 C CA . VAL B 1 322 ? 7.113 36.406 19.234 1 92.88 322 VAL B CA 1
ATOM 6276 C C . VAL B 1 322 ? 8.625 36.312 19.453 1 92.88 322 VAL B C 1
ATOM 6278 O O . VAL B 1 322 ? 9.406 36.969 18.766 1 92.88 322 VAL B O 1
ATOM 6281 N N . SER B 1 323 ? 9.109 35.469 20.297 1 89.56 323 SER B N 1
ATOM 6282 C CA . SER B 1 323 ? 10.516 35.312 20.656 1 89.56 323 SER B CA 1
ATOM 6283 C C . SER B 1 323 ? 11.297 34.625 19.562 1 89.56 323 SER B C 1
ATOM 6285 O O . SER B 1 323 ? 12.406 35.031 19.219 1 89.56 323 SER B O 1
ATOM 6287 N N . ASN B 1 324 ? 10.758 33.562 19.031 1 88 324 ASN B N 1
ATOM 6288 C CA . ASN B 1 324 ? 11.398 32.844 17.953 1 88 324 ASN B CA 1
ATOM 6289 C C . ASN B 1 324 ? 11.07 33.438 16.594 1 88 324 ASN B C 1
ATOM 6291 O O . ASN B 1 324 ? 9.961 33.25 16.078 1 88 324 ASN B O 1
ATOM 6295 N N . LYS B 1 325 ? 12.031 34 15.938 1 86.06 325 LYS B N 1
ATOM 6296 C CA . LYS B 1 325 ? 11.82 34.688 14.68 1 86.06 325 LYS B CA 1
ATOM 6297 C C . LYS B 1 325 ? 11.547 33.719 13.539 1 86.06 325 LYS B C 1
ATOM 6299 O O . LYS B 1 325 ? 10.984 34.094 12.508 1 86.06 325 LYS B O 1
ATOM 6304 N N . ASN B 1 326 ? 11.82 32.531 13.75 1 86.94 326 ASN B N 1
ATOM 6305 C CA . ASN B 1 326 ? 11.641 31.531 12.703 1 86.94 326 ASN B CA 1
ATOM 6306 C C . ASN B 1 326 ? 10.352 30.734 12.906 1 86.94 326 ASN B C 1
ATOM 6308 O O . ASN B 1 326 ? 10.117 29.75 12.211 1 86.94 326 ASN B O 1
ATOM 6312 N N . CYS B 1 327 ? 9.477 31.188 13.766 1 92.56 327 CYS B N 1
ATOM 6313 C CA . CYS B 1 327 ? 8.266 30.453 14.094 1 92.56 327 CYS B CA 1
ATOM 6314 C C . CYS B 1 327 ? 7.312 30.422 12.898 1 92.56 327 CYS B C 1
ATOM 6316 O O . CYS B 1 327 ? 6.914 31.469 12.391 1 92.56 327 CYS B O 1
ATOM 6318 N N . ILE B 1 328 ? 7.016 29.234 12.484 1 94.88 328 ILE B N 1
ATOM 6319 C CA . ILE B 1 328 ? 5.996 29.031 11.461 1 94.88 328 ILE B CA 1
ATOM 6320 C C . ILE B 1 328 ? 4.613 29 12.102 1 94.88 328 ILE B C 1
ATOM 6322 O O . ILE B 1 328 ? 4.305 28.094 12.891 1 94.88 328 ILE B O 1
ATOM 6326 N N . TYR B 1 329 ? 3.803 29.938 11.781 1 94.31 329 TYR B N 1
ATOM 6327 C CA . TYR B 1 329 ? 2.514 30.016 12.453 1 94.31 329 TYR B CA 1
ATOM 6328 C C . TYR B 1 329 ? 1.369 29.797 11.477 1 94.31 329 TYR B C 1
ATOM 6330 O O . TYR B 1 329 ? 0.205 30.031 11.805 1 94.31 329 TYR B O 1
ATOM 6338 N N . THR B 1 330 ? 1.701 29.438 10.281 1 93.44 330 THR B N 1
ATOM 6339 C CA . THR B 1 330 ? 0.697 29 9.32 1 93.44 330 THR B CA 1
ATOM 6340 C C . THR B 1 330 ? 0.507 27.484 9.391 1 93.44 330 THR B C 1
ATOM 6342 O O . THR B 1 330 ? 1.479 26.734 9.344 1 93.44 330 THR B O 1
ATOM 6345 N N . PHE B 1 331 ? -0.746 27.125 9.469 1 96.31 331 PHE B N 1
ATOM 6346 C CA . PHE B 1 331 ? -1.103 25.719 9.555 1 96.31 331 PHE B CA 1
ATOM 6347 C C . PHE B 1 331 ? -0.504 24.938 8.391 1 96.31 331 PHE B C 1
ATOM 6349 O O . PHE B 1 331 ? -0.492 25.422 7.254 1 96.31 331 PHE B O 1
ATOM 6356 N N . PRO B 1 332 ? 0.129 23.75 8.672 1 96.94 332 PRO B N 1
ATOM 6357 C CA . PRO B 1 332 ? 0.575 22.938 7.535 1 96.94 332 PRO B CA 1
ATOM 6358 C C . PRO B 1 332 ? -0.566 22.562 6.594 1 96.94 332 PRO B C 1
ATOM 6360 O O . PRO B 1 332 ? -1.285 21.594 6.84 1 96.94 332 PRO B O 1
ATOM 6363 N N . GLY B 1 333 ? -0.715 23.281 5.57 1 96.5 333 GLY B N 1
ATOM 6364 C CA . GLY B 1 333 ? -1.805 23.078 4.629 1 96.5 333 GLY B CA 1
ATOM 6365 C C . GLY B 1 333 ? -1.701 21.766 3.861 1 96.5 333 GLY B C 1
ATOM 6366 O O . GLY B 1 333 ? -0.761 21 4.062 1 96.5 333 GLY B O 1
ATOM 6367 N N . TYR B 1 334 ? -2.695 21.531 3.053 1 98.5 334 TYR B N 1
ATOM 6368 C CA . TYR B 1 334 ? -2.691 20.328 2.215 1 98.5 334 TYR B CA 1
ATOM 6369 C C . TYR B 1 334 ? -1.439 20.281 1.349 1 98.5 334 TYR B C 1
ATOM 6371 O O . TYR B 1 334 ? -1.008 21.297 0.805 1 98.5 334 TYR B O 1
ATOM 6379 N N . ALA B 1 335 ? -0.774 19.094 1.302 1 98.69 335 ALA B N 1
ATOM 6380 C CA . ALA B 1 335 ? 0.409 18.781 0.503 1 98.69 335 ALA B CA 1
ATOM 6381 C C . ALA B 1 335 ? 1.644 19.484 1.056 1 98.69 335 ALA B C 1
ATOM 6383 O O . ALA B 1 335 ? 2.662 19.594 0.37 1 98.69 335 ALA B O 1
ATOM 6384 N N . SER B 1 336 ? 1.547 20.078 2.281 1 98.75 336 SER B N 1
ATOM 6385 C CA . SER B 1 336 ? 2.756 20.578 2.932 1 98.75 336 SER B CA 1
ATOM 6386 C C . SER B 1 336 ? 3.801 19.469 3.072 1 98.75 336 SER B C 1
ATOM 6388 O O . SER B 1 336 ? 3.459 18.281 3.141 1 98.75 336 SER B O 1
ATOM 6390 N N . ASN B 1 337 ? 5.047 19.875 3.092 1 98.81 337 ASN B N 1
ATOM 6391 C CA . ASN B 1 337 ? 6.078 18.828 3.09 1 98.81 337 ASN B CA 1
ATOM 6392 C C . ASN B 1 337 ? 7.359 19.312 3.762 1 98.81 337 ASN B C 1
ATOM 6394 O O . ASN B 1 337 ? 7.629 20.516 3.805 1 98.81 337 ASN B O 1
ATOM 6398 N N . ILE B 1 338 ? 8.078 18.422 4.316 1 98.62 338 ILE B N 1
ATOM 6399 C CA . ILE B 1 338 ? 9.414 18.609 4.875 1 98.62 338 ILE B CA 1
ATOM 6400 C C . ILE B 1 338 ? 10.398 17.688 4.152 1 98.62 338 ILE B C 1
ATOM 6402 O O . ILE B 1 338 ? 10.141 16.5 3.979 1 98.62 338 ILE B O 1
ATOM 6406 N N . ILE B 1 339 ? 11.516 18.234 3.709 1 98.81 339 ILE B N 1
ATOM 6407 C CA . ILE B 1 339 ? 12.523 17.453 3.01 1 98.81 339 ILE B CA 1
ATOM 6408 C C . ILE B 1 339 ? 13.844 17.5 3.781 1 98.81 339 ILE B C 1
ATOM 6410 O O . ILE B 1 339 ? 14.289 18.578 4.184 1 98.81 339 ILE B O 1
ATOM 6414 N N . PHE B 1 340 ? 14.445 16.391 4.027 1 98.56 340 PHE B N 1
ATOM 6415 C CA . PHE B 1 340 ? 15.789 16.234 4.57 1 98.56 340 PHE B CA 1
ATOM 6416 C C . PHE B 1 340 ? 16.766 15.805 3.48 1 98.56 340 PHE B C 1
ATOM 6418 O O . PHE B 1 340 ? 16.703 14.68 2.994 1 98.56 340 PHE B O 1
ATOM 6425 N N . GLU B 1 341 ? 17.688 16.672 3.146 1 98.56 341 GLU B N 1
ATOM 6426 C CA . GLU B 1 341 ? 18.656 16.375 2.096 1 98.56 341 GLU B CA 1
ATOM 6427 C C . GLU B 1 341 ? 20.062 16.234 2.672 1 98.56 341 GLU B C 1
ATOM 6429 O O . GLU B 1 341 ? 20.516 17.078 3.451 1 98.56 341 GLU B O 1
ATOM 6434 N N . LEU B 1 342 ? 20.703 15.164 2.332 1 98.25 342 LEU B N 1
ATOM 6435 C CA . LEU B 1 342 ? 22.094 14.914 2.707 1 98.25 342 LEU B CA 1
ATOM 6436 C C . LEU B 1 342 ? 23.031 15.156 1.529 1 98.25 342 LEU B C 1
ATOM 6438 O O . LEU B 1 342 ? 22.875 14.539 0.473 1 98.25 342 LEU B O 1
ATOM 6442 N N . TYR B 1 343 ? 24.031 16.062 1.749 1 97.12 343 TYR B N 1
ATOM 6443 C CA . TYR B 1 343 ? 24.984 16.438 0.704 1 97.12 343 TYR B CA 1
ATOM 6444 C C . TYR B 1 343 ? 26.391 16 1.072 1 97.12 343 TYR B C 1
ATOM 6446 O O . TYR B 1 343 ? 26.797 16.094 2.236 1 97.12 343 TYR B O 1
ATOM 6454 N N . LYS B 1 344 ? 27.078 15.555 0.091 1 95.88 344 LYS B N 1
ATOM 6455 C CA . LYS B 1 344 ? 28.516 15.352 0.204 1 95.88 344 LYS B CA 1
ATOM 6456 C C . LYS B 1 344 ? 29.281 16.578 -0.289 1 95.88 344 LYS B C 1
ATOM 6458 O O . LYS B 1 344 ? 29.062 17.047 -1.407 1 95.88 344 LYS B O 1
ATOM 6463 N N . LYS B 1 345 ? 30.172 17.078 0.562 1 92.69 345 LYS B N 1
ATOM 6464 C CA . LYS B 1 345 ? 30.984 18.234 0.169 1 92.69 345 LYS B CA 1
ATOM 6465 C C . LYS B 1 345 ? 32.031 17.828 -0.858 1 92.69 345 LYS B C 1
ATOM 6467 O O . LYS B 1 345 ? 32.688 16.797 -0.726 1 92.69 345 LYS B O 1
ATOM 6472 N N . GLN B 1 346 ? 32.125 18.656 -1.761 1 87.06 346 GLN B N 1
ATOM 6473 C CA . GLN B 1 346 ? 33.125 18.391 -2.801 1 87.06 346 GLN B CA 1
ATOM 6474 C C . GLN B 1 346 ? 34.531 18.625 -2.291 1 87.06 346 GLN B C 1
ATOM 6476 O O . GLN B 1 346 ? 34.781 19.609 -1.589 1 87.06 346 GLN B O 1
ATOM 6481 N N . GLY B 1 347 ? 35.438 17.875 -2.762 1 80 347 GLY B N 1
ATOM 6482 C CA . GLY B 1 347 ? 36.844 18.047 -2.504 1 80 347 GLY B CA 1
ATOM 6483 C C . GLY B 1 347 ? 37.25 17.641 -1.1 1 80 347 GLY B C 1
ATOM 6484 O O . GLY B 1 347 ? 38.438 17.672 -0.76 1 80 347 GLY B O 1
ATOM 6485 N N . LEU B 1 348 ? 36.281 17.422 -0.296 1 75.5 348 LEU B N 1
ATOM 6486 C CA . LEU B 1 348 ? 36.594 17.016 1.071 1 75.5 348 LEU B CA 1
ATOM 6487 C C . LEU B 1 348 ? 36.094 15.602 1.333 1 75.5 348 LEU B C 1
ATOM 6489 O O . LEU B 1 348 ? 34.969 15.258 0.988 1 75.5 348 LEU B O 1
ATOM 6493 N N . GLU B 1 349 ? 37.031 14.812 1.721 1 78.31 349 GLU B N 1
ATOM 6494 C CA . GLU B 1 349 ? 36.688 13.406 1.912 1 78.31 349 GLU B CA 1
ATOM 6495 C C . GLU B 1 349 ? 35.781 13.219 3.139 1 78.31 349 GLU B C 1
ATOM 6497 O O . GLU B 1 349 ? 36.094 13.734 4.219 1 78.31 349 GLU B O 1
ATOM 6502 N N . ASP B 1 350 ? 34.656 12.68 2.941 1 84.12 350 ASP B N 1
ATOM 6503 C CA . ASP B 1 350 ? 33.781 12.172 3.979 1 84.12 350 ASP B CA 1
ATOM 6504 C C . ASP B 1 350 ? 33.156 13.312 4.789 1 84.12 350 ASP B C 1
ATOM 6506 O O . ASP B 1 350 ? 33.062 13.227 6.016 1 84.12 350 ASP B O 1
ATOM 6510 N N . GLN B 1 351 ? 33.062 14.484 4.199 1 93 351 GLN B N 1
ATOM 6511 C CA . GLN B 1 351 ? 32.344 15.586 4.84 1 93 351 GLN B CA 1
ATOM 6512 C C . GLN B 1 351 ? 30.969 15.766 4.238 1 93 351 GLN B C 1
ATOM 6514 O O . GLN B 1 351 ? 30.812 15.773 3.016 1 93 351 GLN B O 1
ATOM 6519 N N . TYR B 1 352 ? 30.016 15.805 5.152 1 96.62 352 TYR B N 1
ATOM 6520 C CA . TYR B 1 352 ? 28.625 15.867 4.742 1 96.62 352 TYR B CA 1
ATOM 6521 C C . TYR B 1 352 ? 27.891 16.984 5.484 1 96.62 352 TYR B C 1
ATOM 6523 O O . TYR B 1 352 ? 28.328 17.422 6.547 1 96.62 352 TYR B O 1
ATOM 6531 N N . TYR B 1 353 ? 26.875 17.469 4.871 1 96.69 353 TYR B N 1
ATOM 6532 C CA . TYR B 1 353 ? 25.969 18.375 5.566 1 96.69 353 TYR B CA 1
ATOM 6533 C C . TYR B 1 353 ? 24.516 18.094 5.203 1 96.69 353 TYR B C 1
ATOM 6535 O O . TYR B 1 353 ? 24.25 17.359 4.242 1 96.69 353 TYR B O 1
ATOM 6543 N N . VAL B 1 354 ? 23.625 18.578 6.02 1 97.81 354 VAL B N 1
ATOM 6544 C CA . VAL B 1 354 ? 22.188 18.344 5.848 1 97.81 354 VAL B CA 1
ATOM 6545 C C . VAL B 1 354 ? 21.469 19.672 5.645 1 97.81 354 VAL B C 1
ATOM 6547 O O . VAL B 1 354 ? 21.781 20.672 6.301 1 97.81 354 VAL B O 1
ATOM 6550 N N . GLN B 1 355 ? 20.594 19.703 4.688 1 97.81 355 GLN B N 1
ATOM 6551 C CA . GLN B 1 355 ? 19.641 20.797 4.531 1 97.81 355 GLN B CA 1
ATOM 6552 C C . GLN B 1 355 ? 18.203 20.297 4.746 1 97.81 355 GLN B C 1
ATOM 6554 O O . GLN B 1 355 ? 17.859 19.188 4.332 1 97.81 355 GLN B O 1
ATOM 6559 N N . VAL B 1 356 ? 17.469 21.109 5.473 1 97.44 356 VAL B N 1
ATOM 6560 C CA . VAL B 1 356 ? 16.062 20.812 5.703 1 97.44 356 VAL B CA 1
ATOM 6561 C C . VAL B 1 356 ? 15.188 21.859 5.016 1 97.44 356 VAL B C 1
ATOM 6563 O O . VAL B 1 356 ? 15.391 23.062 5.207 1 97.44 356 VAL B O 1
ATOM 6566 N N . LEU B 1 357 ? 14.281 21.391 4.191 1 98.06 357 LEU B N 1
ATOM 6567 C CA . LEU B 1 357 ? 13.359 22.281 3.506 1 98.06 357 LEU B CA 1
ATOM 6568 C C . LEU B 1 357 ? 11.938 22.109 4.035 1 98.06 357 LEU B C 1
ATOM 6570 O O . LEU B 1 357 ? 11.5 20.984 4.281 1 98.06 357 LEU B O 1
ATOM 6574 N N . TYR B 1 358 ? 11.25 23.203 4.297 1 98 358 TYR B N 1
ATOM 6575 C CA . TYR B 1 358 ? 9.812 23.219 4.527 1 98 358 TYR B CA 1
ATOM 6576 C C . TYR B 1 358 ? 9.078 23.906 3.385 1 98 358 TYR B C 1
ATOM 6578 O O . TYR B 1 358 ? 9.297 25.094 3.137 1 98 358 TYR B O 1
ATOM 6586 N N . ASN B 1 359 ? 8.273 23.125 2.656 1 98.25 359 ASN B N 1
ATOM 6587 C CA . ASN B 1 359 ? 7.543 23.625 1.492 1 98.25 359 ASN B CA 1
ATOM 6588 C C . ASN B 1 359 ? 8.477 24.297 0.487 1 98.25 359 ASN B C 1
ATOM 6590 O O . ASN B 1 359 ? 8.164 25.359 -0.035 1 98.25 359 ASN B O 1
ATOM 6594 N N . GLY B 1 360 ? 9.656 23.688 0.338 1 96.81 360 GLY B N 1
ATOM 6595 C CA . GLY B 1 360 ? 10.594 24.125 -0.681 1 96.81 360 GLY B CA 1
ATOM 6596 C C . GLY B 1 360 ? 11.562 25.188 -0.182 1 96.81 360 GLY B C 1
ATOM 6597 O O . GLY B 1 360 ? 12.531 25.516 -0.865 1 96.81 360 GLY B O 1
ATOM 6598 N N . THR B 1 361 ? 11.367 25.688 1.028 1 96 361 THR B N 1
ATOM 6599 C CA . THR B 1 361 ? 12.227 26.719 1.586 1 96 361 THR B CA 1
ATOM 6600 C C . THR B 1 361 ? 13.211 26.125 2.592 1 96 361 THR B C 1
ATOM 6602 O O . THR B 1 361 ? 12.805 25.422 3.518 1 96 361 THR B O 1
ATOM 6605 N N . VAL B 1 362 ? 14.5 26.469 2.443 1 96.44 362 VAL B N 1
ATOM 6606 C CA . VAL B 1 362 ? 15.531 25.969 3.35 1 96.44 362 VAL B CA 1
ATOM 6607 C C . VAL B 1 362 ? 15.367 26.609 4.723 1 96.44 362 VAL B C 1
ATOM 6609 O O . VAL B 1 362 ? 15.18 27.828 4.828 1 96.44 362 VAL B O 1
ATOM 6612 N N . MET B 1 363 ? 15.383 25.812 5.73 1 95.19 363 MET B N 1
ATOM 6613 C CA . MET B 1 363 ? 15.164 26.266 7.098 1 95.19 363 MET B CA 1
ATOM 6614 C C . MET B 1 363 ? 16.469 26.281 7.887 1 95.19 363 MET B C 1
ATOM 6616 O O . MET B 1 363 ? 17.328 25.438 7.676 1 95.19 363 MET B O 1
ATOM 6620 N N . PRO B 1 364 ? 16.609 27.203 8.766 1 92.38 364 PRO B N 1
ATOM 6621 C CA . PRO B 1 364 ? 17.812 27.266 9.602 1 92.38 364 PRO B CA 1
ATOM 6622 C C . PRO B 1 364 ? 17.734 26.359 10.82 1 92.38 364 PRO B C 1
ATOM 6624 O O . PRO B 1 364 ? 17.359 26.812 11.906 1 92.38 364 PRO B O 1
ATOM 6627 N N . ILE B 1 365 ? 18.188 25.125 10.742 1 88.75 365 ILE B N 1
ATOM 6628 C CA . ILE B 1 365 ? 17.953 24.156 11.805 1 88.75 365 ILE B CA 1
ATOM 6629 C C . ILE B 1 365 ? 19.172 24.094 12.727 1 88.75 365 ILE B C 1
ATOM 6631 O O . ILE B 1 365 ? 19.078 23.641 13.867 1 88.75 365 ILE B O 1
ATOM 6635 N N . CYS B 1 366 ? 20.391 24.453 12.234 1 89.62 366 CYS B N 1
ATOM 6636 C CA . CYS B 1 366 ? 21.609 24.375 13.039 1 89.62 366 CYS B CA 1
ATOM 6637 C C . CYS B 1 366 ? 22.078 25.766 13.461 1 89.62 366 CYS B C 1
ATOM 6639 O O . CYS B 1 366 ? 22.953 26.359 12.828 1 89.62 366 CYS B O 1
ATOM 6641 N N . ASN B 1 367 ? 21.562 26.25 14.609 1 83.06 367 ASN B N 1
ATOM 6642 C CA . ASN B 1 367 ? 21.953 27.562 15.133 1 83.06 367 ASN B CA 1
ATOM 6643 C C . ASN B 1 367 ? 21.891 28.641 14.047 1 83.06 367 ASN B C 1
ATOM 6645 O O . ASN B 1 367 ? 22.891 29.328 13.797 1 83.06 367 ASN B O 1
ATOM 6649 N N . ASN B 1 368 ? 20.875 28.609 13.312 1 82.44 368 ASN B N 1
ATOM 6650 C CA . ASN B 1 368 ? 20.531 29.609 12.305 1 82.44 368 ASN B CA 1
ATOM 6651 C C . ASN B 1 368 ? 21.359 29.438 11.031 1 82.44 368 ASN B C 1
ATOM 6653 O O . ASN B 1 368 ? 21.438 30.344 10.211 1 82.44 368 ASN B O 1
ATOM 6657 N N . LYS B 1 369 ? 21.984 28.312 10.891 1 88.94 369 LYS B N 1
ATOM 6658 C CA . LYS B 1 369 ? 22.656 27.969 9.648 1 88.94 369 LYS B CA 1
ATOM 6659 C C . LYS B 1 369 ? 21.766 27.125 8.742 1 88.94 369 LYS B C 1
ATOM 6661 O O . LYS B 1 369 ? 20.984 26.297 9.234 1 88.94 369 LYS B O 1
ATOM 6666 N N . TYR B 1 370 ? 21.938 27.359 7.469 1 91.38 370 TYR B N 1
ATOM 6667 C CA . TYR B 1 370 ? 21.125 26.656 6.484 1 91.38 370 TYR B CA 1
ATOM 6668 C C . TYR B 1 370 ? 21.781 25.344 6.055 1 91.38 370 TYR B C 1
ATOM 6670 O O . TYR B 1 370 ? 21.094 24.422 5.609 1 91.38 370 TYR B O 1
ATOM 6678 N N . LYS B 1 371 ? 23.047 25.328 6.145 1 93.75 371 LYS B N 1
ATOM 6679 C CA . LYS B 1 371 ? 23.812 24.094 5.973 1 93.75 371 LYS B CA 1
ATOM 6680 C C . LYS B 1 371 ? 24.312 23.562 7.312 1 93.75 371 LYS B C 1
ATOM 6682 O O . LYS B 1 371 ? 25.141 24.188 7.961 1 93.75 371 LYS B O 1
ATOM 6687 N N . CYS B 1 372 ? 23.688 22.469 7.645 1 95.06 372 CYS B N 1
ATOM 6688 C CA . CYS B 1 372 ? 24.031 21.891 8.938 1 95.06 372 CYS B CA 1
ATOM 6689 C C . CYS B 1 372 ? 25 20.719 8.766 1 95.06 372 CYS B C 1
ATOM 6691 O O . CYS B 1 372 ? 24.672 19.703 8.156 1 95.06 372 CYS B O 1
ATOM 6693 N N . ASP B 1 373 ? 26.188 20.891 9.398 1 95 373 ASP B N 1
ATOM 6694 C CA . ASP B 1 373 ? 27.109 19.766 9.336 1 95 373 ASP B CA 1
ATOM 6695 C C . ASP B 1 373 ? 26.422 18.484 9.797 1 95 373 ASP B C 1
ATOM 6697 O O . ASP B 1 373 ? 25.672 18.484 10.773 1 95 373 ASP B O 1
ATOM 6701 N N . TYR B 1 374 ? 26.734 17.406 9.156 1 95.88 374 TYR B N 1
ATOM 6702 C CA . TYR B 1 374 ? 26.078 16.141 9.406 1 95.88 374 TYR B CA 1
ATOM 6703 C C . TYR B 1 374 ? 26.188 15.75 10.875 1 95.88 374 TYR B C 1
ATOM 6705 O O . TYR B 1 374 ? 25.188 15.336 11.492 1 95.88 374 TYR B O 1
ATOM 6713 N N . GLU B 1 375 ? 27.344 15.867 11.461 1 94.25 375 GLU B N 1
ATOM 6714 C CA . GLU B 1 375 ? 27.547 15.508 12.859 1 94.25 375 GLU B CA 1
ATOM 6715 C C . GLU B 1 375 ? 26.75 16.406 13.789 1 94.25 375 GLU B C 1
ATOM 6717 O O . GLU B 1 375 ? 26.203 15.945 14.789 1 94.25 375 GLU B O 1
ATOM 6722 N N . GLU B 1 376 ? 26.75 17.625 13.406 1 94.56 376 GLU B N 1
ATOM 6723 C CA . GLU B 1 376 ? 25.953 18.562 14.203 1 94.56 376 GLU B CA 1
ATOM 6724 C C . GLU B 1 376 ? 24.469 18.25 14.117 1 94.56 376 GLU B C 1
ATOM 6726 O O . GLU B 1 376 ? 23.766 18.25 15.133 1 94.56 376 GLU B O 1
ATOM 6731 N N . PHE B 1 377 ? 24 18.016 12.945 1 95.62 377 PHE B N 1
ATOM 6732 C CA . PHE B 1 377 ? 22.594 17.656 12.742 1 95.62 377 PHE B CA 1
ATOM 6733 C C . PHE B 1 377 ? 22.234 16.422 13.547 1 95.62 377 PHE B C 1
ATOM 6735 O O . PHE B 1 377 ? 21.203 16.406 14.234 1 95.62 377 PHE B O 1
ATOM 6742 N N . THR B 1 378 ? 23.062 15.391 13.461 1 95.12 378 THR B N 1
ATOM 6743 C CA . THR B 1 378 ? 22.828 14.141 14.18 1 95.12 378 THR B CA 1
ATOM 6744 C C . THR B 1 378 ? 22.766 14.391 15.688 1 95.12 378 THR B C 1
ATOM 6746 O O . THR B 1 378 ? 21.922 13.82 16.375 1 95.12 378 THR B O 1
ATOM 6749 N N . SER B 1 379 ? 23.594 15.242 16.109 1 92.62 379 SER B N 1
ATOM 6750 C CA . SER B 1 379 ? 23.641 15.555 17.547 1 92.62 379 SER B CA 1
ATOM 6751 C C . SER B 1 379 ? 22.359 16.266 17.984 1 92.62 379 SER B C 1
ATOM 6753 O O . SER B 1 379 ? 21.828 15.984 19.062 1 92.62 379 SER B O 1
ATOM 6755 N N . ILE B 1 380 ? 21.953 17.141 17.203 1 89.75 380 ILE B N 1
ATOM 6756 C CA . ILE B 1 380 ? 20.734 17.875 17.5 1 89.75 380 ILE B CA 1
ATOM 6757 C C . ILE B 1 380 ? 19.547 16.922 17.578 1 89.75 380 ILE B C 1
ATOM 6759 O O . ILE B 1 380 ? 18.766 16.969 18.531 1 89.75 380 ILE B O 1
ATOM 6763 N N . ILE B 1 381 ? 19.438 16.031 16.641 1 91.19 381 ILE B N 1
ATOM 6764 C CA . ILE B 1 381 ? 18.312 15.094 16.594 1 91.19 381 ILE B CA 1
ATOM 6765 C C . ILE B 1 381 ? 18.406 14.102 17.75 1 91.19 381 ILE B C 1
ATOM 6767 O O . ILE B 1 381 ? 17.406 13.766 18.375 1 91.19 381 ILE B O 1
ATOM 6771 N N . GLN B 1 382 ? 19.562 13.695 18.016 1 88.12 382 GLN B N 1
ATOM 6772 C CA . GLN B 1 382 ? 19.766 12.734 19.094 1 88.12 382 GLN B CA 1
ATOM 6773 C C . GLN B 1 382 ? 19.438 13.352 20.453 1 88.12 382 GLN B C 1
ATOM 6775 O O . GLN B 1 382 ? 18.922 12.672 21.344 1 88.12 382 GLN B O 1
ATOM 6780 N N . LEU B 1 383 ? 19.75 14.562 20.531 1 82.94 383 LEU B N 1
ATOM 6781 C CA . LEU B 1 383 ? 19.422 15.273 21.766 1 82.94 383 LEU B CA 1
ATOM 6782 C C . LEU B 1 383 ? 17.906 15.438 21.906 1 82.94 383 LEU B C 1
ATOM 6784 O O . LEU B 1 383 ? 17.375 15.43 23.016 1 82.94 383 LEU B O 1
ATOM 6788 N N . GLN B 1 384 ? 17.297 15.531 20.828 1 82.94 384 GLN B N 1
ATOM 6789 C CA . GLN B 1 384 ? 15.852 15.688 20.812 1 82.94 384 GLN B CA 1
ATOM 6790 C C . GLN B 1 384 ? 15.156 14.352 21.062 1 82.94 384 GLN B C 1
ATOM 6792 O O . GLN B 1 384 ? 14.07 14.312 21.641 1 82.94 384 GLN B O 1
ATOM 6797 N N . ASN B 1 385 ? 15.742 13.258 20.609 1 87.31 385 ASN B N 1
ATOM 6798 C CA . ASN B 1 385 ? 15.141 11.938 20.75 1 87.31 385 ASN B CA 1
ATOM 6799 C C . ASN B 1 385 ? 15.148 11.477 22.219 1 87.31 385 ASN B C 1
ATOM 6801 O O . ASN B 1 385 ? 16.109 11.727 22.938 1 87.31 385 ASN B O 1
ATOM 6805 N N . VAL B 1 386 ? 14.047 10.883 22.516 1 89.12 386 VAL B N 1
ATOM 6806 C CA . VAL B 1 386 ? 13.984 10.289 23.844 1 89.12 386 VAL B CA 1
ATOM 6807 C C . VAL B 1 386 ? 14.789 9 23.875 1 89.12 386 VAL B C 1
ATOM 6809 O O . VAL B 1 386 ? 14.719 8.188 22.953 1 89.12 386 VAL B O 1
ATOM 6812 N N . LYS B 1 387 ? 15.625 8.805 24.859 1 84.12 387 LYS B N 1
ATOM 6813 C CA . LYS B 1 387 ? 16.516 7.66 24.953 1 84.12 387 LYS B CA 1
ATOM 6814 C C . LYS B 1 387 ? 15.75 6.383 25.281 1 84.12 387 LYS B C 1
ATOM 6816 O O . LYS B 1 387 ? 16.047 5.32 24.719 1 84.12 387 LYS B O 1
ATOM 6821 N N . ASN B 1 388 ? 14.789 6.477 26.125 1 86.75 388 ASN B N 1
ATOM 6822 C CA . ASN B 1 388 ? 13.977 5.328 26.5 1 86.75 388 ASN B CA 1
ATOM 6823 C C . ASN B 1 388 ? 12.562 5.426 25.922 1 86.75 388 ASN B C 1
ATOM 6825 O O . ASN B 1 388 ? 11.586 5.371 26.672 1 86.75 388 ASN B O 1
ATOM 6829 N N . TYR B 1 389 ? 12.469 5.453 24.672 1 89.06 389 TYR B N 1
ATOM 6830 C CA . TYR B 1 389 ? 11.211 5.668 23.969 1 89.06 389 TYR B CA 1
ATOM 6831 C C . TYR B 1 389 ? 10.172 4.621 24.375 1 89.06 389 TYR B C 1
ATOM 6833 O O . TYR B 1 389 ? 9.023 4.957 24.656 1 89.06 389 TYR B O 1
ATOM 6841 N N . GLU B 1 390 ? 10.531 3.309 24.391 1 86.25 390 GLU B N 1
ATOM 6842 C CA . GLU B 1 390 ? 9.602 2.227 24.703 1 86.25 390 GLU B CA 1
ATOM 6843 C C . GLU B 1 390 ? 9.008 2.393 26.109 1 86.25 390 GLU B C 1
ATOM 6845 O O . GLU B 1 390 ? 7.82 2.156 26.312 1 86.25 390 GLU B O 1
ATOM 6850 N N . GLU B 1 391 ? 9.859 2.773 27 1 86.75 391 GLU B N 1
ATOM 6851 C CA . GLU B 1 391 ? 9.414 2.982 28.375 1 86.75 391 GLU B CA 1
ATOM 6852 C C . GLU B 1 391 ? 8.508 4.203 28.469 1 86.75 391 GLU B C 1
ATOM 6854 O O . GLU B 1 391 ? 7.449 4.145 29.109 1 86.75 391 GLU B O 1
ATOM 6859 N N . GLU B 1 392 ? 8.945 5.238 27.859 1 88.88 392 GLU B N 1
ATOM 6860 C CA . GLU B 1 392 ? 8.188 6.48 27.953 1 88.88 392 GLU B CA 1
ATOM 6861 C C . GLU B 1 392 ? 6.844 6.367 27.234 1 88.88 392 GLU B C 1
ATOM 6863 O O . GLU B 1 392 ? 5.879 7.031 27.609 1 88.88 392 GLU B O 1
ATOM 6868 N N . CYS B 1 393 ? 6.781 5.512 26.219 1 89.19 393 CYS B N 1
ATOM 6869 C CA . CYS B 1 393 ? 5.547 5.32 25.469 1 89.19 393 CYS B CA 1
ATOM 6870 C C . CYS B 1 393 ? 4.77 4.121 26 1 89.19 393 CYS B C 1
ATOM 6872 O O . CYS B 1 393 ? 3.756 3.729 25.406 1 89.19 393 CYS B O 1
ATOM 6874 N N . TRP B 1 394 ? 5.246 3.539 27.031 1 83.62 394 TRP B N 1
ATOM 6875 C CA . TRP B 1 394 ? 4.562 2.467 27.75 1 83.62 394 TRP B CA 1
ATOM 6876 C C . TRP B 1 394 ? 4.398 1.239 26.859 1 83.62 394 TRP B C 1
ATOM 6878 O O . TRP B 1 394 ? 3.35 0.589 26.875 1 83.62 394 TRP B O 1
ATOM 6888 N N . LEU B 1 395 ? 5.172 0.958 25.844 1 77.56 395 LEU B N 1
ATOM 6889 C CA . LEU B 1 395 ? 5.102 -0.199 24.953 1 77.56 395 LEU B CA 1
ATOM 6890 C C . LEU B 1 395 ? 5.496 -1.473 25.688 1 77.56 395 LEU B C 1
ATOM 6892 O O . LEU B 1 395 ? 5.098 -2.572 25.312 1 77.56 395 LEU B O 1
ATOM 6896 N N . THR B 1 396 ? 6.297 -1.617 26.562 1 65.19 396 THR B N 1
ATOM 6897 C CA . THR B 1 396 ? 6.656 -2.828 27.281 1 65.19 396 THR B CA 1
ATOM 6898 C C . THR B 1 396 ? 5.48 -3.326 28.125 1 65.19 396 THR B C 1
ATOM 6900 O O . THR B 1 396 ? 4.91 -2.572 28.906 1 65.19 396 THR B O 1
ATOM 6903 N N . PRO B 1 397 ? 4.801 -4.422 27.547 1 55.41 397 PRO B N 1
ATOM 6904 C CA . PRO B 1 397 ? 3.588 -4.922 28.203 1 55.41 397 PRO B CA 1
ATOM 6905 C C . PRO B 1 397 ? 3.676 -4.879 29.734 1 55.41 397 PRO B C 1
ATOM 6907 O O . PRO B 1 397 ? 4.715 -5.219 30.297 1 55.41 397 PRO B O 1
ATOM 6910 N N . LYS B 1 398 ? 2.732 -4.055 30.234 1 49.69 398 LYS B N 1
ATOM 6911 C CA . LYS B 1 398 ? 2.516 -4.066 31.672 1 49.69 398 LYS B CA 1
ATOM 6912 C C . LYS B 1 398 ? 2.596 -5.484 32.219 1 49.69 398 LYS B C 1
ATOM 6914 O O . LYS B 1 398 ? 3.141 -5.703 33.312 1 49.69 398 LYS B O 1
ATOM 6919 N N . ILE B 1 399 ? 2.121 -6.371 31.375 1 50.72 399 ILE B N 1
ATOM 6920 C CA . ILE B 1 399 ? 2.023 -7.746 31.859 1 50.72 399 ILE B CA 1
ATOM 6921 C C . ILE B 1 399 ? 3.422 -8.344 32 1 50.72 399 ILE B C 1
ATOM 6923 O O . ILE B 1 399 ? 3.713 -9.039 32.969 1 50.72 399 ILE B O 1
ATOM 6927 N N . GLN B 1 400 ? 4.262 -8.086 31.109 1 51.59 400 GLN B N 1
ATOM 6928 C CA . GLN B 1 400 ? 5.605 -8.641 31.25 1 51.59 400 GLN B CA 1
ATOM 6929 C C . GLN B 1 400 ? 6.309 -8.07 32.469 1 51.59 400 GLN B C 1
ATOM 6931 O O . GLN B 1 400 ? 6.992 -8.797 33.188 1 51.59 400 GLN B O 1
ATOM 6936 N N . LYS B 1 401 ? 5.945 -6.824 32.594 1 52.19 401 LYS B N 1
ATOM 6937 C CA . LYS B 1 401 ? 6.457 -6.211 33.812 1 52.19 401 LYS B CA 1
ATOM 6938 C C . LYS B 1 401 ? 5.754 -6.773 35.062 1 52.19 401 LYS B C 1
ATOM 6940 O O . LYS B 1 401 ? 6.391 -7.008 36.094 1 52.19 401 LYS B O 1
ATOM 6945 N N . GLU B 1 402 ? 4.445 -6.973 34.781 1 55.53 402 GLU B N 1
ATOM 6946 C CA . GLU B 1 402 ? 3.684 -7.555 35.875 1 55.53 402 GLU B CA 1
ATOM 6947 C C . GLU B 1 402 ? 4.141 -8.977 36.188 1 55.53 402 GLU B C 1
ATOM 6949 O O . GLU B 1 402 ? 4.293 -9.359 37.344 1 55.53 402 GLU B O 1
ATOM 6954 N N . ILE B 1 403 ? 4.379 -9.68 35.125 1 55.31 403 ILE B N 1
ATOM 6955 C CA . ILE B 1 403 ? 4.848 -11.047 35.281 1 55.31 403 ILE B CA 1
ATOM 6956 C C . ILE B 1 403 ? 6.242 -11.039 35.938 1 55.31 403 ILE B C 1
ATOM 6958 O O . ILE B 1 403 ? 6.516 -11.812 36.844 1 55.31 403 ILE B O 1
ATOM 6962 N N . ALA B 1 404 ? 6.98 -10.141 35.438 1 57.22 404 ALA B N 1
ATOM 6963 C CA . ALA B 1 404 ? 8.312 -10.023 36.031 1 57.22 404 ALA B CA 1
ATOM 6964 C C . ALA B 1 404 ? 8.234 -9.594 37.5 1 57.22 404 ALA B C 1
ATOM 6966 O O . ALA B 1 404 ? 8.93 -10.141 38.344 1 57.22 404 ALA B O 1
ATOM 6967 N N . THR B 1 405 ? 7.336 -8.711 37.688 1 59.03 405 THR B N 1
ATOM 6968 C CA . THR B 1 405 ? 7.121 -8.273 39.062 1 59.03 405 THR B CA 1
ATOM 6969 C C . THR B 1 405 ? 6.57 -9.414 39.906 1 59.03 405 THR B C 1
ATOM 6971 O O . THR B 1 405 ? 7.027 -9.625 41.031 1 59.03 405 THR B O 1
ATOM 6974 N N . TRP B 1 406 ? 5.73 -10.125 39.25 1 59.47 406 TRP B N 1
ATOM 6975 C CA . TRP B 1 406 ? 5.145 -11.242 40 1 59.47 406 TRP B CA 1
ATOM 6976 C C . TRP B 1 406 ? 6.168 -12.359 40.219 1 59.47 406 TRP B C 1
ATOM 6978 O O . TRP B 1 406 ? 6.211 -12.977 41.281 1 59.47 406 TRP B O 1
ATOM 6988 N N . LEU B 1 407 ? 6.953 -12.508 39.219 1 61.12 407 LEU B N 1
ATOM 6989 C CA . LEU B 1 407 ? 8.023 -13.492 39.375 1 61.12 407 LEU B CA 1
ATOM 6990 C C . LEU B 1 407 ? 8.992 -13.094 40.469 1 61.12 407 LEU B C 1
ATOM 6992 O O . LEU B 1 407 ? 9.406 -13.938 41.281 1 61.12 407 LEU B O 1
ATOM 6996 N N . VAL B 1 408 ? 9.227 -11.867 40.594 1 60.28 408 VAL B N 1
ATOM 6997 C CA . VAL B 1 408 ? 10.109 -11.367 41.656 1 60.28 408 VAL B CA 1
ATOM 6998 C C . VAL B 1 408 ? 9.438 -11.531 43 1 60.28 408 VAL B C 1
ATOM 7000 O O . VAL B 1 408 ? 10.078 -11.953 43.969 1 60.28 408 VAL B O 1
ATOM 7003 N N . VAL B 1 409 ? 8.195 -11.312 43.031 1 62.28 409 VAL B N 1
ATOM 7004 C CA . VAL B 1 409 ? 7.453 -11.445 44.281 1 62.28 409 VAL B CA 1
ATOM 7005 C C . VAL B 1 409 ? 7.391 -12.914 44.688 1 62.28 409 VAL B C 1
ATOM 7007 O O . VAL B 1 409 ? 7.633 -13.25 45.844 1 62.28 409 VAL B O 1
ATOM 7010 N N . VAL B 1 410 ? 7.18 -13.75 43.812 1 62.66 410 VAL B N 1
ATOM 7011 C CA . VAL B 1 410 ? 7.055 -15.172 44.094 1 62.66 410 VAL B CA 1
ATOM 7012 C C . VAL B 1 410 ? 8.406 -15.734 44.531 1 62.66 410 VAL B C 1
ATOM 7014 O O . VAL B 1 410 ? 8.484 -16.484 45.5 1 62.66 410 VAL B O 1
ATOM 7017 N N . ILE B 1 411 ? 9.398 -15.258 43.906 1 67.31 411 ILE B N 1
ATOM 7018 C CA . ILE B 1 411 ? 10.742 -15.695 44.281 1 67.31 411 ILE B CA 1
ATOM 7019 C C . ILE B 1 411 ? 11.102 -15.164 45.656 1 67.31 411 ILE B C 1
ATOM 7021 O O . ILE B 1 411 ? 11.656 -15.891 46.5 1 67.31 411 ILE B O 1
ATOM 7025 N N . SER B 1 412 ? 10.742 -14 45.875 1 68.5 412 SER B N 1
ATOM 7026 C CA . SER B 1 412 ? 11.016 -13.398 47.188 1 68.5 412 SER B CA 1
ATOM 7027 C C . SER B 1 412 ? 10.242 -14.109 48.312 1 68.5 412 SER B C 1
ATOM 7029 O O . SER B 1 412 ? 10.789 -14.367 49.375 1 68.5 412 SER B O 1
ATOM 7031 N N . VAL B 1 413 ? 9.062 -14.445 48.031 1 69.31 413 VAL B N 1
ATOM 7032 C CA . VAL B 1 413 ? 8.234 -15.148 49 1 69.31 413 VAL B CA 1
ATOM 7033 C C . VAL B 1 413 ? 8.781 -16.562 49.219 1 69.31 413 VAL B C 1
ATOM 7035 O O . VAL B 1 413 ? 8.867 -17.031 50.344 1 69.31 413 VAL B O 1
ATOM 7038 N N . ALA B 1 414 ? 9.219 -17.188 48.219 1 70.56 414 ALA B N 1
ATOM 7039 C CA . ALA B 1 414 ? 9.797 -18.516 48.312 1 70.56 414 ALA B CA 1
ATOM 7040 C C . ALA B 1 414 ? 11.094 -18.5 49.125 1 70.56 414 ALA B C 1
ATOM 7042 O O . ALA B 1 414 ? 11.32 -19.375 49.969 1 70.56 414 ALA B O 1
ATOM 7043 N N . LEU B 1 415 ? 11.828 -17.531 48.938 1 72.94 415 LEU B N 1
ATOM 7044 C CA . LEU B 1 415 ? 13.086 -17.391 49.656 1 72.94 415 LEU B CA 1
ATOM 7045 C C . LEU B 1 415 ? 12.828 -17.094 51.125 1 72.94 415 LEU B C 1
ATOM 7047 O O . LEU B 1 415 ? 13.523 -17.625 52 1 72.94 415 LEU B O 1
ATOM 7051 N N . THR B 1 416 ? 11.883 -16.391 51.375 1 76.06 416 THR B N 1
ATOM 7052 C CA . THR B 1 416 ? 11.508 -16.094 52.781 1 76.06 416 THR B CA 1
ATOM 7053 C C . THR B 1 416 ? 10.992 -17.344 53.469 1 76.06 416 THR B C 1
ATOM 7055 O O . THR B 1 416 ? 11.328 -17.609 54.625 1 76.06 416 THR B O 1
ATOM 7058 N N . LEU B 1 417 ? 10.266 -18.078 52.719 1 71.81 417 LEU B N 1
ATOM 7059 C CA . LEU B 1 417 ? 9.734 -19.328 53.281 1 71.81 417 LEU B CA 1
ATOM 7060 C C . LEU B 1 417 ? 10.859 -20.328 53.531 1 71.81 417 LEU B C 1
ATOM 7062 O O . LEU B 1 417 ? 10.875 -21 54.562 1 71.81 417 LEU B O 1
ATOM 7066 N N . LEU B 1 418 ? 11.75 -20.375 52.719 1 74.56 418 LEU B N 1
ATOM 7067 C CA . LEU B 1 418 ? 12.922 -21.219 52.875 1 74.56 418 LEU B CA 1
ATOM 7068 C C . LEU B 1 418 ? 13.758 -20.781 54.062 1 74.56 418 LEU B C 1
ATOM 7070 O O . LEU B 1 418 ? 14.273 -21.609 54.812 1 74.56 418 LEU B O 1
ATOM 7074 N N . PHE B 1 419 ? 13.82 -19.531 54.219 1 78.88 419 PHE B N 1
ATOM 7075 C CA . PHE B 1 419 ? 14.547 -18.953 55.375 1 78.88 419 PHE B CA 1
ATOM 7076 C C . PHE B 1 419 ? 13.844 -19.297 56.688 1 78.88 419 PHE B C 1
ATOM 7078 O O . PHE B 1 419 ? 14.492 -19.719 57.625 1 78.88 419 PHE B O 1
ATOM 7085 N N . VAL B 1 420 ? 12.617 -19.188 56.688 1 76.25 420 VAL B N 1
ATOM 7086 C CA . VAL B 1 420 ? 11.836 -19.5 57.875 1 76.25 420 VAL B CA 1
ATOM 7087 C C . VAL B 1 420 ? 11.93 -21 58.188 1 76.25 420 VAL B C 1
ATOM 7089 O O . VAL B 1 420 ? 12.078 -21.391 59.344 1 76.25 420 VAL B O 1
ATOM 7092 N N . PHE B 1 421 ? 11.992 -21.719 57.219 1 74.44 421 PHE B N 1
ATOM 7093 C CA . PHE B 1 421 ? 12.125 -23.172 57.344 1 74.44 421 PHE B CA 1
ATOM 7094 C C . PHE B 1 421 ? 13.492 -23.547 57.906 1 74.44 421 PHE B C 1
ATOM 7096 O O . PHE B 1 421 ? 13.594 -24.406 58.781 1 74.44 421 PHE B O 1
ATOM 7103 N N . SER B 1 422 ? 14.398 -22.891 57.531 1 78.06 422 SER B N 1
ATOM 7104 C CA . SER B 1 422 ? 15.75 -23.109 58.031 1 78.06 422 SER B CA 1
ATOM 7105 C C . SER B 1 422 ? 15.867 -22.734 59.5 1 78.06 422 SER B C 1
ATOM 7107 O O . SER B 1 422 ? 16.516 -23.438 60.281 1 78.06 422 SER B O 1
ATOM 7109 N N . ILE B 1 423 ? 15.188 -21.75 59.875 1 78.31 423 ILE B N 1
ATOM 7110 C CA . ILE B 1 423 ? 15.188 -21.297 61.25 1 78.31 423 ILE B CA 1
ATOM 7111 C C . ILE B 1 423 ? 14.445 -22.312 62.125 1 78.31 423 ILE B C 1
ATOM 7113 O O . ILE B 1 423 ? 14.891 -22.641 63.219 1 78.31 423 ILE B O 1
ATOM 7117 N N . CYS B 1 424 ? 13.414 -22.859 61.594 1 74.62 424 CYS B N 1
ATOM 7118 C CA . CYS B 1 424 ? 12.633 -23.844 62.312 1 74.62 424 CYS B CA 1
ATOM 7119 C C . CYS B 1 424 ? 13.414 -25.125 62.5 1 74.62 424 CYS B C 1
ATOM 7121 O O . CYS B 1 424 ? 13.398 -25.719 63.594 1 74.62 424 CYS B O 1
ATOM 7123 N N . ILE B 1 425 ? 14.172 -25.453 61.594 1 75.19 425 ILE B N 1
ATOM 7124 C CA . ILE B 1 425 ? 15 -26.656 61.688 1 75.19 425 ILE B CA 1
ATOM 7125 C C . ILE B 1 425 ? 16.125 -26.453 62.688 1 75.19 425 ILE B C 1
ATOM 7127 O O . ILE B 1 425 ? 16.406 -27.344 63.5 1 75.19 425 ILE B O 1
ATOM 7131 N N . ILE B 1 426 ? 16.594 -25.297 62.688 1 78.56 426 ILE B N 1
ATOM 7132 C CA . ILE B 1 426 ? 17.656 -24.969 63.625 1 78.56 426 ILE B CA 1
ATOM 7133 C C . ILE B 1 426 ? 17.094 -24.953 65.062 1 78.56 426 ILE B C 1
ATOM 7135 O O . ILE B 1 426 ? 17.703 -25.516 65.938 1 78.56 426 ILE B O 1
ATOM 7139 N N . TYR B 1 427 ? 15.945 -24.438 65.188 1 75.94 427 TYR B N 1
ATOM 7140 C CA . TYR B 1 427 ? 15.289 -24.375 66.5 1 75.94 427 TYR B CA 1
ATOM 7141 C C . TYR B 1 427 ? 14.969 -25.766 67 1 75.94 427 TYR B C 1
ATOM 7143 O O . TYR B 1 427 ? 15.25 -26.078 68.188 1 75.94 427 TYR B O 1
ATOM 7151 N N . LEU B 1 428 ? 14.578 -26.609 66.125 1 73.69 428 LEU B N 1
ATOM 7152 C CA . LEU B 1 428 ? 14.234 -27.984 66.5 1 73.69 428 LEU B CA 1
ATOM 7153 C C . LEU B 1 428 ? 15.492 -28.797 66.812 1 73.69 428 LEU B C 1
ATOM 7155 O O . LEU B 1 428 ? 15.5 -29.609 67.75 1 73.69 428 LEU B O 1
ATOM 7159 N N . SER B 1 429 ? 16.469 -28.438 66.188 1 78.81 429 SER B N 1
ATOM 7160 C CA . SER B 1 429 ? 17.75 -29.109 66.438 1 78.81 429 SER B CA 1
ATOM 7161 C C . SER B 1 429 ? 18.359 -28.703 67.75 1 78.81 429 SER B C 1
ATOM 7163 O O . SER B 1 429 ? 18.875 -29.547 68.5 1 78.81 429 SER B O 1
ATOM 7165 N N . VAL B 1 430 ? 18.172 -27.438 68 1 79.25 430 VAL B N 1
ATOM 7166 C CA . VAL B 1 430 ? 18.688 -26.922 69.312 1 79.25 430 VAL B CA 1
ATOM 7167 C C . VAL B 1 430 ? 17.859 -27.469 70.438 1 79.25 430 VAL B C 1
ATOM 7169 O O . VAL B 1 430 ? 18.406 -27.875 71.438 1 79.25 430 VAL B O 1
ATOM 7172 N N . ARG B 1 431 ? 16.609 -27.578 70.188 1 74.44 431 ARG B N 1
ATOM 7173 C CA . ARG B 1 431 ? 15.711 -28.078 71.25 1 74.44 431 ARG B CA 1
ATOM 7174 C C . ARG B 1 431 ? 15.961 -29.562 71.5 1 74.44 431 ARG B C 1
ATOM 7176 O O . ARG B 1 431 ? 15.961 -30.016 72.625 1 74.44 431 ARG B O 1
ATOM 7183 N N . GLN B 1 432 ? 16.25 -30.266 70.5 1 75.06 432 GLN B N 1
ATOM 7184 C CA . GLN B 1 432 ? 16.562 -31.672 70.625 1 75.06 432 GLN B CA 1
ATOM 7185 C C . GLN B 1 432 ? 17.891 -31.891 71.312 1 75.06 432 GLN B C 1
ATOM 7187 O O . GLN B 1 432 ? 18.016 -32.781 72.188 1 75.06 432 GLN B O 1
ATOM 7192 N N . LYS B 1 433 ? 18.734 -31.062 71.125 1 77.06 433 LYS B N 1
ATOM 7193 C CA . LYS B 1 433 ? 20.031 -31.141 71.812 1 77.06 433 LYS B CA 1
ATOM 7194 C C . LYS B 1 433 ? 19.906 -30.812 73.25 1 77.06 433 LYS B C 1
ATOM 7196 O O . LYS B 1 433 ? 20.531 -31.469 74.125 1 77.06 433 LYS B O 1
ATOM 7201 N N . ARG B 1 434 ? 19.062 -29.922 73.562 1 74.06 434 ARG B N 1
ATOM 7202 C CA . ARG B 1 434 ? 18.828 -29.547 75 1 74.06 434 ARG B CA 1
ATOM 7203 C C . ARG B 1 434 ? 18.109 -30.656 75.688 1 74.06 434 ARG B C 1
ATOM 7205 O O . ARG B 1 434 ? 18.422 -30.953 76.875 1 74.06 434 ARG B O 1
ATOM 7212 N N . LEU B 1 435 ? 17.25 -31.344 75.062 1 72.5 435 LEU B N 1
ATOM 7213 C CA . LEU B 1 435 ? 16.531 -32.469 75.625 1 72.5 435 LEU B CA 1
ATOM 7214 C C . LEU B 1 435 ? 17.453 -33.656 75.875 1 72.5 435 LEU B C 1
ATOM 7216 O O . LEU B 1 435 ? 17.375 -34.312 76.875 1 72.5 435 LEU B O 1
ATOM 7220 N N . ASP B 1 436 ? 18.312 -33.781 75 1 74 436 ASP B N 1
ATOM 7221 C CA . ASP B 1 436 ? 19.281 -34.875 75.125 1 74 436 ASP B CA 1
ATOM 7222 C C . ASP B 1 436 ? 20.25 -34.625 76.25 1 74 436 ASP B C 1
ATOM 7224 O O . ASP B 1 436 ? 20.594 -35.531 77 1 74 436 ASP B O 1
ATOM 7228 N N . GLN B 1 437 ? 20.562 -33.375 76.438 1 74.5 437 GLN B N 1
ATOM 7229 C CA . GLN B 1 437 ? 21.438 -33 77.562 1 74.5 437 GLN B CA 1
ATOM 7230 C C . GLN B 1 437 ? 20.734 -33.125 78.875 1 74.5 437 GLN B C 1
ATOM 7232 O O . GLN B 1 437 ? 21.328 -33.562 79.875 1 74.5 437 GLN B O 1
ATOM 7237 N N . TYR B 1 438 ? 19.469 -32.906 78.875 1 68.62 438 TYR B N 1
ATOM 7238 C CA . TYR B 1 438 ? 18.672 -33.031 80.062 1 68.62 438 TYR B CA 1
ATOM 7239 C C . TYR B 1 438 ? 18.484 -34.5 80.438 1 68.62 438 TYR B C 1
ATOM 7241 O O . TYR B 1 438 ? 18.625 -34.875 81.625 1 68.62 438 TYR B O 1
ATOM 7249 N N . VAL B 1 439 ? 18.25 -35.344 79.562 1 67.75 439 VAL B N 1
ATOM 7250 C CA . VAL B 1 439 ? 18.062 -36.781 79.75 1 67.75 439 VAL B CA 1
ATOM 7251 C C . VAL B 1 439 ? 19.391 -37.406 80.25 1 67.75 439 VAL B C 1
ATOM 7253 O O . VAL B 1 439 ? 19.422 -38.219 81.125 1 67.75 439 VAL B O 1
ATOM 7256 N N . LYS B 1 440 ? 20.375 -36.938 79.625 1 69.81 440 LYS B N 1
ATOM 7257 C CA . LYS B 1 440 ? 21.688 -37.406 80.062 1 69.81 440 LYS B CA 1
ATOM 7258 C C . LYS B 1 440 ? 22 -36.938 81.5 1 69.81 440 LYS B C 1
ATOM 7260 O O . LYS B 1 440 ? 22.594 -37.688 82.25 1 69.81 440 LYS B O 1
ATOM 7265 N N . GLY B 1 441 ? 21.641 -35.75 81.812 1 64.06 441 GLY B N 1
ATOM 7266 C CA . GLY B 1 441 ? 21.812 -35.219 83.188 1 64.06 441 GLY B CA 1
ATOM 7267 C C . GLY B 1 441 ? 20.969 -35.938 84.188 1 64.06 441 GLY B C 1
ATOM 7268 O O . GLY B 1 441 ? 21.438 -36.219 85.312 1 64.06 441 GLY B O 1
ATOM 7269 N N . VAL B 1 442 ? 19.859 -36.344 83.938 1 67.44 442 VAL B N 1
ATOM 7270 C CA . VAL B 1 442 ? 18.984 -37.062 84.812 1 67.44 442 VAL B CA 1
ATOM 7271 C C . VAL B 1 442 ? 19.484 -38.5 85 1 67.44 442 VAL B C 1
ATOM 7273 O O . VAL B 1 442 ? 19.469 -39.031 86.125 1 67.44 442 VAL B O 1
ATOM 7276 N N . GLN B 1 443 ? 19.969 -39.094 84.125 1 65.94 443 GLN B N 1
ATOM 7277 C CA . GLN B 1 443 ? 20.5 -40.438 84.25 1 65.94 443 GLN B CA 1
ATOM 7278 C C . GLN B 1 443 ? 21.766 -40.438 85.125 1 65.94 443 GLN B C 1
ATOM 7280 O O . GLN B 1 443 ? 22 -41.375 85.812 1 65.94 443 GLN B O 1
ATOM 7285 N N . GLN B 1 444 ? 22.469 -39.438 85.188 1 65.19 444 GLN B N 1
ATOM 7286 C CA . GLN B 1 444 ? 23.656 -39.375 86.062 1 65.19 444 GLN B CA 1
ATOM 7287 C C . GLN B 1 444 ? 23.266 -39.156 87.5 1 65.19 444 GLN B C 1
ATOM 7289 O O . GLN B 1 444 ? 23.984 -39.594 88.375 1 65.19 444 GLN B O 1
ATOM 7294 N N . PHE B 1 445 ? 22.234 -38.531 87.812 1 58.97 445 PHE B N 1
ATOM 7295 C CA . PHE B 1 445 ? 21.781 -38.375 89.188 1 58.97 445 PHE B CA 1
ATOM 7296 C C . PHE B 1 445 ? 21.156 -39.656 89.688 1 58.97 445 PHE B C 1
ATOM 7298 O O . PHE B 1 445 ? 21.188 -39.938 90.875 1 58.97 445 PHE B O 1
ATOM 7305 N N . GLU B 1 446 ? 20.609 -40.5 89.062 1 51.34 446 GLU B N 1
ATOM 7306 C CA . GLU B 1 446 ? 20.062 -41.75 89.5 1 51.34 446 GLU B CA 1
ATOM 7307 C C . GLU B 1 446 ? 21.125 -42.844 89.625 1 51.34 446 GLU B C 1
ATOM 7309 O O . GLU B 1 446 ? 20.922 -43.906 90.188 1 51.34 446 GLU B O 1
ATOM 7314 N N . ALA B 1 447 ? 22.234 -42.594 89.188 1 42.59 447 ALA B N 1
ATOM 7315 C CA . ALA B 1 447 ? 23.328 -43.5 89.438 1 42.59 447 ALA B CA 1
ATOM 7316 C C . ALA B 1 447 ? 24.156 -43.062 90.688 1 42.59 447 ALA B C 1
ATOM 7318 O O . ALA B 1 447 ? 24.438 -41.875 90.812 1 42.59 447 ALA B O 1
#

Sequence (894 aa):
MLFLLILISQAFADQLVLSQILWRHGARTPLHCNWKCEEFKQQGMLNGYLTATGMRQHFVLGQWLRKRYIEDQKFLSQNYNEAEIYIESTDVNRTIMSALSNLQGMYPLGTGPKVNPNLDHSYLLPPNEITFEDLGNEAIPGLLQVVPVHVREKKADIYLRGYDPVACPRNEEIINSNVNSKLYHEINLKSQSLILDLAEQLGIDASLLNITDLYEYQDTFDSCEFNGYSLPKLKESTKAQMKLLQYLYFSLEHNIDFDQARLLATPFFTKVLDNMENVLNKLTKHKFRIFSAHDTTVELILNALNLTTVECLKQVYFKQEVSNKNCIYTFPGYASNIIFELYKKQGLEDQYYVQVLYNGTVMPICNNKYKCDYEEFTSIIQLQNVKNYEEECWLTPKIQKEIATWLVVVISVALTLLFVFSICIIYLSVRQKRLDQYVKGVQQFEAMLFLLILISQAFADQLVLSQILWRHGARTPLHCNWKCEEFKQQGMLNGYLTATGMRQHFVLGQWLRKRYIEDQKFLSQNYNEAEIYIESTDVNRTIMSALSNLQGMYPLGTGPKVNPNLDHSYLLPPNEITFEDLGNEAIPGLLQVVPVHVREKKADIYLRGYDPVACPRNEEIINSNVNSKLYHEINLKSQSLILDLAEQLGIDASLLNITDLYEYQDTFDSCEFNGYSLPKLKESTKAQMKLLQYLYFSLEHNIDFDQARLLATPFFTKVLDNMENVLNKLTKHKFRIFSAHDTTVELILNALNLTTVECLKQVYFKQEVSNKNCIYTFPGYASNIIFELYKKQGLEDQYYVQVLYNGTVMPICNNKYKCDYEEFTSIIQLQNVKNYEEECWLTPKIQKEIATWLVVVISVALTLLFVFSICIIYLSVRQKRLDQYVKGVQQFEA